Protein AF-A0A352B943-F1 (afdb_monomer)

pLDDT: mean 73.94, std 21.21, range [24.95, 98.62]

Secondary structure (DSSP, 8-state):
--SSEEESS-EEEES-EE-S----STT---SSEEESS-EEEES--EEBPPPTTS--S-EEE-TT-EEEE-S----SSB--B--SS--TT-EEEESSS-GGGSS--HHHHHHHHHHHHHHHHSPEEE-TT---TT---BTTB-BS-HHHHHHT--S-SSEEEEEE-SEEES-EEE-TT--TTT-SEEEEEE-STT-EEE---BTTB-B-SEEE--SS-EEEES-EEE--EESB-SSEEE-TT-EEEE-TT-EE-S-EE-BTTTBS-B-SSEEE-TT-EEEE-BT-EEE---SS---TTSSS-EEEE-SSEEESSEEEESEEESSSSEEE--BSSEEES-EEEEE-SSEEESSEEEESS-EEES-EE---TTT--B-SSEEE-TT-EEEESS-EEES-EEEE-SSEEE-TT--EEEEESSEEES-EEEEE-SSEEESS-EEEETT-B-----STTBS-EEE-TT-TT--EEEE---TTS-------TT-EE--SS-------TTTTTTS---------TT--EEE-TTS-EEE-EEE-TTTTTT----TT---EEEE-TT--HHHHHHHHHHHSPPTTT---PPTTEEEE-TT--TT--EE------TT--GGG----EEEEE--SS-S--EE-THHHHTTTT--EEE--TT-SSEEEETTEEEETTSSEEEE--TT---SEEE--TT--EEPTTTTTT-SS--EEE--TT--EE-TTTTTT---SEEEE-TT--EE-S-STT-TT--EEEE-TT--EES-SSS--TTTT-TT--EEE--TT--EE-TTTTTT---TT-EEE--TT--EE-TTTTTT-TT--GGGTTTS--B-TTS-B--GGGG-------S-------

Radius of gyration: 43.85 Å; Cα contacts (8 Å, |Δi|>4): 2717; chains: 1; bounding box: 98×60×141 Å

Nearest PDB structures (foldseek):
  4h09-assembly2_B  TM=5.780E-01  e=7.295E-10  Eubacterium ventriosum ATCC 27560
  4gt6-assembly1_A  TM=5.203E-01  e=7.763E-08  Faecalibacterium duncaniae
  4cp6-assembly1_A  TM=4.150E-01  e=6.052E-06  Streptococcus pneumoniae
  4fs7-assembly1_A  TM=4.028E-01  e=9.440E-06  Bacteroides ovatus ATCC 8483
  6kqt-assembly1_A  TM=3.672E-01  e=1.822E-01  Eubacterium ramulus ATCC 29099

Sequence (857 aa):
MGGGIYNKSTLTVEGGILKGNSVTDSAGKGGGIYAVNNINISGSPDFNAGSSSEKNNDVYLTNGKYINITGAVTSSSVAKITPSVWKRGTQVLSTSAVLNKFGLTKDDWSIVEDQAKGKIDAPLYVREDGDDTNNTGTQASPYKTIKKASEELWSSTKDFTINIVGEVKGAQEITSGITSSKAKSIKIVGNGSSSKLNAQGSSANRKTTLSIGTGVPVTITDLEITGGYNTNGGGLYIGSYAAVNLGSGVKITGNQAVQNGYSGGNGGGVYVDANGKLALYDSALIGKSAMSVASDYSNGNKAVNGGGIYNIGTVYLGYKFDASVATPQNLTGGIKQNYAGTFGGGIHNKGTLYMQSGTISYNASNTDSSTRGFGGGIFIDSSSTYSMSGGTISDNTAYYGGGIAISTEVTDITLQGGSITTNTATGEGGAVYTANTFTLKDSISIPCTGTKNQNDICLAPVSITASVQILSDTLSGEGNIWLCGNNKFYTDNYAALTGSTNNIGKNFTKFFVIGQPSQDWTVDYSGKLKKAKIITASNIDSLSLTSGFVYNFVMSSDIDAESFNKFIRKVYSTYDGNITIGEGSVLDLSRLPPSITSLNWYGQVGDISGDYLQNNISTIIWPSKTPSLHIFWTMQYALGNLKEFIVPLNSESYSSQDGVLYNKDKTKLIRYPPNKSNVSFTIPSTVQRIAMYAFYEAKNLRSVSIPSSVTHIEQLAFSNSALTSVNIPGAVQELDSTFINCTSLETVTLNTGLKYIGTEYQAEVFENCTALKSINIPNTVERIGRASFSGCINSTLTISVPSSVKFLGENVFQDCSALDLNNMTKNGWKKANGEEVSYSDLNINFFKYGSVKITRD

Mean predicted aligned error: 19.64 Å

Solvent-accessible surface area (backbone atoms only — not comparable to full-atom values): 40651 Å² total; per-residue (Å²): 91,28,35,62,38,69,38,80,47,74,43,77,43,72,31,60,78,51,68,82,20,44,47,95,53,95,87,49,41,24,6,22,28,19,26,64,34,38,36,38,38,32,64,43,39,40,45,36,49,40,65,94,88,52,64,28,23,19,41,21,60,41,92,78,36,38,42,40,44,80,48,66,72,74,60,96,55,37,27,45,69,55,61,94,62,98,60,95,61,75,46,79,50,65,86,58,98,66,67,88,51,51,61,67,57,72,69,62,52,49,50,53,50,50,51,48,54,54,53,60,77,43,62,32,24,29,23,54,87,30,75,37,87,80,75,70,22,34,86,92,36,16,20,48,40,56,36,61,55,59,69,67,55,52,81,30,84,46,65,41,44,39,33,31,42,38,60,28,70,39,62,32,37,42,57,56,90,44,42,60,66,33,25,52,28,40,34,41,33,27,62,49,99,63,10,27,40,30,15,72,27,38,99,94,46,69,20,33,17,34,37,36,33,16,64,32,40,34,36,37,27,34,29,36,32,19,34,6,17,16,43,61,2,0,13,31,28,33,28,53,50,10,35,39,29,36,25,46,57,20,31,25,28,43,6,28,4,55,30,89,92,81,41,87,3,29,0,0,17,28,20,30,31,58,67,5,37,41,22,31,14,38,44,17,25,32,20,41,100,63,97,54,63,28,44,97,82,47,75,22,7,30,13,24,28,1,0,20,29,21,33,44,13,35,41,34,32,9,18,41,60,89,64,99,52,78,40,84,39,64,20,72,42,24,33,20,19,5,17,7,56,32,32,0,0,22,27,23,35,45,18,39,40,40,28,47,24,24,35,34,27,18,5,10,10,29,55,49,88,91,73,48,3,28,0,0,21,30,17,41,35,56,76,22,42,43,39,31,61,23,30,38,33,29,46,7,28,6,11,30,0,0,22,31,18,42,40,73,61,33,82,52,39,41,41,22,31,30,36,39,34,72,4,29,19,72,64,41,8,0,26,32,21,28,36,32,40,39,34,44,27,44,44,25,40,27,54,74,74,88,46,78,24,32,23,14,47,24,48,46,82,88,39,82,69,32,30,53,31,59,52,76,89,60,97,83,62,92,36,49,60,48,57,42,50,69,40,46,68,58,72,91,59,72,62,45,42,52,50,65,96,87,53,60,86,75,62,72,83,60,86,56,65,64,90,61,103,83,76,49,63,42,70,46,88,74,50,46,82,41,73,42,48,76,41,39,59,85,48,48,88,71,64,80,79,57,62,63,42,64,46,36,38,35,44,31,58,71,37,48,64,67,43,49,36,52,47,49,62,65,53,38,33,58,97,84,78,51,42,47,50,11,77,70,10,34,43,33,34,53,45,43,38,52,86,51,49,50,58,62,62,66,69,96,61,80,91,65,71,74,88,64,43,60,37,33,44,24,36,36,34,39,47,22,59,34,80,45,71,52,80,46,79,64,41,54,43,56,36,54,44,15,42,28,36,43,43,43,86,82,21,76,35,33,32,48,58,95,28,26,34,23,33,50,83,38,38,34,39,46,36,47,36,12,44,26,80,51,45,61,48,75,54,62,70,63,24,32,31,40,29,58,44,14,34,33,39,18,63,44,27,32,35,52,46,56,38,70,49,27,43,44,53,33,48,31,18,37,19,46,13,37,27,34,40,44,54,48,34,35,54,26,40,56,42,33,32,25,31,26,45,13,45,50,23,31,41,48,47,52,36,71,52,29,31,29,46,19,39,82,85,70,9,34,23,33,17,36,16,37,42,29,34,44,44,60,54,40,72,52,25,36,35,40,9,19,24,24,35,18,43,29,49,19,80,70,29,47,77,55,83,42,81,45,37,53,33,46,28,58,33,27,46,18,50,36,79,41,63,80,58,88,80,65,76,86,62,84,41,21,32,92,89,65,46,75,66,50,85,72,56,40,51,67,69,84,80,71,89,66,91,79,82,89,74,91,131

Structure (mmCIF, N/CA/C/O backbone):
data_AF-A0A352B943-F1
#
_entry.id   AF-A0A352B943-F1
#
loop_
_atom_site.group_PDB
_atom_site.id
_atom_site.type_symbol
_atom_site.label_atom_id
_atom_site.label_alt_id
_atom_site.label_comp_id
_atom_site.label_asym_id
_atom_site.label_entity_id
_atom_site.label_seq_id
_atom_site.pdbx_PDB_ins_code
_atom_site.Cartn_x
_atom_site.Cartn_y
_atom_site.Cartn_z
_atom_site.occupancy
_atom_site.B_iso_or_equiv
_atom_site.auth_seq_id
_atom_site.auth_comp_id
_atom_site.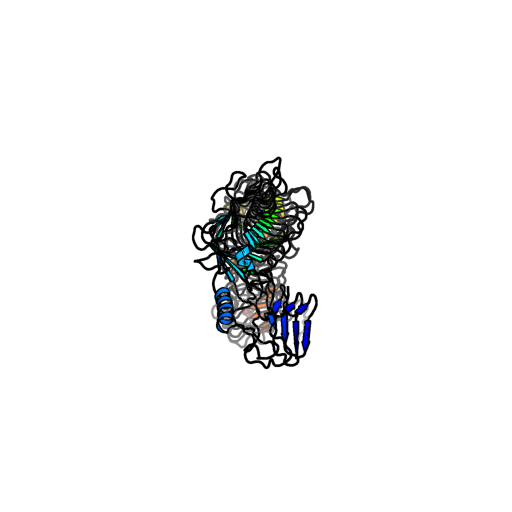auth_asym_id
_atom_site.auth_atom_id
_atom_site.pdbx_PDB_model_num
ATOM 1 N N . MET A 1 1 ? 11.200 -4.589 -74.950 1.00 56.62 1 MET A N 1
ATOM 2 C CA . MET A 1 1 ? 11.035 -5.018 -73.543 1.00 56.62 1 MET A CA 1
ATOM 3 C C . MET A 1 1 ? 10.250 -6.322 -73.438 1.00 56.62 1 MET A C 1
ATOM 5 O O . MET A 1 1 ? 10.756 -7.161 -72.723 1.00 56.62 1 MET A O 1
ATOM 9 N N . GLY A 1 2 ? 9.138 -6.544 -74.157 1.00 58.19 2 GLY A N 1
ATOM 10 C CA . GLY A 1 2 ? 8.601 -7.898 -74.410 1.00 58.19 2 GLY A CA 1
ATOM 11 C C . GLY A 1 2 ? 8.833 -8.303 -75.870 1.00 58.19 2 GLY A C 1
ATOM 12 O O . GLY A 1 2 ? 8.699 -7.439 -76.734 1.00 58.19 2 GLY A O 1
ATOM 13 N N . GLY A 1 3 ? 9.233 -9.549 -76.133 1.00 61.28 3 GLY A N 1
ATOM 14 C CA . GLY A 1 3 ? 9.527 -10.039 -77.492 1.00 61.28 3 GLY A CA 1
ATOM 15 C C . GLY A 1 3 ? 8.289 -10.347 -78.337 1.00 61.28 3 GLY A C 1
ATOM 16 O O . GLY A 1 3 ? 8.342 -10.217 -79.554 1.00 61.28 3 GLY A O 1
ATOM 17 N N . GLY A 1 4 ? 7.167 -10.690 -77.695 1.00 70.00 4 GLY A N 1
ATOM 18 C CA . GLY A 1 4 ? 5.856 -10.830 -78.339 1.00 70.00 4 GLY A CA 1
ATOM 19 C C . GLY A 1 4 ? 4.899 -9.700 -77.955 1.00 70.00 4 GLY A C 1
ATOM 20 O O . GLY A 1 4 ? 4.500 -8.893 -78.788 1.00 70.00 4 GLY A O 1
ATOM 21 N N . ILE A 1 5 ? 4.541 -9.611 -76.673 1.00 72.75 5 ILE A N 1
ATOM 22 C CA . ILE A 1 5 ? 3.559 -8.647 -76.155 1.00 72.75 5 ILE A CA 1
ATOM 23 C C . ILE A 1 5 ? 4.224 -7.727 -75.134 1.00 72.75 5 ILE A C 1
ATOM 25 O O . ILE A 1 5 ? 4.860 -8.191 -74.192 1.00 72.75 5 ILE A O 1
ATOM 29 N N . TYR A 1 6 ? 4.026 -6.415 -75.265 1.00 77.50 6 TYR A N 1
ATOM 30 C CA . TYR A 1 6 ? 4.314 -5.444 -74.210 1.00 77.50 6 TYR A CA 1
ATOM 31 C C . TYR A 1 6 ? 3.026 -4.734 -73.798 1.00 77.50 6 TYR A C 1
ATOM 33 O O . TYR A 1 6 ? 2.424 -4.045 -74.618 1.00 77.50 6 TYR A O 1
ATOM 41 N N . ASN A 1 7 ? 2.617 -4.865 -72.534 1.00 76.31 7 ASN A N 1
ATOM 42 C CA . ASN A 1 7 ? 1.428 -4.191 -72.021 1.00 76.31 7 ASN A CA 1
ATOM 43 C C . ASN A 1 7 ? 1.739 -3.333 -70.788 1.00 76.31 7 ASN A C 1
ATOM 45 O O . ASN A 1 7 ? 2.305 -3.807 -69.803 1.00 76.31 7 ASN A O 1
ATOM 49 N N . LYS A 1 8 ? 1.333 -2.060 -70.824 1.00 78.50 8 LYS A N 1
ATOM 50 C CA . LYS A 1 8 ? 1.420 -1.145 -69.674 1.00 78.50 8 LYS A CA 1
ATOM 51 C C . LYS A 1 8 ? 0.193 -1.210 -68.750 1.00 78.50 8 LYS A C 1
ATOM 53 O O . LYS A 1 8 ? 0.281 -0.764 -67.609 1.00 78.50 8 LYS A O 1
ATOM 58 N N . SER A 1 9 ? -0.912 -1.779 -69.228 1.00 78.62 9 SER A N 1
ATOM 59 C CA . SER A 1 9 ? -2.182 -1.940 -68.507 1.00 78.62 9 SER A CA 1
ATOM 60 C C . SER A 1 9 ? -2.450 -3.416 -68.185 1.00 78.62 9 SER A C 1
ATOM 62 O O . SER A 1 9 ? -1.551 -4.250 -68.293 1.00 78.62 9 SER A O 1
ATOM 64 N N . THR A 1 10 ? -3.664 -3.749 -67.735 1.00 76.62 10 THR A N 1
ATOM 65 C CA . THR A 1 10 ? -4.092 -5.144 -67.540 1.00 76.62 10 THR A CA 1
ATOM 66 C C . THR A 1 10 ? -4.150 -5.861 -68.886 1.00 76.62 10 THR A C 1
ATOM 68 O O . THR A 1 10 ? -4.730 -5.333 -69.835 1.00 76.62 10 THR A O 1
ATOM 71 N N . LEU A 1 11 ? -3.529 -7.038 -68.989 1.00 78.75 11 LEU A N 1
ATOM 72 C CA . LEU A 1 11 ? -3.597 -7.885 -70.183 1.00 78.75 11 LEU A CA 1
ATOM 73 C C . LEU A 1 11 ? -4.632 -8.983 -69.951 1.00 78.75 11 LEU A C 1
ATOM 75 O O . LEU A 1 11 ? -4.474 -9.740 -69.003 1.00 78.75 11 LEU A O 1
ATOM 79 N N . THR A 1 12 ? -5.634 -9.110 -70.815 1.00 76.38 12 THR A N 1
ATOM 80 C CA . THR A 1 12 ? -6.533 -10.273 -70.810 1.00 76.38 12 THR A CA 1
ATOM 81 C C . THR A 1 12 ? -6.245 -11.124 -72.041 1.00 76.38 12 THR A C 1
ATOM 83 O O . THR A 1 12 ? -6.220 -10.597 -73.151 1.00 76.38 12 THR A O 1
ATOM 86 N N . VAL A 1 13 ? -6.004 -12.420 -71.843 1.00 72.00 13 VAL A N 1
ATOM 87 C CA . VAL A 1 13 ? -5.775 -13.404 -72.908 1.00 72.00 13 VAL A CA 1
ATOM 88 C C . VAL A 1 13 ? -6.851 -14.478 -72.814 1.00 72.00 13 VAL A C 1
ATOM 90 O O . VAL A 1 13 ? -6.900 -15.208 -71.827 1.00 72.00 13 VAL A O 1
ATOM 93 N N . GLU A 1 14 ? -7.691 -14.578 -73.841 1.00 70.06 14 GLU A N 1
ATOM 94 C CA . GLU A 1 14 ? -8.771 -15.566 -73.927 1.00 70.06 14 GLU A CA 1
ATOM 95 C C . GLU A 1 14 ? -8.482 -16.543 -75.081 1.00 70.06 14 GLU A C 1
ATOM 97 O O . GLU A 1 14 ? -8.796 -16.266 -76.236 1.00 70.06 14 GLU A O 1
ATOM 102 N N . GLY A 1 15 ? -7.824 -17.669 -74.790 1.00 65.81 15 GLY A N 1
ATOM 103 C CA . GLY A 1 15 ? -7.382 -18.633 -75.812 1.00 65.81 15 GLY A CA 1
ATOM 104 C C . GLY A 1 15 ? -6.256 -18.130 -76.743 1.00 65.81 15 GLY A C 1
ATOM 105 O O . GLY A 1 15 ? -5.679 -17.063 -76.537 1.00 65.81 15 GLY A O 1
ATOM 106 N N . GLY A 1 16 ? -5.903 -18.930 -77.761 1.00 67.06 16 GLY A N 1
ATOM 107 C CA . GLY A 1 16 ? -4.876 -18.602 -78.772 1.00 67.06 16 GLY A CA 1
ATOM 108 C C . GLY A 1 16 ? -3.507 -19.270 -78.560 1.00 67.06 16 GLY A C 1
ATOM 109 O O . GLY A 1 16 ? -3.316 -19.990 -77.587 1.00 67.06 16 GLY A O 1
ATOM 110 N N . ILE A 1 17 ? -2.559 -19.062 -79.489 1.00 65.06 17 ILE A N 1
ATOM 111 C CA . ILE A 1 17 ? -1.206 -19.657 -79.455 1.00 65.06 17 ILE A CA 1
ATOM 112 C C . ILE A 1 17 ? -0.148 -18.547 -79.430 1.00 65.06 17 ILE A C 1
ATOM 114 O O . ILE A 1 17 ? -0.113 -17.712 -80.332 1.00 65.06 17 ILE A O 1
ATOM 118 N N . LEU A 1 18 ? 0.756 -18.574 -78.445 1.00 64.00 18 LEU A N 1
ATOM 119 C CA . LEU A 1 18 ? 1.940 -17.711 -78.392 1.00 64.00 18 LEU A CA 1
ATOM 120 C C . LEU A 1 18 ? 3.207 -18.576 -78.461 1.00 64.00 18 LEU A C 1
ATOM 122 O O . LEU A 1 18 ? 3.521 -19.323 -77.532 1.00 64.00 18 LEU A O 1
ATOM 126 N N . LYS A 1 19 ? 3.933 -18.487 -79.581 1.00 66.25 19 LYS A N 1
ATOM 127 C CA . LYS A 1 19 ? 5.115 -19.309 -79.869 1.00 66.25 19 LYS A CA 1
ATOM 128 C C . LYS A 1 19 ? 6.152 -18.520 -80.669 1.00 66.25 19 LYS A C 1
ATOM 130 O O . LYS A 1 19 ? 5.799 -17.724 -81.527 1.00 66.25 19 LYS A O 1
ATOM 135 N N . GLY A 1 20 ? 7.426 -18.813 -80.415 1.00 57.50 20 GLY A N 1
ATOM 136 C CA . GLY A 1 20 ? 8.566 -18.337 -81.210 1.00 57.50 20 GLY A CA 1
ATOM 137 C C . GLY A 1 20 ? 8.999 -16.884 -80.982 1.00 57.50 20 GLY A C 1
ATOM 138 O O . GLY A 1 20 ? 9.721 -16.351 -81.813 1.00 57.50 20 GLY A O 1
ATOM 139 N N . ASN A 1 21 ? 8.581 -16.241 -79.888 1.00 64.75 21 ASN A N 1
ATOM 140 C CA . ASN A 1 21 ? 8.935 -14.854 -79.586 1.00 64.75 21 ASN A CA 1
ATOM 141 C C . ASN A 1 21 ? 10.198 -14.781 -78.720 1.00 64.75 21 ASN A C 1
ATOM 143 O O . ASN A 1 21 ? 10.346 -15.553 -77.767 1.00 64.75 21 ASN A O 1
ATOM 147 N N . SER A 1 22 ? 11.080 -13.832 -79.029 1.00 60.22 22 SER A N 1
ATOM 148 C CA . SER A 1 22 ? 12.375 -13.647 -78.372 1.00 60.22 22 SER A CA 1
ATOM 149 C C . SER A 1 22 ? 12.705 -12.161 -78.217 1.00 60.22 22 SER A C 1
ATOM 151 O O . SER A 1 22 ? 12.107 -11.301 -78.864 1.00 60.22 22 SER A O 1
ATOM 153 N N . VAL A 1 23 ? 13.663 -11.838 -77.347 1.00 61.34 23 VAL A N 1
ATOM 154 C CA . VAL A 1 23 ? 14.270 -10.500 -77.299 1.00 61.34 23 VAL A CA 1
ATOM 155 C C . VAL A 1 23 ? 15.766 -10.643 -77.549 1.00 61.34 23 VAL A C 1
ATOM 157 O O . VAL A 1 23 ? 16.423 -11.463 -76.909 1.00 61.34 23 VAL A O 1
ATOM 160 N N . THR A 1 24 ? 16.291 -9.854 -78.488 1.00 59.19 24 THR A N 1
ATOM 161 C CA . THR A 1 24 ? 17.667 -9.961 -78.997 1.00 59.19 24 THR A CA 1
ATOM 162 C C . THR A 1 24 ? 18.704 -9.191 -78.172 1.00 59.19 24 THR A C 1
ATOM 164 O O . THR A 1 24 ? 19.899 -9.392 -78.376 1.00 59.19 24 THR A O 1
ATOM 167 N N . ASP A 1 25 ? 18.286 -8.342 -77.224 1.00 58.03 25 ASP A N 1
ATOM 168 C CA . ASP A 1 25 ? 19.190 -7.596 -76.343 1.00 58.03 25 ASP A CA 1
ATOM 169 C C . ASP A 1 25 ? 19.371 -8.259 -74.959 1.00 58.03 25 ASP A C 1
ATOM 171 O O . ASP A 1 25 ? 18.520 -8.976 -74.419 1.00 58.03 25 ASP A O 1
ATOM 175 N N . SER A 1 26 ? 20.532 -8.023 -74.344 1.00 54.44 26 SER A N 1
ATOM 176 C CA . SER A 1 26 ? 20.831 -8.501 -72.989 1.00 54.44 26 SER A CA 1
ATOM 177 C C . SER A 1 26 ? 19.985 -7.800 -71.914 1.00 54.44 26 SER A C 1
ATOM 179 O O . SER A 1 26 ? 19.802 -8.369 -70.838 1.00 54.44 26 SER A O 1
ATOM 181 N N . ALA A 1 27 ? 19.422 -6.624 -72.223 1.00 52.84 27 ALA A N 1
ATOM 182 C CA . ALA A 1 27 ? 18.554 -5.817 -71.358 1.00 52.84 27 ALA A CA 1
ATOM 183 C C . ALA A 1 27 ? 17.051 -6.185 -71.434 1.00 52.84 27 ALA A C 1
ATOM 185 O O . ALA A 1 27 ? 16.228 -5.607 -70.715 1.00 52.84 27 ALA A O 1
ATOM 186 N N . GLY A 1 28 ? 16.689 -7.141 -72.290 1.00 54.97 28 GLY A N 1
ATOM 187 C CA . GLY A 1 28 ? 15.322 -7.541 -72.596 1.00 54.97 28 GLY A CA 1
ATOM 188 C C . GLY A 1 28 ? 14.605 -8.202 -71.427 1.00 54.97 28 GLY A C 1
ATOM 189 O O . GLY A 1 28 ? 15.183 -8.997 -70.687 1.00 54.97 28 GLY A O 1
ATOM 190 N N . LYS A 1 29 ? 13.316 -7.888 -71.267 1.00 55.06 29 LYS A N 1
ATOM 191 C CA . LYS A 1 29 ? 12.483 -8.255 -70.116 1.00 55.06 29 LYS A CA 1
ATOM 192 C C . LYS A 1 29 ? 11.321 -9.158 -70.551 1.00 55.06 29 LYS A C 1
ATOM 194 O O . LYS A 1 29 ? 10.174 -8.740 -70.521 1.00 55.06 29 LYS A O 1
ATOM 199 N N . GLY A 1 30 ? 11.636 -10.394 -70.946 1.00 54.84 30 GLY A N 1
ATOM 200 C CA . GLY A 1 30 ? 10.662 -11.433 -71.321 1.00 54.84 30 GLY A CA 1
ATOM 201 C C . GLY A 1 30 ? 10.577 -11.679 -72.830 1.00 54.84 30 GLY A C 1
ATOM 202 O O . GLY A 1 30 ? 10.311 -10.763 -73.607 1.00 54.84 30 GLY A O 1
ATOM 203 N N . GLY A 1 31 ? 10.804 -12.927 -73.250 1.00 57.28 31 GLY A N 1
ATOM 204 C CA . GLY A 1 31 ? 10.732 -13.338 -74.656 1.00 57.28 31 GLY A CA 1
ATOM 205 C C . GLY A 1 31 ? 9.313 -13.318 -75.224 1.00 57.28 31 GLY A C 1
ATOM 206 O O . GLY A 1 31 ? 9.122 -12.959 -76.377 1.00 57.28 31 GLY A O 1
ATOM 207 N N . GLY A 1 32 ? 8.308 -13.649 -74.409 1.00 64.06 32 GLY A N 1
ATOM 208 C CA . GLY A 1 32 ? 6.906 -13.764 -74.818 1.00 64.06 32 GLY A CA 1
ATOM 209 C C . GLY A 1 32 ? 6.075 -12.547 -74.447 1.00 64.06 32 GLY A C 1
ATOM 210 O O . GLY A 1 32 ? 5.530 -11.882 -75.323 1.00 64.06 32 GLY A O 1
ATOM 211 N N . ILE A 1 33 ? 5.983 -12.229 -73.156 1.00 68.69 33 ILE A N 1
ATOM 212 C CA . ILE A 1 33 ? 5.135 -11.139 -72.651 1.00 68.69 33 ILE A CA 1
ATOM 213 C C . ILE A 1 33 ? 5.921 -10.306 -71.644 1.00 68.69 33 ILE A C 1
ATOM 215 O O . ILE A 1 33 ? 6.549 -10.851 -70.746 1.00 68.69 33 ILE A O 1
ATOM 219 N N . TYR A 1 34 ? 5.821 -8.986 -71.736 1.00 72.19 34 TYR A N 1
ATOM 220 C CA . TYR A 1 34 ? 6.198 -8.056 -70.682 1.00 72.19 34 TYR A CA 1
ATOM 221 C C . TYR A 1 34 ? 4.969 -7.259 -70.253 1.00 72.19 34 TYR A C 1
ATOM 223 O O . TYR A 1 34 ? 4.463 -6.446 -71.028 1.00 72.19 34 TYR A O 1
ATOM 231 N N . ALA A 1 35 ? 4.485 -7.468 -69.029 1.00 68.12 35 ALA A N 1
ATOM 232 C CA . ALA A 1 35 ? 3.350 -6.723 -68.496 1.00 68.12 35 ALA A CA 1
ATOM 233 C C . ALA A 1 35 ? 3.742 -5.900 -67.262 1.00 68.12 35 ALA A C 1
ATOM 235 O O . ALA A 1 35 ? 4.370 -6.382 -66.319 1.00 68.12 35 ALA A O 1
ATOM 236 N N . VAL A 1 36 ? 3.352 -4.624 -67.278 1.00 66.44 36 VAL A N 1
ATOM 237 C CA . VAL A 1 36 ? 3.541 -3.678 -66.164 1.00 66.44 36 VAL A CA 1
ATOM 238 C C . VAL A 1 36 ? 2.368 -3.737 -65.170 1.00 66.44 36 VAL A C 1
ATOM 240 O O . VAL A 1 36 ? 2.442 -3.168 -64.080 1.00 66.44 36 VAL A O 1
ATOM 243 N N . ASN A 1 37 ? 1.287 -4.440 -65.519 1.00 68.69 37 ASN A N 1
ATOM 244 C CA . ASN A 1 37 ? 0.126 -4.674 -64.663 1.00 68.69 37 ASN A CA 1
ATOM 245 C C . ASN A 1 37 ? -0.319 -6.150 -64.723 1.00 68.69 37 ASN A C 1
ATOM 247 O O . ASN A 1 37 ? 0.342 -6.966 -65.362 1.00 68.69 37 ASN A O 1
ATOM 251 N N . ASN A 1 38 ? -1.411 -6.493 -64.032 1.00 65.00 38 ASN A N 1
ATOM 252 C CA . ASN A 1 38 ? -1.896 -7.875 -63.912 1.00 65.00 38 ASN A CA 1
ATOM 253 C C . ASN A 1 38 ? -2.237 -8.511 -65.271 1.00 65.00 38 ASN A C 1
ATOM 255 O O . ASN A 1 38 ? -2.650 -7.822 -66.208 1.00 65.00 38 ASN A O 1
ATOM 259 N N . ILE A 1 39 ? -2.112 -9.837 -65.349 1.00 69.50 39 ILE A N 1
ATOM 260 C CA . ILE A 1 39 ? -2.511 -10.625 -66.522 1.00 69.50 39 ILE A CA 1
ATOM 261 C C . ILE A 1 39 ? -3.683 -11.527 -66.129 1.00 69.50 39 ILE A C 1
ATOM 263 O O . ILE A 1 39 ? -3.593 -12.254 -65.147 1.00 69.50 39 ILE A O 1
ATOM 267 N N . ASN A 1 40 ? -4.763 -11.511 -66.902 1.00 67.25 40 ASN A N 1
ATOM 268 C CA . ASN A 1 40 ? -5.884 -12.434 -66.778 1.00 67.25 40 ASN A CA 1
ATOM 269 C C . ASN A 1 40 ? -5.853 -13.417 -67.950 1.00 67.25 40 ASN A C 1
ATOM 271 O O . ASN A 1 40 ? -5.751 -12.995 -69.098 1.00 67.25 40 ASN A O 1
ATOM 275 N N . ILE A 1 41 ? -5.941 -14.714 -67.672 1.00 66.06 41 ILE A N 1
ATOM 276 C CA . ILE A 1 41 ? -5.890 -15.772 -68.682 1.00 66.06 41 ILE A CA 1
ATOM 277 C C . ILE A 1 41 ? -7.131 -16.660 -68.552 1.00 66.06 41 ILE A C 1
ATOM 279 O O . ILE A 1 41 ? -7.381 -17.243 -67.496 1.00 66.06 41 ILE A O 1
ATOM 283 N N . SER A 1 42 ? -7.891 -16.798 -69.634 1.00 59.81 42 SER A N 1
ATOM 284 C CA . SER A 1 42 ? -9.083 -17.649 -69.732 1.00 59.81 42 SER A CA 1
ATOM 285 C C . SER A 1 42 ? -9.079 -18.418 -71.067 1.00 59.81 42 SER A C 1
ATOM 287 O O . SER A 1 42 ? -8.260 -18.151 -71.942 1.00 59.81 42 SER A O 1
ATOM 289 N N . GLY A 1 43 ? -9.943 -19.425 -71.238 1.00 56.25 43 GLY A N 1
ATOM 290 C CA . GLY A 1 43 ? -10.172 -20.041 -72.560 1.00 56.25 43 GLY A CA 1
ATOM 291 C C . GLY A 1 43 ? -9.057 -20.932 -73.142 1.00 56.25 43 GLY A C 1
ATOM 292 O O . GLY A 1 43 ? -8.990 -21.091 -74.355 1.00 56.25 43 GLY A O 1
ATOM 293 N N . SER A 1 44 ? -8.192 -21.530 -72.315 1.00 57.03 44 SER A N 1
ATOM 294 C CA . SER A 1 44 ? -7.193 -22.542 -72.732 1.00 57.03 44 SER A CA 1
ATOM 295 C C . SER A 1 44 ? -6.146 -22.130 -73.794 1.00 57.03 44 SER A C 1
ATOM 297 O O . SER A 1 44 ? -5.938 -22.874 -74.754 1.00 57.03 44 SER A O 1
ATOM 299 N N . PRO A 1 45 ? -5.439 -20.995 -73.642 1.00 60.06 45 PRO A N 1
ATOM 300 C CA . PRO A 1 45 ? -4.354 -20.613 -74.549 1.00 60.06 45 PRO A CA 1
ATOM 301 C C . PRO A 1 45 ? -3.141 -21.554 -74.464 1.00 60.06 45 PRO A C 1
ATOM 303 O O . PRO A 1 45 ? -2.812 -22.068 -73.392 1.00 60.06 45 PRO A O 1
ATOM 306 N N . ASP A 1 46 ? -2.446 -21.728 -75.589 1.00 58.62 46 ASP A N 1
ATOM 307 C CA . ASP A 1 46 ? -1.201 -22.490 -75.718 1.00 58.62 46 ASP A CA 1
ATOM 308 C C . ASP A 1 46 ? 0.022 -21.553 -75.733 1.00 58.62 46 ASP A C 1
ATOM 310 O O . ASP A 1 46 ? 0.280 -20.831 -76.701 1.00 58.62 46 ASP A O 1
ATOM 314 N N . PHE A 1 47 ? 0.792 -21.572 -74.643 1.00 58.25 47 PHE A N 1
ATOM 315 C CA . PHE A 1 47 ? 2.055 -20.842 -74.502 1.00 58.25 47 PHE A CA 1
ATOM 316 C C . PHE A 1 47 ? 3.234 -21.809 -74.637 1.00 58.25 47 PHE A C 1
ATOM 318 O O . PHE A 1 47 ? 3.616 -22.470 -73.670 1.00 58.25 47 PHE A O 1
ATOM 325 N N . ASN A 1 48 ? 3.825 -21.894 -75.827 1.00 55.44 48 ASN A N 1
ATOM 326 C CA . ASN A 1 48 ? 4.832 -22.910 -76.133 1.00 55.44 48 ASN A CA 1
ATOM 327 C C . ASN A 1 48 ? 6.247 -22.430 -75.752 1.00 55.44 48 ASN A C 1
ATOM 329 O O . ASN A 1 48 ? 6.680 -21.359 -76.189 1.00 55.44 48 ASN A O 1
ATOM 333 N N . ALA A 1 49 ? 6.988 -23.208 -74.958 1.00 50.22 49 ALA A N 1
ATOM 334 C CA . ALA A 1 49 ? 8.383 -22.898 -74.631 1.00 50.22 49 ALA A CA 1
ATOM 335 C C . ALA A 1 49 ? 9.256 -22.978 -75.900 1.00 50.22 49 ALA A C 1
ATOM 337 O O . ALA A 1 49 ? 9.189 -23.954 -76.645 1.00 50.22 49 ALA A O 1
ATOM 338 N N . GLY A 1 50 ? 10.056 -21.948 -76.194 1.00 51.22 50 GLY A N 1
ATOM 339 C CA . GLY A 1 50 ? 11.019 -22.049 -77.298 1.00 51.22 50 GLY A CA 1
ATOM 340 C C . GLY A 1 50 ? 12.218 -22.938 -76.943 1.00 51.22 50 GLY A C 1
ATOM 341 O O . GLY A 1 50 ? 12.422 -23.285 -75.781 1.00 51.22 50 GLY A O 1
ATOM 342 N N . SER A 1 51 ? 13.015 -23.323 -77.945 1.00 49.56 51 SER A N 1
ATOM 343 C CA . SER A 1 51 ? 14.210 -24.155 -77.750 1.00 49.56 51 SER A CA 1
ATOM 344 C C . SER A 1 51 ? 15.249 -23.489 -76.839 1.00 49.56 51 SER A C 1
ATOM 346 O O . SER A 1 51 ? 15.411 -22.272 -76.836 1.00 49.56 51 SER A O 1
ATOM 348 N N . SER A 1 52 ? 15.996 -24.316 -76.105 1.00 47.44 52 SER A N 1
ATOM 349 C CA . SER A 1 52 ? 16.870 -23.974 -74.969 1.00 47.44 52 SER A CA 1
ATOM 350 C C . SER A 1 52 ? 18.046 -23.018 -75.234 1.00 47.44 52 SER A C 1
ATOM 352 O O . SER A 1 52 ? 18.778 -22.706 -74.298 1.00 47.44 52 SER A O 1
ATOM 354 N N . SER A 1 53 ? 18.266 -22.568 -76.470 1.00 47.31 53 SER A N 1
ATOM 355 C CA . SER A 1 53 ? 19.385 -21.694 -76.856 1.00 47.31 53 SER A CA 1
ATOM 356 C C . SER A 1 53 ? 19.034 -20.205 -76.922 1.00 47.31 53 SER A C 1
ATOM 358 O O . SER A 1 53 ? 19.926 -19.377 -77.076 1.00 47.31 53 SER A O 1
ATOM 360 N N . GLU A 1 54 ? 17.760 -19.837 -76.796 1.00 48.41 54 GLU A N 1
ATOM 361 C CA . GLU A 1 54 ? 17.295 -18.458 -76.944 1.00 48.41 54 GLU A CA 1
ATOM 362 C C . GLU A 1 54 ? 16.237 -18.165 -75.870 1.00 48.41 54 GLU A C 1
ATOM 364 O O . GLU A 1 54 ? 15.472 -19.049 -75.489 1.00 48.41 54 GLU A O 1
ATOM 369 N N . LYS A 1 55 ? 16.203 -16.938 -75.336 1.00 49.72 55 LYS A N 1
ATOM 370 C CA . LYS A 1 55 ? 15.253 -16.478 -74.303 1.00 49.72 55 LYS A CA 1
ATOM 371 C C . LYS A 1 55 ? 13.811 -16.439 -74.849 1.00 49.72 55 LYS A C 1
ATOM 373 O O . LYS A 1 55 ? 13.250 -15.357 -75.030 1.00 49.72 55 LYS A O 1
ATOM 378 N N . ASN A 1 56 ? 13.224 -17.596 -75.147 1.00 54.06 56 ASN A N 1
ATOM 379 C CA . ASN A 1 56 ? 12.055 -17.706 -76.012 1.00 54.06 56 ASN A CA 1
ATOM 380 C C . ASN A 1 56 ? 10.760 -17.989 -75.228 1.00 54.06 56 ASN A C 1
ATOM 382 O O . ASN A 1 56 ? 10.598 -19.039 -74.612 1.00 54.06 56 ASN A O 1
ATOM 386 N N . ASN A 1 57 ? 9.807 -17.057 -75.352 1.00 52.12 57 ASN A N 1
ATOM 387 C CA . ASN A 1 57 ? 8.444 -17.030 -74.789 1.00 52.12 57 ASN A CA 1
ATOM 388 C C . ASN A 1 57 ? 8.262 -16.798 -73.275 1.00 52.12 57 ASN A C 1
ATOM 390 O O . ASN A 1 57 ? 7.150 -16.969 -72.784 1.00 52.12 57 ASN A O 1
ATOM 394 N N . ASP A 1 58 ? 9.267 -16.309 -72.543 1.00 59.06 58 ASP A N 1
ATOM 395 C CA . ASP A 1 58 ? 9.101 -16.002 -71.110 1.00 59.06 58 ASP A CA 1
ATOM 396 C C . ASP A 1 58 ? 8.117 -14.846 -70.837 1.00 59.06 58 ASP A C 1
ATOM 398 O O . ASP A 1 58 ? 8.088 -13.847 -71.567 1.00 59.06 58 ASP A O 1
ATOM 402 N N . VAL A 1 59 ? 7.353 -14.955 -69.744 1.00 59.12 59 VAL A N 1
ATOM 403 C CA . VAL A 1 59 ? 6.476 -13.887 -69.230 1.00 59.12 59 VAL A CA 1
ATOM 404 C C . VAL A 1 59 ? 7.185 -13.122 -68.112 1.00 59.12 59 VAL A C 1
ATOM 406 O O . VAL A 1 59 ? 7.614 -13.709 -67.120 1.00 59.12 59 VAL A O 1
ATOM 409 N N . TYR A 1 60 ? 7.266 -11.801 -68.255 1.00 57.66 60 TYR A N 1
ATOM 410 C CA . TYR A 1 60 ? 7.859 -10.873 -67.301 1.00 57.66 60 TYR A CA 1
ATOM 411 C C . TYR A 1 60 ? 6.782 -9.969 -66.688 1.00 57.66 60 TYR A C 1
ATOM 413 O O . TYR A 1 60 ? 6.038 -9.299 -67.409 1.00 57.66 60 TYR A O 1
ATOM 421 N N . LEU A 1 61 ? 6.770 -9.877 -65.354 1.00 57.38 61 LEU A N 1
ATOM 422 C CA . LEU A 1 61 ? 5.904 -8.987 -64.573 1.00 57.38 61 LEU A CA 1
ATOM 423 C C . LEU A 1 61 ? 6.711 -7.963 -63.770 1.00 57.38 61 LEU A C 1
ATOM 425 O O . LEU A 1 61 ? 7.797 -8.256 -63.266 1.00 57.38 61 LEU A O 1
ATOM 429 N N . THR A 1 62 ? 6.167 -6.757 -63.618 1.00 54.06 62 THR A N 1
ATOM 430 C CA . THR A 1 62 ? 6.684 -5.763 -62.666 1.00 54.06 62 THR A CA 1
ATOM 431 C C . THR A 1 62 ? 6.254 -6.081 -61.226 1.00 54.06 62 THR A C 1
ATOM 433 O O . THR A 1 62 ? 5.374 -6.903 -60.979 1.00 54.06 62 THR A O 1
ATOM 436 N N . ASN A 1 63 ? 6.918 -5.453 -60.251 1.00 45.00 63 ASN A N 1
ATOM 437 C CA . ASN A 1 63 ? 6.779 -5.769 -58.827 1.00 45.00 63 ASN A CA 1
ATOM 438 C C . ASN A 1 63 ? 5.323 -5.643 -58.312 1.00 45.00 63 ASN A C 1
ATOM 440 O O . ASN A 1 63 ? 4.646 -4.656 -58.604 1.00 45.00 63 ASN A O 1
ATOM 444 N N . GLY A 1 64 ? 4.867 -6.621 -57.518 1.00 42.09 64 GLY A N 1
ATOM 445 C CA . GLY A 1 64 ? 3.536 -6.637 -56.889 1.00 42.09 64 GLY A CA 1
ATOM 446 C C . GLY A 1 64 ? 2.361 -6.969 -57.821 1.00 42.09 64 GLY A C 1
ATOM 447 O O . GLY A 1 64 ? 1.218 -6.662 -57.482 1.00 42.09 64 GLY A O 1
ATOM 448 N N . LYS A 1 65 ? 2.622 -7.547 -59.001 1.00 54.41 65 LYS A N 1
ATOM 449 C CA . LYS A 1 65 ? 1.602 -7.955 -59.984 1.00 54.41 65 LYS A CA 1
ATOM 450 C C . LYS A 1 65 ? 1.411 -9.467 -60.005 1.00 54.41 65 LYS A C 1
ATOM 452 O O . LYS A 1 65 ? 2.314 -10.215 -59.632 1.00 54.41 65 LYS A O 1
ATOM 457 N N . TYR A 1 66 ? 0.238 -9.901 -60.455 1.00 51.34 66 TYR A N 1
ATOM 458 C CA . TYR A 1 66 ? -0.142 -11.313 -60.487 1.00 51.34 66 TYR A CA 1
ATOM 459 C C . TYR A 1 66 ? -0.732 -11.736 -61.834 1.00 51.34 66 TYR A C 1
ATOM 461 O O . TYR A 1 66 ? -1.225 -10.912 -62.612 1.00 51.34 66 TYR A O 1
ATOM 469 N N . ILE A 1 67 ? -0.688 -13.046 -62.083 1.00 58.75 67 ILE A N 1
ATOM 470 C CA . ILE A 1 67 ? -1.436 -13.707 -63.158 1.00 58.75 67 ILE A CA 1
ATOM 471 C C . ILE A 1 67 ? -2.646 -14.391 -62.525 1.00 58.75 67 ILE A C 1
ATOM 473 O O . ILE A 1 67 ? -2.480 -15.156 -61.575 1.00 58.75 67 ILE A O 1
ATOM 477 N N . ASN A 1 68 ? -3.837 -14.103 -63.040 1.00 54.41 68 ASN A N 1
ATOM 478 C CA . ASN A 1 68 ? -5.090 -14.746 -62.665 1.00 54.41 68 ASN A CA 1
ATOM 479 C C . ASN A 1 68 ? -5.541 -15.676 -63.795 1.00 54.41 68 ASN A C 1
ATOM 481 O O . ASN A 1 68 ? -5.652 -15.236 -64.939 1.00 54.41 68 ASN A O 1
ATOM 485 N N . ILE A 1 69 ? -5.801 -16.946 -63.484 1.00 55.66 69 ILE A N 1
ATOM 486 C CA . ILE A 1 69 ? -6.173 -17.961 -64.476 1.00 55.66 69 ILE A CA 1
ATOM 487 C C . ILE A 1 69 ? -7.539 -18.543 -64.121 1.00 55.66 69 ILE A C 1
ATOM 489 O O . ILE A 1 69 ? -7.711 -19.113 -63.043 1.00 55.66 69 ILE A O 1
ATOM 493 N N . THR A 1 70 ? -8.504 -18.418 -65.034 1.00 48.94 70 THR A N 1
ATOM 494 C CA . THR A 1 70 ? -9.902 -18.841 -64.825 1.00 48.94 70 THR A CA 1
ATOM 495 C C . THR A 1 70 ? -10.346 -19.983 -65.752 1.00 48.94 70 THR A C 1
ATOM 497 O O . THR A 1 70 ? -11.525 -20.322 -65.785 1.00 48.94 70 THR A O 1
ATOM 500 N N . GLY A 1 71 ? -9.416 -20.632 -66.471 1.00 48.25 71 GLY A N 1
ATOM 501 C CA . GLY A 1 71 ? -9.680 -21.799 -67.333 1.00 48.25 71 GLY A CA 1
ATOM 502 C C . GLY A 1 71 ? -8.531 -22.821 -67.363 1.00 48.25 71 GLY A C 1
ATOM 503 O O . GLY A 1 71 ? -7.435 -22.548 -66.878 1.00 48.25 71 GLY A O 1
ATOM 504 N N . ALA A 1 72 ? -8.766 -24.015 -67.923 1.00 46.16 72 ALA A N 1
ATOM 505 C CA . ALA A 1 72 ? -7.756 -25.079 -68.003 1.00 46.16 72 ALA A CA 1
ATOM 506 C C . ALA A 1 72 ? -6.659 -24.748 -69.033 1.00 46.16 72 ALA A C 1
ATOM 508 O O . ALA A 1 72 ? -6.980 -24.373 -70.153 1.00 46.16 72 ALA A O 1
ATOM 509 N N . VAL A 1 73 ? -5.376 -24.929 -68.706 1.00 50.25 73 VAL A N 1
ATOM 510 C CA . VAL A 1 73 ? -4.259 -24.772 -69.663 1.00 50.25 73 VAL A CA 1
ATOM 511 C C . VAL A 1 73 ? -3.911 -26.139 -70.265 1.00 50.25 73 VAL A C 1
ATOM 513 O O . VAL A 1 73 ? -3.742 -27.127 -69.540 1.00 50.25 73 VAL A O 1
ATOM 516 N N . THR A 1 74 ? -3.873 -26.234 -71.595 1.00 46.91 74 THR A N 1
ATOM 517 C CA . THR A 1 74 ? -3.950 -27.518 -72.316 1.00 46.91 74 THR A CA 1
ATOM 518 C C . THR A 1 74 ? -2.599 -28.113 -72.717 1.00 46.91 74 THR A C 1
ATOM 520 O O . THR A 1 74 ? -2.529 -29.333 -72.866 1.00 46.91 74 THR A O 1
ATOM 523 N N . SER A 1 75 ? -1.517 -27.334 -72.825 1.00 50.22 75 SER A N 1
ATOM 524 C CA . SER A 1 75 ? -0.230 -27.848 -73.325 1.00 50.22 75 SER A CA 1
ATOM 525 C C . SER A 1 75 ? 0.597 -28.623 -72.281 1.00 50.22 75 SER A C 1
ATOM 527 O O . SER A 1 75 ? 0.431 -28.464 -71.070 1.00 50.22 75 SER A O 1
ATOM 529 N N . SER A 1 76 ? 1.461 -29.530 -72.760 1.00 43.09 76 SER A N 1
ATOM 530 C CA . SER A 1 76 ? 2.339 -30.399 -71.953 1.00 43.09 76 SER A CA 1
ATOM 531 C C . SER A 1 76 ? 3.723 -29.800 -71.658 1.00 43.09 76 SER A C 1
ATOM 533 O O . SER A 1 76 ? 4.496 -30.393 -70.912 1.00 43.09 76 SER A O 1
ATOM 535 N N . SER A 1 77 ? 4.049 -28.643 -72.238 1.00 45.62 77 SER A N 1
ATOM 536 C CA . SER A 1 77 ? 5.333 -27.944 -72.095 1.00 45.62 77 SER A CA 1
ATOM 537 C C . SER A 1 77 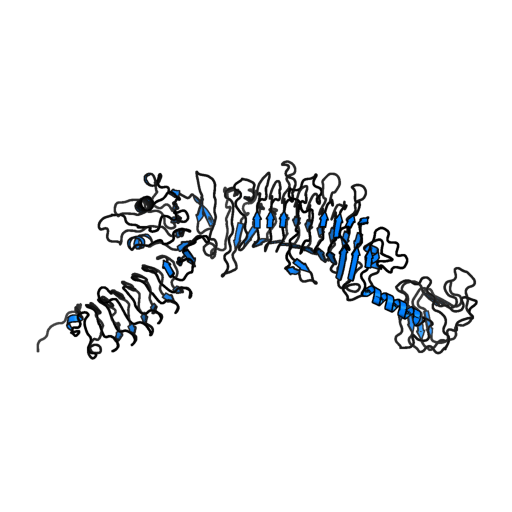? 5.091 -26.436 -72.168 1.00 45.62 77 SER A C 1
ATOM 539 O O . SER A 1 77 ? 4.991 -25.870 -73.257 1.00 45.62 77 SER A O 1
ATOM 541 N N . VAL A 1 78 ? 4.930 -25.801 -71.007 1.00 50.75 78 VAL A N 1
ATOM 542 C CA . VAL A 1 78 ? 4.498 -24.399 -70.898 1.00 50.75 78 VAL A CA 1
ATOM 543 C C . VAL A 1 78 ? 5.700 -23.459 -70.779 1.00 50.75 78 VAL A C 1
ATOM 545 O O . VAL A 1 78 ? 6.703 -23.797 -70.149 1.00 50.75 78 VAL A O 1
ATOM 548 N N . ALA A 1 79 ? 5.587 -22.272 -71.382 1.00 48.31 79 ALA A N 1
ATOM 549 C CA . ALA A 1 79 ? 6.525 -21.156 -71.260 1.00 48.31 79 ALA A CA 1
ATOM 550 C C . ALA A 1 79 ? 6.977 -20.883 -69.806 1.00 48.31 79 ALA A C 1
ATOM 552 O O . ALA A 1 79 ? 6.178 -20.912 -68.866 1.00 48.31 79 ALA A O 1
ATOM 553 N N . LYS A 1 80 ? 8.271 -20.590 -69.623 1.00 48.56 80 LYS A N 1
ATOM 554 C CA . LYS A 1 80 ? 8.885 -20.330 -68.315 1.00 48.56 80 LYS A CA 1
ATOM 555 C C . LYS A 1 80 ? 8.509 -18.922 -67.828 1.00 48.56 80 LYS A C 1
ATOM 557 O O . LYS A 1 80 ? 8.627 -17.942 -68.559 1.00 48.56 80 LYS A O 1
ATOM 562 N N . ILE A 1 81 ? 8.032 -18.795 -66.589 1.00 49.44 81 ILE A N 1
ATOM 563 C CA . ILE A 1 81 ? 7.794 -17.480 -65.972 1.00 49.44 81 ILE A CA 1
ATOM 564 C C . ILE A 1 81 ? 9.081 -17.079 -65.254 1.00 49.44 81 ILE A C 1
ATOM 566 O O . ILE A 1 81 ? 9.421 -17.655 -64.222 1.00 49.44 81 ILE A O 1
ATOM 570 N N . THR A 1 82 ? 9.801 -16.100 -65.800 1.00 43.75 82 THR A N 1
ATOM 571 C CA . THR A 1 82 ? 11.087 -15.647 -65.255 1.00 43.75 82 THR A CA 1
ATOM 572 C C . THR A 1 82 ? 10.933 -14.230 -64.680 1.00 43.75 82 THR A C 1
ATOM 574 O O . THR A 1 82 ? 10.954 -13.258 -65.440 1.00 43.75 82 THR A O 1
ATOM 577 N N . PRO A 1 83 ? 10.769 -14.054 -63.352 1.00 40.97 83 PRO A N 1
ATOM 578 C CA . PRO A 1 83 ? 10.797 -12.725 -62.736 1.00 40.97 83 PRO A CA 1
ATOM 579 C C . PRO A 1 83 ? 12.211 -12.109 -62.815 1.00 40.97 83 PRO A C 1
ATOM 581 O O . PRO A 1 83 ? 13.202 -12.822 -62.688 1.00 40.97 83 PRO A O 1
ATOM 584 N N . SER A 1 84 ? 12.347 -10.779 -62.981 1.00 37.34 84 SER A N 1
ATOM 585 C CA . SER A 1 84 ? 13.679 -10.125 -63.099 1.00 37.34 84 SER A CA 1
ATOM 586 C C . SER A 1 84 ? 14.605 -10.304 -61.904 1.00 37.34 84 SER A C 1
ATOM 588 O O . SER A 1 84 ? 15.806 -10.098 -62.032 1.00 37.34 84 SER A O 1
ATOM 590 N N . VAL A 1 85 ? 14.042 -10.570 -60.731 1.00 34.31 85 VAL A N 1
ATOM 591 C CA . VAL A 1 85 ? 14.757 -10.791 -59.478 1.00 34.31 85 VAL A CA 1
ATOM 592 C C . VAL A 1 85 ? 13.860 -11.707 -58.656 1.00 34.31 85 VAL A C 1
ATOM 594 O O . VAL A 1 85 ? 12.686 -11.387 -58.460 1.00 34.31 85 VAL A O 1
ATOM 597 N N . TRP A 1 86 ? 14.383 -12.826 -58.163 1.00 39.19 86 TRP A N 1
ATOM 598 C CA . TRP A 1 86 ? 13.670 -13.661 -57.198 1.00 39.19 86 TRP A CA 1
ATOM 599 C C . TRP A 1 86 ? 13.638 -12.932 -55.848 1.00 39.19 86 TRP A C 1
ATOM 601 O O . TRP A 1 86 ? 14.568 -13.024 -55.052 1.00 39.19 86 TRP A O 1
ATOM 611 N N . LYS A 1 87 ? 12.593 -12.133 -55.611 1.00 32.69 87 LYS A N 1
ATOM 612 C CA . LYS A 1 87 ? 12.301 -11.504 -54.314 1.00 32.69 87 LYS A CA 1
ATOM 613 C C . LYS A 1 87 ? 10.820 -11.649 -53.958 1.00 32.69 87 LYS A C 1
ATOM 615 O O . LYS A 1 87 ? 9.959 -11.776 -54.829 1.00 32.69 87 LYS A O 1
ATOM 620 N N . ARG A 1 88 ? 10.560 -11.639 -52.647 1.00 33.12 88 ARG A N 1
ATOM 621 C CA . ARG A 1 88 ? 9.254 -11.792 -51.981 1.00 33.12 88 ARG A CA 1
ATOM 622 C C . ARG A 1 88 ? 8.182 -10.889 -52.634 1.00 33.12 88 ARG A C 1
ATOM 624 O O . ARG A 1 88 ? 8.387 -9.681 -52.702 1.00 33.12 88 ARG A O 1
ATOM 631 N N . GLY A 1 89 ? 7.053 -11.463 -53.080 1.00 33.00 89 GLY A N 1
ATOM 632 C CA . GLY A 1 89 ? 5.876 -10.716 -53.578 1.00 33.00 89 GLY A CA 1
ATOM 633 C C . GLY A 1 89 ? 5.384 -11.038 -54.999 1.00 33.00 89 GLY A C 1
ATOM 634 O O . GLY A 1 89 ? 4.351 -10.513 -55.405 1.00 33.00 89 GLY A O 1
ATOM 635 N N . THR A 1 90 ? 6.063 -11.906 -55.752 1.00 35.91 90 THR A N 1
ATOM 636 C CA . THR A 1 90 ? 5.527 -12.412 -57.031 1.00 35.91 90 THR A CA 1
ATOM 637 C C . THR A 1 90 ? 4.505 -13.511 -56.734 1.00 35.91 90 THR A C 1
ATOM 639 O O . THR A 1 90 ? 4.869 -14.526 -56.145 1.00 35.91 90 THR A O 1
ATOM 642 N N . GLN A 1 91 ? 3.233 -13.308 -57.089 1.00 37.06 91 GLN A N 1
ATOM 643 C CA . GLN A 1 91 ? 2.153 -14.267 -56.823 1.00 37.06 91 GLN A CA 1
ATOM 644 C C . GLN A 1 91 ? 1.516 -14.747 -58.132 1.00 37.06 91 GLN A C 1
ATOM 646 O O . GLN A 1 91 ? 1.101 -13.942 -58.964 1.00 37.06 91 GLN A O 1
ATOM 651 N N . VAL A 1 92 ? 1.405 -16.066 -58.296 1.00 41.28 92 VAL A N 1
ATOM 652 C CA . VAL A 1 92 ? 0.501 -16.689 -59.272 1.00 41.28 92 VAL A CA 1
ATOM 653 C C . VAL A 1 92 ? -0.756 -17.074 -58.499 1.00 41.28 92 VAL A C 1
ATOM 655 O O . VAL A 1 92 ? -0.701 -17.945 -57.634 1.00 41.28 92 VAL A O 1
ATOM 658 N N . LEU A 1 93 ? -1.873 -16.396 -58.760 1.00 36.66 93 LEU A N 1
ATOM 659 C CA . LEU A 1 93 ? -3.150 -16.696 -58.116 1.00 36.66 93 LEU A CA 1
ATOM 660 C C . LEU A 1 93 ? -3.932 -17.631 -59.044 1.00 36.66 93 LEU A C 1
ATOM 662 O O . LEU A 1 93 ? -4.423 -17.214 -60.091 1.00 36.66 93 LEU A O 1
ATOM 666 N N . SER A 1 94 ? -4.023 -18.909 -58.673 1.00 37.25 94 SER A N 1
ATOM 667 C CA . SER A 1 94 ? -4.869 -19.889 -59.361 1.00 37.25 94 SER A CA 1
ATOM 668 C C . SER A 1 94 ? -6.075 -20.233 -58.496 1.00 37.25 94 SER A C 1
ATOM 670 O O . SER A 1 94 ? -5.923 -20.533 -57.314 1.00 37.25 94 SER A O 1
ATOM 672 N N . THR A 1 95 ? -7.267 -20.237 -59.091 1.00 32.47 95 THR A N 1
ATOM 673 C CA . THR A 1 95 ? -8.512 -20.683 -58.438 1.00 32.47 95 THR A CA 1
ATOM 674 C C . THR A 1 95 ? -8.846 -22.152 -58.725 1.00 32.47 95 THR A C 1
ATOM 676 O O . THR A 1 95 ? -9.845 -22.663 -58.226 1.00 32.47 95 THR A O 1
ATOM 679 N N . SER A 1 96 ? -8.007 -22.868 -59.485 1.00 38.06 96 SER A N 1
ATOM 680 C CA . SER A 1 96 ? -8.164 -24.308 -59.732 1.00 38.06 96 SER A CA 1
ATOM 681 C C . SER A 1 96 ? -6.842 -25.071 -59.585 1.00 38.06 96 SER A C 1
ATOM 683 O O . SER A 1 96 ? -5.756 -24.496 -59.691 1.00 38.06 96 SER A O 1
ATOM 685 N N . ALA A 1 97 ? -6.934 -26.379 -59.330 1.00 36.84 97 ALA A N 1
ATOM 686 C CA . ALA A 1 97 ? -5.837 -27.308 -59.029 1.00 36.84 97 ALA A CA 1
ATOM 687 C C . ALA A 1 97 ? -4.857 -27.585 -60.202 1.00 36.84 97 ALA A C 1
ATOM 689 O O . ALA A 1 97 ? -4.349 -28.694 -60.349 1.00 36.84 97 ALA A O 1
ATOM 690 N N . VAL A 1 98 ? -4.578 -26.595 -61.056 1.00 43.28 98 VAL A N 1
ATOM 691 C CA . VAL A 1 98 ? -3.805 -26.737 -62.305 1.00 43.28 98 VAL A CA 1
ATOM 692 C C . VAL A 1 98 ? -2.469 -25.975 -62.242 1.00 43.28 98 VAL A C 1
ATOM 694 O O . VAL A 1 98 ? -1.953 -25.503 -63.250 1.00 43.28 98 VAL A O 1
ATOM 697 N N . LEU A 1 99 ? -1.856 -25.873 -61.056 1.00 39.62 99 LEU A N 1
ATOM 698 C CA . LEU A 1 99 ? -0.501 -25.310 -60.914 1.00 39.62 99 LEU A CA 1
ATOM 699 C C . LEU A 1 99 ? 0.595 -26.228 -61.490 1.00 39.62 99 LEU A C 1
ATOM 701 O O . LEU A 1 99 ? 1.680 -25.756 -61.802 1.00 39.62 99 LEU A O 1
ATOM 705 N N . ASN A 1 100 ? 0.299 -27.512 -61.719 1.00 37.50 100 ASN A N 1
ATOM 706 C CA . ASN A 1 100 ? 1.272 -28.526 -62.154 1.00 37.50 100 ASN A CA 1
ATOM 707 C C . ASN A 1 100 ? 1.734 -28.398 -63.621 1.00 37.50 100 ASN A C 1
ATOM 709 O O . ASN A 1 100 ? 2.450 -29.274 -64.102 1.00 37.50 100 ASN A O 1
ATOM 713 N N . LYS A 1 101 ? 1.293 -27.368 -64.357 1.00 41.47 101 LYS A N 1
ATOM 714 C CA . LYS A 1 101 ? 1.620 -27.198 -65.782 1.00 41.47 101 LYS A CA 1
ATOM 715 C C . LYS A 1 101 ? 2.400 -25.928 -66.118 1.00 41.47 101 LYS A C 1
ATOM 717 O O . LYS A 1 101 ? 3.043 -25.925 -67.154 1.00 41.47 101 LYS A O 1
ATOM 722 N N . PHE A 1 102 ? 2.430 -24.897 -65.271 1.00 41.03 102 PHE A N 1
ATOM 723 C CA . PHE A 1 102 ? 3.405 -23.809 -65.428 1.00 41.03 102 PHE A CA 1
ATOM 724 C C . PHE A 1 102 ? 4.714 -24.241 -64.771 1.00 41.03 102 PHE A C 1
ATOM 726 O O . PHE A 1 102 ? 4.689 -24.722 -63.643 1.00 41.03 102 PHE A O 1
ATOM 733 N N . GLY A 1 103 ? 5.847 -24.100 -65.464 1.00 41.66 103 GLY A N 1
ATOM 734 C CA . GLY A 1 103 ? 7.164 -24.497 -64.960 1.00 41.66 103 GLY A CA 1
ATOM 735 C C . GLY A 1 103 ? 7.658 -23.629 -63.798 1.00 41.66 103 GLY A C 1
ATOM 736 O O . GLY A 1 103 ? 8.588 -22.849 -63.966 1.00 41.66 103 GLY A O 1
ATOM 737 N N . LEU A 1 104 ? 7.046 -23.772 -62.625 1.00 41.19 104 LEU A N 1
ATOM 738 C CA . LEU A 1 104 ? 7.718 -23.654 -61.336 1.00 41.19 104 LEU A CA 1
ATOM 739 C C . LEU A 1 104 ? 8.032 -25.094 -60.930 1.00 41.19 104 LEU A C 1
ATOM 741 O O . LEU A 1 104 ? 7.115 -25.911 -60.826 1.00 41.19 104 LEU A O 1
ATOM 745 N N . THR A 1 105 ? 9.307 -25.461 -60.803 1.00 36.19 105 THR A N 1
ATOM 746 C CA . THR A 1 105 ? 9.628 -26.847 -60.442 1.00 36.19 105 THR A CA 1
ATOM 747 C C . THR A 1 105 ? 9.144 -27.123 -59.013 1.00 36.19 105 THR A C 1
ATOM 749 O O . THR A 1 105 ? 9.201 -26.253 -58.141 1.00 36.19 105 THR A O 1
ATOM 752 N N . LYS A 1 106 ? 8.622 -28.333 -58.774 1.00 35.03 106 LYS A N 1
ATOM 753 C CA . LYS A 1 106 ? 8.139 -28.778 -57.456 1.00 35.03 106 LYS A CA 1
ATOM 754 C C . LYS A 1 106 ? 9.239 -28.702 -56.388 1.00 35.03 106 LYS A C 1
ATOM 756 O O . LYS A 1 106 ? 8.925 -28.455 -55.228 1.00 35.03 106 LYS A O 1
ATOM 761 N N . ASP A 1 107 ? 10.494 -28.836 -56.807 1.00 36.78 107 ASP A N 1
ATOM 762 C CA . ASP A 1 107 ? 11.667 -28.813 -55.938 1.00 36.78 107 ASP A CA 1
ATOM 763 C C . ASP A 1 107 ? 12.016 -27.385 -55.469 1.00 36.78 107 ASP A C 1
ATOM 765 O O . ASP A 1 107 ? 12.442 -27.206 -54.333 1.00 36.78 107 ASP A O 1
ATOM 769 N N . ASP A 1 108 ? 11.738 -26.344 -56.264 1.00 38.22 108 ASP A N 1
ATOM 770 C CA . ASP A 1 108 ? 11.990 -24.946 -55.875 1.00 38.22 108 ASP A CA 1
ATOM 771 C C . ASP A 1 108 ? 10.898 -24.378 -54.946 1.00 38.22 108 ASP A C 1
ATOM 773 O O . ASP A 1 108 ? 11.179 -23.553 -54.074 1.00 38.22 108 ASP A O 1
ATOM 777 N N . TRP A 1 109 ? 9.643 -24.824 -55.089 1.00 37.28 109 TRP A N 1
ATOM 778 C CA . TRP A 1 109 ? 8.543 -24.360 -54.233 1.00 37.28 109 TRP A CA 1
ATOM 779 C C . TRP A 1 109 ? 8.554 -25.025 -52.852 1.00 37.28 109 TRP A C 1
ATOM 781 O O . TRP A 1 109 ? 8.326 -24.338 -51.859 1.00 37.28 109 TRP A O 1
ATOM 791 N N . SER A 1 110 ? 8.893 -26.319 -52.758 1.00 35.31 110 SER A N 1
ATOM 792 C CA . SER A 1 110 ? 9.077 -26.982 -51.460 1.00 35.31 110 SER A CA 1
ATOM 793 C C . SER A 1 110 ? 10.280 -26.426 -50.707 1.00 35.31 110 SER A C 1
ATOM 795 O O . SER A 1 110 ? 10.196 -26.256 -49.502 1.00 35.31 110 SER A O 1
ATOM 797 N N . ILE A 1 111 ? 11.368 -26.049 -51.391 1.00 39.03 111 ILE A N 1
ATOM 798 C CA . ILE A 1 111 ? 12.511 -25.386 -50.747 1.00 39.03 111 ILE A CA 1
ATOM 799 C C . ILE A 1 111 ? 12.111 -24.011 -50.206 1.00 39.03 111 ILE A C 1
ATOM 801 O O . ILE A 1 111 ? 12.486 -23.679 -49.089 1.00 39.03 111 ILE A O 1
ATOM 805 N N . VAL A 1 112 ? 11.324 -23.215 -50.934 1.00 40.50 112 VAL A N 1
ATOM 806 C CA . VAL A 1 112 ? 10.859 -21.903 -50.447 1.00 40.50 112 VAL A CA 1
ATOM 807 C C . VAL A 1 112 ? 9.823 -22.044 -49.326 1.00 40.50 112 VAL A C 1
ATOM 809 O O . VAL A 1 112 ? 9.860 -21.267 -48.373 1.00 40.50 112 VAL A O 1
ATOM 812 N N . GLU A 1 113 ? 8.933 -23.035 -49.391 1.00 38.94 113 GLU A N 1
ATOM 813 C CA . GLU A 1 113 ? 7.926 -23.303 -48.360 1.00 38.94 113 GLU A CA 1
ATOM 814 C C . GLU A 1 113 ? 8.533 -23.939 -47.099 1.00 38.94 113 GLU A C 1
ATOM 816 O O . GLU A 1 113 ? 8.180 -23.522 -46.000 1.00 38.94 113 GLU A O 1
ATOM 821 N N . ASP A 1 114 ? 9.494 -24.858 -47.223 1.00 37.84 114 ASP A N 1
ATOM 822 C CA . ASP A 1 114 ? 10.225 -25.459 -46.098 1.00 37.84 114 ASP A CA 1
ATOM 823 C C . ASP A 1 114 ? 11.277 -24.505 -45.522 1.00 37.84 114 ASP A C 1
ATOM 825 O O . ASP A 1 114 ? 11.470 -24.474 -44.310 1.00 37.84 114 ASP A O 1
ATOM 829 N N . GLN A 1 115 ? 11.910 -23.646 -46.332 1.00 44.09 115 GLN A N 1
ATOM 830 C CA . GLN A 1 115 ? 12.721 -22.540 -45.811 1.00 44.09 115 GLN A CA 1
ATOM 831 C C . GLN A 1 115 ? 11.849 -21.487 -45.127 1.00 44.09 115 GLN A C 1
ATOM 833 O O . GLN A 1 115 ? 12.280 -20.922 -44.129 1.00 44.09 11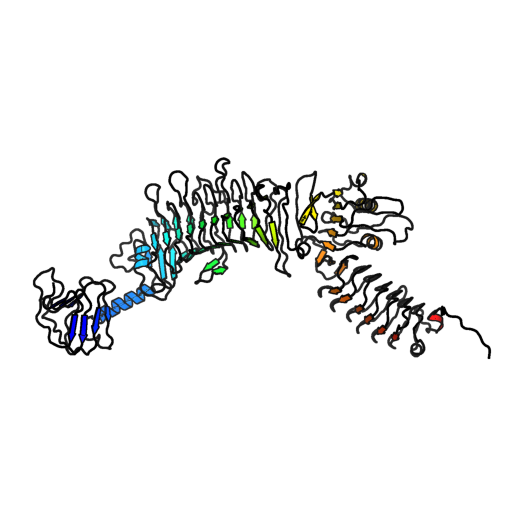5 GLN A O 1
ATOM 838 N N . ALA A 1 116 ? 10.633 -21.211 -45.609 1.00 42.66 116 ALA A N 1
ATOM 839 C CA . ALA A 1 116 ? 9.706 -20.300 -44.940 1.00 42.66 116 ALA A CA 1
ATOM 840 C C . ALA A 1 116 ? 9.143 -20.911 -43.645 1.00 42.66 116 ALA A C 1
ATOM 842 O O . ALA A 1 116 ? 9.171 -20.249 -42.613 1.00 42.66 116 ALA A O 1
ATOM 843 N N . LYS A 1 117 ? 8.708 -22.178 -43.652 1.00 41.66 117 LYS A N 1
ATOM 844 C CA . LYS A 1 117 ? 8.233 -22.914 -42.465 1.00 41.66 117 LYS A CA 1
ATOM 845 C C . LYS A 1 117 ? 9.355 -23.142 -41.447 1.00 41.66 117 LYS A C 1
ATOM 847 O O . LYS A 1 117 ? 9.156 -22.882 -40.265 1.00 41.66 117 LYS A O 1
ATOM 852 N N . GLY A 1 118 ? 10.552 -23.517 -41.898 1.00 48.28 118 GLY A N 1
ATOM 853 C CA . GLY A 1 118 ? 11.749 -23.675 -41.066 1.00 48.28 118 GLY A CA 1
ATOM 854 C C . GLY A 1 118 ? 12.290 -22.356 -40.499 1.00 48.28 118 GLY A C 1
ATOM 855 O O . GLY A 1 118 ? 12.788 -22.344 -39.378 1.00 48.28 118 GLY A O 1
ATOM 856 N N . LYS A 1 119 ? 12.139 -21.226 -41.211 1.00 50.81 119 LYS A N 1
ATOM 857 C CA . LYS A 1 119 ? 12.460 -19.876 -40.697 1.00 50.81 119 LYS A CA 1
ATOM 858 C C . LYS A 1 119 ? 11.414 -19.321 -39.731 1.00 50.81 119 LYS A C 1
ATOM 860 O O . LYS A 1 119 ? 11.753 -18.451 -38.940 1.00 50.81 119 LYS A O 1
ATOM 865 N N . ILE A 1 120 ? 10.158 -19.765 -39.809 1.00 51.72 120 ILE A N 1
ATOM 866 C CA . ILE A 1 120 ? 9.092 -19.323 -38.896 1.00 51.72 120 ILE A CA 1
ATOM 867 C C . ILE A 1 120 ? 9.258 -19.947 -37.500 1.00 51.72 120 ILE A C 1
ATOM 869 O O . ILE A 1 120 ? 8.900 -19.303 -36.517 1.00 51.72 120 ILE A O 1
ATOM 873 N N . ASP A 1 121 ? 9.827 -21.155 -37.412 1.00 60.09 121 ASP A N 1
ATOM 874 C CA . ASP A 1 121 ? 9.988 -21.892 -36.148 1.00 60.09 121 ASP A CA 1
ATOM 875 C C . ASP A 1 121 ? 11.401 -21.793 -35.532 1.00 60.09 121 ASP A C 1
ATOM 877 O O . ASP A 1 121 ? 11.596 -22.186 -34.380 1.00 60.09 121 ASP A O 1
ATOM 881 N N . ALA A 1 122 ? 12.385 -21.244 -36.254 1.00 68.94 122 ALA A N 1
ATOM 882 C CA . ALA A 1 122 ? 13.759 -21.083 -35.776 1.00 68.94 122 ALA A CA 1
ATOM 883 C C . ALA A 1 122 ? 14.056 -19.645 -35.302 1.00 68.94 122 ALA A C 1
ATOM 885 O O . ALA A 1 122 ? 13.587 -18.683 -35.912 1.00 68.94 122 ALA A O 1
ATOM 886 N N . PRO A 1 123 ? 14.870 -19.462 -34.245 1.00 81.50 123 PRO A N 1
ATOM 887 C CA . PRO A 1 123 ? 15.300 -18.133 -33.828 1.00 81.50 123 PRO A CA 1
ATOM 888 C C . PRO A 1 123 ? 16.222 -17.490 -34.875 1.00 81.50 123 PRO A C 1
ATOM 890 O O . PRO A 1 123 ? 17.088 -18.159 -35.443 1.00 81.50 123 PRO A O 1
ATOM 893 N N . LEU A 1 124 ? 16.081 -16.177 -35.084 1.00 87.38 124 LEU A N 1
ATOM 894 C CA . LEU A 1 124 ? 17.034 -15.396 -35.881 1.00 87.38 124 LEU A CA 1
ATOM 895 C C . LEU A 1 124 ? 18.198 -14.941 -35.018 1.00 87.38 124 LEU A C 1
ATOM 897 O O . LEU A 1 124 ? 18.027 -14.701 -33.830 1.00 87.38 124 LEU A O 1
ATOM 901 N N . TYR A 1 125 ? 19.362 -14.754 -35.622 1.00 89.12 125 TYR A N 1
ATOM 902 C CA . TYR A 1 125 ? 20.563 -14.296 -34.937 1.00 89.12 125 TYR A CA 1
ATOM 903 C C . TYR A 1 125 ? 21.000 -12.940 -35.482 1.00 89.12 125 TYR A C 1
ATOM 905 O O . TYR A 1 125 ? 20.968 -12.711 -36.692 1.00 89.12 125 TYR A O 1
ATOM 913 N N . VAL A 1 126 ? 21.418 -12.048 -34.584 1.00 91.75 126 VAL A N 1
ATOM 914 C CA . VAL A 1 126 ? 21.968 -10.728 -34.907 1.00 91.75 126 VAL A CA 1
ATOM 915 C C . VAL A 1 126 ? 23.352 -10.585 -34.281 1.00 91.75 126 VAL A C 1
ATOM 917 O O . VAL A 1 126 ? 23.527 -10.872 -33.094 1.00 91.75 126 VAL A O 1
ATOM 920 N N . ARG A 1 127 ? 24.329 -10.139 -35.078 1.00 92.12 127 ARG A N 1
ATOM 921 C CA . ARG A 1 127 ? 25.731 -9.940 -34.674 1.00 92.12 127 ARG A CA 1
ATOM 922 C C . ARG A 1 127 ? 26.357 -8.788 -35.470 1.00 92.12 127 ARG A C 1
ATOM 924 O O . ARG A 1 127 ? 25.969 -8.550 -36.609 1.00 92.12 127 ARG A O 1
ATOM 931 N N . GLU A 1 128 ? 27.330 -8.086 -34.890 1.00 90.25 128 GLU A N 1
ATOM 932 C CA . GLU A 1 128 ? 27.965 -6.889 -35.484 1.00 90.25 128 GLU A CA 1
ATOM 933 C C . GLU A 1 128 ? 28.590 -7.111 -36.870 1.00 90.25 128 GLU A C 1
ATOM 935 O O . GLU A 1 128 ? 28.463 -6.282 -37.772 1.00 90.25 128 GLU A O 1
ATOM 940 N N . ASP A 1 129 ? 29.270 -8.238 -37.042 1.00 84.38 129 ASP A N 1
ATOM 941 C CA . ASP A 1 129 ? 29.927 -8.678 -38.276 1.00 84.38 129 ASP A CA 1
ATOM 942 C C . ASP A 1 129 ? 28.990 -9.505 -39.178 1.00 84.38 129 ASP A C 1
ATOM 944 O O . ASP A 1 129 ? 29.455 -10.164 -40.105 1.00 84.38 129 ASP A O 1
ATOM 948 N N . GLY A 1 130 ? 27.678 -9.494 -38.912 1.00 79.69 130 GLY A N 1
ATOM 949 C CA . GLY A 1 130 ? 26.694 -10.163 -39.756 1.00 79.69 130 GLY A CA 1
ATOM 950 C C . GLY A 1 130 ? 26.703 -9.613 -41.187 1.00 79.69 130 GLY A C 1
ATOM 951 O O . GLY A 1 130 ? 26.679 -8.399 -41.397 1.00 79.69 130 GLY A O 1
ATOM 952 N N . ASP A 1 131 ? 26.703 -10.516 -42.167 1.00 74.44 131 ASP A N 1
ATOM 953 C CA . ASP A 1 131 ? 26.656 -10.218 -43.606 1.00 74.44 131 ASP A CA 1
ATOM 954 C C . ASP A 1 131 ? 25.769 -11.239 -44.334 1.00 74.44 131 ASP A C 1
ATOM 956 O O . ASP A 1 131 ? 26.150 -11.891 -45.306 1.00 74.44 131 ASP A O 1
ATOM 960 N N . ASP A 1 132 ? 24.574 -11.466 -43.787 1.00 65.56 132 ASP A N 1
ATOM 961 C CA . ASP A 1 132 ? 23.625 -12.431 -44.335 1.00 65.56 132 ASP A CA 1
ATOM 962 C C . ASP A 1 132 ? 22.978 -11.927 -45.636 1.00 65.56 132 ASP A C 1
ATOM 964 O O . ASP A 1 132 ? 21.831 -11.479 -45.693 1.00 65.56 132 ASP A O 1
ATOM 968 N N . THR A 1 133 ? 23.748 -12.036 -46.715 1.00 63.12 133 THR A N 1
ATOM 969 C CA . THR A 1 133 ? 23.362 -11.709 -48.094 1.00 63.12 133 THR A CA 1
ATOM 970 C C . THR A 1 133 ? 22.173 -12.535 -48.600 1.00 63.12 133 THR A C 1
ATOM 972 O O . THR A 1 133 ? 21.458 -12.095 -49.504 1.00 63.12 133 THR A O 1
ATOM 975 N N . ASN A 1 134 ? 21.907 -13.690 -47.976 1.00 60.72 134 ASN A N 1
ATOM 976 C CA . ASN A 1 134 ? 20.862 -14.639 -48.361 1.00 60.72 134 ASN A CA 1
ATOM 977 C C . ASN A 1 134 ? 19.581 -14.537 -47.504 1.00 60.72 134 ASN A C 1
ATOM 979 O O . ASN A 1 134 ? 18.633 -15.295 -47.729 1.00 60.72 134 ASN A O 1
ATOM 983 N N . ASN A 1 135 ? 19.514 -13.595 -46.552 1.00 66.69 135 ASN A N 1
ATOM 984 C CA . ASN A 1 135 ? 18.380 -13.373 -45.639 1.00 66.69 135 ASN A CA 1
ATOM 985 C C . ASN A 1 135 ? 17.906 -14.661 -44.935 1.00 66.69 135 ASN A C 1
ATOM 987 O O . ASN A 1 135 ? 16.714 -14.993 -44.914 1.00 66.69 135 ASN A O 1
ATOM 991 N N . THR A 1 136 ? 18.849 -15.451 -44.431 1.00 67.50 136 THR A N 1
ATOM 992 C CA . THR A 1 136 ? 18.625 -16.684 -43.675 1.00 67.50 136 THR A CA 1
ATOM 993 C C . THR A 1 136 ? 18.514 -16.465 -42.166 1.00 67.50 136 THR A C 1
ATOM 995 O O . THR A 1 136 ? 17.701 -17.135 -41.535 1.00 67.50 136 THR A O 1
ATOM 998 N N . GLY A 1 137 ? 19.280 -15.531 -41.599 1.00 73.62 137 GLY A N 1
ATOM 999 C CA . GLY A 1 137 ? 19.298 -15.152 -40.189 1.00 73.62 137 GLY A CA 1
ATOM 1000 C C . GLY A 1 137 ? 19.694 -16.261 -39.227 1.00 73.62 137 GLY A C 1
ATOM 1001 O O . GLY A 1 137 ? 19.346 -16.193 -38.053 1.00 73.62 137 GLY A O 1
ATOM 1002 N N . THR A 1 138 ? 20.376 -17.297 -39.708 1.00 82.81 138 THR A N 1
ATOM 1003 C CA . THR A 1 138 ? 20.813 -18.431 -38.882 1.00 82.81 138 THR A CA 1
ATOM 1004 C C . THR A 1 138 ? 22.027 -18.059 -38.031 1.00 82.81 138 THR A C 1
ATOM 1006 O O . THR A 1 138 ? 22.680 -17.047 -38.267 1.00 82.81 138 THR A O 1
ATOM 1009 N N . GLN A 1 139 ? 22.403 -18.901 -37.067 1.00 80.94 139 GLN A N 1
ATOM 1010 C CA . GLN A 1 139 ? 23.610 -18.664 -36.264 1.00 80.94 139 GLN A CA 1
ATOM 1011 C C . GLN A 1 139 ? 24.896 -18.595 -37.114 1.00 80.94 139 GLN A C 1
ATOM 1013 O O . GLN A 1 139 ? 25.815 -17.853 -36.772 1.00 80.94 139 GLN A O 1
ATOM 1018 N N . ALA A 1 140 ? 24.959 -19.347 -38.220 1.00 79.94 140 ALA A N 1
ATOM 1019 C CA . ALA A 1 140 ? 26.093 -19.346 -39.148 1.00 79.94 140 ALA A CA 1
ATOM 1020 C C . ALA A 1 140 ? 26.088 -18.144 -40.110 1.00 79.94 140 ALA A C 1
ATOM 1022 O O . ALA A 1 140 ? 27.131 -17.768 -40.640 1.00 79.94 140 ALA A O 1
ATOM 1023 N N . SER A 1 141 ? 24.924 -17.538 -40.344 1.00 81.62 141 SER A N 1
ATOM 1024 C CA . SER A 1 141 ? 24.754 -16.364 -41.207 1.00 81.62 141 SER A CA 1
ATOM 1025 C C . SER A 1 141 ? 23.775 -15.386 -40.547 1.00 81.62 141 SER A C 1
ATOM 1027 O O . SER A 1 141 ? 22.606 -15.328 -40.936 1.00 81.62 141 SER A O 1
ATOM 1029 N N . PRO A 1 142 ? 24.224 -14.670 -39.497 1.00 85.44 142 PRO A N 1
ATOM 1030 C CA . PRO A 1 142 ? 23.374 -13.771 -38.731 1.00 85.44 142 PRO A CA 1
ATOM 1031 C C . PRO A 1 142 ? 23.124 -12.454 -39.474 1.00 85.44 142 PRO A C 1
ATOM 1033 O O . PRO A 1 142 ? 23.950 -11.981 -40.259 1.00 85.44 142 PRO A O 1
ATOM 1036 N N . TYR A 1 143 ? 22.002 -11.811 -39.162 1.00 88.12 143 TYR A N 1
ATOM 1037 C CA . TYR A 1 143 ? 21.728 -10.451 -39.608 1.00 88.12 143 TYR A CA 1
ATOM 1038 C C . TYR A 1 143 ? 22.639 -9.442 -38.908 1.00 88.12 143 TYR A C 1
ATOM 1040 O O . TYR A 1 143 ? 23.027 -9.612 -37.754 1.00 88.12 143 TYR A O 1
ATOM 1048 N N . LYS A 1 144 ? 22.911 -8.329 -39.590 1.00 89.88 144 LYS A N 1
ATOM 1049 C CA . LYS A 1 144 ? 23.688 -7.226 -39.015 1.00 89.88 144 LYS A CA 1
ATOM 1050 C C . LYS A 1 144 ? 22.900 -6.379 -38.016 1.00 89.88 144 LYS A C 1
ATOM 1052 O O . LYS A 1 144 ? 23.465 -5.842 -37.071 1.00 89.88 144 LYS A O 1
ATOM 1057 N N . THR A 1 145 ? 21.595 -6.216 -38.243 1.00 91.75 145 THR A N 1
ATOM 1058 C CA . THR A 1 145 ? 20.733 -5.352 -37.425 1.00 91.75 145 THR A CA 1
ATOM 1059 C C . THR A 1 145 ? 19.425 -6.039 -37.058 1.00 91.75 145 THR A C 1
ATOM 1061 O O . THR A 1 145 ? 18.896 -6.860 -37.814 1.00 91.75 145 THR A O 1
ATOM 1064 N N . ILE A 1 146 ? 18.854 -5.634 -35.921 1.00 92.69 146 ILE A N 1
ATOM 1065 C CA . ILE A 1 146 ? 17.513 -6.057 -35.491 1.00 92.69 146 ILE A CA 1
ATOM 1066 C C . ILE A 1 146 ? 16.467 -5.616 -36.514 1.00 92.69 146 ILE A C 1
ATOM 1068 O O . ILE A 1 146 ? 15.567 -6.387 -36.834 1.00 92.69 146 ILE A O 1
ATOM 1072 N N . LYS A 1 147 ? 16.624 -4.417 -37.091 1.00 90.44 147 LYS A N 1
ATOM 1073 C CA . LYS A 1 147 ? 15.720 -3.900 -38.123 1.00 90.44 147 LYS A CA 1
ATOM 1074 C C . LYS A 1 147 ? 15.605 -4.874 -39.282 1.00 90.44 147 LYS A C 1
ATOM 1076 O O . LYS A 1 147 ? 14.499 -5.305 -39.604 1.00 90.44 147 LYS A O 1
ATOM 1081 N N . LYS A 1 148 ? 16.746 -5.290 -39.837 1.00 86.25 148 LYS A N 1
ATOM 1082 C CA . LYS A 1 148 ? 16.769 -6.225 -40.958 1.00 86.25 148 LYS A CA 1
ATOM 1083 C C . LYS A 1 148 ? 16.161 -7.576 -40.576 1.00 86.25 148 LYS A C 1
ATOM 1085 O O . LYS A 1 148 ? 15.325 -8.078 -41.317 1.00 86.25 148 LYS A O 1
ATOM 1090 N N . ALA A 1 149 ? 16.510 -8.115 -39.406 1.00 85.88 149 ALA A N 1
ATOM 1091 C CA . ALA A 1 149 ? 15.924 -9.360 -38.906 1.00 85.88 149 ALA A CA 1
ATOM 1092 C C . ALA A 1 149 ? 14.391 -9.269 -38.771 1.00 85.88 149 ALA A C 1
ATOM 1094 O O . ALA A 1 149 ? 13.668 -10.184 -39.156 1.00 85.88 149 ALA A O 1
ATOM 1095 N N . SER A 1 150 ? 13.890 -8.137 -38.274 1.00 82.00 150 SER A N 1
ATOM 1096 C CA . SER A 1 150 ? 12.464 -7.895 -38.042 1.00 82.00 150 SER A CA 1
ATOM 1097 C C . SER A 1 150 ? 11.659 -7.650 -39.331 1.00 82.00 150 SER A C 1
ATOM 1099 O O . SER A 1 150 ? 10.494 -8.031 -39.421 1.00 82.00 150 SER A O 1
ATOM 1101 N N . GLU A 1 151 ? 12.265 -7.059 -40.364 1.00 76.94 151 GLU A N 1
ATOM 1102 C CA . GLU A 1 151 ? 11.628 -6.850 -41.674 1.00 76.94 151 GLU A CA 1
ATOM 1103 C C . GLU A 1 151 ? 11.422 -8.162 -42.440 1.00 76.94 151 GLU A C 1
ATOM 1105 O O . GLU A 1 151 ? 10.485 -8.283 -43.232 1.00 76.94 151 GLU A O 1
ATOM 1110 N N . GLU A 1 152 ? 12.274 -9.154 -42.182 1.00 72.81 152 GLU A N 1
ATOM 1111 C CA . GLU A 1 152 ? 12.222 -10.461 -42.831 1.00 72.81 152 GLU A CA 1
ATOM 1112 C C . GLU A 1 152 ? 11.208 -11.419 -42.178 1.00 72.81 152 GLU A C 1
ATOM 1114 O O . GLU A 1 152 ? 10.987 -12.512 -42.715 1.00 72.81 152 GLU A O 1
ATOM 1119 N N . LEU A 1 153 ? 10.529 -11.003 -41.097 1.00 69.19 153 LEU A N 1
ATOM 1120 C CA . LEU A 1 153 ? 9.408 -11.734 -40.496 1.00 69.19 153 LEU A CA 1
ATOM 1121 C C . LEU A 1 153 ? 8.325 -12.018 -41.549 1.00 69.19 153 LEU A C 1
ATOM 1123 O O . LEU A 1 153 ? 7.831 -11.122 -42.241 1.00 69.19 153 LEU A O 1
ATOM 1127 N N . TRP A 1 154 ? 7.985 -13.295 -41.706 1.00 56.69 154 TRP A N 1
ATOM 1128 C CA . TRP A 1 154 ? 6.959 -13.772 -42.639 1.00 56.69 154 TRP A CA 1
ATOM 1129 C C . TRP A 1 154 ? 5.563 -13.611 -42.038 1.00 56.69 154 TRP A C 1
ATOM 1131 O O . TRP A 1 154 ? 5.442 -13.351 -40.852 1.00 56.69 154 TRP A O 1
ATOM 1141 N N . SER A 1 155 ? 4.498 -13.764 -42.829 1.00 62.53 155 SER A N 1
ATOM 1142 C CA . SER A 1 155 ? 3.134 -13.802 -42.290 1.00 62.53 155 SER A CA 1
ATOM 1143 C C . SER A 1 155 ? 2.953 -15.028 -41.384 1.00 62.53 155 SER A C 1
ATOM 1145 O O . SER A 1 155 ? 2.693 -16.124 -41.882 1.00 62.53 155 SER A O 1
ATOM 1147 N N . SER A 1 156 ? 3.147 -14.860 -40.076 1.00 61.31 156 SER A N 1
ATOM 1148 C CA . SER A 1 156 ? 3.085 -15.922 -39.073 1.00 61.31 156 SER A CA 1
ATOM 1149 C C . SER A 1 156 ? 2.174 -15.523 -37.917 1.00 61.31 156 SER A C 1
ATOM 1151 O O . SER A 1 156 ? 2.234 -14.407 -37.406 1.00 61.31 156 SER A O 1
ATOM 1153 N N . THR A 1 157 ? 1.350 -16.465 -37.460 1.00 63.38 157 THR A N 1
ATOM 1154 C CA . THR A 1 157 ? 0.523 -16.317 -36.253 1.00 63.38 157 THR A CA 1
ATOM 1155 C C . THR A 1 157 ? 1.236 -16.815 -34.988 1.00 63.38 157 THR A C 1
ATOM 1157 O O . THR A 1 157 ? 0.588 -17.004 -33.957 1.00 63.38 157 THR A O 1
ATOM 1160 N N . LYS A 1 158 ? 2.549 -17.083 -35.055 1.00 73.56 158 LYS A N 1
ATOM 1161 C CA . LYS A 1 158 ? 3.360 -17.608 -33.943 1.00 73.56 158 LYS A CA 1
ATOM 1162 C C . LYS A 1 158 ? 4.200 -16.521 -33.263 1.00 73.56 158 LYS A C 1
ATOM 1164 O O . LYS A 1 158 ? 4.368 -15.418 -33.787 1.00 73.56 158 LYS A O 1
ATOM 1169 N N . ASP A 1 159 ? 4.701 -16.854 -32.076 1.00 81.00 159 ASP A N 1
ATOM 1170 C CA . ASP A 1 159 ? 5.723 -16.077 -31.370 1.00 81.00 159 ASP A CA 1
ATOM 1171 C C . ASP A 1 159 ? 7.072 -16.227 -32.077 1.00 81.00 159 ASP A C 1
ATOM 1173 O O . ASP A 1 159 ? 7.372 -17.292 -32.615 1.00 81.00 159 ASP A O 1
ATOM 1177 N N . PHE A 1 160 ? 7.890 -15.179 -32.056 1.00 85.00 160 PHE A N 1
ATOM 1178 C CA . PHE A 1 160 ? 9.142 -15.143 -32.803 1.00 85.00 160 PHE A CA 1
ATOM 1179 C C . PHE A 1 160 ? 10.320 -14.692 -31.938 1.00 85.00 160 PHE A C 1
ATOM 1181 O O . PHE A 1 160 ? 10.139 -13.824 -31.093 1.00 85.00 160 PHE A O 1
ATOM 1188 N N . THR A 1 161 ? 11.528 -15.221 -32.162 1.00 89.44 161 THR A N 1
ATOM 1189 C CA . THR A 1 161 ? 12.718 -14.920 -31.339 1.00 89.44 161 THR A CA 1
ATOM 1190 C C . THR A 1 161 ? 13.884 -14.380 -32.172 1.00 89.44 161 THR A C 1
ATOM 1192 O O . THR A 1 161 ? 14.230 -14.940 -33.209 1.00 89.44 161 THR A O 1
ATOM 1195 N N . ILE A 1 162 ? 14.523 -13.315 -31.683 1.00 92.38 162 ILE A N 1
ATOM 1196 C CA . ILE A 1 162 ? 15.736 -12.684 -32.209 1.00 92.38 162 ILE A CA 1
ATOM 1197 C C . ILE A 1 162 ? 16.823 -12.769 -31.128 1.00 92.38 162 ILE A C 1
ATOM 1199 O O . ILE A 1 162 ? 16.764 -12.083 -30.110 1.00 92.38 162 ILE A O 1
ATOM 1203 N N . ASN A 1 163 ? 17.827 -13.603 -31.361 1.00 93.88 163 ASN A N 1
ATOM 1204 C CA . ASN A 1 163 ? 18.990 -13.787 -30.508 1.00 93.88 163 ASN A CA 1
ATOM 1205 C C . ASN A 1 163 ? 20.080 -12.769 -30.854 1.00 93.88 163 ASN A C 1
ATOM 1207 O O . ASN A 1 163 ? 20.581 -12.737 -31.977 1.00 93.88 163 ASN A O 1
ATOM 1211 N N . ILE A 1 164 ? 20.493 -11.973 -29.876 1.00 96.12 164 ILE A N 1
ATOM 1212 C CA . ILE A 1 164 ? 21.624 -11.054 -29.994 1.00 96.12 164 ILE A CA 1
ATOM 1213 C C . ILE A 1 164 ? 22.879 -11.775 -29.519 1.00 96.12 164 ILE A C 1
ATOM 1215 O O . ILE A 1 164 ? 22.900 -12.308 -28.412 1.00 96.12 164 ILE A O 1
ATOM 1219 N N . VAL A 1 165 ? 23.922 -11.797 -30.346 1.00 92.19 165 VAL A N 1
ATOM 1220 C CA . VAL A 1 165 ? 25.198 -12.443 -30.023 1.00 92.19 165 VAL A CA 1
ATOM 1221 C C . VAL A 1 165 ? 26.280 -11.375 -29.902 1.00 92.19 165 VAL A C 1
ATOM 1223 O O . VAL A 1 165 ? 26.605 -10.705 -30.878 1.00 92.19 165 VAL A O 1
ATOM 1226 N N . GLY A 1 166 ? 26.866 -11.234 -28.712 1.00 93.12 166 GLY A N 1
ATOM 1227 C CA . GLY A 1 166 ? 27.922 -10.250 -28.454 1.00 93.12 166 GLY A CA 1
ATOM 1228 C C . GLY A 1 166 ? 27.441 -8.793 -28.513 1.00 93.12 166 GLY A C 1
ATOM 1229 O O . GLY A 1 166 ? 26.276 -8.492 -28.260 1.00 93.12 166 GLY A O 1
ATOM 1230 N N . GLU A 1 167 ? 28.353 -7.869 -28.818 1.00 94.81 167 GLU A N 1
ATOM 1231 C CA . GLU A 1 167 ? 28.045 -6.438 -28.927 1.00 94.81 167 GLU A CA 1
ATOM 1232 C C . GLU A 1 167 ? 27.599 -6.082 -30.343 1.00 94.81 167 GLU A C 1
ATOM 1234 O O . GLU A 1 167 ? 28.393 -6.236 -31.263 1.00 94.81 167 GLU A O 1
ATOM 1239 N N . VAL A 1 168 ? 26.387 -5.546 -30.502 1.00 95.25 168 VAL A N 1
ATOM 1240 C CA . VAL A 1 168 ? 25.893 -4.965 -31.762 1.00 95.25 168 VAL A CA 1
ATOM 1241 C C . VAL A 1 168 ? 25.903 -3.445 -31.641 1.00 95.25 168 VAL A C 1
ATOM 1243 O O . VAL A 1 168 ? 25.289 -2.879 -30.729 1.00 95.25 168 VAL A O 1
ATOM 1246 N N . LYS A 1 169 ? 26.610 -2.774 -32.551 1.00 93.69 169 LYS A N 1
ATOM 1247 C CA . LYS A 1 169 ? 26.822 -1.328 -32.527 1.00 93.69 169 LYS A CA 1
ATOM 1248 C C . LYS A 1 169 ? 25.818 -0.588 -33.405 1.00 93.69 169 LYS A C 1
ATOM 1250 O O . LYS A 1 169 ? 25.284 -1.097 -34.389 1.00 93.69 169 LYS A O 1
ATOM 1255 N N . GLY A 1 170 ? 25.595 0.675 -33.059 1.00 93.12 170 GLY A N 1
ATOM 1256 C CA . GLY A 1 170 ? 24.667 1.554 -33.759 1.00 93.12 170 GLY A CA 1
ATOM 1257 C C . GLY A 1 170 ? 23.212 1.366 -33.330 1.00 93.12 170 GLY A C 1
ATOM 1258 O O . GLY A 1 170 ? 22.852 0.420 -32.630 1.00 93.12 170 GLY A O 1
ATOM 1259 N N . ALA A 1 171 ? 22.375 2.321 -33.737 1.00 93.81 171 ALA A N 1
ATOM 1260 C CA . ALA A 1 171 ? 20.958 2.341 -33.395 1.00 93.81 171 ALA A CA 1
ATOM 1261 C C . ALA A 1 171 ? 20.221 1.153 -34.026 1.00 93.81 171 ALA A C 1
ATOM 1263 O O . ALA A 1 171 ? 20.359 0.887 -35.222 1.00 93.81 171 ALA A O 1
ATOM 1264 N N . GLN A 1 172 ? 19.418 0.474 -33.215 1.00 96.69 172 GLN A N 1
ATOM 1265 C CA . GLN A 1 172 ? 18.563 -0.631 -33.624 1.00 96.69 172 GLN A CA 1
ATOM 1266 C C . GLN A 1 172 ? 17.096 -0.198 -33.620 1.00 96.69 172 GLN A C 1
ATOM 1268 O O . GLN A 1 172 ? 16.694 0.722 -32.905 1.00 96.69 172 GLN A O 1
ATOM 1273 N N . GLU A 1 173 ? 16.274 -0.874 -34.417 1.00 95.12 173 GLU A N 1
ATOM 1274 C CA . GLU A 1 173 ? 14.873 -0.502 -34.595 1.00 95.12 173 GLU A CA 1
ATOM 1275 C C . GLU A 1 173 ? 14.005 -1.735 -34.864 1.00 95.12 173 GLU A C 1
ATOM 1277 O O . GLU A 1 173 ? 14.401 -2.616 -35.624 1.00 95.12 173 GLU A O 1
ATOM 1282 N N . ILE A 1 174 ? 12.805 -1.760 -34.287 1.00 93.19 174 ILE A N 1
ATOM 1283 C CA . ILE A 1 174 ? 11.672 -2.569 -34.739 1.00 93.19 174 ILE A CA 1
ATOM 1284 C C . ILE A 1 174 ? 10.604 -1.590 -35.224 1.00 93.19 174 ILE A C 1
ATOM 1286 O O . ILE A 1 174 ? 10.023 -0.837 -34.438 1.00 93.19 174 ILE A O 1
ATOM 1290 N N . THR A 1 175 ? 10.367 -1.586 -36.533 1.00 87.69 175 THR A N 1
ATOM 1291 C CA . THR A 1 175 ? 9.517 -0.584 -37.187 1.00 87.69 175 THR A CA 1
ATOM 1292 C C . THR A 1 175 ? 8.027 -0.825 -36.924 1.00 87.69 175 THR A C 1
ATOM 1294 O O . THR A 1 175 ? 7.587 -1.942 -36.642 1.00 87.69 175 THR A O 1
ATOM 1297 N N . SER A 1 176 ? 7.214 0.219 -37.092 1.00 83.00 176 SER A N 1
ATOM 1298 C CA . SER A 1 176 ? 5.749 0.140 -36.978 1.00 83.00 176 SER A CA 1
ATOM 1299 C C . SER A 1 176 ? 5.071 -0.702 -38.066 1.00 83.00 176 SER A C 1
ATOM 1301 O O . SER A 1 176 ? 3.924 -1.112 -37.902 1.00 83.00 176 SER A O 1
ATOM 1303 N N . GLY A 1 177 ? 5.775 -1.023 -39.159 1.00 77.81 177 GLY A N 1
ATOM 1304 C CA . GLY A 1 177 ? 5.270 -1.853 -40.261 1.00 77.81 177 GLY A CA 1
ATOM 1305 C C . GLY A 1 177 ? 5.160 -3.351 -39.940 1.00 77.81 177 GLY A C 1
ATOM 1306 O O . GLY A 1 177 ? 4.786 -4.151 -40.808 1.00 77.81 177 GLY A O 1
ATOM 1307 N N . ILE A 1 178 ? 5.513 -3.754 -38.719 1.00 81.38 178 ILE A N 1
ATOM 1308 C CA . ILE A 1 178 ? 5.314 -5.112 -38.219 1.00 81.38 178 ILE A CA 1
ATOM 1309 C C . ILE A 1 178 ? 3.982 -5.144 -37.474 1.00 81.38 178 ILE A C 1
ATOM 1311 O O . ILE A 1 178 ? 3.788 -4.422 -36.499 1.00 81.38 178 ILE A O 1
ATOM 1315 N N . THR A 1 179 ? 3.052 -5.960 -37.962 1.00 81.56 179 THR A N 1
ATOM 1316 C CA . THR A 1 179 ? 1.691 -6.088 -37.423 1.00 81.56 179 THR A CA 1
ATOM 1317 C C . THR A 1 179 ? 1.428 -7.526 -36.988 1.00 81.56 179 THR A C 1
ATOM 1319 O O . THR A 1 179 ? 2.208 -8.427 -37.304 1.00 81.56 179 THR A O 1
ATOM 1322 N N . SER A 1 180 ? 0.298 -7.767 -36.321 1.00 75.81 180 SER A N 1
ATOM 1323 C CA . SER A 1 180 ? -0.130 -9.106 -35.884 1.00 75.81 180 SER A CA 1
ATOM 1324 C C . SER A 1 180 ? -0.288 -10.122 -37.023 1.00 75.81 180 SER A C 1
ATOM 1326 O O . SER A 1 180 ? -0.325 -11.322 -36.773 1.00 75.81 180 SER A O 1
ATOM 1328 N N . SER A 1 181 ? -0.340 -9.662 -38.279 1.00 74.44 181 SER A N 1
ATOM 1329 C CA . SER A 1 181 ? -0.296 -10.534 -39.460 1.00 74.44 181 SER A CA 1
ATOM 1330 C C . SER A 1 181 ? 1.074 -11.183 -39.701 1.00 74.44 181 SER A C 1
ATOM 1332 O O . SER A 1 181 ? 1.149 -12.173 -40.424 1.00 74.44 181 SER A O 1
ATOM 1334 N N . LYS A 1 182 ? 2.150 -10.622 -39.127 1.00 74.19 182 LYS A N 1
ATOM 1335 C CA . LYS A 1 182 ? 3.538 -11.083 -39.287 1.00 74.19 182 LYS A CA 1
ATOM 1336 C C . LYS A 1 182 ? 4.067 -11.843 -38.073 1.00 74.19 182 LYS A C 1
ATOM 1338 O O . LYS A 1 182 ? 4.820 -12.792 -38.235 1.00 74.19 182 LYS A O 1
ATOM 1343 N N . ALA A 1 183 ? 3.704 -11.432 -36.866 1.00 80.12 183 ALA A N 1
ATOM 1344 C CA . ALA A 1 183 ? 4.088 -12.146 -35.657 1.00 80.12 183 ALA A CA 1
ATOM 1345 C C . ALA A 1 183 ? 3.057 -11.910 -34.559 1.00 80.12 183 ALA A C 1
ATOM 1347 O O . ALA A 1 183 ? 2.504 -10.815 -34.441 1.00 80.12 183 ALA A O 1
ATOM 1348 N N . LYS A 1 184 ? 2.840 -12.926 -33.721 1.00 83.44 184 LYS A N 1
ATOM 1349 C CA . LYS A 1 184 ? 2.004 -12.797 -32.523 1.00 83.44 184 LYS A CA 1
ATOM 1350 C C . LYS A 1 184 ? 2.727 -12.028 -31.417 1.00 83.44 184 LYS A C 1
ATOM 1352 O O . LYS A 1 184 ? 2.120 -11.188 -30.759 1.00 83.44 184 LYS A O 1
ATOM 1357 N N . SER A 1 185 ? 4.012 -12.313 -31.229 1.00 88.38 185 SER A N 1
ATOM 1358 C CA . SER A 1 185 ? 4.913 -11.604 -30.319 1.00 88.38 185 SER A CA 1
ATOM 1359 C C . SER A 1 185 ? 6.356 -11.702 -30.816 1.00 88.38 185 SER A C 1
ATOM 1361 O O . SER A 1 185 ? 6.685 -12.599 -31.596 1.00 88.38 185 SER A O 1
ATOM 1363 N N . ILE A 1 186 ? 7.217 -10.785 -30.377 1.00 90.69 186 ILE A N 1
ATOM 1364 C CA . ILE A 1 186 ? 8.651 -10.785 -30.694 1.00 90.69 186 ILE A CA 1
ATOM 1365 C C . ILE A 1 186 ? 9.441 -10.885 -29.391 1.00 90.69 186 ILE A C 1
ATOM 1367 O O . ILE A 1 186 ? 9.221 -10.113 -28.467 1.00 90.69 186 ILE A O 1
ATOM 1371 N N . LYS A 1 187 ? 10.398 -11.802 -29.315 1.00 93.62 187 LYS A N 1
ATOM 1372 C CA . LYS A 1 187 ? 11.341 -11.947 -28.208 1.00 93.62 187 LYS A CA 1
ATOM 1373 C C . LYS A 1 187 ? 12.721 -11.514 -28.674 1.00 93.62 187 LYS A C 1
ATOM 1375 O O . LYS A 1 187 ? 13.194 -12.010 -29.688 1.00 93.62 187 LYS A O 1
ATOM 1380 N N . ILE A 1 188 ? 13.370 -10.619 -27.947 1.00 96.19 188 ILE A N 1
ATOM 1381 C CA . ILE A 1 188 ? 14.765 -10.236 -28.162 1.00 96.19 188 ILE A CA 1
ATOM 1382 C C . ILE A 1 188 ? 15.561 -10.782 -26.986 1.00 96.19 188 ILE A C 1
ATOM 1384 O O . ILE A 1 188 ? 15.341 -10.373 -25.848 1.00 96.19 188 ILE A O 1
ATOM 1388 N N . VAL A 1 189 ? 16.460 -11.719 -27.252 1.00 96.56 189 VAL A N 1
ATOM 1389 C CA . VAL A 1 189 ? 17.162 -12.467 -26.207 1.00 96.56 189 VAL A CA 1
ATOM 1390 C C . VAL A 1 189 ? 18.657 -12.272 -26.379 1.00 96.56 189 VAL A C 1
ATOM 1392 O O . VAL A 1 189 ? 19.191 -12.515 -27.460 1.00 96.56 189 VAL A O 1
ATOM 1395 N N . GLY A 1 190 ? 19.354 -11.834 -25.335 1.00 95.25 190 GLY A N 1
ATOM 1396 C CA . GLY A 1 190 ? 20.811 -11.881 -25.334 1.00 95.25 190 GLY A CA 1
ATOM 1397 C C . GLY A 1 190 ? 21.303 -13.318 -25.169 1.00 95.25 190 GLY A C 1
ATOM 1398 O O . GLY A 1 190 ? 20.924 -14.024 -24.239 1.00 95.25 190 GLY A O 1
ATOM 1399 N N . ASN A 1 191 ? 22.148 -13.775 -26.086 1.00 87.75 191 ASN A N 1
ATOM 1400 C CA . ASN A 1 191 ? 22.663 -15.137 -26.110 1.00 87.75 191 ASN A CA 1
ATOM 1401 C C . ASN A 1 191 ? 24.090 -15.185 -25.541 1.00 87.75 191 ASN A C 1
ATOM 1403 O O . ASN A 1 191 ? 25.072 -15.360 -26.265 1.00 87.75 191 ASN A O 1
ATOM 1407 N N . GLY A 1 192 ? 24.192 -14.966 -24.227 1.00 76.12 192 GLY A N 1
ATOM 1408 C CA . GLY A 1 192 ? 25.445 -14.980 -23.466 1.00 76.12 192 GLY A CA 1
ATOM 1409 C C . GLY A 1 192 ? 25.725 -13.668 -22.731 1.00 76.12 192 GLY A C 1
ATOM 1410 O O . GLY A 1 192 ? 25.158 -12.626 -23.052 1.00 76.12 192 GLY A O 1
ATOM 1411 N N . SER A 1 193 ? 26.637 -13.710 -21.757 1.00 75.75 193 SER A N 1
ATOM 1412 C CA . SER A 1 193 ? 26.915 -12.611 -20.814 1.00 75.75 193 SER A CA 1
ATOM 1413 C C . SER A 1 193 ? 27.488 -11.331 -21.436 1.00 75.75 193 SER A C 1
ATOM 1415 O O . SER A 1 193 ? 27.496 -10.293 -20.779 1.00 75.75 193 SER A O 1
ATOM 1417 N N . SER A 1 194 ? 27.966 -11.386 -22.681 1.00 84.94 194 SER A N 1
ATOM 1418 C CA . SER A 1 194 ? 28.484 -10.238 -23.437 1.00 84.94 194 SER A CA 1
ATOM 1419 C C . SER A 1 194 ? 27.463 -9.619 -24.399 1.00 84.94 194 SER A C 1
ATOM 1421 O O . SER A 1 194 ? 27.813 -8.694 -25.136 1.00 84.94 194 SER A O 1
ATOM 1423 N N . SER A 1 195 ? 26.228 -10.130 -24.424 1.00 95.06 195 SER A N 1
ATOM 1424 C CA . SER A 1 195 ? 25.197 -9.692 -25.365 1.00 95.06 195 SER A CA 1
ATOM 1425 C C . SER A 1 195 ? 24.706 -8.294 -25.018 1.00 95.06 195 SER A C 1
ATOM 1427 O O . SER A 1 195 ? 24.075 -8.083 -23.980 1.00 95.06 195 SER A O 1
ATOM 1429 N N . LYS A 1 196 ? 24.994 -7.326 -25.889 1.00 96.38 196 LYS A N 1
ATOM 1430 C CA . LYS A 1 196 ? 24.629 -5.930 -25.650 1.00 96.38 196 LYS A CA 1
ATOM 1431 C C . LYS A 1 196 ? 24.380 -5.151 -26.934 1.00 96.38 196 LYS A C 1
ATOM 1433 O O . LYS A 1 196 ? 25.018 -5.385 -27.957 1.00 96.38 196 LYS A O 1
ATOM 1438 N N . LEU A 1 197 ? 23.482 -4.179 -26.854 1.00 97.75 197 LEU A N 1
ATOM 1439 C CA . LEU A 1 197 ? 23.273 -3.162 -27.877 1.00 97.75 197 LEU A CA 1
ATOM 1440 C C . LEU A 1 197 ? 23.973 -1.875 -27.444 1.00 97.75 197 LEU A C 1
ATOM 1442 O O . LEU A 1 197 ? 23.772 -1.411 -26.320 1.00 97.75 197 LEU A O 1
ATOM 1446 N N . ASN A 1 198 ? 24.772 -1.288 -28.332 1.00 96.31 198 ASN A N 1
ATOM 1447 C CA . ASN A 1 198 ? 25.519 -0.063 -28.056 1.00 96.31 198 ASN A CA 1
ATOM 1448 C C . ASN A 1 198 ? 25.353 0.953 -29.190 1.00 96.31 198 ASN A C 1
ATOM 1450 O O . ASN A 1 198 ? 25.957 0.810 -30.252 1.00 96.31 198 ASN A O 1
ATOM 1454 N N . ALA A 1 199 ? 24.575 2.017 -28.978 1.00 93.25 199 ALA A N 1
ATOM 1455 C CA . ALA A 1 199 ? 24.287 2.970 -30.056 1.00 93.25 199 ALA A CA 1
ATOM 1456 C C . ALA A 1 199 ? 25.513 3.771 -30.522 1.00 93.25 199 ALA A C 1
ATOM 1458 O O . ALA A 1 199 ? 25.520 4.277 -31.651 1.00 93.25 199 ALA A O 1
ATOM 1459 N N . GLN A 1 200 ? 26.519 3.914 -29.648 1.00 91.81 200 GLN A N 1
ATOM 1460 C CA . GLN A 1 200 ? 27.633 4.856 -29.797 1.00 91.81 200 GLN A CA 1
ATOM 1461 C C . GLN A 1 200 ? 27.142 6.281 -30.110 1.00 91.81 200 GLN A C 1
ATOM 1463 O O . GLN A 1 200 ? 27.663 6.966 -30.995 1.00 91.81 200 GLN A O 1
ATOM 1468 N N . GLY A 1 201 ? 26.071 6.691 -29.432 1.00 86.44 201 GLY A N 1
ATOM 1469 C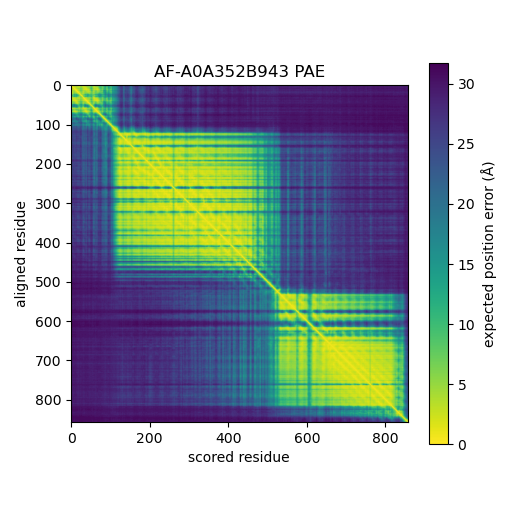 CA . GLY A 1 201 ? 25.480 8.012 -29.546 1.00 86.44 201 GLY A CA 1
ATOM 1470 C C . GLY A 1 201 ? 26.378 9.084 -28.934 1.00 86.44 201 GLY A C 1
ATOM 1471 O O . GLY A 1 201 ? 27.105 8.850 -27.970 1.00 86.44 201 GLY A O 1
ATOM 1472 N N . SER A 1 202 ? 26.312 10.285 -29.499 1.00 86.44 202 SER A N 1
ATOM 1473 C CA . SER A 1 202 ? 26.986 11.468 -28.966 1.00 86.44 202 SER A CA 1
ATOM 1474 C C . SER A 1 202 ? 26.173 12.727 -29.251 1.00 86.44 202 SER A C 1
ATOM 1476 O O . SER A 1 202 ? 25.198 12.696 -30.005 1.00 86.44 202 SER A O 1
ATOM 1478 N N . SER A 1 203 ? 26.603 13.865 -28.705 1.00 82.31 203 SER A N 1
ATOM 1479 C CA . SER A 1 203 ? 26.003 15.171 -29.006 1.00 82.31 203 SER A CA 1
ATOM 1480 C C . SER A 1 203 ? 25.985 15.501 -30.503 1.00 82.31 203 SER A C 1
ATOM 1482 O O . SER A 1 203 ? 25.052 16.160 -30.959 1.00 82.31 203 SER A O 1
ATOM 1484 N N . ALA A 1 204 ? 26.963 15.001 -31.267 1.00 83.00 204 ALA A N 1
ATOM 1485 C CA . ALA A 1 204 ? 27.047 15.158 -32.718 1.00 83.00 204 ALA A CA 1
ATOM 1486 C C . ALA A 1 204 ? 26.232 14.111 -33.501 1.00 83.00 204 ALA A C 1
ATOM 1488 O O . ALA A 1 204 ? 25.933 14.322 -34.673 1.00 83.00 204 ALA A O 1
ATOM 1489 N N . ASN A 1 205 ? 25.888 12.977 -32.884 1.00 84.56 205 ASN A N 1
ATOM 1490 C CA . ASN A 1 205 ? 25.223 11.857 -33.547 1.00 84.56 205 ASN A CA 1
ATOM 1491 C C . ASN A 1 205 ? 24.172 11.238 -32.624 1.00 84.56 205 ASN A C 1
ATOM 1493 O O . ASN A 1 205 ? 24.417 10.231 -31.951 1.00 84.56 205 ASN A O 1
ATOM 1497 N N . ARG A 1 206 ? 23.011 11.895 -32.570 1.00 86.50 206 ARG A N 1
ATOM 1498 C CA . ARG A 1 206 ? 21.929 11.527 -31.663 1.00 86.50 206 ARG A CA 1
ATOM 1499 C C . ARG A 1 206 ? 21.277 10.218 -32.094 1.00 86.50 206 ARG A C 1
ATOM 1501 O O . ARG A 1 206 ? 20.752 10.116 -33.199 1.00 86.50 206 ARG A O 1
ATOM 1508 N N . LYS A 1 207 ? 21.309 9.224 -31.214 1.00 88.81 207 LYS A N 1
ATOM 1509 C CA . LYS A 1 207 ? 20.825 7.865 -31.438 1.00 88.81 207 LYS A CA 1
ATOM 1510 C C . LYS A 1 207 ? 20.190 7.314 -30.172 1.00 88.81 207 LYS A C 1
ATOM 1512 O O . LYS A 1 207 ? 20.834 7.286 -29.125 1.00 88.81 207 LYS A O 1
ATOM 1517 N N . THR A 1 208 ? 18.973 6.805 -30.303 1.00 94.38 208 THR A N 1
ATOM 1518 C CA . THR A 1 208 ? 18.413 5.852 -29.343 1.00 94.38 208 THR A CA 1
ATOM 1519 C C . THR A 1 208 ? 18.996 4.469 -29.620 1.00 94.38 208 THR A C 1
ATOM 1521 O O . THR A 1 208 ? 19.094 4.077 -30.785 1.00 94.38 208 THR A O 1
ATOM 1524 N N . THR A 1 209 ? 19.379 3.719 -28.586 1.00 96.81 209 THR A N 1
ATOM 1525 C CA . THR A 1 209 ? 19.976 2.386 -28.777 1.00 96.81 209 THR A CA 1
ATOM 1526 C C . THR A 1 209 ? 19.005 1.396 -29.409 1.00 96.81 209 THR A C 1
ATOM 1528 O O . THR A 1 209 ? 19.379 0.716 -30.364 1.00 96.81 209 THR A O 1
ATOM 1531 N N . LEU A 1 210 ? 17.762 1.340 -28.931 1.00 98.06 210 LEU A N 1
ATOM 1532 C CA . LEU A 1 210 ? 16.702 0.518 -29.509 1.00 98.06 210 LEU A CA 1
ATOM 1533 C C . LEU A 1 210 ? 15.385 1.299 -29.570 1.00 98.06 210 LEU A C 1
ATOM 1535 O O . LEU A 1 210 ? 14.897 1.780 -28.554 1.00 98.06 210 LEU A O 1
ATOM 1539 N N . SER A 1 211 ? 14.793 1.409 -30.757 1.00 97.38 211 SER A N 1
ATOM 1540 C CA . SER A 1 211 ? 13.461 2.005 -30.945 1.00 97.38 211 SER A CA 1
ATOM 1541 C C . SER A 1 211 ? 12.440 0.930 -31.307 1.00 97.38 211 SER A C 1
ATOM 1543 O O . SER A 1 211 ? 12.686 0.131 -32.208 1.00 97.38 211 SER A O 1
ATOM 1545 N N . ILE A 1 212 ? 11.295 0.897 -30.627 1.00 96.88 212 ILE A N 1
ATOM 1546 C CA . ILE A 1 212 ? 10.222 -0.077 -30.864 1.00 96.88 212 ILE A CA 1
ATOM 1547 C C . ILE A 1 212 ? 8.937 0.683 -31.183 1.00 96.88 212 ILE A C 1
ATOM 1549 O O . ILE A 1 212 ? 8.369 1.336 -30.313 1.00 96.88 212 ILE A O 1
ATOM 1553 N N . GLY A 1 213 ? 8.478 0.588 -32.431 1.00 93.69 213 GLY A N 1
ATOM 1554 C CA . GLY A 1 213 ? 7.255 1.244 -32.910 1.00 93.69 213 GLY A CA 1
ATOM 1555 C C . GLY A 1 213 ? 6.143 0.286 -33.345 1.00 93.69 213 GLY A C 1
ATOM 1556 O O . GLY A 1 213 ? 5.140 0.735 -33.890 1.00 93.69 213 GLY A O 1
ATOM 1557 N N . THR A 1 214 ? 6.320 -1.026 -33.179 1.00 90.06 214 THR A N 1
ATOM 1558 C CA . THR A 1 214 ? 5.330 -2.038 -33.583 1.00 90.06 214 THR A CA 1
ATOM 1559 C C . THR A 1 214 ? 4.209 -2.185 -32.555 1.00 90.06 214 THR A C 1
ATOM 1561 O O . THR A 1 214 ? 4.462 -2.156 -31.356 1.00 90.06 214 THR A O 1
ATOM 1564 N N . GLY A 1 215 ? 2.978 -2.421 -33.022 1.00 87.44 215 GLY A N 1
ATOM 1565 C CA . GLY A 1 215 ? 1.859 -2.834 -32.163 1.00 87.44 215 GLY A CA 1
ATOM 1566 C C . GLY A 1 215 ? 1.902 -4.311 -31.742 1.00 87.44 215 GLY A C 1
ATOM 1567 O O . GLY A 1 215 ? 1.023 -4.766 -31.012 1.00 87.44 215 GLY A O 1
ATOM 1568 N N . VAL A 1 216 ? 2.888 -5.082 -32.215 1.00 88.31 216 VAL A N 1
ATOM 1569 C CA . VAL A 1 216 ? 3.131 -6.461 -31.772 1.00 88.31 216 VAL A CA 1
ATOM 1570 C C . VAL A 1 216 ? 3.874 -6.426 -30.430 1.00 88.31 216 VAL A C 1
ATOM 1572 O O . VAL A 1 216 ? 4.888 -5.735 -30.335 1.00 88.31 216 VAL A O 1
ATOM 1575 N N . PRO A 1 217 ? 3.428 -7.164 -29.395 1.00 91.62 217 PRO A N 1
ATOM 1576 C CA . PRO A 1 217 ? 4.123 -7.206 -28.112 1.00 91.62 217 PRO A CA 1
ATOM 1577 C C . PRO A 1 217 ? 5.574 -7.680 -28.250 1.00 91.62 217 PRO A C 1
ATOM 1579 O O . PRO A 1 217 ? 5.840 -8.700 -28.894 1.00 91.62 217 PRO A O 1
ATOM 1582 N N . VAL A 1 218 ? 6.501 -6.964 -27.611 1.00 94.44 218 VAL A N 1
ATOM 1583 C CA . VAL A 1 218 ? 7.934 -7.283 -27.611 1.00 94.44 218 VAL A CA 1
ATOM 1584 C C . VAL A 1 218 ? 8.397 -7.642 -26.202 1.00 94.44 218 VAL A C 1
ATOM 1586 O O . VAL A 1 218 ? 8.179 -6.882 -25.266 1.00 94.44 218 VAL A O 1
ATOM 1589 N N . THR A 1 219 ? 9.081 -8.768 -26.033 1.00 95.88 219 THR A N 1
ATOM 1590 C CA . THR A 1 219 ? 9.727 -9.164 -24.774 1.00 95.88 219 THR A CA 1
ATOM 1591 C C . THR A 1 219 ? 11.238 -9.150 -24.933 1.00 95.88 219 THR A C 1
ATOM 1593 O O . THR A 1 219 ? 11.753 -9.696 -25.899 1.00 95.88 219 THR A O 1
ATOM 1596 N N . ILE A 1 220 ? 11.957 -8.559 -23.981 1.00 97.88 220 ILE A N 1
ATOM 1597 C CA . ILE A 1 220 ? 13.420 -8.498 -23.967 1.00 97.88 220 ILE A CA 1
ATOM 1598 C C . ILE A 1 220 ? 13.940 -9.234 -22.728 1.00 97.88 220 ILE A C 1
ATOM 1600 O O . ILE A 1 220 ? 13.442 -8.989 -21.626 1.00 97.88 220 ILE A O 1
ATOM 1604 N N . THR A 1 221 ? 14.929 -10.115 -22.898 1.00 97.06 221 THR A N 1
ATOM 1605 C CA . THR A 1 221 ? 15.630 -10.816 -21.803 1.00 97.06 221 THR A CA 1
ATOM 1606 C C . THR A 1 221 ? 17.138 -10.890 -22.053 1.00 97.06 221 THR A C 1
ATOM 1608 O O . THR A 1 221 ? 17.590 -10.853 -23.197 1.00 97.06 221 THR A O 1
ATOM 1611 N N . ASP A 1 222 ? 17.918 -10.978 -20.973 1.00 96.81 222 ASP A N 1
ATOM 1612 C CA . ASP A 1 222 ? 19.367 -11.243 -20.971 1.00 96.81 222 ASP A CA 1
ATOM 1613 C C . ASP A 1 222 ? 20.220 -10.278 -21.811 1.00 96.81 222 ASP A C 1
ATOM 1615 O O . ASP A 1 222 ? 21.276 -10.643 -22.322 1.00 96.81 222 ASP A O 1
ATOM 1619 N N . LEU A 1 223 ? 19.768 -9.030 -21.961 1.00 97.38 223 LEU A N 1
ATOM 1620 C CA . LEU A 1 223 ? 20.367 -8.053 -22.867 1.00 97.38 223 LEU A CA 1
ATOM 1621 C C . LEU A 1 223 ? 20.743 -6.755 -22.150 1.00 97.38 223 LEU A C 1
ATOM 1623 O O . LEU A 1 223 ? 19.919 -6.154 -21.454 1.00 97.38 223 LEU A O 1
ATOM 1627 N N . GLU A 1 224 ? 21.967 -6.276 -22.379 1.00 97.25 224 GLU A N 1
ATOM 1628 C CA . GLU A 1 224 ? 22.380 -4.932 -21.967 1.00 97.25 224 GLU A CA 1
ATOM 1629 C C . GLU A 1 224 ? 22.125 -3.903 -23.085 1.00 97.25 224 GLU A C 1
ATOM 1631 O O . GLU A 1 224 ? 22.475 -4.123 -24.242 1.00 97.25 224 GLU A O 1
ATOM 1636 N N . ILE A 1 225 ? 21.518 -2.760 -22.758 1.00 97.69 225 ILE A N 1
ATOM 1637 C CA . ILE A 1 225 ? 21.227 -1.658 -23.688 1.00 97.69 225 ILE A CA 1
ATOM 1638 C C . ILE A 1 225 ? 21.954 -0.405 -23.196 1.00 97.69 225 ILE A C 1
ATOM 1640 O O . ILE A 1 225 ? 21.640 0.131 -22.127 1.00 97.69 225 ILE A O 1
ATOM 1644 N N . THR A 1 226 ? 22.930 0.067 -23.973 1.00 96.62 226 THR A N 1
ATOM 1645 C CA . THR A 1 226 ? 23.841 1.144 -23.563 1.00 96.62 226 THR A CA 1
ATOM 1646 C C . THR A 1 226 ? 24.244 2.082 -24.706 1.00 96.62 226 THR A C 1
ATOM 1648 O O . THR A 1 226 ? 23.870 1.887 -25.866 1.00 96.62 226 THR A O 1
ATOM 1651 N N . GLY A 1 227 ? 25.010 3.123 -24.371 1.00 94.25 227 GLY A N 1
ATOM 1652 C CA . GLY A 1 227 ? 25.650 4.039 -25.315 1.00 94.25 227 GLY A CA 1
ATOM 1653 C C . GLY A 1 227 ? 24.693 4.922 -26.110 1.00 94.25 227 GLY A C 1
ATOM 1654 O O . GLY A 1 227 ? 25.111 5.521 -27.097 1.00 94.25 227 GLY A O 1
ATOM 1655 N N . GLY A 1 228 ? 23.422 4.990 -25.724 1.00 95.19 228 GLY A N 1
ATOM 1656 C CA . GLY A 1 228 ? 22.426 5.852 -26.336 1.00 95.19 228 GLY A CA 1
ATOM 1657 C C . GLY A 1 228 ? 22.608 7.316 -25.950 1.00 95.19 228 GLY A C 1
ATOM 1658 O O . GLY A 1 228 ? 22.924 7.632 -24.804 1.00 95.19 228 GLY A O 1
ATOM 1659 N N . TYR A 1 229 ? 22.388 8.216 -26.903 1.00 93.06 229 TYR A N 1
ATOM 1660 C CA . TYR A 1 229 ? 22.413 9.661 -26.692 1.00 93.06 229 TYR A CA 1
ATOM 1661 C C . TYR A 1 229 ? 21.345 10.291 -27.580 1.00 93.06 229 TYR A C 1
ATOM 1663 O O . TYR A 1 229 ? 21.563 10.426 -28.779 1.00 93.06 229 TYR A O 1
ATOM 1671 N N . ASN A 1 230 ? 20.184 10.662 -27.048 1.00 92.31 230 ASN A N 1
ATOM 1672 C CA . ASN A 1 230 ? 19.115 11.265 -27.854 1.00 92.31 230 ASN A CA 1
ATOM 1673 C C . ASN A 1 230 ? 18.389 12.379 -27.089 1.00 92.31 230 ASN A C 1
ATOM 1675 O O . ASN A 1 230 ? 18.787 12.731 -25.990 1.00 92.31 230 ASN A O 1
ATOM 1679 N N . THR A 1 231 ? 17.350 12.981 -27.659 1.00 91.12 231 THR A N 1
ATOM 1680 C CA . THR A 1 231 ? 16.466 13.893 -26.920 1.00 91.12 231 THR A CA 1
ATOM 1681 C C . THR A 1 231 ? 15.378 13.137 -26.175 1.00 91.12 231 THR A C 1
ATOM 1683 O O . THR A 1 231 ? 15.072 13.498 -25.048 1.00 91.12 231 THR A O 1
ATOM 1686 N N . ASN A 1 232 ? 14.841 12.070 -26.770 1.00 91.69 232 ASN A N 1
ATOM 1687 C CA . ASN A 1 232 ? 13.842 11.201 -26.157 1.00 91.69 232 ASN A CA 1
ATOM 1688 C C . ASN A 1 232 ? 14.346 9.758 -26.190 1.00 91.69 232 ASN A C 1
ATOM 1690 O O . ASN A 1 232 ? 14.646 9.250 -27.269 1.00 91.69 232 ASN A O 1
ATOM 1694 N N . GLY A 1 233 ? 14.427 9.110 -25.029 1.00 87.44 233 GLY A N 1
ATOM 1695 C CA . GLY A 1 233 ? 14.780 7.695 -24.924 1.00 87.44 233 GLY A CA 1
ATOM 1696 C C . GLY A 1 233 ? 16.225 7.450 -25.323 1.00 87.44 233 GLY A C 1
ATOM 1697 O O . GLY A 1 233 ? 16.490 7.077 -26.461 1.00 87.44 233 GLY A O 1
ATOM 1698 N N . GLY A 1 234 ? 17.175 7.657 -24.411 1.00 91.38 234 GLY A N 1
ATOM 1699 C CA . GLY A 1 234 ? 18.581 7.361 -24.690 1.00 91.38 234 GLY A CA 1
ATOM 1700 C C . GLY A 1 234 ? 18.767 5.877 -25.018 1.00 91.38 234 GLY A C 1
ATOM 1701 O O . GLY A 1 234 ? 19.193 5.527 -26.116 1.00 91.38 234 GLY A O 1
ATOM 1702 N N . GLY A 1 235 ? 18.395 4.994 -24.091 1.00 96.81 235 GLY A N 1
ATOM 1703 C CA . GLY A 1 235 ? 18.510 3.547 -24.283 1.00 96.81 235 GLY A CA 1
ATOM 1704 C C . GLY A 1 235 ? 17.388 2.977 -25.147 1.00 96.81 235 GLY A C 1
ATOM 1705 O O . GLY A 1 235 ? 17.632 2.432 -26.221 1.00 96.81 235 GLY A O 1
ATOM 1706 N N . LEU A 1 236 ? 16.150 3.104 -24.678 1.00 98.31 236 LEU A N 1
ATOM 1707 C CA . LEU A 1 236 ? 14.969 2.511 -25.296 1.00 98.31 236 LEU A CA 1
ATOM 1708 C C . LEU A 1 236 ? 13.904 3.578 -25.565 1.00 98.31 236 LEU A C 1
ATOM 1710 O O . LEU A 1 236 ? 13.530 4.333 -24.669 1.00 98.31 236 LEU A O 1
ATOM 1714 N N . TYR A 1 237 ? 13.375 3.603 -26.783 1.00 98.06 237 TYR A N 1
ATOM 1715 C CA . TYR A 1 237 ? 12.205 4.402 -27.142 1.00 98.06 237 TYR A CA 1
ATOM 1716 C C . TYR A 1 237 ? 11.042 3.473 -27.489 1.00 98.06 237 TYR A C 1
ATOM 1718 O O . TYR A 1 237 ? 11.161 2.626 -28.376 1.00 98.06 237 TYR A O 1
ATOM 1726 N N . ILE A 1 238 ? 9.925 3.630 -26.780 1.00 97.81 238 ILE A N 1
ATOM 1727 C CA . ILE A 1 238 ? 8.690 2.867 -26.971 1.00 97.81 238 ILE A CA 1
ATOM 1728 C C . ILE A 1 238 ? 7.669 3.809 -27.595 1.00 97.81 238 ILE A C 1
ATOM 1730 O O . ILE A 1 238 ? 7.170 4.715 -26.929 1.00 97.81 238 ILE A O 1
ATOM 1734 N N . GLY A 1 239 ? 7.393 3.602 -28.880 1.00 95.56 239 GLY A N 1
ATOM 1735 C CA . GLY A 1 239 ? 6.443 4.405 -29.640 1.00 95.56 239 GLY A CA 1
ATOM 1736 C C . GLY A 1 239 ? 4.989 4.125 -29.265 1.00 95.56 239 GLY A C 1
ATOM 1737 O O . GLY A 1 239 ? 4.669 3.175 -28.544 1.00 95.56 239 GLY A O 1
ATOM 1738 N N . SER A 1 240 ? 4.082 4.947 -29.791 1.00 92.50 240 SER A N 1
ATOM 1739 C CA . SER A 1 240 ? 2.648 4.787 -29.557 1.00 92.50 240 SER A CA 1
ATOM 1740 C C . SER A 1 240 ? 2.149 3.397 -29.950 1.00 92.50 240 SER A C 1
ATOM 1742 O O . SER A 1 240 ? 2.492 2.879 -31.011 1.00 92.50 240 SER A O 1
ATOM 1744 N N . TYR A 1 241 ? 1.305 2.815 -29.094 1.00 85.94 241 TYR A N 1
ATOM 1745 C CA . TYR A 1 241 ? 0.720 1.473 -29.231 1.00 85.94 241 TYR A CA 1
ATOM 1746 C C . TYR A 1 241 ? 1.702 0.299 -29.130 1.00 85.94 241 TYR A C 1
ATOM 1748 O O . TYR A 1 241 ? 1.261 -0.851 -29.180 1.00 85.94 241 TYR A O 1
ATOM 1756 N N . ALA A 1 242 ? 3.001 0.549 -28.943 1.00 92.56 242 ALA A N 1
ATOM 1757 C CA . ALA A 1 242 ? 3.952 -0.513 -28.653 1.00 92.56 242 ALA A CA 1
ATOM 1758 C C . ALA A 1 242 ? 3.799 -1.003 -27.209 1.00 92.56 242 ALA A C 1
ATOM 1760 O O . ALA A 1 242 ? 3.614 -0.208 -26.287 1.00 92.56 242 ALA A O 1
ATOM 1761 N N . ALA A 1 243 ? 3.897 -2.317 -27.010 1.00 93.81 243 ALA A N 1
ATOM 1762 C CA . ALA A 1 243 ? 3.879 -2.945 -25.693 1.00 93.81 243 ALA A CA 1
ATOM 1763 C C . ALA A 1 243 ? 5.173 -3.730 -25.482 1.00 93.81 243 ALA A C 1
ATOM 1765 O O . ALA A 1 243 ? 5.457 -4.667 -26.229 1.00 93.81 243 ALA A O 1
ATOM 1766 N N . VAL A 1 244 ? 5.957 -3.343 -24.475 1.00 96.75 244 VAL A N 1
ATOM 1767 C CA . VAL A 1 244 ? 7.280 -3.916 -24.214 1.00 96.75 244 VAL A CA 1
ATOM 1768 C C . VAL A 1 244 ? 7.357 -4.505 -22.812 1.00 96.75 244 VAL A C 1
ATOM 1770 O O . VAL A 1 244 ? 7.019 -3.859 -21.824 1.00 96.75 244 VAL A O 1
ATOM 1773 N N . ASN A 1 245 ? 7.850 -5.733 -22.738 1.00 97.44 245 ASN A N 1
ATOM 1774 C CA . ASN A 1 245 ? 8.141 -6.486 -21.530 1.00 97.44 245 ASN A CA 1
ATOM 1775 C C . ASN A 1 245 ? 9.661 -6.559 -21.337 1.00 97.44 245 ASN A C 1
ATOM 1777 O O . ASN A 1 245 ? 10.355 -7.115 -22.187 1.00 97.44 245 ASN A O 1
ATOM 1781 N N . LEU A 1 246 ? 10.182 -6.055 -20.222 1.00 98.06 246 LEU A N 1
ATOM 1782 C CA . LEU A 1 246 ? 11.575 -6.240 -19.814 1.00 98.06 246 LEU A CA 1
ATOM 1783 C C . LEU A 1 246 ? 11.618 -7.290 -18.704 1.00 98.06 246 LEU A C 1
ATOM 1785 O O . LEU A 1 246 ? 11.070 -7.068 -17.624 1.00 98.06 246 LEU A O 1
ATOM 1789 N N . GLY A 1 247 ? 12.236 -8.432 -18.994 1.00 96.06 247 GLY A N 1
ATOM 1790 C CA . GLY A 1 247 ? 12.316 -9.566 -18.077 1.00 96.06 247 GLY A CA 1
ATOM 1791 C C . GLY A 1 247 ? 13.719 -9.815 -17.535 1.00 96.06 247 GLY A C 1
ATOM 1792 O O . GLY A 1 247 ? 14.587 -8.938 -17.530 1.00 96.06 247 GLY A O 1
ATOM 1793 N N . SER A 1 248 ? 13.938 -11.054 -17.097 1.00 95.56 248 SER A N 1
ATOM 1794 C CA . SER A 1 248 ? 15.204 -11.526 -16.533 1.00 95.56 248 SER A CA 1
ATOM 1795 C C . SER A 1 248 ? 16.435 -11.090 -17.340 1.00 95.56 248 SER A C 1
ATOM 1797 O O . SER A 1 248 ? 16.442 -11.141 -18.568 1.00 95.56 248 SER A O 1
ATOM 1799 N N . GLY A 1 249 ? 17.474 -10.637 -16.635 1.00 94.44 249 GLY A N 1
ATOM 1800 C CA . GLY A 1 249 ? 18.794 -10.338 -17.196 1.00 94.44 249 GLY A CA 1
ATOM 1801 C C . GLY A 1 249 ? 18.910 -9.025 -17.979 1.00 94.44 249 GLY A C 1
ATOM 1802 O O . GLY A 1 249 ? 20.025 -8.638 -18.326 1.00 94.44 249 GLY A O 1
ATOM 1803 N N . VAL A 1 250 ? 17.808 -8.303 -18.224 1.00 97.50 250 VAL A N 1
ATOM 1804 C CA . VAL A 1 250 ? 17.853 -7.005 -18.917 1.00 97.50 250 VAL A CA 1
ATOM 1805 C C . VAL A 1 250 ? 18.536 -5.939 -18.064 1.00 97.50 250 VAL A C 1
ATOM 1807 O O . VAL A 1 250 ? 18.185 -5.747 -16.899 1.00 97.50 250 VAL A O 1
ATOM 1810 N N . LYS A 1 251 ? 19.457 -5.183 -18.674 1.00 96.62 251 LYS A N 1
ATOM 1811 C CA . LYS A 1 251 ? 20.101 -4.006 -18.069 1.00 96.62 251 LYS A CA 1
ATOM 1812 C C . LYS A 1 251 ? 20.095 -2.829 -19.037 1.00 96.62 251 LYS A C 1
ATOM 1814 O O . LYS A 1 251 ? 20.740 -2.886 -20.074 1.00 96.62 251 LYS A O 1
ATOM 1819 N N . ILE A 1 252 ? 19.422 -1.732 -18.705 1.00 97.69 252 ILE A N 1
ATOM 1820 C CA . ILE A 1 252 ? 19.459 -0.500 -19.512 1.00 97.69 252 ILE A CA 1
ATOM 1821 C C . ILE A 1 252 ? 20.304 0.523 -18.766 1.00 97.69 252 ILE A C 1
ATOM 1823 O O . ILE A 1 252 ? 19.847 1.036 -17.754 1.00 97.69 252 ILE A O 1
ATOM 1827 N N . THR A 1 253 ? 21.526 0.820 -19.210 1.00 95.50 253 THR A N 1
ATOM 1828 C CA . THR A 1 253 ? 22.465 1.655 -18.438 1.00 95.50 253 THR A CA 1
ATOM 1829 C C . THR A 1 253 ? 23.383 2.507 -19.309 1.00 95.50 253 THR A C 1
ATOM 1831 O O . THR A 1 253 ? 23.728 2.127 -20.422 1.00 95.50 253 THR A O 1
ATOM 1834 N N . GLY A 1 254 ? 23.876 3.626 -18.769 1.00 93.50 254 GLY A N 1
ATOM 1835 C CA . GLY A 1 254 ? 24.885 4.462 -19.430 1.00 93.50 254 GLY A CA 1
ATOM 1836 C C . GLY A 1 254 ? 24.346 5.218 -20.644 1.00 93.50 254 GLY A C 1
ATOM 1837 O O . GLY A 1 254 ? 25.115 5.569 -21.535 1.00 93.50 254 GLY A O 1
ATOM 1838 N N . ASN A 1 255 ? 23.032 5.434 -20.696 1.00 95.25 255 ASN A N 1
ATOM 1839 C CA . ASN A 1 255 ? 22.358 6.147 -21.772 1.00 95.25 255 ASN A CA 1
ATOM 1840 C C . ASN A 1 255 ? 22.011 7.578 -21.350 1.00 95.25 255 ASN A C 1
ATOM 1842 O O . ASN A 1 255 ? 21.828 7.855 -20.163 1.00 95.25 255 ASN A O 1
ATOM 1846 N N . GLN A 1 256 ? 21.911 8.488 -22.317 1.00 93.25 256 GLN A N 1
ATOM 1847 C CA . GLN A 1 256 ? 21.674 9.906 -22.064 1.00 93.25 256 GLN A CA 1
ATOM 1848 C C . GLN A 1 256 ? 20.524 10.458 -22.913 1.00 93.25 256 GLN A C 1
ATOM 1850 O O . GLN A 1 256 ? 20.444 10.200 -24.115 1.00 93.25 256 GLN A O 1
ATOM 1855 N N . ALA A 1 257 ? 19.664 11.258 -22.284 1.00 91.81 257 ALA A N 1
ATOM 1856 C CA . ALA A 1 257 ? 18.629 12.041 -22.940 1.00 91.81 257 ALA A CA 1
ATOM 1857 C C . ALA A 1 257 ? 18.850 13.544 -22.686 1.00 91.81 257 ALA A C 1
ATOM 1859 O O . ALA A 1 257 ? 18.582 14.041 -21.593 1.00 91.81 257 ALA A O 1
ATOM 1860 N N . VAL A 1 258 ? 19.365 14.282 -23.671 1.00 80.50 258 VAL A N 1
ATOM 1861 C CA . VAL A 1 258 ? 19.773 15.692 -23.512 1.00 80.50 258 VAL A CA 1
ATOM 1862 C C . VAL A 1 258 ? 19.500 16.502 -24.782 1.00 80.50 258 VAL A C 1
ATOM 1864 O O . VAL A 1 258 ? 19.787 16.053 -25.892 1.00 80.50 258 VAL A O 1
ATOM 1867 N N . GLN A 1 259 ? 18.996 17.730 -24.628 1.00 70.00 259 GLN A N 1
ATOM 1868 C CA . GLN A 1 259 ? 18.939 18.746 -25.683 1.00 70.00 259 GLN A CA 1
ATOM 1869 C C . GLN A 1 259 ? 19.851 19.934 -25.299 1.00 70.00 259 GLN A C 1
ATOM 1871 O O . GLN A 1 259 ? 20.039 20.235 -24.121 1.00 70.00 259 GLN A O 1
ATOM 1876 N N . ASN A 1 260 ? 20.516 20.508 -26.316 1.00 56.91 260 ASN A N 1
ATOM 1877 C CA . ASN A 1 260 ? 21.564 21.547 -26.270 1.00 56.91 260 ASN A CA 1
ATOM 1878 C C . ASN A 1 260 ? 21.687 22.288 -24.920 1.00 56.91 260 ASN A C 1
ATOM 1880 O O . ASN A 1 260 ? 20.859 23.139 -24.613 1.00 56.91 260 ASN A O 1
ATOM 1884 N N . GLY A 1 261 ? 22.737 21.994 -24.143 1.00 54.28 261 GLY A N 1
ATOM 1885 C CA . GLY A 1 261 ? 23.052 22.749 -22.923 1.00 54.28 261 GLY A CA 1
ATOM 1886 C C . GLY A 1 261 ? 22.037 22.600 -21.781 1.00 54.28 261 GLY A C 1
ATOM 1887 O O . GLY A 1 261 ? 21.626 23.604 -21.215 1.00 54.28 261 GLY A O 1
ATOM 1888 N N . TYR A 1 262 ? 21.687 21.359 -21.418 1.00 52.78 262 TYR A N 1
ATOM 1889 C CA . TYR A 1 262 ? 20.885 20.990 -20.233 1.00 52.78 262 TYR A CA 1
ATOM 1890 C C . TYR A 1 262 ? 19.375 21.290 -20.280 1.00 52.78 262 TYR A C 1
ATOM 1892 O O . TYR A 1 262 ? 18.737 21.347 -19.232 1.00 52.78 262 TYR A O 1
ATOM 1900 N N . SER A 1 263 ? 18.756 21.410 -21.460 1.00 56.88 263 SER A N 1
ATOM 1901 C CA . SER A 1 263 ? 17.296 21.599 -21.563 1.00 56.88 263 SER A CA 1
ATOM 1902 C C . SER A 1 263 ? 16.604 20.458 -22.320 1.00 56.88 263 SER A C 1
ATOM 1904 O O . SER A 1 263 ? 17.180 19.888 -23.237 1.00 56.88 263 SER A O 1
ATOM 1906 N N . GLY A 1 264 ? 15.393 20.073 -21.892 1.00 70.56 264 GLY A N 1
ATOM 1907 C CA . GLY A 1 264 ? 14.396 19.313 -22.672 1.00 70.56 264 GLY A CA 1
ATOM 1908 C C . GLY A 1 264 ? 14.622 17.822 -22.988 1.00 70.56 264 GLY A C 1
ATOM 1909 O O . GLY A 1 264 ? 13.807 17.243 -23.703 1.00 70.56 264 GLY A O 1
ATOM 1910 N N . GLY A 1 265 ? 15.678 17.178 -22.480 1.00 88.06 265 GLY A N 1
ATOM 1911 C CA . GLY A 1 265 ? 15.921 15.745 -22.706 1.00 88.06 265 GLY A CA 1
ATOM 1912 C C . GLY A 1 265 ? 15.109 14.819 -21.787 1.00 88.06 265 GLY A C 1
ATOM 1913 O O . GLY A 1 265 ? 15.153 14.971 -20.568 1.00 88.06 265 GLY A O 1
ATOM 1914 N N . ASN A 1 266 ? 14.407 13.836 -22.353 1.00 94.44 266 ASN A N 1
ATOM 1915 C CA . ASN A 1 266 ? 13.442 12.990 -21.647 1.00 94.44 266 ASN A CA 1
ATOM 1916 C C . ASN A 1 266 ? 13.800 11.497 -21.740 1.00 94.44 266 ASN A C 1
ATOM 1918 O O . ASN A 1 266 ? 13.952 10.958 -22.837 1.00 94.44 266 ASN A O 1
ATOM 1922 N N . GLY A 1 267 ? 13.860 10.796 -20.608 1.00 94.69 267 GLY A N 1
ATOM 1923 C CA . GLY A 1 267 ? 13.977 9.336 -20.571 1.00 94.69 267 GLY A CA 1
ATOM 1924 C C . GLY A 1 267 ? 15.386 8.857 -20.894 1.00 94.69 267 GLY A C 1
ATOM 1925 O O . GLY A 1 267 ? 15.649 8.387 -22.000 1.00 94.69 267 GLY A O 1
ATOM 1926 N N . GLY A 1 268 ? 16.310 8.976 -19.943 1.00 93.81 268 GLY A N 1
ATOM 1927 C CA . GLY A 1 268 ? 17.711 8.601 -20.152 1.00 93.81 268 GLY A CA 1
ATOM 1928 C C . GLY A 1 268 ? 17.831 7.119 -20.485 1.00 93.81 268 GLY A C 1
ATOM 1929 O O . GLY A 1 268 ? 18.406 6.746 -21.506 1.00 93.81 268 GLY A O 1
ATOM 1930 N N . GLY A 1 269 ? 17.217 6.278 -19.653 1.00 97.00 269 GLY A N 1
ATOM 1931 C CA . GLY A 1 269 ? 17.076 4.850 -19.910 1.00 97.00 269 GLY A CA 1
ATOM 1932 C C . GLY A 1 269 ? 15.977 4.569 -20.929 1.00 97.00 269 GLY A C 1
ATOM 1933 O O . GLY A 1 269 ? 16.260 4.031 -21.997 1.00 97.00 269 GLY A O 1
ATOM 1934 N N . VAL A 1 270 ? 14.735 4.933 -20.602 1.00 98.62 270 VAL A N 1
ATOM 1935 C CA . VAL A 1 270 ? 13.541 4.592 -21.384 1.00 98.62 270 VAL A CA 1
ATOM 1936 C C . VAL A 1 270 ? 12.620 5.795 -21.560 1.00 98.62 270 VAL A C 1
ATOM 1938 O O . VAL A 1 270 ? 12.356 6.533 -20.612 1.00 98.62 270 VAL A O 1
ATOM 1941 N N . TYR A 1 271 ? 12.077 5.953 -22.761 1.00 98.31 271 TYR A N 1
ATOM 1942 C CA . TYR A 1 271 ? 10.981 6.870 -23.056 1.00 98.31 271 TYR A CA 1
ATOM 1943 C C . TYR A 1 271 ? 9.754 6.082 -23.512 1.00 98.31 271 TYR A C 1
ATOM 1945 O O . TYR A 1 271 ? 9.856 5.270 -24.434 1.00 98.31 271 TYR A O 1
ATOM 1953 N N . VAL A 1 272 ? 8.608 6.325 -22.873 1.00 98.12 272 VAL A N 1
ATOM 1954 C CA . VAL A 1 272 ? 7.321 5.698 -23.202 1.00 98.12 272 VAL A CA 1
ATOM 1955 C C . VAL A 1 272 ? 6.377 6.760 -23.745 1.00 98.12 272 VAL A C 1
ATOM 1957 O O . VAL A 1 272 ? 5.928 7.632 -23.000 1.00 98.12 272 VAL A O 1
ATOM 1960 N N . ASP A 1 273 ? 6.088 6.685 -25.041 1.00 96.56 273 ASP A N 1
ATOM 1961 C CA . ASP A 1 273 ? 5.199 7.623 -25.726 1.00 96.56 273 ASP A CA 1
ATOM 1962 C C . ASP A 1 273 ? 3.722 7.401 -25.351 1.00 96.56 273 ASP A C 1
ATOM 1964 O O . ASP A 1 273 ? 3.351 6.391 -24.743 1.00 96.56 273 ASP A O 1
ATOM 1968 N N . ALA A 1 274 ? 2.855 8.336 -25.737 1.00 94.81 274 ALA A N 1
ATOM 1969 C CA . ALA A 1 274 ? 1.414 8.243 -25.546 1.00 94.81 274 ALA A CA 1
ATOM 1970 C C . ALA A 1 274 ? 0.869 6.926 -26.125 1.00 94.81 274 ALA A C 1
ATOM 1972 O O . ALA A 1 274 ? 1.180 6.550 -27.258 1.00 94.81 274 ALA A O 1
ATOM 1973 N N . ASN A 1 275 ? 0.041 6.224 -25.345 1.00 92.38 275 ASN A N 1
ATOM 1974 C CA . ASN A 1 275 ? -0.486 4.877 -25.627 1.00 92.38 275 ASN A CA 1
ATOM 1975 C C . ASN A 1 275 ? 0.560 3.747 -25.702 1.00 92.38 275 ASN A C 1
ATOM 1977 O O . ASN A 1 275 ? 0.188 2.599 -25.953 1.00 92.38 275 ASN A O 1
ATOM 1981 N N . GLY A 1 276 ? 1.846 4.037 -25.505 1.00 95.12 276 GLY A N 1
ATOM 1982 C CA . GLY A 1 276 ? 2.881 3.025 -25.319 1.00 95.12 276 GLY A CA 1
ATOM 1983 C C . GLY A 1 276 ? 2.756 2.350 -23.952 1.00 95.12 276 GLY A C 1
ATOM 1984 O O . GLY A 1 276 ? 2.257 2.943 -22.992 1.00 95.12 276 GLY A O 1
ATOM 1985 N N . LYS A 1 277 ? 3.202 1.097 -23.854 1.00 96.12 277 LYS A N 1
ATOM 1986 C CA . LYS A 1 277 ? 3.160 0.300 -22.624 1.00 96.12 277 LYS A CA 1
ATOM 1987 C C . LYS A 1 277 ? 4.513 -0.325 -22.323 1.00 96.12 277 LYS A C 1
ATOM 1989 O O . LYS A 1 277 ? 5.133 -0.928 -23.197 1.00 96.12 277 LYS A O 1
ATOM 1994 N N . LEU A 1 278 ? 4.929 -0.245 -21.067 1.00 97.75 278 LEU A N 1
ATOM 1995 C CA . LEU A 1 278 ? 6.153 -0.855 -20.560 1.00 97.75 278 LEU A CA 1
ATOM 1996 C C . LEU A 1 278 ? 5.846 -1.671 -19.303 1.00 97.75 278 LEU A C 1
ATOM 1998 O O . LEU A 1 278 ? 5.204 -1.163 -18.390 1.00 97.75 278 LEU A O 1
ATOM 2002 N N . ALA A 1 279 ? 6.333 -2.906 -19.237 1.00 97.69 279 ALA A N 1
ATOM 2003 C CA . ALA A 1 279 ? 6.270 -3.749 -18.050 1.00 97.69 279 ALA A CA 1
ATOM 2004 C C . ALA A 1 279 ? 7.663 -4.256 -17.665 1.00 97.69 279 ALA A C 1
ATOM 2006 O O . ALA A 1 279 ? 8.433 -4.671 -18.532 1.00 97.69 279 ALA A O 1
ATOM 2007 N N . LEU A 1 280 ? 7.984 -4.214 -16.370 1.00 98.12 280 LEU A N 1
ATOM 2008 C CA . LEU A 1 280 ? 9.225 -4.735 -15.793 1.00 98.12 280 LEU A CA 1
ATOM 2009 C C . LEU A 1 280 ? 8.919 -5.871 -14.814 1.00 98.12 280 LEU A C 1
ATOM 2011 O O . LEU A 1 280 ? 8.085 -5.708 -13.918 1.00 98.12 280 LEU A O 1
ATOM 2015 N N . TYR A 1 281 ? 9.659 -6.973 -14.930 1.00 97.19 281 TYR A N 1
ATOM 2016 C CA . TYR A 1 281 ? 9.582 -8.124 -14.028 1.00 97.19 281 TYR A CA 1
ATOM 2017 C C . TYR A 1 281 ? 10.930 -8.858 -13.910 1.00 97.19 281 TYR A C 1
ATOM 2019 O O . TYR A 1 281 ? 11.912 -8.522 -14.572 1.00 97.19 281 TYR A O 1
ATOM 2027 N N . ASP A 1 282 ? 10.982 -9.853 -13.029 1.00 96.69 282 ASP A N 1
ATOM 2028 C CA . ASP A 1 282 ? 12.167 -10.610 -12.636 1.00 96.69 282 ASP A CA 1
ATOM 2029 C C . ASP A 1 282 ? 13.356 -9.697 -12.288 1.00 96.69 282 ASP A C 1
ATOM 2031 O O . ASP A 1 282 ? 13.227 -8.740 -11.529 1.00 96.69 282 ASP A O 1
ATOM 2035 N N . SER A 1 283 ? 14.544 -9.978 -12.819 1.00 96.62 283 SER A N 1
ATOM 2036 C CA . SER A 1 283 ? 15.770 -9.226 -12.560 1.00 96.62 283 SER A CA 1
ATOM 2037 C C . SER A 1 283 ? 15.974 -8.024 -13.491 1.00 96.62 283 SER A C 1
ATOM 2039 O O . SER A 1 283 ? 17.067 -7.454 -13.486 1.00 96.62 283 SER A O 1
ATOM 2041 N N . ALA A 1 284 ? 14.953 -7.610 -14.258 1.00 97.62 284 ALA A N 1
ATOM 2042 C CA . ALA A 1 284 ? 15.036 -6.448 -15.142 1.00 97.62 284 ALA A CA 1
ATOM 2043 C C . ALA A 1 284 ? 15.474 -5.193 -14.378 1.00 97.62 284 ALA A C 1
ATOM 2045 O O . ALA A 1 284 ? 14.895 -4.841 -13.344 1.00 97.62 284 ALA A O 1
ATOM 2046 N N . LEU A 1 285 ? 16.492 -4.509 -14.900 1.00 97.31 285 LEU A N 1
ATOM 2047 C CA . LEU A 1 285 ? 17.126 -3.369 -14.253 1.00 97.31 285 LEU A CA 1
ATOM 2048 C C . LEU A 1 285 ? 17.255 -2.183 -15.215 1.00 97.31 285 LEU A C 1
ATOM 2050 O O . LEU A 1 285 ? 17.930 -2.266 -16.242 1.00 97.31 285 LEU A O 1
ATOM 2054 N N . ILE A 1 286 ? 16.674 -1.043 -14.843 1.00 98.00 286 ILE A N 1
ATOM 2055 C CA . ILE A 1 286 ? 16.947 0.240 -15.503 1.00 98.00 286 ILE A CA 1
ATOM 2056 C C . ILE A 1 286 ? 17.924 1.028 -14.634 1.00 98.00 286 ILE A C 1
ATOM 2058 O O . ILE A 1 286 ? 17.593 1.495 -13.544 1.00 98.00 286 ILE A O 1
ATOM 2062 N N . GLY A 1 287 ? 19.142 1.158 -15.141 1.00 95.00 287 GLY A N 1
ATOM 2063 C CA . GLY A 1 287 ? 20.297 1.765 -14.503 1.00 95.00 287 GLY A CA 1
ATOM 2064 C C . GLY A 1 287 ? 21.271 0.706 -13.992 1.00 95.00 287 GLY A C 1
ATOM 2065 O O . GLY A 1 287 ? 21.542 -0.274 -14.689 1.00 95.00 287 GLY A O 1
ATOM 2066 N N . LYS A 1 288 ? 21.837 0.899 -12.798 1.00 90.31 288 LYS A N 1
ATOM 2067 C CA . LYS A 1 288 ? 22.904 0.041 -12.261 1.00 90.31 288 LYS A CA 1
ATOM 2068 C C . LYS A 1 288 ? 22.607 -0.468 -10.863 1.00 90.31 288 LYS A C 1
ATOM 2070 O O . LYS A 1 288 ? 22.034 0.216 -10.024 1.00 90.31 288 LYS A O 1
ATOM 2075 N N . SER A 1 289 ? 23.094 -1.673 -10.596 1.00 80.50 289 SER A N 1
ATOM 2076 C CA . SER A 1 289 ? 23.175 -2.248 -9.261 1.00 80.50 289 SER A CA 1
ATOM 2077 C C . SER A 1 289 ? 24.323 -1.570 -8.507 1.00 80.50 289 SER A C 1
ATOM 2079 O O . SER A 1 289 ? 25.444 -2.076 -8.503 1.00 80.50 289 SER A O 1
ATOM 2081 N N . ALA A 1 290 ? 24.072 -0.388 -7.946 1.00 69.38 290 ALA A N 1
ATOM 2082 C CA . ALA A 1 290 ? 25.043 0.376 -7.167 1.00 69.38 290 ALA A CA 1
ATOM 2083 C C . ALA A 1 290 ? 24.551 0.616 -5.737 1.00 69.38 290 ALA A C 1
ATOM 2085 O O . ALA A 1 290 ? 23.350 0.629 -5.489 1.00 69.38 290 ALA A O 1
ATOM 2086 N N . MET A 1 291 ? 25.499 0.818 -4.818 1.00 69.19 291 MET A N 1
ATOM 2087 C CA . MET A 1 291 ? 25.246 1.123 -3.401 1.00 69.19 291 MET A CA 1
ATOM 2088 C C . MET A 1 291 ? 25.353 2.626 -3.088 1.00 69.19 291 MET A C 1
ATOM 2090 O O . MET A 1 291 ? 25.433 3.009 -1.925 1.00 69.19 291 MET A O 1
ATOM 2094 N N . SER A 1 292 ? 25.425 3.484 -4.110 1.00 85.94 292 SER A N 1
ATOM 2095 C CA . SER A 1 292 ? 25.547 4.932 -3.943 1.00 85.94 292 SER A CA 1
ATOM 2096 C C . SER A 1 292 ? 24.596 5.685 -4.860 1.00 85.94 292 SER A C 1
ATOM 2098 O O . SER A 1 292 ? 24.341 5.276 -5.996 1.00 85.94 292 SER A O 1
ATOM 2100 N N . VAL A 1 293 ? 24.090 6.802 -4.337 1.00 85.69 293 VAL A N 1
ATOM 2101 C CA . VAL A 1 293 ? 23.160 7.697 -5.024 1.00 85.69 293 VAL A CA 1
ATOM 2102 C C . VAL A 1 293 ? 23.780 8.221 -6.322 1.00 85.69 293 VAL A C 1
ATOM 2104 O O . VAL A 1 293 ? 24.973 8.529 -6.386 1.00 85.69 293 VAL A O 1
ATOM 2107 N N . ALA A 1 294 ? 22.967 8.298 -7.373 1.00 87.31 294 ALA A N 1
ATOM 2108 C CA . ALA A 1 294 ? 23.369 8.838 -8.659 1.00 87.31 294 ALA A CA 1
ATOM 2109 C C . ALA A 1 294 ? 23.772 10.320 -8.568 1.00 87.31 294 ALA A C 1
ATOM 2111 O O . ALA A 1 294 ? 23.324 11.077 -7.713 1.00 87.31 294 ALA A O 1
ATOM 2112 N N . SER A 1 295 ? 24.605 10.745 -9.507 1.00 84.25 295 SER A N 1
ATOM 2113 C CA . SER A 1 295 ? 24.995 12.140 -9.706 1.00 84.25 295 SER A CA 1
ATOM 2114 C C . SER A 1 295 ? 25.155 12.409 -11.196 1.00 84.25 295 SER A C 1
ATOM 2116 O O . SER A 1 295 ? 25.182 11.467 -11.999 1.00 84.25 295 SER A O 1
ATOM 2118 N N . ASP A 1 296 ? 25.357 13.666 -11.580 1.00 76.00 296 ASP A N 1
ATOM 2119 C CA . ASP A 1 296 ? 25.639 14.013 -12.977 1.00 76.00 296 ASP A CA 1
ATOM 2120 C C . ASP A 1 296 ? 26.953 13.390 -13.501 1.00 76.00 296 ASP A C 1
ATOM 2122 O O . ASP A 1 296 ? 27.187 13.298 -14.701 1.00 76.00 296 ASP A O 1
ATOM 2126 N N . TYR A 1 297 ? 27.799 12.849 -12.619 1.00 74.75 297 TYR A N 1
ATOM 2127 C CA . TYR A 1 297 ? 29.016 12.108 -12.978 1.00 74.75 297 TYR A CA 1
ATOM 2128 C C . TYR A 1 297 ? 28.834 10.588 -12.953 1.00 74.75 297 TYR A C 1
ATOM 2130 O O . TYR A 1 297 ? 29.710 9.853 -13.402 1.00 74.75 297 TYR A O 1
ATOM 2138 N N . SER A 1 298 ? 27.701 10.093 -12.449 1.00 75.88 298 SER A N 1
ATOM 2139 C CA . SER A 1 298 ? 27.441 8.656 -12.347 1.00 75.88 298 SER A CA 1
ATOM 2140 C C . SER A 1 298 ? 27.382 7.986 -13.723 1.00 75.88 298 SER A C 1
ATOM 2142 O O . SER A 1 298 ? 27.047 8.607 -14.727 1.00 75.88 298 SER A O 1
ATOM 2144 N N . ASN A 1 299 ? 27.700 6.695 -13.789 1.00 77.38 299 ASN A N 1
ATOM 2145 C CA . ASN A 1 299 ? 27.674 5.931 -15.042 1.00 77.38 299 ASN A CA 1
ATOM 2146 C C . ASN A 1 299 ? 26.310 5.257 -15.305 1.00 77.38 299 ASN A C 1
ATOM 2148 O O . ASN A 1 299 ? 26.246 4.304 -16.086 1.00 77.38 299 ASN A O 1
ATOM 2152 N N . GLY A 1 300 ? 25.255 5.682 -14.600 1.00 87.69 300 GLY A N 1
ATOM 2153 C CA . GLY A 1 300 ? 23.874 5.260 -14.835 1.00 87.69 300 GLY A CA 1
ATOM 2154 C C . GLY A 1 300 ? 23.242 5.990 -16.019 1.00 87.69 300 GLY A C 1
ATOM 2155 O O . GLY A 1 300 ? 23.944 6.618 -16.815 1.00 87.69 300 GLY A O 1
ATOM 2156 N N . ASN A 1 301 ? 21.920 5.896 -16.163 1.00 94.94 301 ASN A N 1
ATOM 2157 C CA . ASN A 1 301 ? 21.231 6.679 -17.188 1.00 94.94 301 ASN A CA 1
ATOM 2158 C C . ASN A 1 301 ? 21.031 8.127 -16.735 1.00 94.94 301 ASN A C 1
ATOM 2160 O O . ASN A 1 301 ? 20.867 8.389 -15.540 1.00 94.94 301 ASN A O 1
ATOM 2164 N N . LYS A 1 302 ? 21.036 9.054 -17.696 1.00 93.69 302 LYS A N 1
ATOM 2165 C CA . LYS A 1 302 ? 20.929 10.494 -17.443 1.00 93.69 302 LYS A CA 1
ATOM 2166 C C . LYS A 1 302 ? 19.889 11.145 -18.330 1.00 93.69 302 LYS A C 1
ATOM 2168 O O . LYS A 1 302 ? 19.845 10.868 -19.525 1.00 93.69 302 LYS A O 1
ATOM 2173 N N . ALA A 1 303 ? 19.109 12.056 -17.773 1.00 93.94 303 ALA A N 1
ATOM 2174 C CA . ALA A 1 303 ? 18.211 12.904 -18.543 1.00 93.94 303 ALA A CA 1
ATOM 2175 C C . ALA A 1 303 ? 18.059 14.284 -17.906 1.00 93.94 303 ALA A C 1
ATOM 2177 O O . ALA A 1 303 ? 18.493 14.500 -16.779 1.00 93.94 303 ALA A O 1
ATOM 2178 N N . VAL A 1 304 ? 17.387 15.209 -18.589 1.00 92.19 304 VAL A N 1
ATOM 2179 C CA . VAL A 1 304 ? 16.809 16.376 -17.902 1.00 92.19 304 VAL A CA 1
ATOM 2180 C C . VAL A 1 304 ? 15.600 15.913 -17.086 1.00 92.19 304 VAL A C 1
ATOM 2182 O O . VAL A 1 304 ? 15.494 16.216 -15.900 1.00 92.19 304 VAL A O 1
ATOM 2185 N N . ASN A 1 305 ? 14.760 15.078 -17.695 1.00 93.81 305 ASN A N 1
ATOM 2186 C CA . ASN A 1 305 ? 13.536 14.554 -17.112 1.00 93.81 305 ASN A CA 1
ATOM 2187 C C . ASN A 1 305 ? 13.489 13.029 -17.231 1.00 93.81 305 ASN A C 1
ATOM 2189 O O . ASN A 1 305 ? 13.650 12.496 -18.330 1.00 93.81 305 ASN A O 1
ATOM 2193 N N . GLY A 1 306 ? 13.226 12.315 -16.140 1.00 94.62 306 GLY A N 1
ATOM 2194 C CA . GLY A 1 306 ? 13.130 10.859 -16.155 1.00 94.62 306 GLY A CA 1
ATOM 2195 C C . GLY A 1 306 ? 14.483 10.212 -16.429 1.00 94.62 306 GLY A C 1
ATOM 2196 O O . GLY A 1 306 ? 14.710 9.684 -17.517 1.00 94.62 306 GLY A O 1
ATOM 2197 N N . GLY A 1 307 ? 15.405 10.270 -15.466 1.00 94.44 307 GLY A N 1
ATOM 2198 C CA . GLY A 1 307 ? 16.754 9.717 -15.634 1.00 94.44 307 GLY A CA 1
ATOM 2199 C C . GLY A 1 307 ? 16.711 8.244 -16.040 1.00 94.44 307 GLY A C 1
ATOM 2200 O O . GLY A 1 307 ? 17.340 7.839 -17.019 1.00 94.44 307 GLY A O 1
ATOM 2201 N N . GLY A 1 308 ? 15.899 7.457 -15.329 1.00 97.25 308 GLY A N 1
ATOM 2202 C CA . GLY A 1 308 ? 15.567 6.085 -15.698 1.00 97.25 308 GLY A CA 1
ATOM 2203 C C . GLY A 1 308 ? 14.476 6.035 -16.763 1.00 97.25 308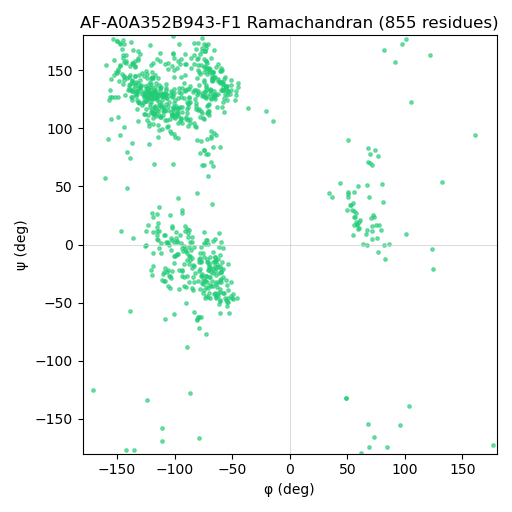 GLY A C 1
ATOM 2204 O O . GLY A 1 308 ? 14.731 5.572 -17.872 1.00 97.25 308 GLY A O 1
ATOM 2205 N N . ILE A 1 309 ? 13.271 6.505 -16.431 1.00 98.50 309 ILE A N 1
ATOM 2206 C CA . ILE A 1 309 ? 12.079 6.428 -17.284 1.00 98.50 309 ILE A CA 1
ATOM 2207 C C . ILE A 1 309 ? 11.404 7.795 -17.395 1.00 98.50 309 ILE A C 1
ATOM 2209 O O . ILE A 1 309 ? 11.141 8.447 -16.387 1.00 98.50 309 ILE A O 1
ATOM 2213 N N . TYR A 1 310 ? 11.030 8.181 -18.611 1.00 97.69 310 TYR A N 1
ATOM 2214 C CA . TYR A 1 310 ? 10.050 9.236 -18.856 1.00 97.69 310 TYR A CA 1
ATOM 2215 C C . TYR A 1 310 ? 8.783 8.624 -19.455 1.00 97.69 310 TYR A C 1
ATOM 2217 O O . TYR A 1 310 ? 8.843 8.001 -20.516 1.00 97.69 310 TYR A O 1
ATOM 2225 N N . ASN A 1 311 ? 7.651 8.766 -18.765 1.00 97.31 311 ASN A N 1
ATOM 2226 C CA . ASN A 1 311 ? 6.408 8.078 -19.103 1.00 97.31 311 ASN A CA 1
ATOM 2227 C C . ASN A 1 311 ? 5.288 9.047 -19.485 1.00 97.31 311 ASN A C 1
ATOM 2229 O O . ASN A 1 311 ? 4.827 9.793 -18.631 1.00 97.31 311 ASN A O 1
ATOM 2233 N N . ILE A 1 312 ? 4.797 8.971 -20.722 1.00 95.62 312 ILE A N 1
ATOM 2234 C CA . ILE A 1 312 ? 3.532 9.587 -21.165 1.00 95.62 312 ILE A CA 1
ATOM 2235 C C . ILE A 1 312 ? 2.435 8.518 -21.332 1.00 95.62 312 ILE A C 1
ATOM 2237 O O . ILE A 1 312 ? 1.251 8.810 -21.197 1.00 95.62 312 ILE A O 1
ATOM 2241 N N . GLY A 1 313 ? 2.820 7.273 -21.622 1.00 95.19 313 GLY A N 1
ATOM 2242 C CA . GLY A 1 313 ? 1.916 6.132 -21.758 1.00 95.19 313 GLY A CA 1
ATOM 2243 C C . GLY A 1 313 ? 1.616 5.432 -20.429 1.00 95.19 313 GLY A C 1
ATOM 2244 O O . GLY A 1 313 ? 1.192 6.049 -19.449 1.00 95.19 313 GLY A O 1
ATOM 2245 N N . THR A 1 314 ? 1.804 4.111 -20.397 1.00 95.12 314 THR A N 1
ATOM 2246 C CA . THR A 1 314 ? 1.555 3.285 -19.209 1.00 95.12 314 THR A CA 1
ATOM 2247 C C . THR A 1 314 ? 2.775 2.452 -18.826 1.00 95.12 314 THR A C 1
ATOM 2249 O O . THR A 1 314 ? 3.293 1.683 -19.636 1.00 95.12 314 THR A O 1
ATOM 2252 N N . VAL A 1 315 ? 3.197 2.539 -17.566 1.00 97.19 315 VAL A N 1
ATOM 2253 C CA . VAL A 1 315 ? 4.304 1.749 -17.007 1.00 97.19 315 VAL A CA 1
ATOM 2254 C C . VAL A 1 315 ? 3.793 0.847 -15.889 1.00 97.19 315 VAL A C 1
ATOM 2256 O O . VAL A 1 315 ? 3.050 1.289 -15.016 1.00 97.19 315 VAL A O 1
ATOM 2259 N N . TYR A 1 316 ? 4.237 -0.408 -15.894 1.00 96.38 316 TYR A N 1
ATOM 2260 C CA . TYR A 1 316 ? 3.947 -1.406 -14.874 1.00 96.38 316 TYR A CA 1
ATOM 2261 C C . TYR A 1 316 ? 5.249 -1.965 -14.284 1.00 96.38 316 TYR A C 1
ATOM 2263 O O . TYR A 1 316 ? 6.099 -2.483 -15.007 1.00 96.38 316 TYR A O 1
ATOM 2271 N N . LEU A 1 317 ? 5.400 -1.901 -12.964 1.00 97.31 317 LEU A N 1
ATOM 2272 C CA . LEU A 1 317 ? 6.526 -2.479 -12.227 1.00 97.31 317 LEU A CA 1
ATOM 2273 C C . LEU A 1 317 ? 6.041 -3.668 -11.399 1.00 97.31 317 LEU A C 1
ATOM 2275 O O . LEU A 1 317 ? 5.118 -3.520 -10.596 1.00 97.31 317 LEU A O 1
ATOM 2279 N N . GLY A 1 318 ? 6.649 -4.837 -11.599 1.00 96.06 318 GLY A N 1
ATOM 2280 C CA . GLY A 1 318 ? 6.145 -6.086 -11.028 1.00 96.06 318 GLY A CA 1
ATOM 2281 C C . GLY A 1 318 ? 5.008 -6.686 -11.850 1.00 96.06 318 GLY A C 1
ATOM 2282 O O . GLY A 1 318 ? 4.040 -7.210 -11.309 1.00 96.06 318 GLY A O 1
ATOM 2283 N N . TYR A 1 319 ? 5.073 -6.567 -13.175 1.00 93.94 319 TYR A N 1
ATOM 2284 C CA . TYR A 1 319 ? 4.055 -7.126 -14.060 1.00 93.94 319 TYR A CA 1
ATOM 2285 C C . TYR A 1 319 ? 4.671 -7.636 -15.356 1.00 93.94 319 TYR A C 1
ATOM 2287 O O . TYR A 1 319 ? 5.767 -7.234 -15.743 1.00 93.94 319 TYR A O 1
ATOM 2295 N N . LYS A 1 320 ? 3.910 -8.467 -16.067 1.00 91.75 320 LYS A N 1
ATOM 2296 C CA . LYS A 1 320 ? 4.193 -8.890 -17.438 1.00 91.75 320 LYS A CA 1
ATOM 2297 C C . LYS A 1 320 ? 2.919 -8.878 -18.279 1.00 91.75 320 LYS A C 1
ATOM 2299 O O . LYS A 1 320 ? 1.852 -9.286 -17.817 1.00 91.75 320 LYS A O 1
ATOM 2304 N N . PHE A 1 321 ? 3.036 -8.445 -19.530 1.00 85.38 321 PHE A N 1
ATOM 2305 C CA . PHE A 1 321 ? 1.982 -8.589 -20.530 1.00 85.38 321 PHE A CA 1
ATOM 2306 C C . PHE A 1 321 ? 2.131 -9.921 -21.275 1.00 85.38 321 PHE A C 1
ATOM 2308 O O . PHE A 1 321 ? 3.154 -10.144 -21.918 1.00 85.38 321 PHE A O 1
ATOM 2315 N N . ASP A 1 322 ? 1.107 -10.773 -21.270 1.00 69.38 322 ASP A N 1
ATOM 2316 C CA . ASP A 1 322 ? 1.029 -11.921 -22.197 1.00 69.38 322 ASP A CA 1
ATOM 2317 C C . ASP A 1 322 ? 0.144 -11.609 -23.431 1.00 69.38 322 ASP A C 1
ATOM 2319 O O . ASP A 1 322 ? 0.102 -12.390 -24.381 1.00 69.38 322 ASP A O 1
ATOM 2323 N N . ALA A 1 323 ? -0.544 -10.450 -23.424 1.00 65.56 323 ALA A N 1
ATOM 2324 C CA . ALA A 1 323 ? -1.314 -9.838 -24.520 1.00 65.56 323 ALA A CA 1
ATOM 2325 C C . ALA A 1 323 ? -1.733 -8.394 -24.124 1.00 65.56 323 ALA A C 1
ATOM 2327 O O . ALA A 1 323 ? -0.894 -7.591 -23.728 1.00 65.56 323 ALA A O 1
ATOM 2328 N N . SER A 1 324 ? -3.030 -8.055 -24.172 1.00 60.44 324 SER A N 1
ATOM 2329 C CA . SER A 1 324 ? -3.586 -6.796 -23.639 1.00 60.44 324 SER A CA 1
ATOM 2330 C C . SER A 1 324 ? -3.747 -6.782 -22.111 1.00 60.44 324 SER A C 1
ATOM 2332 O O . SER A 1 324 ? -4.071 -5.736 -21.549 1.00 60.44 324 SER A O 1
ATOM 2334 N N . VAL A 1 325 ? -3.519 -7.921 -21.447 1.00 74.44 325 VAL A N 1
ATOM 2335 C CA . VAL A 1 325 ? -3.705 -8.115 -20.003 1.00 74.44 325 VAL A CA 1
ATOM 2336 C C . VAL A 1 325 ? -2.355 -8.061 -19.287 1.00 74.44 325 VAL A C 1
ATOM 2338 O O . VAL A 1 325 ? -1.427 -8.782 -19.657 1.00 74.44 325 VAL A O 1
ATOM 2341 N N . ALA A 1 326 ? -2.258 -7.217 -18.258 1.00 82.38 326 ALA A N 1
ATOM 2342 C CA . ALA A 1 326 ? -1.115 -7.163 -17.351 1.00 82.38 326 ALA A CA 1
ATOM 2343 C C . ALA A 1 326 ? -1.321 -8.158 -16.200 1.00 82.38 326 ALA A C 1
ATOM 2345 O O . ALA A 1 326 ? -2.342 -8.111 -15.516 1.00 82.38 326 ALA A O 1
ATOM 2346 N N . THR A 1 327 ? -0.354 -9.047 -15.984 1.00 88.44 327 THR A N 1
ATOM 2347 C CA . THR A 1 327 ? -0.381 -10.045 -14.905 1.00 88.44 327 THR A CA 1
ATOM 2348 C C . THR A 1 327 ? 0.702 -9.728 -13.871 1.00 88.44 327 THR A C 1
ATOM 2350 O O . THR A 1 327 ? 1.816 -9.387 -14.279 1.00 88.44 327 THR A O 1
ATOM 2353 N N . PRO A 1 328 ? 0.412 -9.788 -12.556 1.00 89.31 328 PRO A N 1
ATOM 2354 C CA . PRO A 1 328 ? 1.418 -9.543 -11.522 1.00 89.31 328 PRO A CA 1
ATOM 2355 C C . PRO A 1 328 ? 2.595 -10.520 -11.611 1.00 89.31 328 PRO A C 1
ATOM 2357 O O . PRO A 1 328 ? 2.405 -11.713 -11.842 1.00 89.31 328 PRO A O 1
ATOM 2360 N N . GLN A 1 329 ? 3.805 -10.012 -11.398 1.00 91.19 329 GLN A N 1
ATOM 2361 C CA . GLN A 1 329 ? 5.068 -10.753 -11.363 1.00 91.19 329 GLN A CA 1
ATOM 2362 C C . GLN A 1 329 ? 5.998 -10.137 -10.312 1.00 91.19 329 GLN A C 1
ATOM 2364 O O . GLN A 1 329 ? 5.851 -8.977 -9.944 1.00 91.19 329 GLN A O 1
ATOM 2369 N N . ASN A 1 330 ? 7.001 -10.875 -9.842 1.00 91.81 330 ASN A N 1
ATOM 2370 C CA . ASN A 1 330 ? 7.996 -10.295 -8.938 1.00 91.81 330 ASN A CA 1
ATOM 2371 C C . ASN A 1 330 ? 9.050 -9.517 -9.724 1.00 91.81 330 ASN A C 1
ATOM 2373 O O . ASN A 1 330 ? 9.615 -10.044 -10.673 1.00 91.81 330 ASN A O 1
ATOM 2377 N N . LEU A 1 331 ? 9.369 -8.299 -9.295 1.00 95.94 331 LEU A N 1
ATOM 2378 C CA . LEU A 1 331 ? 10.503 -7.519 -9.787 1.00 95.94 331 LEU A CA 1
ATOM 2379 C C . LEU A 1 331 ? 11.577 -7.449 -8.689 1.00 95.94 331 LEU A C 1
ATOM 2381 O O . LEU A 1 331 ? 11.340 -6.915 -7.612 1.00 95.94 331 LEU A O 1
ATOM 2385 N N . THR A 1 332 ? 12.765 -7.993 -8.946 1.00 94.56 332 THR A N 1
ATOM 2386 C CA . THR A 1 332 ? 13.932 -7.984 -8.042 1.00 94.56 332 THR A CA 1
ATOM 2387 C C . THR A 1 332 ? 15.028 -7.016 -8.502 1.00 94.56 332 THR A C 1
ATOM 2389 O O . THR A 1 332 ? 15.809 -6.529 -7.682 1.00 94.56 332 THR A O 1
ATOM 2392 N N . GLY A 1 333 ? 15.076 -6.695 -9.802 1.00 92.38 333 GLY A N 1
ATOM 2393 C CA . GLY A 1 333 ? 16.031 -5.744 -10.380 1.00 92.38 333 GLY A CA 1
ATOM 2394 C C . GLY A 1 333 ? 15.699 -4.296 -10.011 1.00 92.38 333 GLY A C 1
ATOM 2395 O O . GLY A 1 333 ? 16.331 -3.725 -9.116 1.00 92.38 333 GLY A O 1
ATOM 2396 N N . GLY A 1 334 ? 14.689 -3.719 -10.669 1.00 95.69 334 GLY A N 1
ATOM 2397 C CA . GLY A 1 334 ? 14.122 -2.405 -10.349 1.00 95.69 334 GLY A CA 1
ATOM 2398 C C . GLY A 1 334 ? 14.689 -1.245 -11.176 1.00 95.69 334 GLY A C 1
ATOM 2399 O O . GLY A 1 334 ? 15.160 -1.424 -12.298 1.00 95.69 334 GLY A O 1
ATOM 2400 N N . ILE A 1 335 ? 14.626 -0.032 -10.627 1.00 97.94 335 ILE A N 1
ATOM 2401 C CA . ILE A 1 335 ? 15.102 1.202 -11.271 1.00 97.94 335 ILE A CA 1
ATOM 2402 C C . ILE A 1 335 ? 16.110 1.850 -10.335 1.00 97.94 335 ILE A C 1
ATOM 2404 O O . ILE A 1 335 ? 15.740 2.344 -9.267 1.00 97.94 335 ILE A O 1
ATOM 2408 N N . LYS A 1 336 ? 17.393 1.791 -10.699 1.00 96.12 336 LYS A N 1
ATOM 2409 C CA . LYS A 1 336 ? 18.475 2.102 -9.764 1.00 96.12 336 LYS A CA 1
ATOM 2410 C C . LYS A 1 336 ? 19.580 2.959 -10.351 1.00 96.12 336 LYS A C 1
ATOM 2412 O O . LYS A 1 336 ? 20.016 2.726 -11.472 1.00 96.12 336 LYS A O 1
ATOM 2417 N N . GLN A 1 337 ? 20.093 3.888 -9.551 1.00 95.00 337 GLN A N 1
ATOM 2418 C CA . GLN A 1 337 ? 21.236 4.737 -9.899 1.00 95.00 337 GLN A CA 1
ATOM 2419 C C . GLN A 1 337 ? 21.062 5.531 -11.208 1.00 95.00 337 GLN A C 1
ATOM 2421 O O . GLN A 1 337 ? 21.973 5.598 -12.033 1.00 95.00 337 GLN A O 1
ATOM 2426 N N . ASN A 1 338 ? 19.898 6.145 -11.410 1.00 96.19 338 ASN A N 1
ATOM 2427 C CA . ASN A 1 338 ? 19.649 7.044 -12.536 1.00 96.19 338 ASN A CA 1
ATOM 2428 C C . ASN A 1 338 ? 19.631 8.510 -12.087 1.00 96.19 338 ASN A C 1
ATOM 2430 O O . ASN A 1 338 ? 19.281 8.804 -10.943 1.00 96.19 338 ASN A O 1
ATOM 2434 N N . TYR A 1 339 ? 20.011 9.422 -12.984 1.00 94.94 339 TYR A N 1
ATOM 2435 C CA . TYR A 1 339 ? 20.108 10.853 -12.698 1.00 94.94 339 TYR A CA 1
ATOM 2436 C C . TYR A 1 339 ? 19.204 11.694 -13.607 1.00 94.94 339 TYR A C 1
ATOM 2438 O O . TYR A 1 339 ? 19.214 11.526 -14.828 1.00 94.94 339 TYR A O 1
ATOM 2446 N N . ALA A 1 340 ? 18.464 12.633 -13.019 1.00 94.12 340 ALA A N 1
ATOM 2447 C CA . ALA A 1 340 ? 17.690 13.642 -13.735 1.00 94.12 340 ALA A CA 1
ATOM 2448 C C . ALA A 1 340 ? 18.130 15.067 -13.366 1.00 94.12 340 ALA A C 1
ATOM 2450 O O . ALA A 1 340 ? 18.328 15.396 -12.198 1.00 94.12 340 ALA A O 1
ATOM 2451 N N . GLY A 1 341 ? 18.226 15.946 -14.359 1.00 90.88 341 GLY A N 1
ATOM 2452 C CA . GLY A 1 341 ? 18.544 17.359 -14.151 1.00 90.88 341 GLY A CA 1
ATOM 2453 C C . GLY A 1 341 ? 17.429 18.157 -13.468 1.00 90.88 341 GLY A C 1
ATOM 2454 O O . GLY A 1 341 ? 17.725 19.132 -12.782 1.00 90.88 341 GLY A O 1
ATOM 2455 N N . THR A 1 342 ? 16.164 17.762 -13.630 1.00 90.19 342 THR A N 1
ATOM 2456 C CA . THR A 1 342 ? 15.017 18.534 -13.128 1.00 90.19 342 THR A CA 1
ATOM 2457 C C . THR A 1 342 ? 13.945 17.650 -12.504 1.00 90.19 342 THR A C 1
ATOM 2459 O O . THR A 1 342 ? 13.639 17.824 -11.331 1.00 90.19 342 THR A O 1
ATOM 2462 N N . PHE A 1 343 ? 13.392 16.683 -13.233 1.00 93.25 343 PHE A N 1
ATOM 2463 C CA . PHE A 1 343 ? 12.230 15.923 -12.758 1.00 93.25 343 PHE A CA 1
ATOM 2464 C C . PHE A 1 343 ? 12.484 14.420 -12.813 1.00 93.25 343 PHE A C 1
ATOM 2466 O O . PHE A 1 343 ? 12.851 13.901 -13.865 1.00 93.25 343 PHE A O 1
ATOM 2473 N N . GLY A 1 344 ? 12.248 13.707 -11.711 1.00 93.50 344 GLY A N 1
ATOM 2474 C CA . GLY A 1 344 ? 12.160 12.247 -11.719 1.00 93.50 344 GLY A CA 1
ATOM 2475 C C . GLY A 1 344 ? 13.496 11.554 -11.979 1.00 93.50 344 GLY A C 1
ATOM 2476 O O . GLY A 1 344 ? 13.731 11.069 -13.085 1.00 93.50 344 GLY A O 1
ATOM 2477 N N . GLY A 1 345 ? 14.373 11.471 -10.975 1.00 94.25 345 GLY A N 1
ATOM 2478 C CA . GLY A 1 345 ? 15.662 10.775 -11.104 1.00 94.25 345 GLY A CA 1
ATOM 2479 C C . GLY A 1 345 ? 15.494 9.335 -11.590 1.00 94.25 345 GLY A C 1
ATOM 2480 O O . GLY A 1 345 ? 16.107 8.924 -12.577 1.00 94.25 345 GLY A O 1
ATOM 2481 N N . GLY A 1 346 ? 14.596 8.589 -10.945 1.00 97.12 346 GLY A N 1
ATOM 2482 C CA . GLY A 1 346 ? 14.148 7.277 -11.404 1.00 97.12 346 GLY A CA 1
ATOM 2483 C C . GLY A 1 346 ? 13.102 7.394 -12.510 1.00 97.12 346 GLY A C 1
ATOM 2484 O O . GLY A 1 346 ? 13.340 6.941 -13.629 1.00 97.12 346 GLY A O 1
ATOM 2485 N N . ILE A 1 347 ? 11.950 7.998 -12.204 1.00 98.19 347 ILE A N 1
ATOM 2486 C CA . ILE A 1 347 ? 10.795 8.095 -13.106 1.00 98.19 347 ILE A CA 1
ATOM 2487 C C . ILE A 1 347 ? 10.228 9.517 -13.112 1.00 98.19 347 ILE A C 1
ATOM 2489 O O . ILE A 1 347 ? 9.884 10.049 -12.061 1.00 98.19 347 ILE A O 1
ATOM 2493 N N . HIS A 1 348 ? 10.025 10.096 -14.295 1.00 96.50 348 HIS A N 1
ATOM 2494 C CA . HIS A 1 348 ? 9.082 11.202 -14.497 1.00 96.50 348 HIS A CA 1
ATOM 2495 C C . HIS A 1 348 ? 7.808 10.631 -15.111 1.00 96.50 348 HIS A C 1
ATOM 2497 O O . HIS A 1 348 ? 7.813 10.153 -16.246 1.00 96.50 348 HIS A O 1
ATOM 2503 N N . ASN A 1 349 ? 6.721 10.654 -14.346 1.00 95.81 349 ASN A N 1
ATOM 2504 C CA . ASN A 1 349 ? 5.419 10.163 -14.764 1.00 95.81 349 ASN A CA 1
ATOM 2505 C C . ASN A 1 349 ? 4.506 11.318 -15.198 1.00 95.81 349 ASN A C 1
ATOM 2507 O O . ASN A 1 349 ? 4.170 12.166 -14.377 1.00 95.81 349 ASN A O 1
ATOM 2511 N N . LYS A 1 350 ? 4.111 11.310 -16.475 1.00 92.81 350 LYS A N 1
ATOM 2512 C CA . LYS A 1 350 ? 3.075 12.150 -17.105 1.00 92.81 350 LYS A CA 1
ATOM 2513 C C . LYS A 1 350 ? 1.848 11.352 -17.572 1.00 92.81 350 LYS A C 1
ATOM 2515 O O . LYS A 1 350 ? 0.926 11.923 -18.143 1.00 92.81 350 LYS A O 1
ATOM 2520 N N . GLY A 1 351 ? 1.885 10.029 -17.418 1.00 92.81 351 GLY A N 1
ATOM 2521 C CA . GLY A 1 351 ? 0.833 9.107 -17.828 1.00 92.81 351 GLY A CA 1
ATOM 2522 C C . GLY A 1 351 ? 0.357 8.268 -16.649 1.00 92.81 351 GLY A C 1
ATOM 2523 O O . GLY A 1 351 ? 0.130 8.771 -15.546 1.00 92.81 351 GLY A O 1
ATOM 2524 N N . THR A 1 352 ? 0.234 6.962 -16.864 1.00 92.94 352 THR A N 1
ATOM 2525 C CA . THR A 1 352 ? -0.204 6.016 -15.833 1.00 92.94 352 THR A CA 1
ATOM 2526 C C . THR A 1 352 ? 0.956 5.151 -15.347 1.00 92.94 352 THR A C 1
ATOM 2528 O O . THR A 1 352 ? 1.647 4.524 -16.152 1.00 92.94 352 THR A O 1
ATOM 2531 N N . LEU A 1 353 ? 1.144 5.069 -14.031 1.00 94.44 353 LEU A N 1
ATOM 2532 C CA . LEU A 1 353 ? 2.153 4.224 -13.393 1.00 94.44 353 LEU A CA 1
ATOM 2533 C C . LEU A 1 353 ? 1.504 3.270 -12.383 1.00 94.44 353 LEU A C 1
ATOM 2535 O O . LEU A 1 353 ? 0.805 3.707 -11.470 1.00 94.44 353 LEU A O 1
ATOM 2539 N N . TYR A 1 354 ? 1.796 1.978 -12.525 1.00 93.69 354 TYR A N 1
ATOM 2540 C CA . TYR A 1 354 ? 1.417 0.927 -11.583 1.00 93.69 354 TYR A CA 1
ATOM 2541 C C . TYR A 1 354 ? 2.666 0.275 -10.994 1.00 93.69 354 TYR A C 1
ATOM 2543 O O . TYR A 1 354 ? 3.520 -0.209 -11.736 1.00 93.69 354 TYR A O 1
ATOM 2551 N N . MET A 1 355 ? 2.767 0.217 -9.669 1.00 93.88 355 MET A N 1
ATOM 2552 C CA . MET A 1 355 ? 3.884 -0.421 -8.971 1.00 93.88 355 MET A CA 1
ATOM 2553 C C . MET A 1 355 ? 3.377 -1.468 -7.984 1.00 93.88 355 MET A C 1
ATOM 2555 O O . MET A 1 355 ? 2.757 -1.127 -6.985 1.00 93.88 355 MET A O 1
ATOM 2559 N N . GLN A 1 356 ? 3.653 -2.743 -8.256 1.00 92.88 356 GLN A N 1
ATOM 2560 C CA . GLN A 1 356 ? 3.241 -3.871 -7.412 1.00 92.88 356 GLN A CA 1
ATOM 2561 C C . GLN A 1 356 ? 4.408 -4.529 -6.680 1.00 92.88 356 GLN A C 1
ATOM 2563 O O . GLN A 1 356 ? 4.242 -5.001 -5.558 1.00 92.88 356 GLN A O 1
ATOM 2568 N N . SER A 1 357 ? 5.596 -4.532 -7.276 1.00 92.56 357 SER A N 1
ATOM 2569 C CA . SER A 1 357 ? 6.829 -5.006 -6.649 1.00 92.56 357 SER A CA 1
ATOM 2570 C C . SER A 1 357 ? 8.045 -4.307 -7.269 1.00 92.56 357 SER A C 1
ATOM 2572 O O . SER A 1 357 ? 7.913 -3.491 -8.185 1.00 92.56 357 SER A O 1
ATOM 2574 N N . GLY A 1 358 ? 9.243 -4.593 -6.756 1.00 93.06 358 GLY A N 1
ATOM 2575 C CA . GLY A 1 358 ? 10.485 -3.962 -7.205 1.00 93.06 358 GLY A CA 1
ATOM 2576 C C . GLY A 1 358 ? 10.953 -2.803 -6.346 1.00 93.06 358 GLY A C 1
ATOM 2577 O O . GLY A 1 358 ? 10.279 -2.365 -5.413 1.00 93.06 358 GLY A O 1
ATOM 2578 N N . THR A 1 359 ? 12.159 -2.335 -6.659 1.00 95.00 359 THR A N 1
ATOM 2579 C CA . THR A 1 359 ? 12.826 -1.262 -5.922 1.00 95.00 359 THR A CA 1
ATOM 2580 C C . THR A 1 359 ? 13.147 -0.097 -6.846 1.00 95.00 359 THR A C 1
ATOM 2582 O O . THR A 1 359 ? 13.767 -0.295 -7.892 1.00 95.00 359 THR A O 1
ATOM 2585 N N . ILE A 1 360 ? 12.780 1.115 -6.441 1.00 97.56 360 ILE A N 1
ATOM 2586 C CA . ILE A 1 360 ? 13.256 2.363 -7.042 1.00 97.56 360 ILE A CA 1
ATOM 2587 C C . ILE A 1 360 ? 14.246 2.963 -6.050 1.00 97.56 360 ILE A C 1
ATOM 2589 O O . ILE A 1 360 ? 13.821 3.492 -5.021 1.00 97.56 360 ILE A O 1
ATOM 2593 N N . SER A 1 361 ? 15.550 2.827 -6.306 1.00 95.56 361 SER A N 1
ATOM 2594 C CA . SER A 1 361 ? 16.553 3.265 -5.331 1.00 95.56 361 SER A CA 1
ATOM 2595 C C . SER A 1 361 ? 17.833 3.867 -5.873 1.00 95.56 361 SER A C 1
ATOM 2597 O O . SER A 1 361 ? 18.229 3.629 -7.010 1.00 95.56 361 SER A O 1
ATOM 2599 N N . TYR A 1 362 ? 18.503 4.664 -5.039 1.00 95.62 362 TYR A N 1
ATOM 2600 C CA . TYR A 1 362 ? 19.754 5.343 -5.390 1.00 95.62 362 TYR A CA 1
ATOM 2601 C C . TYR A 1 362 ? 19.641 6.271 -6.603 1.00 95.62 362 TYR A C 1
ATOM 2603 O O . TYR A 1 362 ? 20.654 6.642 -7.196 1.00 95.62 362 TYR A O 1
ATOM 2611 N N . ASN A 1 363 ? 18.429 6.645 -7.009 1.00 97.06 363 ASN A N 1
ATOM 2612 C CA . ASN A 1 363 ? 18.230 7.606 -8.080 1.00 97.06 363 ASN A CA 1
ATOM 2613 C C . ASN A 1 363 ? 18.328 9.026 -7.525 1.00 97.06 363 ASN A C 1
ATOM 2615 O O . ASN A 1 363 ? 18.086 9.263 -6.338 1.00 97.06 363 ASN A O 1
ATOM 2619 N N . ALA A 1 364 ? 18.678 9.973 -8.385 1.00 95.69 364 ALA A N 1
ATOM 2620 C CA . ALA A 1 364 ? 18.767 11.364 -7.990 1.00 95.69 364 ALA A CA 1
ATOM 2621 C C . ALA A 1 364 ? 18.168 12.300 -9.026 1.00 95.69 364 ALA A C 1
ATOM 2623 O O . ALA A 1 364 ? 18.393 12.143 -10.224 1.00 95.69 364 ALA A O 1
ATOM 2624 N N . SER A 1 365 ? 17.455 13.314 -8.552 1.00 93.88 365 SER A N 1
ATOM 2625 C CA . SER A 1 365 ? 17.278 14.549 -9.304 1.00 93.88 365 SER A CA 1
ATOM 2626 C C . SER A 1 365 ? 18.228 15.612 -8.756 1.00 93.88 365 SER A C 1
ATOM 2628 O O . SER A 1 365 ? 18.672 15.511 -7.612 1.00 93.88 365 SER A O 1
ATOM 2630 N N . ASN A 1 366 ? 18.508 16.651 -9.539 1.00 90.94 366 ASN A N 1
ATOM 2631 C CA . ASN A 1 366 ? 19.370 17.758 -9.129 1.00 90.94 366 ASN A CA 1
ATOM 2632 C C . ASN A 1 366 ? 19.030 18.296 -7.719 1.00 90.94 366 ASN A C 1
ATOM 2634 O O . ASN A 1 366 ? 17.870 18.532 -7.379 1.00 90.94 366 ASN A O 1
ATOM 2638 N N . THR A 1 367 ? 20.056 18.464 -6.889 1.00 89.19 367 THR A N 1
ATOM 2639 C CA . THR A 1 367 ? 19.953 18.882 -5.483 1.00 89.19 367 THR A CA 1
ATOM 2640 C C . THR A 1 367 ? 20.385 20.330 -5.250 1.00 89.19 367 THR A C 1
ATOM 2642 O O . THR A 1 367 ? 20.423 20.775 -4.102 1.00 89.19 367 THR A O 1
ATOM 2645 N N . ASP A 1 368 ? 20.759 21.049 -6.308 1.00 85.56 368 ASP A N 1
ATOM 2646 C CA . ASP A 1 368 ? 21.173 22.449 -6.270 1.00 85.56 368 ASP A CA 1
ATOM 2647 C C . ASP A 1 368 ? 19.960 23.365 -6.031 1.00 85.56 368 ASP A C 1
ATOM 2649 O O . ASP A 1 368 ? 18.898 23.213 -6.640 1.00 85.56 368 ASP A O 1
ATOM 2653 N N . SER A 1 369 ? 20.113 24.341 -5.135 1.00 83.12 369 SER A N 1
ATOM 2654 C CA . SER A 1 369 ? 19.043 25.255 -4.720 1.00 83.12 369 SER A CA 1
ATOM 2655 C C . SER A 1 369 ? 18.615 26.270 -5.784 1.00 83.12 369 SER A C 1
ATOM 2657 O O . SER A 1 369 ? 17.518 26.833 -5.677 1.00 83.12 369 SER A O 1
ATOM 2659 N N . SER A 1 370 ? 19.448 26.502 -6.801 1.00 82.75 370 SER A N 1
ATOM 2660 C CA . SER A 1 370 ? 19.184 27.419 -7.915 1.00 82.75 370 SER A CA 1
ATOM 2661 C C . SER A 1 370 ? 18.334 26.789 -9.020 1.00 82.75 370 SER A C 1
ATOM 2663 O O . SER A 1 370 ? 17.537 27.482 -9.646 1.00 82.75 370 SER A O 1
ATOM 2665 N N . THR A 1 371 ? 18.467 25.478 -9.233 1.00 80.75 371 THR A N 1
ATOM 2666 C CA . THR A 1 371 ? 17.800 24.741 -10.324 1.00 80.75 371 THR A CA 1
ATOM 2667 C C . THR A 1 371 ? 16.708 23.796 -9.831 1.00 80.75 371 THR A C 1
ATOM 2669 O O . THR A 1 371 ? 15.760 23.555 -10.570 1.00 80.75 371 THR A O 1
ATOM 2672 N N . ARG A 1 372 ? 16.804 23.338 -8.573 1.00 86.31 372 ARG A N 1
ATOM 2673 C CA . ARG A 1 372 ? 15.783 22.614 -7.795 1.00 86.31 372 ARG A CA 1
ATOM 2674 C C . ARG A 1 372 ? 15.180 21.411 -8.522 1.00 86.31 372 ARG A C 1
ATOM 2676 O O . ARG A 1 372 ? 14.146 21.519 -9.173 1.00 86.31 372 ARG A O 1
ATOM 2683 N N . GLY A 1 373 ? 15.780 20.236 -8.352 1.00 90.12 373 GLY A N 1
ATOM 2684 C CA . GLY A 1 373 ? 15.192 18.993 -8.842 1.00 90.12 373 GLY A CA 1
ATOM 2685 C C . GLY A 1 373 ? 14.059 18.472 -7.953 1.00 90.12 373 GLY A C 1
ATOM 2686 O O . GLY A 1 373 ? 14.103 18.601 -6.726 1.00 90.12 373 GLY A O 1
ATOM 2687 N N . PHE A 1 374 ? 13.067 17.840 -8.571 1.00 93.06 374 PHE A N 1
ATOM 2688 C CA . PHE A 1 374 ? 11.912 17.255 -7.899 1.00 93.06 374 PHE A CA 1
ATOM 2689 C C . PHE A 1 374 ? 11.831 15.752 -8.168 1.00 93.06 374 PHE A C 1
ATOM 2691 O O . PHE A 1 374 ? 11.922 15.318 -9.319 1.00 93.06 374 PHE A O 1
ATOM 2698 N N . GLY A 1 375 ? 11.568 14.965 -7.125 1.00 94.44 375 GLY A N 1
ATOM 2699 C CA . GLY A 1 375 ? 11.289 13.538 -7.259 1.00 94.44 375 GLY A CA 1
ATOM 2700 C C . GLY A 1 375 ? 12.550 12.740 -7.563 1.00 94.44 375 GLY A C 1
ATOM 2701 O O . GLY A 1 375 ? 12.803 12.387 -8.712 1.00 94.44 375 GLY A O 1
ATOM 2702 N N . GLY A 1 376 ? 13.348 12.426 -6.545 1.00 95.06 376 GLY A N 1
ATOM 2703 C CA . GLY A 1 376 ? 14.587 11.668 -6.737 1.00 95.06 376 GLY A CA 1
ATOM 2704 C C . GLY A 1 376 ? 14.289 10.260 -7.247 1.00 95.06 376 GLY A C 1
ATOM 2705 O O . GLY A 1 376 ? 14.885 9.803 -8.220 1.00 95.06 376 GLY A O 1
ATOM 2706 N N . GLY A 1 377 ? 13.301 9.605 -6.637 1.00 97.19 377 GLY A N 1
ATOM 2707 C CA . GLY A 1 377 ? 12.721 8.361 -7.129 1.00 97.19 377 GLY A CA 1
ATOM 2708 C C . GLY A 1 377 ? 11.704 8.621 -8.237 1.00 97.19 377 GLY A C 1
ATOM 2709 O O . GLY A 1 377 ? 11.919 8.212 -9.377 1.00 97.19 377 GLY A O 1
ATOM 2710 N N . ILE A 1 378 ? 10.604 9.300 -7.905 1.00 97.06 378 ILE A N 1
ATOM 2711 C CA . ILE A 1 378 ? 9.464 9.528 -8.799 1.00 97.06 378 ILE A CA 1
ATOM 2712 C C . ILE A 1 378 ? 9.038 10.997 -8.755 1.00 97.06 378 ILE A C 1
ATOM 2714 O O . ILE A 1 378 ? 8.800 11.551 -7.684 1.00 97.06 378 ILE A O 1
ATOM 2718 N N . PHE A 1 379 ? 8.861 11.608 -9.921 1.00 95.31 379 PHE A N 1
ATOM 2719 C CA . PHE A 1 379 ? 8.108 12.850 -10.080 1.00 95.31 379 PHE A CA 1
ATOM 2720 C C . PHE A 1 379 ? 6.779 12.561 -10.780 1.00 95.31 379 PHE A C 1
ATOM 2722 O O . PHE A 1 379 ? 6.770 11.928 -11.837 1.00 95.31 379 PHE A O 1
ATOM 2729 N N . ILE A 1 380 ? 5.670 13.012 -10.195 1.00 92.12 380 ILE A N 1
ATOM 2730 C CA . ILE A 1 380 ? 4.315 12.852 -10.733 1.00 92.12 380 ILE A CA 1
ATOM 2731 C C . ILE A 1 380 ? 3.834 14.217 -11.225 1.00 92.12 380 ILE A C 1
ATOM 2733 O O . ILE A 1 380 ? 3.680 15.152 -10.438 1.00 92.12 380 ILE A O 1
ATOM 2737 N N . ASP A 1 381 ? 3.626 14.316 -12.534 1.00 87.81 381 ASP A N 1
ATOM 2738 C CA . ASP A 1 381 ? 3.272 15.542 -13.247 1.00 87.81 381 ASP A CA 1
ATOM 2739 C C . ASP A 1 381 ? 1.752 15.669 -13.457 1.00 87.81 381 ASP A C 1
ATOM 2741 O O . ASP A 1 381 ? 0.998 14.730 -13.190 1.00 87.81 381 ASP A O 1
ATOM 2745 N N . SER A 1 382 ? 1.290 16.818 -13.958 1.00 78.12 382 SER A N 1
ATOM 2746 C CA . SER A 1 382 ? -0.137 17.124 -14.103 1.00 78.12 382 SER A CA 1
ATOM 2747 C C . SER A 1 382 ? -0.901 16.091 -14.941 1.00 78.12 382 SER A C 1
ATOM 2749 O O . SER A 1 382 ? -0.378 15.542 -15.909 1.00 78.12 382 SER A O 1
ATOM 2751 N N . SER A 1 383 ? -2.157 15.819 -14.559 1.00 69.94 383 SER A N 1
ATOM 2752 C CA . SER A 1 383 ? -3.044 14.832 -15.213 1.00 69.94 383 SER A CA 1
ATOM 2753 C C . SER A 1 383 ? -2.548 13.372 -15.221 1.00 69.94 383 SER A C 1
ATOM 2755 O O . SER A 1 383 ? -3.033 12.561 -16.010 1.00 69.94 383 SER A O 1
ATOM 2757 N N . SER A 1 384 ? -1.605 13.014 -14.344 1.00 82.50 384 SER A N 1
ATOM 2758 C CA . SER A 1 384 ? -1.078 11.646 -14.232 1.00 82.50 384 SER A CA 1
ATOM 2759 C C . SER A 1 384 ? -1.864 10.783 -13.247 1.00 82.50 384 SER A C 1
ATOM 2761 O O . SER A 1 384 ? -2.420 11.280 -12.271 1.00 82.50 384 SER A O 1
ATOM 2763 N N . THR A 1 385 ? -1.811 9.464 -13.435 1.00 83.00 385 THR A N 1
ATOM 2764 C CA . THR A 1 385 ? -2.303 8.483 -12.456 1.00 83.00 385 THR A CA 1
ATOM 2765 C C . THR A 1 385 ? -1.133 7.701 -11.878 1.00 83.00 385 THR A C 1
ATOM 2767 O O . THR A 1 385 ? -0.273 7.217 -12.621 1.00 83.00 385 THR A O 1
ATOM 2770 N N . TYR A 1 386 ? -1.122 7.526 -10.558 1.00 86.81 386 TYR A N 1
ATOM 2771 C CA . TYR A 1 386 ? -0.175 6.643 -9.887 1.00 86.81 386 TYR A CA 1
ATOM 2772 C C . TYR A 1 386 ? -0.877 5.747 -8.869 1.00 86.81 386 TYR A C 1
ATOM 2774 O O . TYR A 1 386 ? -1.597 6.226 -7.990 1.00 86.81 386 TYR A O 1
ATOM 2782 N N . SER A 1 387 ? -0.624 4.444 -8.987 1.00 87.44 387 SER A N 1
ATOM 2783 C CA . SER A 1 387 ? -1.036 3.441 -8.016 1.00 87.44 387 SER A CA 1
ATOM 2784 C C . SER A 1 387 ? 0.159 2.590 -7.601 1.00 87.44 387 SER A C 1
ATOM 2786 O O . SER A 1 387 ? 0.810 1.941 -8.423 1.00 87.44 387 SER A O 1
ATOM 2788 N N . MET A 1 388 ? 0.433 2.593 -6.303 1.00 88.44 388 MET A N 1
ATOM 2789 C CA . MET A 1 388 ? 1.346 1.655 -5.659 1.00 88.44 388 MET A CA 1
ATOM 2790 C C . MET A 1 388 ? 0.495 0.621 -4.928 1.00 88.44 388 MET A C 1
ATOM 2792 O O . MET A 1 388 ? -0.433 1.030 -4.242 1.00 88.44 388 MET A O 1
ATOM 2796 N N . SER A 1 389 ? 0.781 -0.671 -5.095 1.00 86.69 389 SER A N 1
ATOM 2797 C CA . SER A 1 389 ? 0.199 -1.793 -4.338 1.00 86.69 389 SER A CA 1
ATOM 2798 C C . SER A 1 389 ? 1.269 -2.587 -3.555 1.00 86.69 389 SER A C 1
ATOM 2800 O O . SER A 1 389 ? 0.943 -3.503 -2.800 1.00 86.69 389 SER A O 1
ATOM 2802 N N . GLY A 1 390 ? 2.558 -2.282 -3.769 1.00 86.44 390 GLY A N 1
ATOM 2803 C CA . GLY A 1 390 ? 3.710 -2.962 -3.170 1.00 86.44 390 GLY A CA 1
ATOM 2804 C C . GLY A 1 390 ? 5.058 -2.422 -3.676 1.00 86.44 390 GLY A C 1
ATOM 2805 O O . GLY A 1 390 ? 5.113 -1.422 -4.388 1.00 86.44 390 GLY A O 1
ATOM 2806 N N . GLY A 1 391 ? 6.162 -3.076 -3.299 1.00 90.44 391 GLY A N 1
ATOM 2807 C CA . GLY A 1 391 ? 7.532 -2.656 -3.640 1.00 90.44 391 GLY A CA 1
ATOM 2808 C C . GLY A 1 391 ? 8.131 -1.598 -2.698 1.00 90.44 391 GLY A C 1
ATOM 2809 O O . GLY A 1 391 ? 7.546 -1.257 -1.669 1.00 90.44 391 GLY A O 1
ATOM 2810 N N . THR A 1 392 ? 9.326 -1.101 -3.033 1.00 92.75 392 THR A N 1
ATOM 2811 C CA . THR A 1 392 ? 10.127 -0.209 -2.174 1.00 92.75 392 THR A CA 1
ATOM 2812 C C . THR A 1 392 ? 10.670 0.991 -2.949 1.00 92.75 392 THR A C 1
ATOM 2814 O O . THR A 1 392 ? 11.289 0.831 -3.999 1.00 92.75 392 THR A O 1
ATOM 2817 N N . ILE A 1 393 ? 10.510 2.195 -2.407 1.00 95.19 393 ILE A N 1
ATOM 2818 C CA . ILE A 1 393 ? 11.169 3.417 -2.883 1.00 95.19 393 ILE A CA 1
ATOM 2819 C C . ILE A 1 393 ? 12.166 3.834 -1.806 1.00 95.19 393 ILE A C 1
ATOM 2821 O O . ILE A 1 393 ? 11.749 4.235 -0.716 1.00 95.19 393 ILE A O 1
ATOM 2825 N N . SER A 1 394 ? 13.468 3.712 -2.071 1.00 92.44 394 SER A N 1
ATOM 2826 C CA . SER A 1 394 ? 14.482 3.964 -1.043 1.00 92.44 394 SER A CA 1
ATOM 2827 C C . SER A 1 394 ? 15.748 4.645 -1.515 1.00 92.44 394 SER A C 1
ATOM 2829 O O . SER A 1 394 ? 16.110 4.555 -2.677 1.00 92.44 394 SER A O 1
ATOM 2831 N N . ASP A 1 395 ? 16.451 5.317 -0.606 1.00 92.81 395 ASP A N 1
ATOM 2832 C CA . ASP A 1 395 ? 17.791 5.862 -0.869 1.00 92.81 395 ASP A CA 1
ATOM 2833 C C . ASP A 1 395 ? 17.860 6.809 -2.083 1.00 92.81 395 ASP A C 1
ATOM 2835 O O . ASP A 1 395 ? 18.910 6.954 -2.706 1.00 92.81 395 ASP A O 1
ATOM 2839 N N . ASN A 1 396 ? 16.747 7.434 -2.470 1.00 95.50 396 ASN A N 1
ATOM 2840 C CA . ASN A 1 396 ? 16.726 8.405 -3.559 1.00 95.50 396 ASN A CA 1
ATOM 2841 C C . ASN A 1 396 ? 16.971 9.820 -3.021 1.00 95.50 396 ASN A C 1
ATOM 2843 O O . ASN A 1 396 ? 16.730 10.097 -1.842 1.00 95.50 396 ASN A O 1
ATOM 2847 N N . THR A 1 397 ? 17.473 10.723 -3.868 1.00 94.81 397 THR A N 1
ATOM 2848 C CA . THR A 1 397 ? 17.790 12.102 -3.459 1.00 94.81 397 THR A CA 1
ATOM 2849 C C . THR A 1 397 ? 17.271 13.162 -4.430 1.00 94.81 397 THR A C 1
ATOM 2851 O O . THR A 1 397 ? 17.346 12.995 -5.642 1.00 94.81 397 THR A O 1
ATOM 2854 N N . ALA A 1 398 ? 16.749 14.271 -3.906 1.00 95.19 398 ALA A N 1
ATOM 2855 C CA . ALA A 1 398 ? 16.278 15.417 -4.692 1.00 95.19 398 ALA A CA 1
ATOM 2856 C C . ALA A 1 398 ? 16.434 16.738 -3.931 1.00 95.19 398 ALA A C 1
ATOM 2858 O O . ALA A 1 398 ? 16.780 16.734 -2.751 1.00 95.19 398 ALA A O 1
ATOM 2859 N N . TYR A 1 399 ? 16.134 17.873 -4.569 1.00 92.81 399 TYR A N 1
ATOM 2860 C CA . TYR A 1 399 ? 15.895 19.109 -3.821 1.00 92.81 399 TYR A CA 1
ATOM 2861 C C . TYR A 1 399 ? 14.528 19.061 -3.121 1.00 92.81 399 TYR A C 1
ATOM 2863 O O . TYR A 1 399 ? 14.446 19.311 -1.922 1.00 92.81 399 TYR A O 1
ATOM 2871 N N . TYR A 1 400 ? 13.476 18.645 -3.828 1.00 89.75 400 TYR A N 1
ATOM 2872 C CA . TYR A 1 400 ? 12.148 18.394 -3.260 1.00 89.75 400 TYR A CA 1
ATOM 2873 C C . TYR A 1 400 ? 11.684 16.967 -3.539 1.00 89.75 400 TYR A C 1
ATOM 2875 O O . TYR A 1 400 ? 11.753 16.516 -4.680 1.00 89.75 400 TYR A O 1
ATOM 2883 N N . GLY A 1 401 ? 11.166 16.259 -2.535 1.00 89.38 401 GLY A N 1
ATOM 2884 C CA . GLY A 1 401 ? 10.618 14.917 -2.760 1.00 89.38 401 GLY A CA 1
ATOM 2885 C C . GLY A 1 401 ? 11.708 13.901 -3.073 1.00 89.38 401 GLY A C 1
ATOM 2886 O O . GLY A 1 401 ? 11.818 13.458 -4.213 1.00 89.38 401 GLY A O 1
ATOM 2887 N N . GLY A 1 402 ? 12.537 13.538 -2.092 1.00 91.38 402 GLY A N 1
ATOM 2888 C CA . GLY A 1 402 ? 13.617 12.563 -2.298 1.00 91.38 402 GLY A CA 1
ATOM 2889 C C . GLY A 1 402 ? 13.091 11.256 -2.898 1.00 91.38 402 GLY A C 1
ATOM 2890 O O . GLY A 1 402 ? 13.586 10.798 -3.924 1.00 91.38 402 GLY A O 1
ATOM 2891 N N . GLY A 1 403 ? 12.032 10.706 -2.304 1.00 93.94 403 GLY A N 1
ATOM 2892 C CA . GLY A 1 403 ? 11.295 9.558 -2.819 1.00 93.94 403 GLY A CA 1
ATOM 2893 C C . GLY A 1 403 ? 10.338 9.968 -3.931 1.00 93.94 403 GLY A C 1
ATOM 2894 O O . GLY A 1 403 ? 10.575 9.654 -5.096 1.00 93.94 403 GLY A O 1
ATOM 2895 N N . ILE A 1 404 ? 9.261 10.668 -3.567 1.00 93.38 404 ILE A N 1
ATOM 2896 C CA . ILE A 1 404 ? 8.190 11.089 -4.476 1.00 93.38 404 ILE A CA 1
ATOM 2897 C C . ILE A 1 404 ? 8.003 12.609 -4.402 1.00 93.38 404 ILE A C 1
ATOM 2899 O O . ILE A 1 404 ? 7.912 13.176 -3.315 1.00 93.38 404 ILE A O 1
ATOM 2903 N N . ALA A 1 405 ? 7.873 13.269 -5.550 1.00 92.00 405 ALA A N 1
ATOM 2904 C CA . ALA A 1 405 ? 7.372 14.638 -5.644 1.00 92.00 405 ALA A CA 1
ATOM 2905 C C . ALA A 1 405 ? 6.127 14.700 -6.537 1.00 92.00 405 ALA A C 1
ATOM 2907 O O . ALA A 1 405 ? 6.075 14.044 -7.577 1.00 92.00 405 ALA A O 1
ATOM 2908 N N . ILE A 1 406 ? 5.138 15.495 -6.132 1.00 88.31 406 ILE A N 1
ATOM 2909 C CA . ILE A 1 406 ? 3.825 15.602 -6.778 1.00 88.31 406 ILE A CA 1
ATOM 2910 C C . ILE A 1 406 ? 3.581 17.056 -7.192 1.00 88.31 406 ILE A C 1
ATOM 2912 O O . ILE A 1 406 ? 3.708 17.967 -6.367 1.00 88.31 406 ILE A O 1
ATOM 2916 N N . SER A 1 407 ? 3.228 17.272 -8.462 1.00 84.50 407 SER A N 1
ATOM 2917 C CA . SER A 1 407 ? 2.889 18.597 -8.987 1.00 84.50 407 SER A CA 1
ATOM 2918 C C . SER A 1 407 ? 1.511 19.089 -8.509 1.00 84.50 407 SER A C 1
ATOM 2920 O O . SER A 1 407 ? 0.690 18.344 -7.976 1.00 84.50 407 SER A O 1
ATOM 2922 N N . THR A 1 408 ? 1.237 20.380 -8.693 1.00 69.06 408 THR A N 1
ATOM 2923 C CA . THR A 1 408 ? 0.038 21.064 -8.179 1.00 69.06 408 THR A CA 1
ATOM 2924 C C . THR A 1 408 ? -1.282 20.659 -8.841 1.00 69.06 408 THR A C 1
ATOM 2926 O O . THR A 1 408 ? -2.329 21.029 -8.329 1.00 69.06 408 THR A O 1
ATOM 2929 N N . GLU A 1 409 ? -1.285 19.914 -9.946 1.00 66.44 409 GLU A N 1
ATOM 2930 C CA . GLU A 1 409 ? -2.481 19.677 -10.784 1.00 66.44 409 GLU A CA 1
ATOM 2931 C C . GLU A 1 409 ? -2.935 18.204 -10.810 1.00 66.44 409 GLU A C 1
ATOM 2933 O O . GLU A 1 409 ? -3.689 17.790 -11.689 1.00 66.44 409 GLU A O 1
ATOM 2938 N N . VAL A 1 410 ? -2.450 17.380 -9.881 1.00 62.22 410 VAL A N 1
ATOM 2939 C CA . VAL A 1 410 ? -2.765 15.944 -9.840 1.00 62.22 410 VAL A CA 1
ATOM 2940 C C . VAL A 1 410 ? -3.947 15.677 -8.912 1.00 62.22 410 VAL A C 1
ATOM 2942 O O . VAL A 1 410 ? -3.946 16.131 -7.771 1.00 62.22 410 VAL A O 1
ATOM 2945 N N . THR A 1 411 ? -4.938 14.923 -9.390 1.00 55.78 411 THR A N 1
ATOM 2946 C CA . THR A 1 411 ? -6.169 14.621 -8.639 1.00 55.78 411 THR A CA 1
ATOM 2947 C C . THR A 1 411 ? -6.194 13.223 -8.021 1.00 55.78 411 THR A C 1
ATOM 2949 O O . THR A 1 411 ? -6.881 13.034 -7.024 1.00 55.78 411 THR A O 1
ATOM 2952 N N . ASP A 1 412 ? -5.421 12.261 -8.547 1.00 62.09 412 ASP A N 1
ATOM 2953 C CA . ASP A 1 412 ? -5.573 10.838 -8.206 1.00 62.09 412 ASP A CA 1
ATOM 2954 C C . ASP A 1 412 ? -4.229 10.127 -7.990 1.00 62.09 412 ASP A C 1
ATOM 2956 O O . ASP A 1 412 ? -3.652 9.501 -8.885 1.00 62.09 412 ASP A O 1
ATOM 2960 N N . ILE A 1 413 ? -3.735 10.194 -6.754 1.00 71.69 413 ILE A N 1
ATOM 2961 C CA . ILE A 1 413 ? -2.598 9.392 -6.290 1.00 71.69 413 ILE A CA 1
ATOM 2962 C C . ILE A 1 413 ? -3.086 8.483 -5.177 1.00 71.69 413 ILE A C 1
ATOM 2964 O O . ILE A 1 413 ? -3.539 8.962 -4.139 1.00 71.69 413 ILE A O 1
ATOM 2968 N N . THR A 1 414 ? -2.974 7.174 -5.398 1.00 71.19 414 THR A N 1
ATOM 2969 C CA . THR A 1 414 ? -3.285 6.153 -4.397 1.00 71.19 414 THR A CA 1
ATOM 2970 C C . THR A 1 414 ? -2.022 5.375 -4.068 1.00 71.19 414 THR A C 1
ATOM 2972 O O . THR A 1 414 ? -1.500 4.635 -4.902 1.00 71.19 414 THR A O 1
ATOM 2975 N N . LEU A 1 415 ? -1.531 5.526 -2.842 1.00 78.25 415 LEU A N 1
ATOM 2976 C CA . LEU A 1 415 ? -0.426 4.722 -2.334 1.00 78.25 415 LEU A CA 1
ATOM 2977 C C . LEU A 1 415 ? -0.982 3.643 -1.408 1.00 78.25 415 LEU A C 1
ATOM 2979 O O . LEU A 1 415 ? -1.487 3.963 -0.336 1.00 78.25 415 LEU A O 1
ATOM 2983 N N . GLN A 1 416 ? -0.904 2.386 -1.831 1.00 74.75 416 GLN A N 1
ATOM 2984 C CA . GLN A 1 416 ? -1.445 1.225 -1.134 1.00 74.75 416 GLN A CA 1
ATOM 2985 C C . GLN A 1 416 ? -0.331 0.183 -0.953 1.00 74.75 416 GLN A C 1
ATOM 2987 O O . GLN A 1 416 ? 0.304 -0.229 -1.911 1.00 74.75 416 GLN A O 1
ATOM 2992 N N . GLY A 1 417 ? -0.034 -0.246 0.273 1.00 67.31 417 GLY A N 1
ATOM 2993 C CA . GLY A 1 417 ? 1.047 -1.220 0.506 1.00 67.31 417 GLY A CA 1
ATOM 2994 C C . GLY A 1 417 ? 2.464 -0.755 0.098 1.00 67.31 417 GLY A C 1
ATOM 2995 O O . GLY A 1 417 ? 2.690 0.373 -0.338 1.00 67.31 417 GLY A O 1
ATOM 2996 N N . GLY A 1 418 ? 3.458 -1.630 0.290 1.00 81.12 418 GLY A N 1
ATOM 2997 C CA . GLY A 1 418 ? 4.874 -1.338 0.010 1.00 81.12 418 GLY A CA 1
ATOM 2998 C C . GLY A 1 418 ? 5.544 -0.391 1.018 1.00 81.12 418 GLY A C 1
ATOM 2999 O O . GLY A 1 418 ? 5.041 -0.188 2.124 1.00 81.12 418 GLY A O 1
ATOM 3000 N N . SER A 1 419 ? 6.720 0.151 0.673 1.00 83.81 419 SER A N 1
ATOM 3001 C CA . SER A 1 419 ? 7.494 1.028 1.568 1.00 83.81 419 SER A CA 1
ATOM 3002 C C . SER A 1 419 ? 8.184 2.209 0.876 1.00 83.81 419 SER A C 1
ATOM 3004 O O . SER A 1 419 ? 8.706 2.072 -0.228 1.00 83.81 419 SER A O 1
ATOM 3006 N N . ILE A 1 420 ? 8.229 3.364 1.546 1.00 87.44 420 ILE A N 1
ATOM 3007 C CA . ILE A 1 420 ? 9.011 4.547 1.154 1.00 87.44 420 ILE A CA 1
ATOM 3008 C C . ILE A 1 420 ? 9.954 4.868 2.314 1.00 87.44 420 ILE A C 1
ATOM 3010 O O . ILE A 1 420 ? 9.515 5.341 3.358 1.00 87.44 420 ILE A O 1
ATOM 3014 N N . THR A 1 421 ? 11.239 4.554 2.171 1.00 83.44 421 THR A N 1
ATOM 3015 C CA . THR A 1 421 ? 12.206 4.570 3.283 1.00 83.44 421 THR A CA 1
ATOM 3016 C C . THR A 1 421 ? 13.527 5.217 2.887 1.00 83.44 421 THR A C 1
ATOM 3018 O O . THR A 1 421 ? 13.845 5.243 1.713 1.00 83.44 421 THR A O 1
ATOM 3021 N N . THR A 1 422 ? 14.296 5.753 3.838 1.00 85.50 422 THR A N 1
ATOM 3022 C CA . THR A 1 422 ? 15.678 6.264 3.644 1.00 85.50 422 THR A CA 1
ATOM 3023 C C . THR A 1 422 ? 15.903 7.322 2.546 1.00 85.50 422 THR A C 1
ATOM 3025 O O . THR A 1 422 ? 17.042 7.698 2.273 1.00 85.50 422 THR A O 1
ATOM 3028 N N . ASN A 1 423 ? 14.849 7.859 1.930 1.00 89.56 423 ASN A N 1
ATOM 3029 C CA . ASN A 1 423 ? 14.970 8.888 0.899 1.00 89.56 423 ASN A CA 1
ATOM 3030 C C . ASN A 1 423 ? 15.337 10.246 1.516 1.00 89.56 423 ASN A C 1
ATOM 3032 O O . ASN A 1 423 ? 14.939 10.547 2.640 1.00 89.56 423 ASN A O 1
ATOM 3036 N N . THR A 1 424 ? 16.076 11.081 0.787 1.00 89.75 424 THR A N 1
ATOM 3037 C CA . THR A 1 424 ? 16.604 12.353 1.309 1.00 89.75 424 THR A CA 1
ATOM 3038 C C . THR A 1 424 ? 16.287 13.519 0.373 1.00 89.75 424 THR A C 1
ATOM 3040 O O . THR A 1 424 ? 16.349 13.389 -0.845 1.00 89.75 424 THR A O 1
ATOM 3043 N N . ALA A 1 425 ? 15.969 14.682 0.929 1.00 88.38 425 ALA A N 1
ATOM 3044 C CA . ALA A 1 425 ? 15.821 15.935 0.204 1.00 88.38 425 ALA A CA 1
ATOM 3045 C C . ALA A 1 425 ? 16.831 16.974 0.726 1.00 88.38 425 ALA A C 1
ATOM 3047 O O . ALA A 1 425 ? 17.108 17.031 1.921 1.00 88.38 425 ALA A O 1
ATOM 3048 N N . THR A 1 426 ? 17.400 17.820 -0.134 1.00 88.75 426 THR A N 1
ATOM 3049 C CA . THR A 1 426 ? 18.202 18.970 0.337 1.00 88.75 426 THR A CA 1
ATOM 3050 C C . THR A 1 426 ? 17.327 20.177 0.685 1.00 88.75 426 THR A C 1
ATOM 3052 O O . THR A 1 426 ? 17.681 20.953 1.572 1.00 88.75 426 THR A O 1
ATOM 3055 N N . GLY A 1 427 ? 16.167 20.309 0.037 1.00 84.31 427 GLY A N 1
ATOM 3056 C CA . GLY A 1 427 ? 15.117 21.281 0.329 1.00 84.31 427 GLY A CA 1
ATOM 3057 C C . GLY A 1 427 ? 14.112 20.751 1.350 1.00 84.31 427 GLY A C 1
ATOM 3058 O O . GLY A 1 427 ? 14.279 21.008 2.541 1.00 84.31 427 GLY A O 1
ATOM 3059 N N . GLU A 1 428 ? 13.061 20.057 0.892 1.00 81.81 428 GLU A N 1
ATOM 3060 C CA . GLU A 1 428 ? 11.953 19.556 1.733 1.00 81.81 428 GLU A CA 1
ATOM 3061 C C . GLU A 1 428 ? 11.355 18.233 1.216 1.00 81.81 428 GLU A C 1
ATOM 3063 O O . GLU A 1 428 ? 11.373 17.955 0.015 1.00 81.81 428 GLU A O 1
ATOM 3068 N N . GLY A 1 429 ? 10.766 17.441 2.123 1.00 75.94 429 GLY A N 1
ATOM 3069 C CA . GLY A 1 429 ? 10.008 16.232 1.786 1.00 75.94 429 GLY A CA 1
ATOM 3070 C C . GLY A 1 429 ? 10.897 15.083 1.315 1.00 75.94 429 GLY A C 1
ATOM 3071 O O . GLY A 1 429 ? 10.871 14.701 0.153 1.00 75.94 429 GLY A O 1
ATOM 3072 N N . GLY A 1 430 ? 11.709 14.517 2.199 1.00 81.12 430 GLY A N 1
ATOM 3073 C CA . GLY A 1 430 ? 12.576 13.380 1.910 1.00 81.12 430 GLY A CA 1
ATOM 3074 C C . GLY A 1 430 ? 11.809 12.173 1.371 1.00 81.12 430 GLY A C 1
ATOM 3075 O O . GLY A 1 430 ? 12.215 11.617 0.358 1.00 81.12 430 GLY A O 1
ATOM 3076 N N . ALA A 1 431 ? 10.679 11.795 1.974 1.00 82.94 431 ALA A N 1
ATOM 3077 C CA . ALA A 1 431 ? 9.814 10.725 1.469 1.00 82.94 431 ALA A CA 1
ATOM 3078 C C . ALA A 1 431 ? 8.867 11.233 0.379 1.00 82.94 431 ALA A C 1
ATOM 3080 O O . ALA A 1 431 ? 8.882 10.715 -0.737 1.00 82.94 431 ALA A O 1
ATOM 3081 N N . VAL A 1 432 ? 8.047 12.235 0.711 1.00 85.62 432 VAL A N 1
ATOM 3082 C CA . VAL A 1 432 ? 7.033 12.794 -0.191 1.00 85.62 432 VAL A CA 1
ATOM 3083 C C . VAL A 1 432 ? 7.036 14.315 -0.101 1.00 85.62 432 VAL A C 1
ATOM 3085 O O . VAL A 1 432 ? 6.983 14.883 0.987 1.00 85.62 432 VAL A O 1
ATOM 3088 N N . TYR A 1 433 ? 7.040 14.983 -1.246 1.00 85.12 433 TYR A N 1
ATOM 3089 C CA . TYR A 1 433 ? 6.778 16.413 -1.361 1.00 85.12 433 TYR A CA 1
ATOM 3090 C C . TYR A 1 433 ? 5.556 16.636 -2.248 1.00 85.12 433 TYR A C 1
ATOM 3092 O O . TYR A 1 433 ? 5.495 16.108 -3.357 1.00 85.12 433 TYR A O 1
ATOM 3100 N N . THR A 1 434 ? 4.580 17.413 -1.790 1.00 80.75 434 THR A N 1
ATOM 3101 C CA . THR A 1 434 ? 3.379 17.705 -2.584 1.00 80.75 434 THR A CA 1
ATOM 3102 C C . THR A 1 434 ? 2.811 19.078 -2.274 1.00 80.75 434 THR A C 1
ATOM 3104 O O . THR A 1 434 ? 2.884 19.547 -1.145 1.00 80.75 434 THR A O 1
ATOM 3107 N N . ALA A 1 435 ? 2.196 19.705 -3.271 1.00 66.00 435 ALA A N 1
ATOM 3108 C CA . ALA A 1 435 ? 1.380 20.907 -3.115 1.00 66.00 435 ALA A CA 1
ATOM 3109 C C . ALA A 1 435 ? -0.123 20.631 -3.333 1.00 66.00 435 ALA A C 1
ATOM 3111 O O . ALA A 1 435 ? -0.912 21.572 -3.416 1.00 66.00 435 ALA A O 1
ATOM 3112 N N . ASN A 1 436 ? -0.523 19.361 -3.459 1.00 65.25 436 ASN A N 1
ATOM 3113 C CA . ASN A 1 436 ? -1.901 18.928 -3.694 1.00 65.25 436 ASN A CA 1
ATOM 3114 C C . ASN A 1 436 ? -2.259 17.692 -2.843 1.00 65.25 436 ASN A C 1
ATOM 3116 O O . ASN A 1 436 ? -1.417 17.136 -2.129 1.00 65.25 436 ASN A O 1
ATOM 3120 N N . THR A 1 437 ? -3.526 17.290 -2.895 1.00 62.75 437 THR A N 1
ATOM 3121 C CA . THR A 1 437 ? -4.076 16.162 -2.156 1.00 62.75 437 THR A CA 1
ATOM 3122 C C . THR A 1 437 ? -3.606 14.826 -2.722 1.00 62.75 437 THR A C 1
ATOM 3124 O O . THR A 1 437 ? -3.596 14.627 -3.932 1.00 62.75 437 THR A O 1
ATOM 3127 N N . PHE A 1 438 ? -3.247 13.888 -1.845 1.00 66.69 438 PHE A N 1
ATOM 3128 C CA . PHE A 1 438 ? -3.006 12.495 -2.225 1.00 66.69 438 PHE A CA 1
ATOM 3129 C C . PHE A 1 438 ? -3.626 11.537 -1.212 1.00 66.69 438 PHE A C 1
ATOM 3131 O O . PHE A 1 438 ? -3.843 11.890 -0.051 1.00 66.69 438 PHE A O 1
ATOM 3138 N N . THR A 1 439 ? -3.907 10.317 -1.667 1.00 64.56 439 THR A N 1
ATOM 3139 C CA . THR A 1 439 ? -4.563 9.286 -0.868 1.00 64.56 439 THR A CA 1
ATOM 3140 C C . THR A 1 439 ? -3.567 8.211 -0.450 1.00 64.56 439 THR A C 1
ATOM 3142 O O . THR A 1 439 ? -2.899 7.594 -1.283 1.00 64.56 439 THR A O 1
ATOM 3145 N N . LEU A 1 440 ? -3.502 7.945 0.849 1.00 65.75 440 LEU A N 1
ATOM 3146 C CA . LEU A 1 440 ? -2.881 6.755 1.418 1.00 65.75 440 LEU A CA 1
ATOM 3147 C C . LEU A 1 440 ? -3.969 5.707 1.679 1.00 65.75 440 LEU A C 1
ATOM 3149 O O . LEU A 1 440 ? -5.003 6.015 2.275 1.00 65.75 440 LEU A O 1
ATOM 3153 N N . LYS A 1 441 ? -3.745 4.469 1.240 1.00 58.47 441 LYS A N 1
ATOM 3154 C CA . LYS A 1 441 ? -4.633 3.330 1.491 1.00 58.47 441 LYS A CA 1
ATOM 3155 C C . LYS A 1 441 ? -3.890 2.179 2.162 1.00 58.47 441 LYS A C 1
ATOM 3157 O O . LYS A 1 441 ? -2.718 1.935 1.889 1.00 58.47 441 LYS A O 1
ATOM 3162 N N . ASP A 1 442 ? -4.596 1.446 3.016 1.00 59.56 442 ASP A N 1
ATOM 3163 C CA . ASP A 1 442 ? -4.140 0.192 3.632 1.00 59.56 442 ASP A CA 1
ATOM 3164 C C . ASP A 1 442 ? -2.716 0.255 4.255 1.00 59.56 442 ASP A C 1
ATOM 3166 O O . ASP A 1 442 ? -2.434 1.149 5.051 1.00 59.56 442 ASP A O 1
ATOM 3170 N N . SER A 1 443 ? -1.830 -0.716 3.978 1.00 59.22 443 SER A N 1
ATOM 3171 C CA . SER A 1 443 ? -0.604 -1.013 4.757 1.00 59.22 443 SER A CA 1
ATOM 3172 C C . SER A 1 443 ? 0.709 -0.406 4.218 1.00 59.22 443 SER A C 1
ATOM 3174 O O . SER A 1 443 ? 1.737 -1.088 4.209 1.00 59.22 443 SER A O 1
ATOM 3176 N N . ILE A 1 444 ? 0.720 0.837 3.727 1.00 66.25 444 ILE A N 1
ATOM 3177 C CA . ILE A 1 444 ? 1.971 1.469 3.255 1.00 66.25 444 ILE A CA 1
ATOM 3178 C C . ILE A 1 444 ? 2.903 1.890 4.409 1.00 66.25 444 ILE A C 1
ATOM 3180 O O . ILE A 1 444 ? 2.502 2.564 5.358 1.00 66.25 444 ILE A O 1
ATOM 3184 N N . SER A 1 445 ? 4.188 1.531 4.311 1.00 66.69 445 SER A N 1
ATOM 3185 C CA . SER A 1 445 ? 5.203 1.819 5.333 1.00 66.69 445 SER A CA 1
ATOM 3186 C C . SER A 1 445 ? 6.098 3.008 4.963 1.00 66.69 445 SER A C 1
ATOM 3188 O O . SER A 1 445 ? 6.860 2.941 4.001 1.00 66.69 445 SER A O 1
ATOM 3190 N N . ILE A 1 446 ? 6.067 4.082 5.756 1.00 68.81 446 ILE A N 1
ATOM 3191 C CA . ILE A 1 446 ? 7.008 5.210 5.648 1.00 68.81 446 ILE A CA 1
ATOM 3192 C C . ILE A 1 446 ? 7.721 5.364 7.005 1.00 68.81 446 ILE A C 1
ATOM 3194 O O . ILE A 1 446 ? 7.220 6.048 7.899 1.00 68.81 446 ILE A O 1
ATOM 3198 N N . PRO A 1 447 ? 8.834 4.640 7.241 1.00 54.62 447 PRO A N 1
ATOM 3199 C CA . PRO A 1 447 ? 9.450 4.550 8.563 1.00 54.62 447 PRO A CA 1
ATOM 3200 C C . PRO A 1 447 ? 10.197 5.826 8.971 1.00 54.62 447 PRO A C 1
ATOM 3202 O O . PRO A 1 447 ? 10.720 6.576 8.146 1.00 54.62 447 PRO A O 1
ATOM 3205 N N . CYS A 1 448 ? 10.282 6.033 10.286 1.00 47.19 448 CYS A N 1
ATOM 3206 C CA . CYS A 1 448 ? 10.895 7.205 10.901 1.00 47.19 448 CYS A CA 1
ATOM 3207 C C . CYS A 1 448 ? 12.424 7.064 10.957 1.00 47.19 448 CYS A C 1
ATOM 3209 O O . CYS A 1 448 ? 12.926 6.186 11.655 1.00 47.19 448 CYS A O 1
ATOM 3211 N N . THR A 1 449 ? 13.169 7.931 10.260 1.00 47.81 449 THR A N 1
ATOM 3212 C CA . THR A 1 449 ? 14.647 7.977 10.341 1.00 47.81 449 THR A CA 1
ATOM 3213 C C . THR A 1 449 ? 15.172 9.171 11.152 1.00 47.81 449 THR A C 1
ATOM 3215 O O . THR A 1 449 ? 16.374 9.299 11.359 1.00 47.81 449 THR A O 1
ATOM 3218 N N . GLY A 1 450 ? 14.280 10.022 11.678 1.00 42.06 450 GLY A N 1
ATOM 3219 C CA . GLY A 1 450 ? 14.586 10.977 12.751 1.00 42.06 450 GLY A CA 1
ATOM 3220 C C . GLY A 1 450 ? 15.255 12.300 12.353 1.00 42.06 450 GLY A C 1
ATOM 3221 O O . GLY A 1 450 ? 15.463 13.132 13.233 1.00 42.06 450 GLY A O 1
ATOM 3222 N N . THR A 1 451 ? 15.548 12.562 11.073 1.00 51.75 451 THR A N 1
ATOM 3223 C CA . THR A 1 451 ? 16.161 13.835 10.635 1.00 51.75 451 THR A CA 1
ATOM 3224 C C . THR A 1 451 ? 15.283 14.590 9.631 1.00 51.75 451 THR A C 1
ATOM 3226 O O . THR A 1 451 ? 14.558 13.996 8.839 1.00 51.75 451 THR A O 1
ATOM 3229 N N . LYS A 1 452 ? 15.262 15.927 9.721 1.00 54.25 452 LYS A N 1
ATOM 3230 C CA . LYS A 1 452 ? 14.514 16.802 8.802 1.00 54.25 452 LYS A CA 1
ATOM 3231 C C . LYS A 1 452 ? 15.031 16.600 7.375 1.00 54.25 452 LYS A C 1
ATOM 3233 O O . LYS A 1 452 ? 16.242 16.516 7.187 1.00 54.25 452 LYS A O 1
ATOM 3238 N N . ASN A 1 453 ? 14.127 16.564 6.397 1.00 63.88 453 ASN A N 1
ATOM 3239 C CA . ASN A 1 453 ? 14.420 16.262 4.998 1.00 63.88 453 ASN A CA 1
ATOM 3240 C C . ASN A 1 453 ? 14.897 14.822 4.727 1.00 63.88 453 ASN A C 1
ATOM 3242 O O . ASN A 1 453 ? 15.319 14.518 3.612 1.00 63.88 453 ASN A O 1
ATOM 3246 N N . GLN A 1 454 ? 14.832 13.922 5.711 1.00 70.56 454 GLN A N 1
ATOM 3247 C CA . GLN A 1 454 ? 15.069 12.499 5.515 1.00 70.56 454 GLN A CA 1
ATOM 3248 C C . GLN A 1 454 ? 13.788 11.732 5.814 1.00 70.56 454 GLN A C 1
ATOM 3250 O O . GLN A 1 454 ? 13.293 11.706 6.940 1.00 70.56 454 GLN A O 1
ATOM 3255 N N . ASN A 1 455 ? 13.259 11.103 4.772 1.00 63.97 455 ASN A N 1
ATOM 3256 C CA . ASN A 1 455 ? 12.056 10.289 4.797 1.00 63.97 455 ASN A CA 1
ATOM 3257 C C . ASN A 1 455 ? 10.834 10.961 5.467 1.00 63.97 455 ASN A C 1
ATOM 3259 O O . ASN A 1 455 ? 9.979 10.288 6.040 1.00 63.97 455 ASN A O 1
ATOM 3263 N N . ASP A 1 456 ? 10.748 12.291 5.397 1.00 62.28 456 ASP A N 1
ATOM 3264 C CA . ASP A 1 456 ? 9.634 13.123 5.856 1.00 62.28 456 ASP A CA 1
ATOM 3265 C C . ASP A 1 456 ? 8.678 13.482 4.709 1.00 62.28 456 ASP A C 1
ATOM 3267 O O . ASP A 1 456 ? 9.025 13.449 3.527 1.00 62.28 456 ASP A O 1
ATOM 3271 N N . ILE A 1 457 ? 7.445 13.823 5.072 1.00 73.50 457 ILE A N 1
ATOM 3272 C CA . ILE A 1 457 ? 6.407 14.302 4.164 1.00 73.50 457 ILE A CA 1
ATOM 3273 C C . ILE A 1 457 ? 6.274 15.810 4.338 1.00 73.50 457 ILE A C 1
ATOM 3275 O O . ILE A 1 457 ? 6.097 16.305 5.453 1.00 73.50 457 ILE A O 1
ATOM 3279 N N . CYS A 1 458 ? 6.327 16.544 3.233 1.00 70.88 458 CYS A N 1
ATOM 3280 C CA . CYS A 1 458 ? 6.118 17.983 3.215 1.00 70.88 458 CYS A CA 1
ATOM 3281 C C . CYS A 1 458 ? 4.928 18.342 2.322 1.00 70.88 458 CYS A C 1
ATOM 3283 O O . CYS A 1 458 ? 4.893 17.972 1.146 1.00 70.88 458 CYS A O 1
ATOM 3285 N N . LEU A 1 459 ? 3.969 19.077 2.897 1.00 67.94 459 LEU A N 1
ATOM 3286 C CA . LEU A 1 459 ? 2.900 19.736 2.151 1.00 67.94 459 LEU A CA 1
ATOM 3287 C C . LEU A 1 459 ? 3.327 21.182 1.891 1.00 67.94 459 LEU A C 1
ATOM 3289 O O . LEU A 1 459 ? 3.550 21.928 2.839 1.00 67.94 459 LEU A O 1
ATOM 3293 N N . ALA A 1 460 ? 3.471 21.584 0.634 1.00 61.56 460 ALA A N 1
ATOM 3294 C CA . ALA A 1 460 ? 3.918 22.922 0.279 1.00 61.56 460 ALA A CA 1
ATOM 3295 C C . ALA A 1 460 ? 2.860 23.983 0.663 1.00 61.56 460 ALA A C 1
ATOM 3297 O O . ALA A 1 460 ? 1.668 23.764 0.448 1.00 61.56 460 ALA A O 1
ATOM 3298 N N . PRO A 1 461 ? 3.270 25.170 1.146 1.00 47.97 461 PRO A N 1
ATOM 3299 C CA . PRO A 1 461 ? 2.371 26.203 1.684 1.00 47.97 461 PRO A CA 1
ATOM 3300 C C . PRO A 1 461 ? 1.494 26.918 0.640 1.00 47.97 461 PRO A C 1
ATOM 3302 O O . PRO A 1 461 ? 0.760 27.841 0.978 1.00 47.97 461 PRO A O 1
ATOM 3305 N N . VAL A 1 462 ? 1.603 26.555 -0.639 1.00 42.72 462 VAL A N 1
ATOM 3306 C CA . VAL A 1 462 ? 1.108 27.361 -1.766 1.00 42.72 462 VAL A CA 1
ATOM 3307 C C . VAL A 1 462 ? -0.352 27.056 -2.136 1.00 42.72 462 VAL A C 1
ATOM 3309 O O . VAL A 1 462 ? -0.922 27.770 -2.956 1.00 42.72 462 VAL A O 1
ATOM 3312 N N . SER A 1 463 ? -0.986 26.035 -1.541 1.00 42.41 463 SER A N 1
ATOM 3313 C CA . SER A 1 463 ? -2.401 25.726 -1.785 1.00 42.41 463 SER A CA 1
ATOM 3314 C C . SER A 1 463 ? -3.183 25.491 -0.488 1.00 42.41 463 SER A C 1
ATOM 3316 O O . SER A 1 463 ? -2.791 24.729 0.390 1.00 42.41 463 SER A O 1
ATOM 3318 N N . ILE A 1 464 ? -4.341 26.145 -0.391 1.00 37.81 464 ILE A N 1
ATOM 3319 C CA . ILE A 1 464 ? -5.338 26.010 0.690 1.00 37.81 464 ILE A CA 1
ATOM 3320 C C . ILE A 1 464 ? -6.108 24.672 0.631 1.00 37.81 464 ILE A C 1
ATOM 3322 O O . ILE A 1 464 ? -7.032 24.456 1.409 1.00 37.81 464 ILE A O 1
ATOM 3326 N N . THR A 1 465 ? -5.754 23.781 -0.304 1.00 39.16 465 THR A N 1
ATOM 3327 C CA . THR A 1 465 ? -6.489 22.547 -0.630 1.00 39.16 465 THR A CA 1
ATOM 3328 C C . THR A 1 465 ? -5.639 21.277 -0.550 1.00 39.16 465 THR A C 1
ATOM 3330 O O . THR A 1 465 ? -6.160 20.195 -0.816 1.00 39.16 465 THR A O 1
ATOM 3333 N N . ALA A 1 466 ? -4.346 21.362 -0.213 1.00 41.16 466 ALA A N 1
ATOM 3334 C CA . ALA A 1 466 ? -3.511 20.175 -0.042 1.00 41.16 466 ALA A CA 1
ATOM 3335 C C . ALA A 1 466 ? -3.917 19.401 1.224 1.00 41.16 466 ALA A C 1
ATOM 3337 O O . ALA A 1 466 ? -3.851 19.921 2.338 1.00 41.16 466 ALA A O 1
ATOM 3338 N N . SER A 1 467 ? -4.311 18.140 1.055 1.00 48.59 467 SER A N 1
ATOM 3339 C CA . SER A 1 467 ? -4.682 17.242 2.150 1.00 48.59 467 SER A CA 1
ATOM 3340 C C . SER A 1 467 ? -4.083 15.848 1.970 1.00 48.59 467 SER A C 1
ATOM 3342 O O . SER A 1 467 ? -3.761 15.423 0.866 1.00 48.59 467 SER A O 1
ATOM 3344 N N . VAL A 1 468 ? -3.914 15.107 3.059 1.00 51.16 468 VAL A N 1
ATOM 3345 C CA . VAL A 1 468 ? -3.639 13.668 2.970 1.00 51.16 468 VAL A CA 1
ATOM 3346 C C . VAL A 1 468 ? -4.942 12.963 3.296 1.00 51.16 468 VAL A C 1
ATOM 3348 O O . VAL A 1 468 ? -5.424 13.052 4.427 1.00 51.16 468 VAL A O 1
ATOM 3351 N N . GLN A 1 469 ? -5.537 12.312 2.300 1.00 48.59 469 GLN A N 1
ATOM 3352 C CA . GLN A 1 469 ? -6.708 11.472 2.512 1.00 48.59 469 GLN A CA 1
ATOM 3353 C C . GLN A 1 469 ? -6.248 10.080 2.895 1.00 48.59 469 GLN A C 1
ATOM 3355 O O . GLN A 1 469 ? -5.312 9.541 2.307 1.00 48.59 469 GLN A O 1
ATOM 3360 N N . ILE A 1 470 ? -6.900 9.490 3.888 1.00 49.91 470 ILE A N 1
ATOM 3361 C CA . ILE A 1 470 ? -6.571 8.141 4.315 1.00 49.91 470 ILE A CA 1
ATOM 3362 C C . ILE A 1 470 ? -7.828 7.277 4.266 1.00 49.91 470 ILE A C 1
ATOM 3364 O O . ILE A 1 470 ? -8.804 7.559 4.961 1.00 49.91 470 ILE A O 1
ATOM 3368 N N . LEU A 1 471 ? -7.820 6.247 3.418 1.00 41.69 471 LEU A N 1
ATOM 3369 C CA . LEU A 1 471 ? -8.967 5.367 3.169 1.00 41.69 471 LEU A CA 1
ATOM 3370 C C . LEU A 1 471 ? -8.584 3.905 3.449 1.00 41.69 471 LEU A C 1
ATOM 3372 O O . LEU A 1 471 ? -7.507 3.459 3.071 1.00 41.69 471 LEU A O 1
ATOM 3376 N N . SER A 1 472 ? -9.462 3.152 4.111 1.00 41.38 472 SER A N 1
ATOM 3377 C CA . SER A 1 472 ? -9.318 1.707 4.338 1.00 41.38 472 SER A CA 1
ATOM 3378 C C . SER A 1 472 ? -10.593 1.035 3.841 1.00 41.38 472 SER A C 1
ATOM 3380 O O . SER A 1 472 ? -11.660 1.257 4.413 1.00 41.38 472 SER A O 1
ATOM 3382 N N . ASP A 1 473 ? -10.483 0.258 2.760 1.00 33.16 473 ASP A N 1
ATOM 3383 C CA . ASP A 1 473 ? -11.637 -0.362 2.088 1.00 33.16 473 ASP A CA 1
ATOM 3384 C C . ASP A 1 473 ? -11.811 -1.850 2.477 1.00 33.16 473 ASP A C 1
ATOM 3386 O O . ASP A 1 473 ? -12.845 -2.456 2.197 1.00 33.16 473 ASP A O 1
ATOM 3390 N N . THR A 1 474 ? -10.845 -2.459 3.180 1.00 31.56 474 THR A N 1
ATOM 3391 C CA . THR A 1 474 ? -10.947 -3.844 3.671 1.00 31.56 474 THR A CA 1
ATOM 3392 C C . THR A 1 474 ? -11.407 -3.907 5.126 1.00 31.56 474 THR A C 1
ATOM 3394 O O . THR A 1 474 ? -10.622 -3.726 6.054 1.00 31.56 474 THR A O 1
ATOM 3397 N N . LEU A 1 475 ? -12.673 -4.282 5.325 1.00 28.23 475 LEU A N 1
ATOM 3398 C CA . LEU A 1 475 ? -13.316 -4.601 6.614 1.00 28.23 475 LEU A CA 1
ATOM 3399 C C . LEU A 1 475 ? -12.692 -5.801 7.377 1.00 28.23 475 LEU A C 1
ATOM 3401 O O . LEU A 1 475 ? -13.269 -6.270 8.354 1.00 28.23 475 LEU A O 1
ATOM 3405 N N . SER A 1 476 ? -11.534 -6.319 6.954 1.00 27.83 476 SER A N 1
ATOM 3406 C CA . SER A 1 476 ? -10.946 -7.562 7.477 1.00 27.83 476 SER A CA 1
ATOM 3407 C C . SER A 1 476 ? -9.410 -7.607 7.518 1.00 27.83 476 SER A C 1
ATOM 3409 O O . SER A 1 476 ? -8.857 -8.687 7.715 1.00 27.83 476 SER A O 1
ATOM 3411 N N . GLY A 1 477 ? -8.701 -6.488 7.319 1.00 26.91 477 GLY A N 1
ATOM 3412 C CA . GLY A 1 477 ? -7.232 -6.474 7.247 1.00 26.91 477 GLY A CA 1
ATOM 3413 C C . GLY A 1 477 ? -6.602 -5.266 7.940 1.00 26.91 477 GLY A C 1
ATOM 3414 O O . GLY A 1 477 ? -7.035 -4.135 7.746 1.00 26.91 477 GLY A O 1
ATOM 3415 N N . GLU A 1 478 ? -5.577 -5.517 8.754 1.00 32.31 478 GLU A N 1
ATOM 3416 C CA . GLU A 1 478 ? -4.788 -4.519 9.485 1.00 32.31 478 GLU A CA 1
ATOM 3417 C C . GLU A 1 478 ? -3.982 -3.615 8.521 1.00 32.31 478 GLU A C 1
ATOM 3419 O O . GLU A 1 478 ? -2.883 -3.956 8.074 1.00 32.31 478 GLU A O 1
ATOM 3424 N N . GLY A 1 479 ? -4.517 -2.439 8.184 1.00 30.67 479 GLY A N 1
ATOM 3425 C CA . GLY A 1 479 ? -3.787 -1.379 7.478 1.00 30.67 479 GLY A CA 1
ATOM 3426 C C . GLY A 1 479 ? -3.044 -0.467 8.459 1.00 30.67 479 GLY A C 1
ATOM 3427 O O . GLY A 1 479 ? -3.668 0.130 9.330 1.00 30.67 479 GLY A O 1
ATOM 3428 N N . ASN A 1 480 ? -1.718 -0.342 8.335 1.00 36.88 480 ASN A N 1
ATOM 3429 C CA . ASN A 1 480 ? -0.898 0.580 9.131 1.00 36.88 480 ASN A CA 1
ATOM 3430 C C . ASN A 1 480 ? -0.242 1.635 8.243 1.00 36.88 480 ASN A C 1
ATOM 3432 O O . ASN A 1 480 ? 0.477 1.270 7.317 1.00 36.88 480 ASN A O 1
ATOM 3436 N N . ILE A 1 481 ? -0.395 2.913 8.601 1.00 37.81 481 ILE A N 1
ATOM 3437 C CA . ILE A 1 481 ? 0.318 4.043 7.991 1.00 37.81 481 ILE A CA 1
ATOM 3438 C C . ILE A 1 481 ? 1.225 4.672 9.047 1.00 37.81 481 ILE A C 1
ATOM 3440 O O . ILE A 1 481 ? 0.782 5.018 10.139 1.00 37.81 481 ILE A O 1
ATOM 3444 N N . TRP A 1 482 ? 2.510 4.803 8.724 1.00 37.75 482 TRP A N 1
ATOM 3445 C CA . TRP A 1 482 ? 3.537 5.371 9.602 1.00 37.75 482 TRP A CA 1
ATOM 3446 C C . TRP A 1 482 ? 3.978 6.718 9.018 1.00 37.75 482 TRP A C 1
ATOM 3448 O O . TRP A 1 482 ? 4.264 6.776 7.830 1.00 37.75 482 TRP A O 1
ATOM 3458 N N . LEU A 1 483 ? 3.996 7.798 9.809 1.00 40.28 483 LEU A N 1
ATOM 3459 C CA . LEU A 1 483 ? 4.381 9.151 9.366 1.00 40.28 483 LEU A CA 1
ATOM 3460 C C . LEU A 1 483 ? 5.344 9.788 10.388 1.00 40.28 483 LEU A C 1
ATOM 3462 O O . LEU A 1 483 ? 5.201 9.555 11.585 1.00 40.28 483 LEU A O 1
ATOM 3466 N N . CYS A 1 484 ? 6.313 10.586 9.924 1.00 39.88 484 CYS A N 1
ATOM 3467 C CA . CYS A 1 484 ? 7.385 11.189 10.739 1.00 39.88 484 CYS A CA 1
ATOM 3468 C C . CYS A 1 484 ? 6.985 12.453 11.543 1.00 39.88 484 CYS A C 1
ATOM 3470 O O . CYS A 1 484 ? 6.037 13.157 11.208 1.00 39.88 484 CYS A O 1
ATOM 3472 N N . GLY A 1 485 ? 7.771 12.802 12.576 1.00 30.64 485 GLY A N 1
ATOM 3473 C CA . GLY A 1 485 ? 7.563 13.987 13.434 1.00 30.64 485 GLY A CA 1
ATOM 3474 C C . GLY A 1 485 ? 8.139 15.322 12.926 1.00 30.64 485 GLY A C 1
ATOM 3475 O O . GLY A 1 485 ? 7.777 16.369 13.450 1.00 30.64 485 GLY A O 1
ATOM 3476 N N . ASN A 1 486 ? 8.986 15.307 11.888 1.00 36.44 486 ASN A N 1
ATOM 3477 C CA . ASN A 1 486 ? 9.518 16.518 11.233 1.00 36.44 486 ASN A CA 1
ATOM 3478 C C . ASN A 1 486 ? 8.715 16.934 9.990 1.00 36.44 486 ASN A C 1
ATOM 3480 O O . ASN A 1 486 ? 9.141 17.821 9.250 1.00 36.44 486 ASN A O 1
ATOM 3484 N N . ASN A 1 487 ? 7.571 16.286 9.747 1.00 44.91 487 ASN A N 1
ATOM 3485 C CA . ASN A 1 487 ? 6.695 16.625 8.637 1.00 44.91 487 ASN A CA 1
ATOM 3486 C C . ASN A 1 487 ? 6.260 18.090 8.756 1.00 44.91 487 ASN A C 1
ATOM 3488 O O . ASN A 1 487 ? 5.670 18.502 9.759 1.00 44.91 487 ASN A O 1
ATOM 3492 N N . LYS A 1 488 ? 6.540 18.884 7.723 1.00 47.22 488 LYS A N 1
ATOM 3493 C CA . LYS A 1 488 ? 6.045 20.256 7.645 1.00 47.22 488 LYS A CA 1
ATOM 3494 C C . LYS A 1 488 ? 4.624 20.248 7.102 1.00 47.22 488 LYS A C 1
ATOM 3496 O O . LYS A 1 488 ? 4.409 20.092 5.900 1.00 47.22 488 LYS A O 1
ATOM 3501 N N . PHE A 1 489 ? 3.678 20.464 8.007 1.00 46.12 489 PHE A N 1
ATOM 3502 C CA . PHE A 1 489 ? 2.309 20.845 7.691 1.00 46.12 489 PHE A CA 1
ATOM 3503 C C . PHE A 1 489 ? 2.185 22.342 7.992 1.00 46.12 489 PHE A C 1
ATOM 3505 O O . PHE A 1 489 ? 2.248 22.746 9.153 1.00 46.12 489 PHE A O 1
ATOM 3512 N N . TYR A 1 490 ? 2.092 23.188 6.967 1.00 36.97 490 TYR A N 1
ATOM 3513 C CA . TYR A 1 490 ? 1.902 24.626 7.174 1.00 36.97 490 TYR A CA 1
ATOM 3514 C C . TYR A 1 490 ? 0.477 24.844 7.705 1.00 36.97 490 TYR A C 1
ATOM 3516 O O . TYR A 1 490 ? -0.499 24.560 7.018 1.00 36.97 490 TYR A O 1
ATOM 3524 N N . THR A 1 491 ? 0.362 25.250 8.971 1.00 33.00 491 THR A N 1
ATOM 3525 C CA . THR A 1 491 ? -0.887 25.205 9.758 1.00 33.00 491 THR A CA 1
ATOM 3526 C C . THR A 1 491 ? -1.597 26.545 9.899 1.00 33.00 491 THR A C 1
ATOM 3528 O O . THR A 1 491 ? -2.548 26.639 10.670 1.00 33.00 491 THR A O 1
ATOM 3531 N N . ASP A 1 492 ? -1.239 27.559 9.114 1.00 25.78 492 ASP A N 1
ATOM 3532 C CA . ASP A 1 492 ? -1.916 28.853 9.246 1.00 25.78 492 ASP A CA 1
ATOM 3533 C C . ASP A 1 492 ? -3.291 28.894 8.563 1.00 25.78 492 ASP A C 1
ATOM 3535 O O . ASP A 1 492 ? -4.073 29.784 8.869 1.00 25.78 492 ASP A O 1
ATOM 3539 N N . ASN A 1 493 ? -3.646 27.914 7.717 1.00 28.83 493 ASN A N 1
ATOM 3540 C CA . ASN A 1 493 ? -5.005 27.736 7.191 1.00 28.83 493 ASN A CA 1
ATOM 3541 C C . ASN A 1 493 ? -5.264 26.270 6.777 1.00 28.83 493 ASN A C 1
ATOM 3543 O O . ASN A 1 493 ? -4.760 25.812 5.760 1.00 28.83 493 ASN A O 1
ATOM 3547 N N . TYR A 1 494 ? -6.080 25.543 7.550 1.00 30.34 494 TYR A N 1
ATOM 3548 C CA . TYR A 1 494 ? -6.815 24.330 7.132 1.00 30.34 494 TYR A CA 1
ATOM 3549 C C . TYR A 1 494 ? -6.043 23.189 6.421 1.00 30.34 494 TYR A C 1
ATOM 3551 O O . TYR A 1 494 ? -6.580 22.567 5.507 1.00 30.34 494 TYR A O 1
ATOM 3559 N N . ALA A 1 495 ? -4.849 22.799 6.881 1.00 29.28 495 ALA A N 1
ATOM 3560 C CA . ALA A 1 495 ? -4.318 21.472 6.540 1.00 29.28 495 ALA A CA 1
ATOM 3561 C C . ALA A 1 495 ? -5.174 20.394 7.238 1.00 29.28 495 ALA A C 1
ATOM 3563 O O . ALA A 1 495 ? -4.982 20.089 8.416 1.00 29.28 495 ALA A O 1
ATOM 3564 N N . ALA A 1 496 ? -6.182 19.870 6.541 1.00 32.59 496 ALA A N 1
ATOM 3565 C CA . ALA A 1 496 ? -7.108 18.884 7.082 1.00 32.59 496 ALA A CA 1
ATOM 3566 C C . ALA A 1 496 ? -6.700 17.472 6.638 1.00 32.59 496 ALA A C 1
ATOM 3568 O O . ALA A 1 496 ? -6.701 17.160 5.451 1.00 32.59 496 ALA A O 1
ATOM 3569 N N . LEU A 1 497 ? -6.387 16.594 7.592 1.00 37.50 497 LEU A N 1
ATOM 3570 C CA . LEU A 1 497 ? -6.489 15.150 7.378 1.00 37.50 497 LEU A CA 1
ATOM 3571 C C . LEU A 1 497 ? -7.984 14.842 7.266 1.00 37.50 497 LEU A C 1
ATOM 3573 O O . LEU A 1 497 ? -8.686 14.800 8.273 1.00 37.50 497 LEU A O 1
ATOM 3577 N N . THR A 1 498 ? -8.501 14.735 6.045 1.00 33.69 498 THR A N 1
ATOM 3578 C CA . THR A 1 498 ? -9.928 14.483 5.818 1.00 33.69 498 THR A CA 1
ATOM 3579 C C . THR A 1 498 ? -10.140 13.011 5.493 1.00 33.69 498 THR A C 1
ATOM 3581 O O . THR A 1 498 ? -9.564 12.467 4.555 1.00 33.69 498 THR A O 1
ATOM 3584 N N . GLY A 1 499 ? -10.963 12.348 6.301 1.00 30.95 499 GLY A N 1
ATOM 3585 C CA . GLY A 1 499 ? -11.568 11.059 5.980 1.00 30.95 499 GLY A CA 1
ATOM 3586 C C . GLY A 1 499 ? -13.081 11.228 5.888 1.00 30.95 499 GLY A C 1
ATOM 3587 O O . GLY A 1 499 ? -13.637 12.184 6.434 1.00 30.95 499 GLY A O 1
ATOM 3588 N N . SER A 1 500 ? -13.773 10.310 5.211 1.00 28.44 500 SER A N 1
ATOM 3589 C CA . SER A 1 500 ? -15.235 10.272 5.307 1.00 28.44 500 SER A CA 1
ATOM 3590 C C . SER A 1 500 ? -15.636 10.160 6.783 1.00 28.44 500 SER A C 1
ATOM 3592 O O . SER A 1 500 ? -15.071 9.367 7.544 1.00 28.44 500 SER A O 1
ATOM 3594 N N . THR A 1 501 ? -16.597 10.982 7.193 1.00 29.33 501 THR A N 1
ATOM 3595 C CA . THR A 1 501 ? -17.020 11.241 8.581 1.00 29.33 501 THR A CA 1
ATOM 3596 C C . THR A 1 501 ? -17.531 10.015 9.351 1.00 29.33 501 THR A C 1
ATOM 3598 O O . THR A 1 501 ? -17.873 10.135 10.522 1.00 29.33 501 THR A O 1
ATOM 3601 N N . ASN A 1 502 ? -17.519 8.827 8.736 1.00 29.50 502 ASN A N 1
ATOM 3602 C CA . ASN A 1 502 ? -17.953 7.563 9.328 1.00 29.50 502 ASN A CA 1
ATOM 3603 C C . ASN A 1 502 ? -16.821 6.548 9.585 1.00 29.50 502 ASN A C 1
ATOM 3605 O O . ASN A 1 502 ? -17.080 5.536 10.234 1.00 29.50 502 ASN A O 1
ATOM 3609 N N . ASN A 1 503 ? -15.583 6.797 9.130 1.00 30.06 503 ASN A N 1
ATOM 3610 C CA . ASN A 1 503 ? -14.493 5.804 9.184 1.00 30.06 503 ASN A CA 1
ATOM 3611 C C . ASN A 1 503 ? -13.201 6.271 9.880 1.00 30.06 503 ASN A C 1
ATOM 3613 O O . ASN A 1 503 ? -12.278 5.473 10.040 1.00 30.06 503 ASN A O 1
ATOM 3617 N N . ILE A 1 504 ? -13.134 7.518 10.364 1.00 31.14 504 ILE A N 1
ATOM 3618 C CA . ILE A 1 504 ? -11.936 8.055 11.044 1.00 31.14 504 ILE A CA 1
ATOM 3619 C C . ILE A 1 504 ? -11.660 7.344 12.389 1.00 31.14 504 ILE A C 1
ATOM 3621 O O . ILE A 1 504 ? -10.519 7.298 12.834 1.00 31.14 504 ILE A O 1
ATOM 3625 N N . GLY A 1 505 ? -12.664 6.699 12.995 1.00 29.36 505 GLY A N 1
ATOM 3626 C CA . GLY A 1 505 ? -12.533 6.001 14.283 1.00 29.36 505 GLY A CA 1
ATOM 3627 C C . GLY A 1 505 ? -12.424 4.472 14.233 1.00 29.36 505 GLY A C 1
ATOM 3628 O O . GLY A 1 505 ? -12.448 3.856 15.292 1.00 29.36 505 GLY A O 1
ATOM 3629 N N . LYS A 1 506 ? -12.364 3.825 13.056 1.00 30.45 506 LYS A N 1
ATOM 3630 C CA . LYS A 1 506 ? -12.454 2.347 12.994 1.00 30.45 506 LYS A CA 1
ATOM 3631 C C . LYS A 1 506 ? -11.161 1.605 12.654 1.00 30.45 506 LYS A C 1
ATOM 3633 O O . LYS A 1 506 ? -10.979 0.525 13.197 1.00 30.45 506 LYS A O 1
ATOM 3638 N N . ASN A 1 507 ? -10.252 2.174 11.854 1.00 27.36 507 ASN A N 1
ATOM 3639 C CA . ASN A 1 507 ? -9.055 1.450 11.380 1.00 27.36 507 ASN A CA 1
ATOM 3640 C C . ASN A 1 507 ? -7.729 2.243 11.437 1.00 27.36 507 ASN A C 1
ATOM 3642 O O . ASN A 1 507 ? -6.708 1.737 10.982 1.00 27.36 507 ASN A O 1
ATOM 3646 N N . PHE A 1 508 ? -7.691 3.456 12.004 1.00 28.91 508 PHE A N 1
ATOM 3647 C CA . PHE A 1 508 ? -6.436 4.208 12.160 1.00 28.91 508 PHE A CA 1
ATOM 3648 C C . PHE A 1 508 ? -5.887 4.076 13.574 1.00 28.91 508 PHE A C 1
ATOM 3650 O O . PHE A 1 508 ? -6.224 4.847 14.465 1.00 28.91 508 PHE A O 1
ATOM 3657 N N . THR A 1 509 ? -5.014 3.094 13.793 1.00 27.16 509 THR A N 1
ATOM 3658 C CA . THR A 1 509 ? -4.439 2.848 15.121 1.00 27.16 509 THR A CA 1
ATOM 3659 C C . THR A 1 509 ? -3.327 3.816 15.533 1.00 27.16 509 THR A C 1
ATOM 3661 O O . THR A 1 509 ? -2.979 3.801 16.712 1.00 27.16 509 THR A O 1
ATOM 3664 N N . LYS A 1 510 ? -2.727 4.630 14.642 1.00 32.06 510 LYS A N 1
ATOM 3665 C CA . LYS A 1 510 ? -1.519 5.421 14.971 1.00 32.06 510 LYS A CA 1
ATOM 3666 C C . LYS A 1 510 ? -1.298 6.674 14.091 1.00 32.06 510 LYS A C 1
ATOM 3668 O O . LYS A 1 510 ? -1.097 6.547 12.892 1.00 32.06 510 LYS A O 1
ATOM 3673 N N . PHE A 1 511 ? -1.178 7.851 14.720 1.00 30.94 511 PHE A N 1
ATOM 3674 C CA . PHE A 1 511 ? -0.283 8.948 14.302 1.00 30.94 511 PHE A CA 1
ATOM 3675 C C . PHE A 1 511 ? 0.803 9.064 15.382 1.00 30.94 511 PHE A C 1
ATOM 3677 O O . PHE A 1 511 ? 0.471 9.263 16.548 1.00 30.94 511 PHE A O 1
ATOM 3684 N N . PHE A 1 512 ? 2.085 8.918 15.035 1.00 30.55 512 PHE A N 1
ATOM 3685 C CA . PHE A 1 512 ? 3.200 9.118 15.974 1.00 30.55 512 PHE A CA 1
ATOM 3686 C C . PHE A 1 512 ? 4.016 10.327 15.526 1.00 30.55 512 PHE A C 1
ATOM 3688 O O . PHE A 1 512 ? 4.827 10.226 14.613 1.00 30.55 512 PHE A O 1
ATOM 3695 N N . VAL A 1 513 ? 3.837 11.464 16.197 1.00 28.72 513 VAL A N 1
ATOM 3696 C CA . VAL A 1 513 ? 4.824 12.548 16.176 1.00 28.72 513 VAL A CA 1
ATOM 3697 C C . VAL A 1 513 ? 5.796 12.254 17.317 1.00 28.72 513 VAL A C 1
ATOM 3699 O O . VAL A 1 513 ? 5.430 12.349 18.483 1.00 28.72 513 VAL A O 1
ATOM 3702 N N . ILE A 1 514 ? 7.013 11.816 16.996 1.00 24.95 514 ILE A N 1
ATOM 3703 C CA . ILE A 1 514 ? 8.091 11.632 17.976 1.00 24.95 514 ILE A CA 1
ATOM 3704 C C . ILE A 1 514 ? 9.180 12.650 17.641 1.00 24.95 514 ILE A C 1
ATOM 3706 O O . ILE A 1 514 ? 9.735 12.586 16.544 1.00 24.95 514 ILE A O 1
ATOM 3710 N N . GLY A 1 515 ? 9.505 13.544 18.585 1.00 25.91 515 GLY A N 1
ATOM 3711 C CA . GLY A 1 515 ? 10.804 14.226 18.591 1.00 25.91 515 GLY A CA 1
ATOM 3712 C C . GLY A 1 515 ? 10.837 15.747 18.778 1.00 25.91 515 GLY A C 1
ATOM 3713 O O . GLY A 1 515 ? 11.512 16.405 17.996 1.00 25.91 515 GLY A O 1
ATOM 3714 N N . GLN A 1 516 ? 10.232 16.307 19.832 1.00 25.31 516 GLN A N 1
ATOM 3715 C CA . GLN A 1 516 ? 10.770 17.490 20.536 1.00 25.31 516 GLN A CA 1
ATOM 3716 C C . GLN A 1 516 ? 10.355 17.423 22.024 1.00 25.31 516 GLN A C 1
ATOM 3718 O O . GLN A 1 516 ? 9.162 17.346 22.292 1.00 25.31 516 GLN A O 1
ATOM 3723 N N . PRO A 1 517 ? 11.268 17.518 23.014 1.00 27.72 517 PRO A N 1
ATOM 3724 C CA . PRO A 1 517 ? 10.941 17.365 24.442 1.00 27.72 517 PRO A CA 1
ATOM 3725 C C . PRO A 1 517 ? 10.014 18.434 25.048 1.00 27.72 517 PRO A C 1
ATOM 3727 O O . PRO A 1 517 ? 9.831 18.445 26.262 1.00 27.72 517 PRO A O 1
ATOM 3730 N N . SER A 1 518 ? 9.480 19.374 24.263 1.00 33.84 518 SER A N 1
ATOM 3731 C CA . SER A 1 518 ? 8.798 20.545 24.814 1.00 33.84 518 SER A CA 1
ATOM 3732 C C . SER A 1 518 ? 7.339 20.728 24.419 1.00 33.84 518 SER A C 1
ATOM 3734 O O . SER A 1 518 ? 6.655 21.376 25.203 1.00 33.84 518 SER A O 1
ATOM 3736 N N . GLN A 1 519 ? 6.806 20.175 23.320 1.00 41.06 519 GLN A N 1
ATOM 3737 C CA . GLN A 1 519 ? 5.367 20.274 22.994 1.00 41.06 519 GLN A CA 1
ATOM 3738 C C . GLN A 1 519 ? 4.926 19.147 22.045 1.00 41.06 519 GLN A C 1
ATOM 3740 O O . GLN A 1 519 ? 4.959 19.315 20.828 1.00 41.06 519 GLN A O 1
ATOM 3745 N N . ASP A 1 520 ? 4.483 18.014 22.591 1.00 45.44 520 ASP A N 1
ATOM 3746 C CA . ASP A 1 520 ? 3.990 16.897 21.779 1.00 45.44 520 ASP A CA 1
ATOM 3747 C C . ASP A 1 520 ? 2.479 17.021 21.507 1.00 45.44 520 ASP A C 1
ATOM 3749 O O . ASP A 1 520 ? 1.671 17.326 22.391 1.00 45.44 520 ASP A O 1
ATOM 3753 N N . TRP A 1 521 ? 2.102 16.806 20.247 1.00 41.72 521 TRP A N 1
ATOM 3754 C CA . TRP A 1 521 ? 0.735 16.872 19.730 1.00 41.72 521 TRP A CA 1
ATOM 3755 C C . TRP A 1 521 ? 0.081 15.471 19.715 1.00 41.72 521 TRP A C 1
ATOM 3757 O O . TRP A 1 521 ? 0.755 14.448 19.712 1.00 41.72 521 TRP A O 1
ATOM 3767 N N . THR A 1 522 ? -1.245 15.420 19.671 1.00 38.84 522 THR A N 1
ATOM 3768 C CA . THR A 1 522 ? -2.146 14.249 19.605 1.00 38.84 522 THR A CA 1
ATOM 3769 C C . THR A 1 522 ? -3.170 14.493 18.503 1.00 38.84 522 THR A C 1
ATOM 3771 O O . THR A 1 522 ? -3.351 15.637 18.122 1.00 38.84 522 THR A O 1
ATOM 3774 N N . VAL A 1 523 ? -3.848 13.480 17.967 1.00 39.84 523 VAL A N 1
ATOM 3775 C CA . VAL A 1 523 ? -4.871 13.664 16.918 1.00 39.84 523 VAL A CA 1
ATOM 3776 C C . VAL A 1 523 ? -6.248 13.392 17.519 1.00 39.84 523 VAL A C 1
ATOM 3778 O O . VAL A 1 523 ? -6.421 12.388 18.203 1.00 39.84 523 VAL A O 1
ATOM 3781 N N . ASP A 1 524 ? -7.209 14.295 17.329 1.00 39.00 524 ASP A N 1
ATOM 3782 C CA . ASP A 1 524 ? -8.587 14.085 17.779 1.00 39.00 524 ASP A CA 1
ATOM 3783 C C . ASP A 1 524 ? -9.416 13.256 16.783 1.00 39.00 524 ASP A C 1
ATOM 3785 O O . ASP A 1 524 ? -8.982 12.959 15.671 1.00 39.00 524 ASP A O 1
ATOM 3789 N N . TYR A 1 525 ? -10.642 12.901 17.175 1.00 32.75 525 TYR A N 1
ATOM 3790 C CA . TYR A 1 525 ? -11.583 12.090 16.389 1.00 32.75 525 TYR A CA 1
ATOM 3791 C C . TYR A 1 525 ? -11.997 12.709 15.038 1.00 32.75 525 TYR A C 1
ATOM 3793 O O . TYR A 1 525 ? -12.648 12.045 14.234 1.00 32.75 525 TYR A O 1
ATOM 3801 N N . SER A 1 526 ? -11.632 13.969 14.774 1.00 33.78 526 SER A N 1
ATOM 3802 C CA . SER A 1 526 ? -11.826 14.646 13.487 1.00 33.78 526 SER A CA 1
ATOM 3803 C C . SER A 1 526 ? -10.565 14.663 12.615 1.00 33.78 526 SER A C 1
ATOM 3805 O O . SER A 1 526 ? -10.561 15.299 11.565 1.00 33.78 526 SER A O 1
ATOM 3807 N N . GLY A 1 527 ? -9.492 13.988 13.045 1.00 35.22 527 GLY A N 1
ATOM 3808 C CA . GLY A 1 527 ? -8.199 14.002 12.364 1.00 35.22 527 GLY A CA 1
ATOM 3809 C C . GLY A 1 527 ? -7.367 15.258 12.647 1.00 35.22 527 GLY A C 1
ATOM 3810 O O . GLY A 1 527 ? -6.372 15.489 11.963 1.00 35.22 527 GLY A O 1
ATOM 3811 N N . LYS A 1 528 ? -7.735 16.089 13.637 1.00 38.56 528 LYS A N 1
ATOM 3812 C CA . LYS A 1 528 ? -7.030 17.349 13.933 1.00 38.56 528 LYS A CA 1
ATOM 3813 C C . LYS A 1 528 ? -5.967 17.176 15.011 1.00 38.56 528 LYS A C 1
ATOM 3815 O O . LYS A 1 528 ? -6.230 16.610 16.068 1.00 38.56 528 LYS A O 1
ATOM 3820 N N . LEU A 1 529 ? -4.782 17.739 14.778 1.00 39.53 529 LEU A N 1
ATOM 3821 C CA . LEU A 1 529 ? -3.708 17.821 15.771 1.00 39.53 529 LEU A CA 1
ATOM 3822 C C . LEU A 1 529 ? -4.109 18.737 16.953 1.00 39.53 529 LEU A C 1
ATOM 3824 O O . LEU A 1 529 ? -4.478 19.892 16.761 1.00 39.53 529 LEU A O 1
ATOM 3828 N N . LYS A 1 530 ? -4.002 18.232 18.185 1.00 48.50 530 LYS A N 1
ATOM 3829 C CA . LYS A 1 530 ? -4.218 18.906 19.474 1.00 48.50 530 LYS A CA 1
ATOM 3830 C C . LYS A 1 530 ? -3.009 18.741 20.388 1.00 48.50 530 LYS A C 1
ATOM 3832 O O . LYS A 1 530 ? -2.377 17.697 20.418 1.00 48.50 530 LYS A O 1
ATOM 3837 N N . LYS A 1 531 ? -2.700 19.750 21.190 1.00 52.72 531 LYS A N 1
ATOM 3838 C CA . LYS A 1 531 ? -1.582 19.729 22.144 1.00 52.72 531 LYS A CA 1
ATOM 3839 C C . LYS A 1 531 ? -1.850 18.745 23.298 1.00 52.72 531 LYS A C 1
ATOM 3841 O O . LYS A 1 531 ? -2.931 18.793 23.882 1.00 52.72 531 LYS A O 1
ATOM 3846 N N . ALA A 1 532 ? -0.892 17.880 23.636 1.00 60.62 532 ALA A N 1
ATOM 3847 C CA . ALA A 1 532 ? -1.017 16.908 24.726 1.00 60.62 532 ALA A CA 1
ATOM 3848 C C . ALA A 1 532 ? -0.292 17.363 26.002 1.00 60.62 532 ALA A C 1
ATOM 3850 O O . ALA A 1 532 ? 0.719 18.065 25.944 1.00 60.62 532 ALA A O 1
ATOM 3851 N N . LYS A 1 533 ? -0.792 16.945 27.169 1.00 69.94 533 LYS A N 1
ATOM 3852 C CA . LYS A 1 533 ? -0.108 17.083 28.461 1.00 69.94 533 LYS A CA 1
ATOM 3853 C C . LYS A 1 533 ? 0.577 15.761 28.808 1.00 69.94 533 LYS A C 1
ATOM 3855 O O . LYS A 1 533 ? -0.099 14.770 29.076 1.00 69.94 533 LYS A O 1
ATOM 3860 N N . ILE A 1 534 ? 1.910 15.754 28.816 1.00 75.44 534 ILE A N 1
ATOM 3861 C CA . ILE A 1 534 ? 2.694 14.602 29.281 1.00 75.44 534 ILE A CA 1
ATOM 3862 C C . ILE A 1 534 ? 2.662 14.583 30.805 1.00 75.44 534 ILE A C 1
ATOM 3864 O O . ILE A 1 534 ? 2.982 15.590 31.436 1.00 75.44 534 ILE A O 1
ATOM 3868 N N . ILE A 1 535 ? 2.292 13.447 31.384 1.00 81.88 535 ILE A N 1
ATOM 3869 C CA . ILE A 1 535 ? 2.249 13.235 32.829 1.00 81.88 535 ILE A CA 1
ATOM 3870 C C . ILE A 1 535 ? 3.437 12.358 33.213 1.00 81.88 535 ILE A C 1
ATOM 3872 O O . ILE A 1 535 ? 3.535 11.214 32.772 1.00 81.88 535 ILE A O 1
ATOM 3876 N N . THR A 1 536 ? 4.344 12.918 34.006 1.00 85.12 536 THR A N 1
ATOM 3877 C CA . THR A 1 536 ? 5.521 12.248 34.577 1.00 85.12 536 THR A CA 1
ATOM 3878 C C . THR A 1 536 ? 5.351 12.142 36.086 1.00 85.12 536 THR A C 1
ATOM 3880 O O . THR A 1 536 ? 4.533 12.858 36.672 1.00 85.12 536 THR A O 1
ATOM 3883 N N . ALA A 1 537 ? 6.145 11.301 36.748 1.00 84.56 537 ALA A N 1
ATOM 3884 C CA . ALA A 1 537 ? 6.114 11.219 38.209 1.00 84.56 537 ALA A CA 1
ATOM 3885 C C . ALA A 1 537 ? 6.474 12.572 38.861 1.00 84.56 537 ALA A C 1
ATOM 3887 O O . ALA A 1 537 ? 5.948 12.928 39.911 1.00 84.56 537 ALA A O 1
ATOM 3888 N N . SER A 1 538 ? 7.325 13.371 38.204 1.00 84.94 538 SER A N 1
ATOM 3889 C CA . SER A 1 538 ? 7.816 14.661 38.707 1.00 84.94 538 SER A CA 1
ATOM 3890 C C . SER A 1 538 ? 6.884 15.858 38.491 1.00 84.94 538 SER A C 1
ATOM 3892 O O . SER A 1 538 ? 6.990 16.843 39.220 1.00 84.94 538 SER A O 1
ATOM 3894 N N . ASN A 1 539 ? 5.995 15.825 37.492 1.00 84.75 539 ASN A N 1
ATOM 3895 C CA . ASN A 1 539 ? 5.145 16.976 37.148 1.00 84.75 539 ASN A CA 1
ATOM 3896 C C . ASN A 1 539 ? 3.697 16.840 37.630 1.00 84.75 539 ASN A C 1
ATOM 3898 O O . ASN A 1 539 ? 2.898 17.770 37.507 1.00 84.75 539 ASN A O 1
ATOM 3902 N N . ILE A 1 540 ? 3.357 15.686 38.193 1.00 83.94 540 ILE A N 1
ATOM 3903 C CA . ILE A 1 540 ? 1.997 15.358 38.585 1.00 83.94 540 ILE A CA 1
ATOM 3904 C C . ILE A 1 540 ? 1.470 16.304 39.658 1.00 83.94 540 ILE A C 1
ATOM 3906 O O . ILE A 1 540 ? 0.360 16.810 39.529 1.00 83.94 540 ILE A O 1
ATOM 3910 N N . ASP A 1 541 ? 2.289 16.650 40.652 1.00 81.88 541 ASP A N 1
ATOM 3911 C CA . ASP A 1 541 ? 1.915 17.522 41.768 1.00 81.88 541 ASP A CA 1
ATOM 3912 C C . ASP A 1 541 ? 1.782 18.988 41.341 1.00 81.88 541 ASP A C 1
ATOM 3914 O O . ASP A 1 541 ? 0.937 19.711 41.870 1.00 81.88 541 ASP A O 1
ATOM 3918 N N . SER A 1 542 ? 2.498 19.405 40.296 1.00 80.50 542 SER A N 1
ATOM 3919 C CA . SER A 1 542 ? 2.385 20.740 39.695 1.00 80.50 542 SER A CA 1
ATOM 3920 C C . SER A 1 542 ? 1.382 20.813 38.536 1.00 80.50 542 SER A C 1
ATOM 3922 O O . SER A 1 542 ? 1.145 21.896 37.996 1.00 80.50 542 SER A O 1
ATOM 3924 N N . LEU A 1 543 ? 0.746 19.692 38.165 1.00 77.88 543 LEU A N 1
ATOM 3925 C CA . LEU A 1 543 ? -0.285 19.659 37.128 1.00 77.88 543 LEU A CA 1
ATOM 3926 C C . LEU A 1 543 ? -1.432 20.617 37.474 1.00 77.88 543 LEU A C 1
ATOM 3928 O O . LEU A 1 543 ? -2.179 20.384 38.427 1.00 77.88 543 LEU A O 1
ATOM 3932 N N . SER A 1 544 ? -1.570 21.658 36.652 1.00 73.81 544 SER A N 1
ATOM 3933 C CA . SER A 1 544 ? -2.688 22.599 36.656 1.00 73.81 544 SER A CA 1
ATOM 3934 C C . SER A 1 544 ? -3.646 22.282 35.505 1.00 73.81 544 SER A C 1
ATOM 3936 O O . SER A 1 544 ? -3.220 22.091 34.352 1.00 73.81 544 SER A O 1
ATOM 3938 N N . LEU A 1 545 ? -4.936 22.199 35.830 1.00 72.50 545 LEU A N 1
ATOM 3939 C CA . LEU A 1 545 ? -6.036 21.948 34.904 1.00 72.50 545 LEU A CA 1
ATOM 3940 C C . LEU A 1 545 ? -7.063 23.077 35.042 1.00 72.50 545 LEU A C 1
ATOM 3942 O O . LEU A 1 545 ? -7.230 23.664 36.106 1.00 72.50 545 LEU A O 1
ATOM 3946 N N . THR A 1 546 ? -7.753 23.385 33.956 1.00 68.06 546 THR A N 1
ATOM 3947 C CA . THR A 1 546 ? -8.816 24.388 33.897 1.00 68.06 546 THR A CA 1
ATOM 3948 C C . THR A 1 546 ? -10.138 23.660 33.703 1.00 68.06 546 THR A C 1
ATOM 3950 O O . THR A 1 546 ? -10.255 22.807 32.823 1.00 68.06 546 THR A O 1
ATOM 3953 N N . SER A 1 547 ? -11.133 23.983 34.529 1.00 68.94 547 SER A N 1
ATOM 3954 C CA . SER A 1 547 ? -12.462 23.373 34.424 1.00 68.94 547 SER A CA 1
ATOM 3955 C C . SER A 1 547 ? -13.099 23.662 33.059 1.00 68.94 547 SER A C 1
ATOM 3957 O O . SER A 1 547 ? -12.943 24.752 32.512 1.00 68.94 547 SER A O 1
ATOM 3959 N N . GLY A 1 548 ? -13.777 22.669 32.488 1.00 63.44 548 GLY A N 1
ATOM 3960 C CA . GLY A 1 548 ? -14.420 22.688 31.174 1.00 63.44 548 GLY A CA 1
ATOM 3961 C C . GLY A 1 548 ? -13.501 22.407 29.978 1.00 63.44 548 GLY A C 1
ATOM 3962 O O . GLY A 1 548 ? -14.003 22.158 28.883 1.00 63.44 548 GLY A O 1
ATOM 3963 N N . PHE A 1 549 ? -12.173 22.407 30.141 1.00 61.53 549 PHE A N 1
ATOM 3964 C CA . PHE A 1 549 ? -11.247 22.200 29.020 1.00 61.53 549 PHE A CA 1
ATOM 3965 C C . PHE A 1 549 ? -11.037 20.724 28.693 1.00 61.53 549 PHE A C 1
ATOM 3967 O O . PHE A 1 549 ? -10.741 19.919 29.573 1.00 61.53 549 PHE A O 1
ATOM 3974 N N . VAL A 1 550 ? -11.119 20.378 27.408 1.00 64.38 550 VAL A N 1
ATOM 3975 C CA . VAL A 1 550 ? -10.788 19.037 26.907 1.00 64.38 550 VAL A CA 1
ATOM 3976 C C . VAL A 1 550 ? -9.275 18.846 26.913 1.00 64.38 550 VAL A C 1
ATOM 3978 O O . VAL A 1 550 ? -8.546 19.648 26.323 1.00 64.38 550 VAL A O 1
ATOM 3981 N N . TYR A 1 551 ? -8.805 17.773 27.546 1.00 69.75 551 TYR A N 1
ATOM 3982 C CA . TYR A 1 551 ? -7.382 17.461 27.651 1.00 69.75 551 TYR A CA 1
ATOM 3983 C C . TYR A 1 551 ? -7.043 16.114 27.020 1.00 69.75 551 TYR A C 1
ATOM 3985 O O . TYR A 1 551 ? -7.789 15.148 27.146 1.00 69.75 551 TYR A O 1
ATOM 3993 N N . ASN A 1 552 ? -5.858 16.053 26.410 1.00 70.88 552 ASN A N 1
ATOM 3994 C CA . ASN A 1 552 ? -5.233 14.809 25.979 1.00 70.88 552 ASN A CA 1
ATOM 3995 C C . ASN A 1 552 ? -4.027 14.546 26.881 1.00 70.88 552 ASN A C 1
ATOM 3997 O O . ASN A 1 552 ? -3.055 15.303 26.856 1.00 70.88 552 ASN A O 1
ATOM 4001 N N . PHE A 1 553 ? -4.112 13.508 27.706 1.00 77.44 553 PHE A N 1
ATOM 4002 C CA . PHE A 1 553 ? -3.075 13.126 28.658 1.00 77.44 553 PHE A CA 1
ATOM 4003 C C . PHE A 1 553 ? -2.253 11.972 28.109 1.00 77.44 553 PHE A C 1
ATOM 4005 O O . PHE A 1 553 ? -2.823 10.989 27.648 1.00 77.44 553 PHE A O 1
ATOM 4012 N N . VAL A 1 554 ? -0.929 12.068 28.199 1.00 78.62 554 VAL A N 1
ATOM 4013 C CA . VAL A 1 554 ? -0.018 10.978 27.828 1.00 78.62 554 VAL A CA 1
ATOM 4014 C C . VAL A 1 554 ? 0.804 10.603 29.046 1.00 78.62 554 VAL A C 1
ATOM 4016 O O . VAL A 1 554 ? 1.607 11.408 29.519 1.00 78.62 554 VAL A O 1
ATOM 4019 N N . MET A 1 555 ? 0.604 9.390 29.558 1.00 77.88 555 MET A N 1
ATOM 4020 C CA . MET A 1 555 ? 1.415 8.869 30.656 1.00 77.88 555 MET A CA 1
ATOM 4021 C C . MET A 1 555 ? 2.829 8.604 30.165 1.00 77.88 555 MET A C 1
ATOM 4023 O O . MET A 1 555 ? 3.025 8.036 29.096 1.00 77.88 555 MET A O 1
ATOM 4027 N N . SER A 1 556 ? 3.817 9.033 30.935 1.00 79.62 556 SER A N 1
ATOM 4028 C CA . SER A 1 556 ? 5.219 8.729 30.684 1.00 79.62 556 SER A CA 1
ATOM 4029 C C . SER A 1 556 ? 5.598 7.358 31.256 1.00 79.62 556 SER A C 1
ATOM 4031 O O . SER A 1 556 ? 4.891 6.784 32.083 1.00 79.62 556 SER A O 1
ATOM 4033 N N . SER A 1 557 ? 6.729 6.820 30.802 1.00 79.69 557 SER A N 1
ATOM 4034 C CA . SER A 1 557 ? 7.242 5.514 31.225 1.00 79.69 557 SER A CA 1
ATOM 4035 C C . SER A 1 557 ? 7.788 5.486 32.656 1.00 79.69 557 SER A C 1
ATOM 4037 O O . SER A 1 557 ? 8.049 4.405 33.171 1.00 79.69 557 SER A O 1
ATOM 4039 N N . ASP A 1 558 ? 7.995 6.649 33.280 1.00 82.12 558 ASP A N 1
ATOM 4040 C CA . ASP A 1 558 ? 8.418 6.796 34.681 1.00 82.12 558 ASP A CA 1
ATOM 4041 C C . ASP A 1 558 ? 7.243 6.776 35.674 1.00 82.12 558 ASP A C 1
ATOM 4043 O O . ASP A 1 558 ? 7.467 6.802 36.880 1.00 82.12 558 ASP A O 1
ATOM 4047 N N . ILE A 1 559 ? 5.997 6.728 35.190 1.00 84.12 559 ILE A N 1
ATOM 4048 C CA . ILE A 1 559 ? 4.812 6.604 36.041 1.00 84.12 559 ILE A CA 1
ATOM 4049 C C . ILE A 1 559 ? 4.795 5.219 36.691 1.00 84.12 559 ILE A C 1
ATOM 4051 O O . ILE A 1 559 ? 4.838 4.205 35.997 1.00 84.12 559 ILE A O 1
ATOM 4055 N N . ASP A 1 560 ? 4.682 5.189 38.019 1.00 82.25 560 ASP A N 1
ATOM 4056 C CA . ASP A 1 560 ? 4.370 4.006 38.822 1.00 82.25 560 ASP A CA 1
ATOM 4057 C C . ASP A 1 560 ? 2.888 3.996 39.256 1.00 82.25 560 ASP A C 1
ATOM 4059 O O . ASP A 1 560 ? 2.108 4.892 38.917 1.00 82.25 560 ASP A O 1
ATOM 4063 N N . ALA A 1 561 ? 2.465 2.963 39.993 1.00 75.62 561 ALA A N 1
ATOM 4064 C CA . ALA A 1 561 ? 1.076 2.835 40.441 1.00 75.62 561 ALA A CA 1
ATOM 4065 C C . ALA A 1 561 ? 0.642 3.976 41.383 1.00 75.62 561 ALA A C 1
ATOM 4067 O O . ALA A 1 561 ? -0.496 4.439 41.305 1.00 75.62 561 ALA A O 1
ATOM 4068 N N . GLU A 1 562 ? 1.535 4.455 42.256 1.00 79.75 562 GLU A N 1
ATOM 4069 C CA . GLU A 1 562 ? 1.232 5.558 43.173 1.00 79.75 562 GLU A CA 1
ATOM 4070 C C . GLU A 1 562 ? 1.069 6.880 42.413 1.00 79.75 562 GLU A C 1
ATOM 4072 O O . GLU A 1 562 ? 0.092 7.602 42.622 1.00 79.75 562 GLU A O 1
ATOM 4077 N N . SER A 1 563 ? 1.986 7.172 41.491 1.00 82.88 563 SER A N 1
ATOM 4078 C CA . SER A 1 563 ? 1.945 8.344 40.620 1.00 82.88 563 SER A CA 1
ATOM 4079 C C . SER A 1 563 ? 0.691 8.308 39.763 1.00 82.88 563 SER A C 1
ATOM 4081 O O . SER A 1 563 ? -0.073 9.264 39.766 1.00 82.88 563 SER A O 1
ATOM 4083 N N . PHE A 1 564 ? 0.378 7.184 39.118 1.00 78.88 564 PHE A N 1
ATOM 4084 C CA . PHE A 1 564 ? -0.875 7.062 38.377 1.00 78.88 564 PHE A CA 1
ATOM 4085 C C . PHE A 1 564 ? -2.084 7.411 39.257 1.00 78.88 564 PHE A C 1
ATOM 4087 O O . PHE A 1 564 ? -2.912 8.232 38.869 1.00 78.88 564 PHE A O 1
ATOM 4094 N N . ASN A 1 565 ? -2.141 6.897 40.486 1.00 74.38 565 ASN A N 1
ATOM 4095 C CA . ASN A 1 565 ? -3.225 7.198 41.420 1.00 74.38 565 ASN A CA 1
ATOM 4096 C C . ASN A 1 565 ? -3.286 8.674 41.830 1.00 74.38 565 ASN A C 1
ATOM 4098 O O . ASN A 1 565 ? -4.384 9.209 41.998 1.00 74.38 565 ASN A O 1
ATOM 4102 N N . LYS A 1 566 ? -2.144 9.360 41.949 1.00 79.62 566 LYS A N 1
ATOM 4103 C CA . LYS A 1 566 ? -2.092 10.817 42.167 1.00 79.62 566 LYS A CA 1
ATOM 4104 C C . LYS A 1 566 ? -2.677 11.590 40.984 1.00 79.62 566 LYS A C 1
ATOM 4106 O O . LYS A 1 566 ? -3.465 12.508 41.199 1.00 79.62 566 LYS A O 1
ATOM 4111 N N . PHE A 1 567 ? -2.352 11.203 39.747 1.00 80.62 567 PHE A N 1
ATOM 4112 C CA . PHE A 1 567 ? -2.891 11.846 38.535 1.00 80.62 567 PHE A CA 1
ATOM 4113 C C . PHE A 1 567 ? -4.401 11.706 38.506 1.00 80.62 567 PHE A C 1
ATOM 4115 O O . PHE A 1 567 ? -5.121 12.677 38.313 1.00 80.62 567 PHE A O 1
ATOM 4122 N N . ILE A 1 568 ? -4.847 10.483 38.751 1.00 74.50 568 ILE A N 1
ATOM 4123 C CA . ILE A 1 568 ? -6.239 10.089 38.833 1.00 74.50 568 ILE A CA 1
ATOM 4124 C C . ILE A 1 568 ? -6.951 10.992 39.826 1.00 74.50 568 ILE A C 1
ATOM 4126 O O . ILE A 1 568 ? -7.790 11.774 39.394 1.00 74.50 568 ILE A O 1
ATOM 4130 N N . ARG A 1 569 ? -6.526 11.047 41.093 1.00 72.38 569 ARG A N 1
ATOM 4131 C CA . ARG A 1 569 ? -7.109 11.959 42.096 1.00 72.38 569 ARG A CA 1
ATOM 4132 C C . ARG A 1 569 ? -7.186 13.425 41.643 1.00 72.38 569 ARG A C 1
ATOM 4134 O O . ARG A 1 569 ? -8.124 14.106 42.033 1.00 72.38 569 ARG A O 1
ATOM 4141 N N . LYS A 1 570 ? -6.247 13.908 40.821 1.00 74.00 570 LYS A N 1
ATOM 4142 C CA . LYS A 1 570 ? -6.267 15.276 40.272 1.00 74.00 570 LYS A CA 1
ATOM 4143 C C . LYS A 1 570 ? -7.260 15.504 39.133 1.00 74.00 570 LYS A C 1
ATOM 4145 O O . LYS A 1 570 ? -7.667 16.644 38.931 1.00 74.00 570 LYS A O 1
ATOM 4150 N N . VAL A 1 571 ? -7.602 14.472 38.365 1.00 69.69 571 VAL A N 1
ATOM 4151 C CA . VAL A 1 571 ? -8.574 14.569 37.262 1.00 69.69 571 VAL A CA 1
ATOM 4152 C C . VAL A 1 571 ? -10.004 14.197 37.678 1.00 69.69 571 VAL A C 1
ATOM 4154 O O . VAL A 1 571 ? -10.907 14.319 36.850 1.00 69.69 571 VAL A O 1
ATOM 4157 N N . TYR A 1 572 ? -10.230 13.772 38.931 1.00 67.56 572 TYR A N 1
ATOM 4158 C CA . TYR A 1 572 ? -11.573 13.570 39.499 1.00 67.56 572 TYR A CA 1
ATOM 4159 C C . TYR A 1 572 ? -12.108 14.810 40.202 1.00 67.56 572 TYR A C 1
ATOM 4161 O O . TYR A 1 572 ? -11.381 15.516 40.899 1.00 67.56 572 TYR A O 1
ATOM 4169 N N . SER A 1 573 ? -13.424 14.994 40.105 1.00 53.84 573 SER A N 1
ATOM 4170 C CA . SER A 1 573 ? -14.177 15.838 41.024 1.00 53.84 573 SER A CA 1
ATOM 4171 C C . SER A 1 573 ? -14.462 15.086 42.325 1.00 53.84 573 SER A C 1
ATOM 4173 O O . SER A 1 573 ? -14.993 13.975 42.297 1.00 53.84 573 SER A O 1
ATOM 4175 N N . THR A 1 574 ? -14.200 15.719 43.463 1.00 50.06 574 THR A N 1
ATOM 4176 C CA . THR A 1 574 ? -14.985 15.491 44.683 1.00 50.06 574 THR A CA 1
ATOM 4177 C C . THR A 1 574 ? -15.973 16.647 44.856 1.00 50.06 574 THR A C 1
ATOM 4179 O O . THR A 1 574 ? -15.835 17.690 44.212 1.00 50.06 574 THR A O 1
ATOM 4182 N N . TYR A 1 575 ? -16.981 16.454 45.711 1.00 41.97 575 TYR A N 1
ATOM 4183 C CA . TYR A 1 575 ? -18.080 17.393 45.993 1.00 41.97 575 TYR A CA 1
ATOM 4184 C C . TYR A 1 575 ? -17.610 18.816 46.397 1.00 41.97 575 TYR A C 1
ATOM 4186 O O . TYR A 1 575 ? -18.366 19.773 46.265 1.00 41.97 575 TYR A O 1
ATOM 4194 N N . ASP A 1 576 ? -16.339 18.977 46.785 1.00 40.19 576 ASP A N 1
ATOM 4195 C CA . ASP A 1 576 ? -15.742 20.223 47.293 1.00 40.19 576 ASP A CA 1
ATOM 4196 C C . ASP A 1 576 ? -15.036 21.100 46.231 1.00 40.19 576 ASP A C 1
ATOM 4198 O O . ASP A 1 576 ? -14.139 21.881 46.546 1.00 40.19 576 ASP A O 1
ATOM 4202 N N . GLY A 1 577 ? -15.445 21.026 44.960 1.00 48.62 577 GLY A N 1
ATOM 4203 C CA . GLY A 1 577 ? -15.142 22.086 43.987 1.00 48.62 577 GLY A CA 1
ATOM 4204 C C . GLY A 1 577 ? -13.740 22.081 43.360 1.00 48.62 577 GLY A C 1
ATOM 4205 O O . GLY A 1 577 ? -13.098 23.127 43.295 1.00 48.62 577 GLY A O 1
ATOM 4206 N N . ASN A 1 578 ? -13.293 20.952 42.797 1.00 50.97 578 ASN A N 1
ATOM 4207 C CA . ASN A 1 578 ? -12.116 20.913 41.915 1.00 50.97 578 ASN A CA 1
ATOM 4208 C C . ASN A 1 578 ? -12.420 20.423 40.484 1.00 50.97 578 ASN A C 1
ATOM 4210 O O . ASN A 1 578 ? -13.410 19.747 40.216 1.00 50.97 578 ASN A O 1
ATOM 4214 N N . ILE A 1 579 ? -11.534 20.854 39.580 1.00 54.56 579 ILE A N 1
ATOM 4215 C CA . ILE A 1 579 ? -11.581 20.913 38.108 1.00 54.56 579 ILE A CA 1
ATOM 4216 C C . ILE A 1 579 ? -12.312 19.751 37.408 1.00 54.56 579 ILE A C 1
ATOM 4218 O O . ILE A 1 579 ? -11.841 18.618 37.387 1.00 54.56 579 ILE A O 1
ATOM 4222 N N . THR A 1 580 ? -13.400 20.064 36.697 1.00 61.41 580 THR A N 1
ATOM 4223 C CA . THR A 1 580 ? -14.060 19.141 35.764 1.00 61.41 580 THR A CA 1
ATOM 4224 C C . THR A 1 580 ? -13.380 19.254 34.401 1.00 61.41 580 THR A C 1
ATOM 4226 O O . THR A 1 580 ? -13.592 20.236 33.696 1.00 61.41 580 THR A O 1
ATOM 4229 N N . ILE A 1 581 ? -12.544 18.297 33.991 1.00 67.25 581 ILE A N 1
ATOM 4230 C CA . ILE A 1 581 ? -12.031 18.283 32.605 1.00 67.25 581 ILE A CA 1
ATOM 4231 C C . ILE A 1 581 ? -13.208 18.205 31.611 1.00 67.25 581 ILE A C 1
ATOM 4233 O O . ILE A 1 581 ? -14.259 17.669 31.942 1.00 67.25 581 ILE A O 1
ATOM 4237 N N . GLY A 1 582 ? -13.076 18.765 30.414 1.00 64.56 582 GLY A N 1
ATOM 4238 C CA . GLY A 1 582 ? -14.138 18.816 29.403 1.00 64.56 582 GLY A CA 1
ATOM 4239 C C . GLY A 1 582 ? -14.453 17.448 28.790 1.00 64.56 582 GLY A C 1
ATOM 4240 O O . GLY A 1 582 ? -13.570 16.589 28.684 1.00 64.56 582 GLY A O 1
ATOM 4241 N N . GLU A 1 583 ? -15.708 17.256 28.368 1.00 68.19 583 GLU A N 1
ATOM 4242 C CA . GLU A 1 583 ? -16.162 16.050 27.660 1.00 68.19 583 GLU A CA 1
ATOM 4243 C C . GLU A 1 583 ? -15.348 15.828 26.378 1.00 68.19 583 GLU A C 1
ATOM 4245 O O . GLU A 1 583 ? -15.146 16.747 25.586 1.00 68.19 583 GLU A O 1
ATOM 4250 N N . GLY A 1 584 ? -14.879 14.596 26.166 1.00 66.88 584 GLY A N 1
ATOM 4251 C CA . GLY A 1 584 ? -14.037 14.252 25.017 1.00 66.88 584 GLY A CA 1
ATOM 4252 C C . GLY A 1 584 ? -12.548 14.163 25.342 1.00 66.88 584 GLY A C 1
ATOM 4253 O O . GLY A 1 584 ? -11.731 14.097 24.424 1.00 66.88 584 GLY A O 1
ATOM 4254 N N . SER A 1 585 ? -12.181 14.207 26.627 1.00 74.94 585 SER A N 1
ATOM 4255 C CA . SER A 1 585 ? -10.785 14.090 27.050 1.00 74.94 585 SER A CA 1
ATOM 4256 C C . SER A 1 585 ? -10.247 12.678 26.778 1.00 74.94 585 SER A C 1
ATOM 4258 O O . SER A 1 585 ? -10.969 11.687 26.924 1.00 74.94 585 SER A O 1
ATOM 4260 N N . VAL A 1 586 ? -8.974 12.586 26.392 1.00 75.88 586 VAL A N 1
ATOM 4261 C CA . VAL A 1 586 ? -8.296 11.328 26.033 1.00 75.88 586 VAL A CA 1
ATOM 4262 C C . VAL A 1 586 ? -7.211 11.007 27.055 1.00 75.88 586 VAL A C 1
ATOM 4264 O O . VAL A 1 586 ? -6.443 11.887 27.449 1.00 75.88 586 VAL A O 1
ATOM 4267 N N . LEU A 1 587 ? -7.119 9.739 27.457 1.00 79.31 587 LEU A N 1
ATOM 4268 C CA . LEU A 1 587 ? -6.058 9.230 28.325 1.00 79.31 587 LEU A CA 1
ATOM 4269 C C . LEU A 1 587 ? -5.235 8.163 27.599 1.00 79.31 587 LEU A C 1
ATOM 4271 O O . LEU A 1 587 ? -5.725 7.072 27.314 1.00 79.31 587 LEU A O 1
ATOM 4275 N N . ASP A 1 588 ? -3.973 8.472 27.323 1.00 77.31 588 ASP A N 1
ATOM 4276 C CA . ASP A 1 588 ? -3.024 7.567 26.688 1.00 77.31 588 ASP A CA 1
ATOM 4277 C C . ASP A 1 588 ? -2.125 6.877 27.722 1.00 77.31 588 ASP A C 1
ATOM 4279 O O . ASP A 1 588 ? -1.279 7.498 28.370 1.00 77.31 588 ASP A O 1
ATOM 4283 N N . LEU A 1 589 ? -2.325 5.567 27.858 1.00 78.38 589 LEU A N 1
ATOM 4284 C CA . LEU A 1 589 ? -1.590 4.655 28.732 1.00 78.38 589 LEU A CA 1
ATOM 4285 C C . LEU A 1 589 ? -0.576 3.796 27.957 1.00 78.38 589 LEU A C 1
ATOM 4287 O O . LEU A 1 589 ? 0.038 2.894 28.528 1.00 78.38 589 LEU A O 1
ATOM 4291 N N . SER A 1 590 ? -0.387 4.038 26.656 1.00 73.12 590 SER A N 1
ATOM 4292 C CA . SER A 1 590 ? 0.422 3.191 25.769 1.00 73.12 590 SER A CA 1
ATOM 4293 C C . SER A 1 590 ? 1.893 3.084 26.178 1.00 73.12 590 SER A C 1
ATOM 4295 O O . SER A 1 590 ? 2.542 2.087 25.846 1.00 73.12 590 SER A O 1
ATOM 4297 N N . ARG A 1 591 ? 2.401 4.088 26.906 1.00 72.56 591 ARG A N 1
ATOM 4298 C CA . ARG A 1 591 ? 3.785 4.174 27.394 1.00 72.56 591 ARG A CA 1
ATOM 4299 C C . ARG A 1 591 ? 3.958 3.721 28.846 1.00 72.56 591 ARG A C 1
ATOM 4301 O O . ARG A 1 591 ? 5.072 3.825 29.353 1.00 72.56 591 ARG A O 1
ATOM 4308 N N . LEU A 1 592 ? 2.903 3.237 29.514 1.00 74.50 592 LEU A N 1
ATOM 4309 C CA . LEU A 1 592 ? 3.052 2.701 30.868 1.00 74.50 592 LEU A CA 1
ATOM 4310 C C . LEU A 1 592 ? 4.076 1.553 30.876 1.00 74.50 592 LEU A C 1
ATOM 4312 O O . LEU A 1 592 ? 4.062 0.711 29.967 1.00 74.50 592 LEU A O 1
ATOM 4316 N N . PRO A 1 593 ? 4.962 1.499 31.883 1.00 73.25 593 PRO A N 1
ATOM 4317 C CA . PRO A 1 593 ? 5.960 0.450 31.967 1.00 73.25 593 PRO A CA 1
ATOM 4318 C C . PRO A 1 593 ? 5.303 -0.924 32.207 1.00 73.25 593 PRO A C 1
ATOM 4320 O O . PRO A 1 593 ? 4.287 -1.012 32.903 1.00 73.25 593 PRO A O 1
ATOM 4323 N N . PRO A 1 594 ? 5.897 -2.023 31.698 1.00 73.06 594 PRO A N 1
ATOM 4324 C CA . PRO A 1 594 ? 5.380 -3.384 31.897 1.00 73.06 594 PRO A CA 1
ATOM 4325 C C . PRO A 1 594 ? 5.252 -3.805 33.368 1.00 73.06 594 PRO A C 1
ATOM 4327 O O . PRO A 1 594 ? 4.496 -4.722 33.679 1.00 73.06 594 PRO A O 1
ATOM 4330 N N . SER A 1 595 ? 5.988 -3.146 34.272 1.00 73.31 595 SER A N 1
ATOM 4331 C CA . SER A 1 595 ? 5.930 -3.370 35.720 1.00 73.31 595 SER A CA 1
ATOM 4332 C C . SER A 1 595 ? 4.578 -3.001 36.339 1.00 73.31 595 SER A C 1
ATOM 4334 O O . SER A 1 595 ? 4.272 -3.469 37.434 1.00 73.31 595 SER A O 1
ATOM 4336 N N . ILE A 1 596 ? 3.750 -2.202 35.658 1.00 73.19 596 ILE A N 1
ATOM 4337 C CA . ILE A 1 596 ? 2.391 -1.902 36.110 1.00 73.19 596 ILE A CA 1
ATOM 4338 C C . ILE A 1 596 ? 1.452 -3.035 35.691 1.00 73.19 596 ILE A C 1
ATOM 4340 O O . ILE A 1 596 ? 1.003 -3.122 34.549 1.00 73.19 596 ILE A O 1
ATOM 4344 N N . THR A 1 597 ? 1.116 -3.890 36.654 1.00 68.19 597 THR A N 1
ATOM 4345 C CA . THR A 1 597 ? 0.209 -5.043 36.487 1.00 68.19 597 THR A CA 1
ATOM 4346 C C . THR A 1 597 ? -1.171 -4.832 37.129 1.00 68.19 597 THR A C 1
ATOM 4348 O O . THR A 1 597 ? -2.054 -5.692 37.097 1.00 68.19 597 THR A O 1
ATOM 4351 N N . SER A 1 598 ? -1.397 -3.665 37.723 1.00 65.94 598 SER A N 1
ATOM 4352 C CA . SER A 1 598 ? -2.693 -3.282 38.277 1.00 65.94 598 SER A CA 1
ATOM 4353 C C . SER A 1 598 ? -2.803 -1.768 38.329 1.00 65.94 598 SER A C 1
ATOM 4355 O O . SER A 1 598 ? -1.892 -1.104 38.824 1.00 65.94 598 SER A O 1
ATOM 4357 N N . LEU A 1 599 ? -3.931 -1.235 37.867 1.00 63.38 599 LEU A N 1
ATOM 4358 C CA . LEU A 1 599 ? -4.301 0.155 38.094 1.00 63.38 599 LEU A CA 1
ATOM 4359 C C . LEU A 1 599 ? -5.419 0.156 39.127 1.00 63.38 599 LEU A C 1
ATOM 4361 O O . LEU A 1 599 ? -6.570 -0.146 38.831 1.00 63.38 599 LEU A O 1
ATOM 4365 N N . ASN A 1 600 ? -5.059 0.465 40.366 1.00 56.50 600 ASN A N 1
ATOM 4366 C CA . ASN A 1 600 ? -6.027 0.633 41.436 1.00 56.50 600 ASN A CA 1
ATOM 4367 C C . ASN A 1 600 ? -6.484 2.086 41.430 1.00 56.50 600 ASN A C 1
ATOM 4369 O O . ASN A 1 600 ? -5.773 2.901 41.996 1.00 56.50 600 ASN A O 1
ATOM 4373 N N . TRP A 1 601 ? -7.662 2.439 40.906 1.00 57.47 601 TRP A N 1
ATOM 4374 C CA . TRP A 1 601 ? -8.276 3.746 41.223 1.00 57.47 601 TRP A CA 1
ATOM 4375 C C . TRP A 1 601 ? -8.767 3.773 42.673 1.00 57.47 601 TRP A C 1
ATOM 4377 O O . TRP A 1 601 ? -9.950 3.922 42.957 1.00 57.47 601 TRP A O 1
ATOM 4387 N N . TYR A 1 602 ? -7.848 3.556 43.609 1.00 43.56 602 TYR A N 1
ATOM 4388 C CA . TYR A 1 602 ? -8.079 3.627 45.033 1.00 43.56 602 TYR A CA 1
ATOM 4389 C C . TYR A 1 602 ? -7.497 4.944 45.532 1.00 43.56 602 TYR A C 1
ATOM 4391 O O . TYR A 1 602 ? -6.302 5.099 45.808 1.00 43.56 602 TYR A O 1
ATOM 4399 N N . GLY A 1 603 ? -8.374 5.934 45.623 1.00 40.19 603 GLY A N 1
ATOM 4400 C CA . GLY A 1 603 ? -8.220 6.945 46.643 1.00 40.19 603 GLY A CA 1
ATOM 4401 C C . GLY A 1 603 ? -8.809 6.392 47.929 1.00 40.19 603 GLY A C 1
ATOM 4402 O O . GLY A 1 603 ? -9.977 6.031 47.924 1.00 40.19 603 GLY A O 1
ATOM 4403 N N . GLN A 1 604 ? -8.058 6.359 49.031 1.00 39.44 604 GLN A N 1
ATOM 4404 C CA . GLN A 1 604 ? -8.702 6.518 50.337 1.00 39.44 604 GLN A CA 1
ATOM 4405 C C . GLN A 1 604 ? -9.372 7.898 50.318 1.00 39.44 604 GLN A C 1
ATOM 4407 O O . GLN A 1 604 ? -8.763 8.899 50.684 1.00 39.44 604 GLN A O 1
ATOM 4412 N N . VAL A 1 605 ? -10.578 7.970 49.775 1.00 41.62 605 VAL A N 1
ATOM 4413 C CA . VAL A 1 605 ? -11.492 9.082 49.964 1.00 41.62 605 VAL A CA 1
ATOM 4414 C C . VAL A 1 605 ? -12.621 8.429 50.740 1.00 41.62 605 VAL A C 1
ATOM 4416 O O . VAL A 1 605 ? -13.359 7.626 50.177 1.00 41.62 605 VAL A O 1
ATOM 4419 N N . GLY A 1 606 ? -12.602 8.602 52.064 1.00 39.69 606 GLY A N 1
ATOM 4420 C CA . GLY A 1 606 ? -13.521 7.913 52.969 1.00 39.69 606 GLY A CA 1
ATOM 4421 C C . GLY A 1 606 ? -14.968 8.083 52.521 1.00 39.69 606 GLY A C 1
ATOM 4422 O O . GLY A 1 606 ? -15.332 9.174 52.100 1.00 39.69 606 GLY A O 1
ATOM 4423 N N . ASP A 1 607 ? -15.738 6.995 52.575 1.00 37.88 607 ASP A N 1
ATOM 4424 C CA . ASP A 1 607 ? -17.204 6.941 52.494 1.00 37.88 607 ASP A CA 1
ATOM 4425 C C . ASP A 1 607 ? -17.889 7.980 51.589 1.00 37.88 607 ASP A C 1
ATOM 4427 O O . ASP A 1 607 ? -18.914 8.557 51.950 1.00 37.88 607 ASP A O 1
ATOM 4431 N N . ILE A 1 608 ? -17.370 8.211 50.379 1.00 42.81 608 ILE A N 1
ATOM 4432 C CA . ILE A 1 608 ? -18.170 8.872 49.348 1.00 42.81 608 ILE A CA 1
ATOM 4433 C C . ILE A 1 608 ? -18.964 7.771 48.651 1.00 42.81 608 ILE A C 1
ATOM 4435 O O . ILE A 1 608 ? -18.404 6.954 47.920 1.00 42.81 608 ILE A O 1
ATOM 4439 N N . SER A 1 609 ? -20.273 7.739 48.897 1.00 43.75 609 SER A N 1
ATOM 4440 C CA . SER A 1 609 ? -21.234 6.945 48.128 1.00 43.75 609 SER A CA 1
ATOM 4441 C C . SER A 1 609 ? -20.979 7.135 46.625 1.00 43.75 609 SER A C 1
ATOM 4443 O O . SER A 1 609 ? -20.878 8.270 46.156 1.00 43.75 609 SER A O 1
ATOM 4445 N N . GLY A 1 610 ? -20.846 6.031 45.882 1.00 44.47 610 GLY A N 1
ATOM 4446 C CA . GLY A 1 610 ? -20.310 5.963 44.511 1.00 44.47 610 GLY A CA 1
ATOM 4447 C C . GLY A 1 610 ? -21.010 6.792 43.422 1.00 44.47 610 GLY A C 1
ATOM 4448 O O . GLY A 1 610 ? -20.507 6.849 42.305 1.00 44.47 610 GLY A O 1
ATOM 4449 N N . ASP A 1 611 ? -22.103 7.491 43.725 1.00 45.09 611 ASP A N 1
ATOM 4450 C CA . ASP A 1 611 ? -22.905 8.247 42.754 1.00 45.09 611 ASP A CA 1
ATOM 4451 C C . ASP A 1 611 ? -22.266 9.573 42.286 1.00 45.09 611 ASP A C 1
ATOM 4453 O O . ASP A 1 611 ? -22.761 10.208 41.353 1.00 45.09 611 ASP A O 1
ATOM 4457 N N . TYR A 1 612 ? -21.150 10.003 42.892 1.00 48.91 612 TYR A N 1
ATOM 4458 C CA . TYR A 1 612 ? -20.595 11.355 42.698 1.00 48.91 612 TYR A CA 1
ATOM 4459 C C . TYR A 1 612 ? -19.226 11.422 41.998 1.00 48.91 612 TYR A C 1
ATOM 4461 O O . TYR A 1 612 ? -18.668 12.510 41.842 1.00 48.91 612 TYR A O 1
ATOM 4469 N N . LEU A 1 613 ? -18.674 10.292 41.544 1.00 51.50 613 LEU A N 1
ATOM 4470 C CA . LEU A 1 613 ? -17.398 10.251 40.818 1.00 51.50 613 LEU A CA 1
ATOM 4471 C C . LEU A 1 613 ? -17.643 10.213 39.303 1.00 51.50 613 LEU A C 1
ATOM 4473 O O . LEU A 1 613 ? -17.759 9.140 38.720 1.00 51.50 613 LEU A O 1
ATOM 4477 N N . GLN A 1 614 ? -17.691 11.375 38.645 1.00 55.81 614 GLN A N 1
ATOM 4478 C CA . GLN A 1 614 ? -17.748 11.458 37.179 1.00 55.81 614 GLN A CA 1
ATOM 4479 C C . GLN A 1 614 ? -16.430 12.006 36.625 1.00 55.81 614 GLN A C 1
ATOM 4481 O O . GLN A 1 614 ? -15.971 13.069 37.037 1.00 55.81 614 GLN A O 1
ATOM 4486 N N . ASN A 1 615 ? -15.821 11.305 35.663 1.00 64.75 615 ASN A N 1
ATOM 4487 C CA . ASN A 1 615 ? -14.796 11.900 34.806 1.00 64.75 615 ASN A CA 1
ATOM 4488 C C . ASN A 1 615 ? -15.296 12.004 33.365 1.00 64.75 615 ASN A C 1
ATOM 4490 O O . ASN A 1 615 ? -16.210 11.302 32.942 1.00 64.75 615 ASN A O 1
ATOM 4494 N N . ASN A 1 616 ? -14.681 12.900 32.606 1.00 72.19 616 ASN A N 1
ATOM 4495 C CA . ASN A 1 616 ? -15.065 13.211 31.231 1.00 72.19 616 ASN A CA 1
ATOM 4496 C C . ASN A 1 616 ? -14.109 12.587 30.198 1.00 72.19 616 ASN A C 1
ATOM 4498 O O . ASN A 1 616 ? -13.978 13.080 29.072 1.00 72.19 616 ASN A O 1
ATOM 4502 N N . ILE A 1 617 ? -13.437 11.495 30.584 1.00 78.50 617 ILE A N 1
ATOM 4503 C CA . ILE A 1 617 ? -12.567 10.722 29.696 1.00 78.50 617 ILE A CA 1
ATOM 4504 C C . ILE A 1 617 ? -13.458 9.888 28.774 1.00 78.50 617 ILE A C 1
ATOM 4506 O O . ILE A 1 617 ? -14.138 8.969 29.226 1.00 78.50 617 ILE A O 1
ATOM 4510 N N . SER A 1 618 ? -13.456 10.197 27.477 1.00 79.88 618 SER A N 1
ATOM 4511 C CA . SER A 1 618 ? -14.253 9.453 26.493 1.00 79.88 618 SER A CA 1
ATOM 4512 C C . SER A 1 618 ? -13.470 8.332 25.815 1.00 79.88 618 SER A C 1
ATOM 4514 O O . SER A 1 618 ? -14.083 7.393 25.312 1.00 79.88 618 SER A O 1
ATOM 4516 N N . THR A 1 619 ? -12.138 8.417 25.806 1.00 79.44 619 THR A N 1
ATOM 4517 C CA . THR A 1 619 ? -11.266 7.492 25.069 1.00 79.44 619 THR A CA 1
ATOM 4518 C C . THR A 1 619 ? -10.039 7.136 25.903 1.00 79.44 619 THR A C 1
ATOM 4520 O O . THR A 1 619 ? -9.370 8.021 26.442 1.00 79.44 619 THR A O 1
ATOM 4523 N N . ILE A 1 620 ? -9.717 5.841 25.972 1.00 80.25 620 ILE A N 1
ATOM 4524 C CA . ILE A 1 620 ? -8.480 5.345 26.588 1.00 80.25 620 ILE A CA 1
ATOM 4525 C C . ILE A 1 620 ? -7.639 4.623 25.541 1.00 80.25 620 ILE A C 1
ATOM 4527 O O . ILE A 1 620 ? -8.106 3.662 24.931 1.00 80.25 620 ILE A O 1
ATOM 4531 N N . ILE A 1 621 ? -6.379 5.032 25.384 1.00 78.88 621 ILE A N 1
ATOM 4532 C CA . ILE A 1 621 ? -5.378 4.250 24.651 1.00 78.88 621 ILE A CA 1
ATOM 4533 C C . ILE A 1 621 ? -4.704 3.314 25.652 1.00 78.88 621 ILE A C 1
ATOM 4535 O O . ILE A 1 621 ? -4.034 3.756 26.579 1.00 78.88 621 ILE A O 1
ATOM 4539 N N . TRP A 1 622 ? -4.922 2.016 25.497 1.00 79.69 622 TRP A N 1
ATOM 4540 C CA . TRP A 1 622 ? -4.518 0.968 26.423 1.00 79.69 622 TRP A CA 1
ATOM 4541 C C . TRP A 1 622 ? -3.025 0.609 26.275 1.00 79.69 622 TRP A C 1
ATOM 4543 O O . TRP A 1 622 ? -2.472 0.706 25.176 1.00 79.69 622 TRP A O 1
ATOM 4553 N N . PRO A 1 623 ? -2.344 0.167 27.347 1.00 76.56 623 PRO A N 1
ATOM 4554 C CA . PRO A 1 623 ? -0.946 -0.258 27.292 1.00 76.56 623 PRO A CA 1
ATOM 4555 C C . PRO A 1 623 ? -0.677 -1.427 26.330 1.00 76.56 623 PRO A C 1
ATOM 4557 O O . PRO A 1 623 ? -1.505 -2.318 26.120 1.00 76.56 623 PRO A O 1
ATOM 4560 N N . SER A 1 624 ? 0.536 -1.438 25.765 1.00 69.75 624 SER A N 1
ATOM 4561 C CA . SER A 1 624 ? 0.990 -2.490 24.842 1.00 69.75 624 SER A CA 1
ATOM 4562 C C . SER A 1 624 ? 1.659 -3.687 25.533 1.00 69.75 624 SER A C 1
ATOM 4564 O O . SER A 1 624 ? 1.619 -4.791 25.001 1.00 69.75 624 SER A O 1
ATOM 4566 N N . LYS A 1 625 ? 2.262 -3.501 26.712 1.00 69.94 625 LYS A N 1
ATOM 4567 C CA . LYS A 1 625 ? 3.148 -4.510 27.325 1.00 69.94 625 LYS A CA 1
ATOM 4568 C C . LYS A 1 625 ? 2.765 -4.943 28.742 1.00 69.94 625 LYS A C 1
ATOM 4570 O O . LYS A 1 625 ? 3.575 -5.565 29.418 1.00 69.94 625 LYS A O 1
ATOM 4575 N N . THR A 1 626 ? 1.577 -4.593 29.229 1.00 69.75 626 THR A N 1
ATOM 4576 C CA . THR A 1 626 ? 1.169 -4.937 30.600 1.00 69.75 626 THR A CA 1
ATOM 4577 C C . THR A 1 626 ? 0.455 -6.301 30.623 1.00 69.75 626 THR A C 1
ATOM 4579 O O . THR A 1 626 ? -0.675 -6.410 30.148 1.00 69.75 626 THR A O 1
ATOM 4582 N N . PRO A 1 627 ? 1.067 -7.364 31.178 1.00 57.00 627 PRO A N 1
ATOM 4583 C CA . PRO A 1 627 ? 0.605 -8.749 30.994 1.00 57.00 627 PRO A CA 1
ATOM 4584 C C . PRO A 1 627 ? -0.785 -9.034 31.579 1.00 57.00 627 PRO A C 1
ATOM 4586 O O . PRO A 1 627 ? -1.504 -9.906 31.099 1.00 57.00 627 PRO A O 1
ATOM 4589 N N . SER A 1 628 ? -1.190 -8.273 32.590 1.00 66.56 628 SER A N 1
ATOM 4590 C CA . SER A 1 628 ? -2.526 -8.311 33.174 1.00 66.56 628 SER A CA 1
ATOM 4591 C C . SER A 1 628 ? -2.791 -6.951 33.795 1.00 66.56 628 SER A C 1
ATOM 4593 O O . SER A 1 628 ? -1.960 -6.496 34.569 1.00 66.56 628 SER A O 1
ATOM 4595 N N . LEU A 1 629 ? -3.896 -6.293 33.460 1.00 66.62 629 LEU A N 1
ATOM 4596 C CA . LEU A 1 629 ? -4.304 -5.020 34.038 1.00 66.62 629 LEU A CA 1
ATOM 4597 C C . LEU A 1 629 ? -5.683 -5.231 34.647 1.00 66.62 629 LEU A C 1
ATOM 4599 O O . LEU A 1 629 ? -6.682 -5.321 33.935 1.00 66.62 629 LEU A O 1
ATOM 4603 N N . HIS A 1 630 ? -5.716 -5.384 35.965 1.00 66.00 630 HIS A N 1
ATOM 4604 C CA . HIS A 1 630 ? -6.963 -5.592 36.690 1.00 66.00 630 HIS A CA 1
ATOM 4605 C C . HIS A 1 630 ? -7.740 -4.276 36.786 1.00 66.00 630 HIS A C 1
ATOM 4607 O O . HIS A 1 630 ? -7.186 -3.262 37.211 1.00 66.00 630 HIS A O 1
ATOM 4613 N N . ILE A 1 631 ? -9.015 -4.315 36.390 1.00 63.75 631 ILE A N 1
ATOM 4614 C CA . ILE A 1 631 ? -9.977 -3.225 36.570 1.00 63.75 631 ILE A CA 1
ATOM 4615 C C . ILE A 1 631 ? -10.736 -3.523 37.866 1.00 63.75 631 ILE A C 1
ATOM 4617 O O . ILE A 1 631 ? -11.515 -4.472 37.923 1.00 63.75 631 ILE A O 1
ATOM 4621 N N . PHE A 1 632 ? -10.471 -2.754 38.919 1.00 64.06 632 PHE A N 1
ATOM 4622 C CA . PHE A 1 632 ? -11.157 -2.906 40.207 1.00 64.06 632 PHE A CA 1
ATOM 4623 C C . PHE A 1 632 ? -12.531 -2.230 40.187 1.00 64.06 632 PHE A C 1
ATOM 4625 O O . PHE A 1 632 ? -12.745 -1.328 39.380 1.00 64.06 632 PHE A O 1
ATOM 4632 N N . TRP A 1 633 ? -13.434 -2.613 41.103 1.00 58.84 633 TRP A N 1
ATOM 4633 C CA . TRP A 1 633 ? -14.774 -2.009 41.239 1.00 58.84 633 TRP A CA 1
ATOM 4634 C C . TRP A 1 633 ? -14.691 -0.478 41.202 1.00 58.84 633 TRP A C 1
ATOM 4636 O O . TRP A 1 633 ? -15.394 0.168 40.437 1.00 58.84 633 TRP A O 1
ATOM 4646 N N . THR A 1 634 ? -13.764 0.144 41.933 1.00 56.66 634 THR A N 1
ATOM 4647 C CA . THR A 1 634 ? -13.653 1.614 41.973 1.00 56.66 634 THR A CA 1
ATOM 4648 C C . THR A 1 634 ? -13.336 2.258 40.617 1.00 56.66 634 THR A C 1
ATOM 4650 O O . THR A 1 634 ? -13.629 3.439 40.423 1.00 56.66 634 THR A O 1
ATOM 4653 N N . MET A 1 635 ? -12.805 1.500 39.646 1.00 58.69 635 MET A N 1
ATOM 4654 C CA . MET A 1 635 ? -12.607 1.996 38.286 1.00 58.69 635 MET A CA 1
ATOM 4655 C C . MET A 1 635 ? -13.911 2.249 37.525 1.00 58.69 635 MET A C 1
ATOM 4657 O O . MET A 1 635 ? -13.926 3.046 36.590 1.00 58.69 635 MET A O 1
ATOM 4661 N N . GLN A 1 636 ? -15.010 1.593 37.895 1.00 60.25 636 GLN A N 1
ATOM 4662 C CA . GLN A 1 636 ? -16.225 1.597 37.083 1.00 60.25 636 GLN A CA 1
ATOM 4663 C C . GLN A 1 636 ? -16.943 2.954 37.062 1.00 60.25 636 GLN A C 1
ATOM 4665 O O . GLN A 1 636 ? -17.308 3.414 35.981 1.00 60.25 636 GLN A O 1
ATOM 4670 N N . TYR A 1 637 ? -17.045 3.635 38.209 1.00 61.03 637 TYR A N 1
ATOM 4671 C CA . TYR A 1 637 ? -17.689 4.954 38.332 1.00 61.03 637 TYR A CA 1
ATOM 4672 C C . TYR A 1 637 ? -16.986 5.999 37.475 1.00 61.03 637 TYR A C 1
ATOM 4674 O O . TYR A 1 637 ? -17.564 6.778 36.721 1.00 61.03 637 TYR A O 1
ATOM 4682 N N . ALA A 1 638 ? -15.673 5.901 37.494 1.00 59.78 638 ALA A N 1
ATOM 4683 C CA . ALA A 1 638 ? -14.785 6.783 36.798 1.00 59.78 638 ALA A CA 1
ATOM 4684 C C . ALA A 1 638 ? -14.552 6.374 35.327 1.00 59.78 638 ALA A C 1
ATOM 4686 O O . ALA A 1 638 ? -13.707 6.950 34.662 1.00 59.78 638 ALA A O 1
ATOM 4687 N N . LEU A 1 639 ? -15.254 5.377 34.788 1.00 68.88 639 LEU A N 1
ATOM 4688 C CA . LEU A 1 639 ? -15.314 5.115 33.342 1.00 68.88 639 LEU A CA 1
ATOM 4689 C C . LEU A 1 639 ? -16.722 5.358 32.786 1.00 68.88 639 LEU A C 1
ATOM 4691 O O . LEU A 1 639 ? -16.997 5.005 31.639 1.00 68.88 639 LEU A O 1
ATOM 4695 N N . GLY A 1 640 ? -17.616 5.972 33.569 1.00 73.88 640 GLY A N 1
ATOM 4696 C CA . GLY A 1 640 ? -19.030 6.128 33.229 1.00 73.88 640 GLY A CA 1
ATOM 4697 C C . GLY A 1 640 ? -19.313 6.924 31.947 1.00 73.88 640 GLY A C 1
ATOM 4698 O O . GLY A 1 640 ? -20.411 6.798 31.405 1.00 73.88 640 GLY A O 1
ATOM 4699 N N . ASN A 1 641 ? -18.344 7.707 31.453 1.00 79.94 641 ASN A N 1
ATOM 4700 C CA . ASN A 1 641 ? -18.426 8.465 30.198 1.00 79.94 641 ASN A CA 1
ATOM 4701 C C . ASN A 1 641 ? -17.571 7.884 29.058 1.00 79.94 641 ASN A C 1
ATOM 4703 O O . ASN A 1 641 ? -17.562 8.443 27.957 1.00 79.94 641 ASN A O 1
ATOM 4707 N N . LEU A 1 642 ? -16.893 6.755 29.285 1.00 85.50 642 LEU A N 1
ATOM 4708 C CA . LEU A 1 642 ? -16.025 6.126 28.298 1.00 85.50 642 LEU A CA 1
ATOM 4709 C C . LEU A 1 642 ? -16.838 5.607 27.104 1.00 85.50 642 LEU A C 1
ATOM 4711 O O . LEU A 1 642 ? -17.804 4.857 27.267 1.00 85.50 642 LEU A O 1
ATOM 4715 N N . LYS A 1 643 ? -16.406 5.979 25.899 1.00 86.81 643 LYS A N 1
ATOM 4716 C CA . LYS A 1 643 ? -17.011 5.608 24.614 1.00 86.81 643 LYS A CA 1
ATOM 4717 C C . LYS A 1 643 ? -16.209 4.517 23.899 1.00 86.81 643 LYS A C 1
ATOM 4719 O O . LYS A 1 643 ? -16.812 3.720 23.180 1.00 86.81 643 LYS A O 1
ATOM 4724 N N . GLU A 1 644 ? -14.891 4.444 24.115 1.00 82.75 644 GLU A N 1
ATOM 4725 C CA . GLU A 1 644 ? -14.022 3.459 23.454 1.00 82.75 644 GLU A CA 1
ATOM 4726 C C . GLU A 1 644 ? -12.672 3.195 24.155 1.00 82.75 644 GLU A C 1
ATOM 4728 O O . GLU A 1 644 ? -12.104 4.057 24.832 1.00 82.75 644 GLU A O 1
ATOM 4733 N N . PHE A 1 645 ? -12.133 1.999 23.907 1.00 80.94 645 PHE A N 1
ATOM 4734 C CA . PHE A 1 645 ? -10.738 1.619 24.126 1.00 80.94 645 PHE A CA 1
ATOM 4735 C C . PHE A 1 645 ? -9.996 1.491 22.795 1.00 80.94 645 PHE A C 1
ATOM 4737 O O . PHE A 1 645 ? -10.457 0.807 21.880 1.00 80.94 645 PHE A O 1
ATOM 4744 N N . ILE A 1 646 ? -8.792 2.045 22.721 1.00 76.62 646 ILE A N 1
ATOM 4745 C CA . ILE A 1 646 ? -7.860 1.867 21.606 1.00 76.62 646 ILE A CA 1
ATOM 4746 C C . ILE A 1 646 ? -6.689 1.036 22.117 1.00 76.62 646 ILE A C 1
ATOM 4748 O O . ILE A 1 646 ? -6.094 1.378 23.128 1.00 76.62 646 ILE A O 1
ATOM 4752 N N . VAL A 1 647 ? -6.327 -0.049 21.437 1.00 68.00 647 VAL A N 1
ATOM 4753 C CA . VAL A 1 647 ? -5.173 -0.876 21.822 1.00 68.00 647 VAL A CA 1
ATOM 4754 C C . VAL A 1 647 ? -4.122 -0.803 20.711 1.00 68.00 647 VAL A C 1
ATOM 4756 O O . VAL A 1 647 ? -4.462 -1.072 19.558 1.00 68.00 647 VAL A O 1
ATOM 4759 N N . PRO A 1 648 ? -2.851 -0.465 21.007 1.00 62.12 648 PRO A N 1
ATOM 4760 C CA . PRO A 1 648 ? -1.782 -0.489 20.012 1.00 62.12 648 PRO A CA 1
ATOM 4761 C C . PRO A 1 648 ? -1.631 -1.883 19.389 1.00 62.12 648 PRO A C 1
ATOM 4763 O O . PRO A 1 648 ? -1.633 -2.876 20.107 1.00 62.12 648 PRO A O 1
ATOM 4766 N N . LEU A 1 649 ? -1.420 -1.986 18.073 1.00 52.97 649 LEU A N 1
ATOM 4767 C CA . LEU A 1 649 ? -1.288 -3.296 17.402 1.00 52.97 649 LEU A CA 1
ATOM 4768 C C . LEU A 1 649 ? -0.100 -4.129 17.898 1.00 52.97 649 LEU A C 1
ATOM 4770 O O . LEU A 1 649 ? -0.183 -5.354 17.978 1.00 52.97 649 LEU A O 1
ATOM 4774 N N . ASN A 1 650 ? 0.982 -3.457 18.298 1.00 57.16 650 ASN A N 1
ATOM 4775 C CA . ASN A 1 650 ? 2.131 -4.084 18.946 1.00 57.16 650 ASN A CA 1
ATOM 4776 C C . ASN A 1 650 ? 1.850 -4.480 20.406 1.00 57.16 650 ASN A C 1
ATOM 4778 O O . ASN A 1 650 ? 2.793 -4.766 21.137 1.00 57.16 650 ASN A O 1
ATOM 4782 N N . SER A 1 651 ? 0.588 -4.432 20.851 1.00 68.38 651 SER A N 1
ATOM 4783 C CA . SER A 1 651 ? 0.203 -4.967 22.146 1.00 68.38 651 SER A CA 1
ATOM 4784 C C . SER A 1 651 ? 0.406 -6.474 22.150 1.00 68.38 651 SER A C 1
ATOM 4786 O O . SER A 1 651 ? -0.101 -7.185 21.277 1.00 68.38 651 SER A O 1
ATOM 4788 N N . GLU A 1 652 ? 1.172 -6.938 23.128 1.00 79.25 652 GLU A N 1
ATOM 4789 C CA . GLU A 1 652 ? 1.461 -8.350 23.372 1.00 79.25 652 GLU A CA 1
ATOM 4790 C C . GLU A 1 652 ? 0.332 -9.005 24.187 1.00 79.25 652 GLU A C 1
ATOM 4792 O O . GLU A 1 652 ? 0.190 -10.222 24.177 1.00 79.25 652 GLU A O 1
ATOM 4797 N N . SER A 1 653 ? -0.501 -8.205 24.866 1.00 80.88 653 SER A N 1
ATOM 4798 C CA . SER A 1 653 ? -1.451 -8.696 25.878 1.00 80.88 653 SER A CA 1
ATOM 4799 C C . SER A 1 653 ? -2.920 -8.416 25.553 1.00 80.88 653 SER A C 1
ATOM 4801 O O . SER A 1 653 ? -3.797 -9.168 25.985 1.00 80.88 653 SER A O 1
ATOM 4803 N N . TYR A 1 654 ? -3.214 -7.378 24.764 1.00 84.44 654 TYR A N 1
ATOM 4804 C CA . TYR A 1 654 ? -4.585 -6.927 24.510 1.00 84.44 654 TYR A CA 1
ATOM 4805 C C . TYR A 1 654 ? -4.883 -6.750 23.028 1.00 84.44 654 TYR A C 1
ATOM 4807 O O . TYR A 1 654 ? -3.994 -6.635 22.184 1.00 84.44 654 TYR A O 1
ATOM 4815 N N . SER A 1 655 ? -6.171 -6.669 22.723 1.00 84.94 655 SER A N 1
ATOM 4816 C CA . SER A 1 655 ? -6.677 -6.187 21.445 1.00 84.94 655 SER A CA 1
ATOM 4817 C C . SER A 1 655 ? -7.944 -5.362 21.673 1.00 84.94 655 SER A C 1
ATOM 4819 O O . SER A 1 655 ? -8.593 -5.476 22.713 1.00 84.94 655 SER A O 1
ATOM 4821 N N . SER A 1 656 ? -8.288 -4.495 20.724 1.00 84.81 656 SER A N 1
ATOM 4822 C CA . SER A 1 656 ? -9.573 -3.795 20.716 1.00 84.81 656 SER A CA 1
ATOM 4823 C C . SER A 1 656 ? -10.284 -4.065 19.400 1.00 84.81 656 SER A C 1
ATOM 4825 O O . SER A 1 656 ? -9.647 -4.188 18.354 1.00 84.81 656 SER A O 1
ATOM 4827 N N . GLN A 1 657 ? -11.605 -4.190 19.457 1.00 83.00 657 GLN A N 1
ATOM 4828 C CA . GLN A 1 657 ? -12.464 -4.263 18.282 1.00 83.00 657 GLN A CA 1
ATOM 4829 C C . GLN A 1 657 ? -13.704 -3.415 18.537 1.00 83.00 657 GLN A C 1
ATOM 4831 O O . GLN A 1 657 ? -14.365 -3.583 19.561 1.00 83.00 657 GLN A O 1
ATOM 4836 N N . ASP A 1 658 ? -14.005 -2.497 17.617 1.00 80.31 658 ASP A N 1
ATOM 4837 C CA . ASP A 1 658 ? -15.106 -1.534 17.739 1.00 80.31 658 ASP A CA 1
ATOM 4838 C C . ASP A 1 658 ? -15.076 -0.738 19.059 1.00 80.31 658 ASP A C 1
ATOM 4840 O O . ASP A 1 658 ? -16.116 -0.410 19.633 1.00 80.31 658 ASP A O 1
ATOM 4844 N N . GLY A 1 659 ? -13.881 -0.443 19.577 1.00 80.19 659 GLY A N 1
ATOM 4845 C CA . GLY A 1 659 ? -13.701 0.258 20.848 1.00 80.19 659 GLY A CA 1
ATOM 4846 C C . GLY A 1 659 ? -13.942 -0.602 22.096 1.00 80.19 659 GLY A C 1
ATOM 4847 O O . GLY A 1 659 ? -13.935 -0.065 23.200 1.00 80.19 659 GLY A O 1
ATOM 4848 N N . VAL A 1 660 ? -14.174 -1.910 21.952 1.00 90.12 660 VAL A N 1
ATOM 4849 C CA . VAL A 1 660 ? -14.336 -2.869 23.057 1.00 90.12 660 VAL A CA 1
ATOM 4850 C C . VAL A 1 660 ? -13.001 -3.555 23.327 1.00 90.12 660 VAL A C 1
ATOM 4852 O O . VAL A 1 660 ? -12.331 -3.991 22.393 1.00 90.12 660 VAL A O 1
ATOM 4855 N N . LEU A 1 661 ? -12.622 -3.665 24.599 1.00 91.88 661 LEU A N 1
ATOM 4856 C CA . LEU A 1 661 ? -11.346 -4.227 25.031 1.00 91.88 661 LEU A CA 1
ATOM 4857 C C . LEU A 1 661 ? -11.423 -5.749 25.205 1.00 91.88 661 LEU A C 1
ATOM 4859 O O . LEU A 1 661 ? -12.313 -6.266 25.886 1.00 91.88 661 LEU A O 1
ATOM 4863 N N . TYR A 1 662 ? -10.425 -6.447 24.669 1.00 91.88 662 TYR A N 1
ATOM 4864 C CA . TYR A 1 662 ? -10.235 -7.892 24.767 1.00 91.88 662 TYR A CA 1
ATOM 4865 C C . TYR A 1 662 ? -8.796 -8.228 25.163 1.00 91.88 662 TYR A C 1
ATOM 4867 O O . TYR A 1 662 ? -7.888 -7.399 25.055 1.00 91.88 662 TYR A O 1
ATOM 4875 N N . ASN A 1 663 ? -8.558 -9.480 25.555 1.00 91.50 663 ASN A N 1
ATOM 4876 C CA . ASN A 1 663 ? -7.201 -10.025 25.513 1.00 91.50 663 ASN A CA 1
ATOM 4877 C C . ASN A 1 663 ? -6.707 -10.147 24.055 1.00 91.50 663 ASN A C 1
ATOM 4879 O O . ASN A 1 663 ? -7.486 -10.015 23.104 1.00 91.50 663 ASN A O 1
ATOM 4883 N N . LYS A 1 664 ? -5.402 -10.381 23.868 1.00 89.75 664 LYS A N 1
ATOM 4884 C CA . LYS A 1 664 ? -4.771 -10.428 22.538 1.00 89.75 664 LYS A CA 1
ATOM 4885 C C . LYS A 1 664 ? -5.508 -11.347 21.558 1.00 89.75 664 LYS A C 1
ATOM 4887 O O . LYS A 1 664 ? -5.820 -10.917 20.452 1.00 89.75 664 LYS A O 1
ATOM 4892 N N . ASP A 1 665 ? -5.868 -12.546 22.009 1.00 91.62 665 ASP A N 1
ATOM 4893 C CA . ASP A 1 665 ? -6.488 -13.586 21.176 1.00 91.62 665 ASP A CA 1
ATOM 4894 C C . ASP A 1 665 ? -8.017 -13.458 21.048 1.00 91.62 665 ASP A C 1
ATOM 4896 O O . ASP A 1 665 ? -8.663 -14.313 20.444 1.00 91.62 665 ASP A O 1
ATOM 4900 N N . LYS A 1 666 ? -8.629 -12.423 21.646 1.00 94.62 666 LYS A N 1
ATOM 4901 C CA . LYS A 1 666 ? -10.091 -12.221 21.693 1.00 94.62 666 LYS A CA 1
ATOM 4902 C C . LYS A 1 666 ? -10.871 -13.431 22.224 1.00 94.62 666 LYS A C 1
ATOM 4904 O O . LYS A 1 666 ? -12.005 -13.678 21.813 1.00 94.62 666 LYS A O 1
ATOM 4909 N N . THR A 1 667 ? -10.282 -14.168 23.162 1.00 97.00 667 THR A N 1
ATOM 4910 C CA . THR A 1 667 ? -10.936 -15.269 23.888 1.00 97.00 667 THR A CA 1
ATOM 4911 C C . THR A 1 667 ? -11.597 -14.798 25.187 1.00 97.00 667 THR A C 1
ATOM 4913 O O . THR A 1 667 ? -12.481 -15.479 25.709 1.00 97.00 667 THR A O 1
ATOM 4916 N N . LYS A 1 668 ? -11.238 -13.608 25.686 1.00 95.62 668 LYS A N 1
ATOM 4917 C CA . LYS A 1 668 ? -11.853 -12.946 26.843 1.00 95.62 668 LYS A CA 1
ATOM 4918 C C . LYS A 1 668 ? -12.243 -11.511 26.480 1.00 95.62 668 LYS A C 1
ATOM 4920 O O . LYS A 1 668 ? -11.375 -10.711 26.131 1.00 95.62 668 LYS A O 1
ATOM 4925 N N . LEU A 1 669 ? -13.535 -11.185 26.581 1.00 96.62 669 LEU A N 1
ATOM 4926 C CA . LEU A 1 669 ? -14.014 -9.799 26.519 1.00 96.62 669 LEU A CA 1
ATOM 4927 C C . LEU A 1 669 ? -13.774 -9.169 27.886 1.00 96.62 669 LEU A C 1
ATOM 4929 O O . LEU A 1 669 ? -14.331 -9.628 28.880 1.00 96.62 669 LEU A O 1
ATOM 4933 N N . ILE A 1 670 ? -12.916 -8.154 27.927 1.00 92.06 670 ILE A N 1
ATOM 4934 C CA . ILE A 1 670 ? -12.456 -7.533 29.170 1.00 92.06 670 ILE A CA 1
ATOM 4935 C C . ILE A 1 670 ? -13.377 -6.384 29.563 1.00 92.06 670 ILE A C 1
ATOM 4937 O O . ILE A 1 670 ? -13.822 -6.331 30.704 1.00 92.06 670 ILE A O 1
ATOM 4941 N N . ARG A 1 671 ? -13.667 -5.459 28.638 1.00 91.06 671 ARG A N 1
ATOM 4942 C CA . ARG A 1 671 ? -14.492 -4.287 28.956 1.00 91.06 671 ARG A CA 1
ATOM 4943 C C . ARG A 1 671 ? -15.175 -3.697 27.729 1.00 91.06 671 ARG A C 1
ATOM 4945 O O . ARG A 1 671 ? -14.534 -3.335 26.744 1.00 91.06 671 ARG A O 1
ATOM 4952 N N . TYR A 1 672 ? -16.482 -3.542 27.842 1.00 93.88 672 TYR A N 1
ATOM 4953 C CA . TYR A 1 672 ? -17.339 -2.750 26.981 1.00 93.88 672 TYR A CA 1
ATOM 4954 C C . TYR A 1 672 ? -17.449 -1.322 27.552 1.00 93.88 672 TYR A C 1
ATOM 4956 O O . TYR A 1 672 ? -17.668 -1.173 28.757 1.00 93.88 672 TYR A O 1
ATOM 4964 N N . PRO A 1 673 ? -17.293 -0.261 26.740 1.00 91.94 673 PRO A N 1
ATOM 4965 C CA . PRO A 1 673 ? -17.379 1.111 27.238 1.00 91.94 673 PRO A CA 1
ATOM 4966 C C . PRO A 1 673 ? -18.815 1.485 27.676 1.00 91.94 673 PRO A C 1
ATOM 4968 O O . PRO A 1 673 ? -19.732 1.388 26.855 1.00 91.94 673 PRO A O 1
ATOM 4971 N N . PRO A 1 674 ? -19.034 1.949 28.925 1.00 89.62 674 PRO A N 1
ATOM 4972 C CA . PRO A 1 674 ? -20.362 2.272 29.471 1.00 89.62 674 PRO A CA 1
ATOM 4973 C C . PRO A 1 674 ? -21.199 3.244 28.630 1.00 89.62 674 PRO A C 1
ATOM 4975 O O . PRO A 1 674 ? -22.408 3.061 28.477 1.00 89.62 674 PRO A O 1
ATOM 4978 N N . ASN A 1 675 ? -20.554 4.260 28.047 1.00 88.88 675 ASN A N 1
ATOM 4979 C CA . ASN A 1 675 ? -21.208 5.316 27.274 1.00 88.88 675 ASN A CA 1
ATOM 4980 C C . ASN A 1 675 ? -21.068 5.125 25.755 1.00 88.88 675 ASN A C 1
ATOM 4982 O O . ASN A 1 675 ? -21.302 6.050 24.974 1.00 88.88 675 ASN A O 1
ATOM 4986 N N . LYS A 1 676 ? -20.682 3.925 25.305 1.00 89.75 676 LYS A N 1
ATOM 4987 C CA . LYS A 1 676 ? -20.722 3.575 23.882 1.00 89.75 676 LYS A CA 1
ATOM 4988 C C . LYS A 1 676 ? -22.160 3.716 23.375 1.00 89.75 676 LYS A C 1
ATOM 4990 O O . LYS A 1 676 ? -23.094 3.250 24.022 1.00 89.75 676 LYS A O 1
ATOM 4995 N N . SER A 1 677 ? -22.348 4.367 22.228 1.00 90.38 677 SER A N 1
ATOM 4996 C CA . SER A 1 677 ? -23.675 4.749 21.710 1.00 90.38 677 SER A CA 1
ATOM 4997 C C . SER A 1 677 ? -24.492 3.590 21.129 1.00 90.38 677 SER A C 1
ATOM 4999 O O . SER A 1 677 ? -25.674 3.753 20.835 1.00 90.38 677 SER A O 1
ATOM 5001 N N . ASN A 1 678 ? -23.881 2.419 20.935 1.00 90.12 678 ASN A N 1
ATOM 5002 C CA . ASN A 1 678 ? -24.545 1.260 20.351 1.00 90.12 678 ASN A CA 1
ATOM 5003 C C . ASN A 1 678 ? -25.698 0.755 21.234 1.00 90.12 678 ASN A C 1
ATOM 5005 O O . ASN A 1 678 ? -25.503 0.444 22.408 1.00 90.12 678 ASN A O 1
ATOM 5009 N N . VAL A 1 679 ? -26.873 0.584 20.619 1.00 94.62 679 VAL A N 1
ATOM 5010 C CA . VAL A 1 679 ? -28.058 -0.024 21.254 1.00 94.62 679 VAL A CA 1
ATOM 5011 C C . VAL A 1 679 ? -28.055 -1.552 21.206 1.00 94.62 679 VAL A C 1
ATOM 5013 O O . VAL A 1 679 ? -28.761 -2.200 21.973 1.00 94.62 679 VAL A O 1
ATOM 5016 N N . SER A 1 680 ? -27.245 -2.141 20.330 1.00 94.88 680 SER A N 1
ATOM 5017 C CA . SER A 1 680 ? -27.069 -3.587 20.203 1.00 94.88 680 SER A CA 1
ATOM 5018 C C . SER A 1 680 ? -25.601 -3.931 19.993 1.00 94.88 680 SER A C 1
ATOM 5020 O O . SER A 1 680 ? -24.888 -3.198 19.301 1.00 94.88 680 SER A O 1
ATOM 5022 N N . PHE A 1 681 ? -25.163 -5.070 20.524 1.00 96.25 681 PHE A N 1
ATOM 5023 C CA . PHE A 1 681 ? -23.790 -5.542 20.373 1.00 96.25 681 PHE A CA 1
ATOM 5024 C C . PHE A 1 681 ? -23.730 -7.052 20.140 1.00 96.25 681 PHE A C 1
ATOM 5026 O O . PHE A 1 681 ? -24.435 -7.813 20.797 1.00 96.25 681 PHE A O 1
ATOM 5033 N N . THR A 1 682 ? -22.876 -7.490 19.214 1.00 96.56 682 THR A N 1
ATOM 5034 C CA . THR A 1 682 ? -22.613 -8.916 18.970 1.00 96.56 682 THR A CA 1
ATOM 5035 C C . THR A 1 682 ? -21.206 -9.243 19.431 1.00 96.56 682 THR A C 1
ATOM 5037 O O . THR A 1 682 ? -20.240 -8.689 18.910 1.00 96.56 682 THR A O 1
ATOM 5040 N N . ILE A 1 683 ? -21.094 -10.137 20.411 1.00 96.88 683 ILE A N 1
ATOM 5041 C CA . ILE A 1 683 ? -19.800 -10.594 20.912 1.00 96.88 683 ILE A CA 1
ATOM 5042 C C . ILE A 1 683 ? -19.182 -11.542 19.860 1.00 96.88 683 ILE A C 1
ATOM 5044 O O . ILE A 1 683 ? -19.878 -12.445 19.390 1.00 96.88 683 ILE A O 1
ATOM 5048 N N . PRO A 1 684 ? -17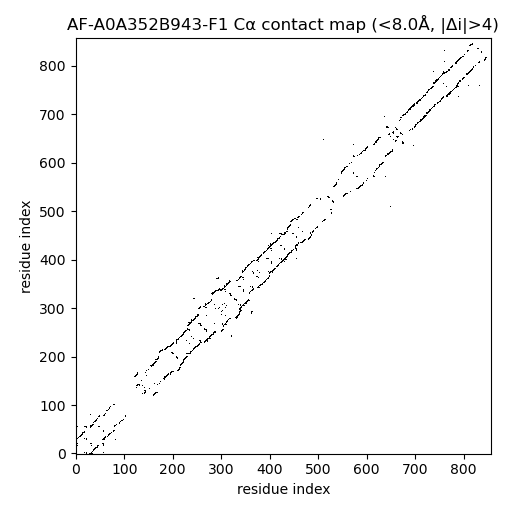.898 -11.377 19.479 1.00 96.19 684 PRO A N 1
ATOM 5049 C CA . PRO A 1 684 ? -17.242 -12.263 18.516 1.00 96.19 684 PRO A CA 1
ATOM 5050 C C . PRO A 1 684 ? -17.264 -13.735 18.948 1.00 96.19 684 PRO A C 1
ATOM 5052 O O . PRO A 1 684 ? -17.046 -14.046 20.118 1.00 96.19 684 PRO A O 1
ATOM 5055 N N . SER A 1 685 ? -17.434 -14.659 17.997 1.00 95.81 685 SER A N 1
ATOM 5056 C CA . SER A 1 685 ? -17.500 -16.111 18.252 1.00 95.81 685 SER A CA 1
ATOM 5057 C C . SER A 1 685 ? -16.195 -16.733 18.766 1.00 95.81 685 SER A C 1
ATOM 5059 O O . SER A 1 685 ? -16.162 -17.913 19.099 1.00 95.81 685 SER A O 1
ATOM 5061 N N . THR A 1 686 ? -15.103 -15.968 18.811 1.00 97.31 686 THR A N 1
ATOM 5062 C CA . THR A 1 686 ? -13.841 -16.375 19.444 1.00 97.31 686 THR A CA 1
ATOM 5063 C C . THR A 1 686 ? -13.891 -16.252 20.965 1.00 97.31 686 THR A C 1
ATOM 5065 O O . THR A 1 686 ? -13.101 -16.892 21.657 1.00 97.31 686 THR A O 1
ATOM 5068 N N . VAL A 1 687 ? -14.807 -15.437 21.500 1.00 98.50 687 VAL A N 1
ATOM 5069 C CA . VAL A 1 687 ? -14.900 -15.164 22.934 1.00 98.50 687 VAL A CA 1
ATOM 5070 C C . VAL A 1 687 ? -15.441 -16.391 23.656 1.00 98.50 687 VAL A C 1
ATOM 5072 O O . VAL A 1 687 ? -16.499 -16.921 23.320 1.00 98.50 687 VAL A O 1
ATOM 5075 N N . GLN A 1 688 ? -14.711 -16.815 24.681 1.00 98.19 688 GLN A N 1
ATOM 5076 C CA . GLN A 1 688 ? -15.049 -17.934 25.556 1.00 98.19 688 GLN A CA 1
ATOM 5077 C C . GLN A 1 688 ? -15.449 -17.469 26.959 1.00 98.19 688 GLN A C 1
ATOM 5079 O O . GLN A 1 688 ? -16.148 -18.193 27.670 1.00 98.19 688 GLN A O 1
ATOM 5084 N N . ARG A 1 689 ? -15.002 -16.273 27.368 1.00 97.88 689 ARG A N 1
ATOM 5085 C CA . ARG A 1 689 ? -15.233 -15.712 28.704 1.00 97.88 689 ARG A CA 1
ATOM 5086 C C . ARG A 1 689 ? -15.631 -14.240 28.627 1.00 97.88 689 ARG A C 1
ATOM 5088 O O . ARG A 1 689 ? -14.980 -13.458 27.931 1.00 97.88 689 ARG A O 1
ATOM 5095 N N . ILE A 1 690 ? -16.661 -13.860 29.374 1.00 97.69 690 ILE A N 1
ATOM 5096 C CA . ILE A 1 690 ? -17.034 -12.461 29.613 1.00 97.69 690 ILE A CA 1
ATOM 5097 C C . ILE A 1 690 ? -16.515 -12.088 31.001 1.00 97.69 690 ILE A C 1
ATOM 5099 O O . ILE A 1 690 ? -16.888 -12.732 31.979 1.00 97.69 690 ILE A O 1
ATOM 5103 N N . ALA A 1 691 ? -15.614 -11.106 31.064 1.00 93.56 691 ALA A N 1
ATOM 5104 C CA . ALA A 1 691 ? -14.932 -10.731 32.296 1.00 93.56 691 ALA A CA 1
ATOM 5105 C C . ALA A 1 691 ? -15.862 -10.091 33.336 1.00 93.56 691 ALA A C 1
ATOM 5107 O O . ALA A 1 691 ? -16.920 -9.551 33.001 1.00 93.56 691 ALA A O 1
ATOM 5108 N N . MET A 1 692 ? -15.409 -10.094 34.591 1.00 88.62 692 MET A N 1
ATOM 5109 C CA . MET A 1 692 ? -16.046 -9.366 35.682 1.00 88.62 692 MET A CA 1
ATOM 5110 C C . MET A 1 692 ? -16.212 -7.894 35.275 1.00 88.62 692 MET A C 1
ATOM 5112 O O . MET A 1 692 ? -15.279 -7.289 34.743 1.00 88.62 692 MET A O 1
ATOM 5116 N N . TYR A 1 693 ? -17.407 -7.333 35.474 1.00 88.00 693 TYR A N 1
ATOM 5117 C CA . TYR A 1 693 ? -17.780 -5.973 35.048 1.00 88.00 693 TYR A CA 1
ATOM 5118 C C . TYR A 1 693 ? -17.712 -5.678 33.540 1.00 88.00 693 TYR A C 1
ATOM 5120 O O . TYR A 1 693 ? -17.770 -4.511 33.150 1.00 88.00 693 TYR A O 1
ATOM 5128 N N . ALA A 1 694 ? -17.603 -6.669 32.655 1.00 93.25 694 ALA A N 1
ATOM 5129 C CA . ALA A 1 694 ? -17.401 -6.426 31.226 1.00 93.25 694 ALA A CA 1
ATOM 5130 C C . ALA A 1 694 ? -18.399 -5.428 30.601 1.00 93.25 694 ALA A C 1
ATOM 5132 O O . ALA A 1 694 ? -17.976 -4.527 29.890 1.00 93.25 694 ALA A O 1
ATOM 5133 N N . PHE A 1 695 ? -19.689 -5.529 30.908 1.00 95.06 695 PHE A N 1
ATOM 5134 C CA . PHE A 1 695 ? -20.782 -4.658 30.448 1.00 95.06 695 PHE A CA 1
ATOM 5135 C C . PHE A 1 695 ? -21.433 -3.856 31.583 1.00 95.06 695 PHE A C 1
ATOM 5137 O O . PHE A 1 695 ? -22.544 -3.346 31.422 1.00 95.06 695 PHE A O 1
ATOM 5144 N N . TYR A 1 696 ? -20.753 -3.728 32.724 1.00 90.06 696 TYR A N 1
ATOM 5145 C CA . TYR A 1 696 ? -21.256 -2.951 33.852 1.00 90.06 696 TYR A CA 1
ATOM 5146 C C . TYR A 1 696 ? -21.561 -1.508 33.423 1.0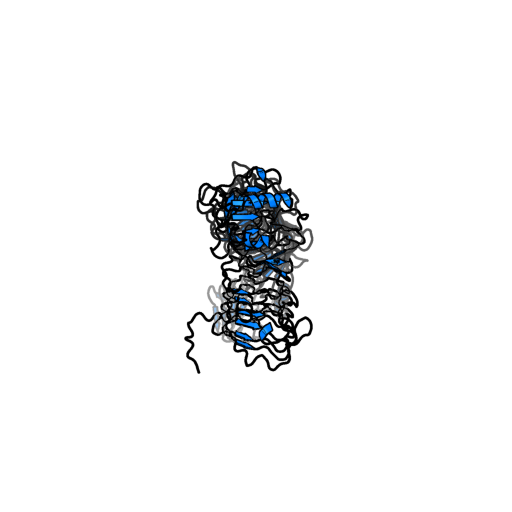0 90.06 696 TYR A C 1
ATOM 5148 O O . TYR A 1 696 ? -20.693 -0.864 32.818 1.00 90.06 696 TYR A O 1
ATOM 5156 N N . GLU A 1 697 ? -22.765 -1.024 33.742 1.00 90.12 697 GLU A N 1
ATOM 5157 C CA . GLU A 1 697 ? -23.289 0.288 33.330 1.00 90.12 697 GLU A CA 1
ATOM 5158 C C . GLU A 1 697 ? -23.274 0.530 31.810 1.00 90.12 697 GLU A C 1
ATOM 5160 O O . GLU A 1 697 ? -23.057 1.646 31.351 1.00 90.12 697 GLU A O 1
ATOM 5165 N N . ALA A 1 698 ? -23.508 -0.480 30.971 1.00 94.00 698 ALA A N 1
ATOM 5166 C CA . ALA A 1 698 ? -23.730 -0.239 29.543 1.00 94.00 698 ALA A CA 1
ATOM 5167 C C . ALA A 1 698 ? -25.052 0.541 29.317 1.00 94.00 698 ALA A C 1
ATOM 5169 O O . ALA A 1 698 ? -26.100 -0.049 29.046 1.00 94.00 698 ALA A O 1
ATOM 5170 N N . LYS A 1 699 ? -25.005 1.879 29.437 1.00 90.88 699 LYS A N 1
ATOM 5171 C CA . LYS A 1 699 ? -26.166 2.791 29.564 1.00 90.88 699 LYS A CA 1
ATOM 5172 C C . LYS A 1 699 ? -27.071 2.792 28.334 1.00 90.88 699 LYS A C 1
ATOM 5174 O O . LYS A 1 699 ? -28.291 2.951 28.430 1.00 90.88 699 LYS A O 1
ATOM 5179 N N . ASN A 1 700 ? -26.474 2.592 27.163 1.00 94.00 700 ASN A N 1
ATOM 5180 C CA . ASN A 1 700 ? -27.185 2.619 25.884 1.00 94.00 700 ASN A CA 1
ATOM 5181 C C . ASN A 1 700 ? -27.492 1.221 25.337 1.00 94.00 700 ASN A C 1
ATOM 5183 O O . ASN A 1 700 ? -28.328 1.096 24.446 1.00 94.00 700 ASN A O 1
ATOM 5187 N N . LEU A 1 701 ? -26.845 0.173 25.856 1.00 97.12 701 LEU A N 1
ATOM 5188 C CA . LEU A 1 701 ? -26.930 -1.168 25.286 1.00 97.12 701 LEU A CA 1
ATOM 5189 C C . LEU A 1 701 ? -28.253 -1.831 25.678 1.00 97.12 701 LEU A C 1
ATOM 5191 O O . LEU A 1 701 ? -28.449 -2.189 26.832 1.00 97.12 701 LEU A O 1
ATOM 5195 N N . ARG A 1 702 ? -29.155 -2.007 24.711 1.00 97.38 702 ARG A N 1
ATOM 5196 C CA . ARG A 1 702 ? -30.486 -2.610 24.889 1.00 97.38 702 ARG A CA 1
ATOM 5197 C C . ARG A 1 702 ? -30.502 -4.111 24.609 1.00 97.38 702 ARG A C 1
ATOM 5199 O O . ARG A 1 702 ? -31.343 -4.812 25.165 1.00 97.38 702 ARG A O 1
ATOM 5206 N N . SER A 1 703 ? -29.598 -4.611 23.767 1.00 96.12 703 SER A N 1
ATOM 5207 C CA . SER A 1 703 ? -29.483 -6.041 23.452 1.00 96.12 703 SER A CA 1
ATOM 5208 C C . SER A 1 703 ? -28.034 -6.475 23.245 1.00 96.12 703 SER A C 1
ATOM 5210 O O . SER A 1 703 ? -27.212 -5.735 22.702 1.00 96.12 703 SER A O 1
ATOM 5212 N N . VAL A 1 704 ? -27.720 -7.703 23.654 1.00 97.75 704 VAL A N 1
ATOM 5213 C CA . VAL A 1 704 ? -26.408 -8.320 23.442 1.00 97.75 704 VAL A CA 1
ATOM 5214 C C . VAL A 1 704 ? -26.575 -9.739 22.903 1.00 97.75 704 VAL A C 1
ATOM 5216 O O . VAL A 1 704 ? -27.326 -10.540 23.456 1.00 97.75 704 VAL A O 1
ATOM 5219 N N . SER A 1 705 ? -25.877 -10.046 21.811 1.00 97.25 705 SER A N 1
ATOM 5220 C CA . SER A 1 705 ? -25.796 -11.394 21.248 1.00 97.25 705 SER A CA 1
ATOM 5221 C C . SER A 1 705 ? -24.550 -12.088 21.792 1.00 97.25 705 SER A C 1
ATOM 5223 O O . SER A 1 705 ? -23.422 -11.706 21.463 1.00 97.25 705 SER A O 1
ATOM 5225 N N . ILE A 1 706 ? -24.767 -13.073 22.667 1.00 98.00 706 ILE A N 1
ATOM 5226 C CA . ILE A 1 706 ? -23.717 -13.875 23.301 1.00 98.00 706 ILE A CA 1
ATOM 5227 C C . ILE A 1 706 ? -23.557 -15.185 22.503 1.00 98.00 706 ILE A C 1
ATOM 5229 O O . ILE A 1 706 ? -24.515 -15.960 22.431 1.00 98.00 706 ILE A O 1
ATOM 5233 N N . PRO A 1 707 ? -22.390 -15.459 21.888 1.00 97.56 707 PRO A N 1
ATOM 5234 C CA . PRO A 1 707 ? -22.195 -16.639 21.053 1.00 97.56 707 PRO A CA 1
ATOM 5235 C C . PRO A 1 707 ? -22.100 -17.919 21.889 1.00 97.56 707 PRO A C 1
ATOM 5237 O O . PRO A 1 707 ? -21.711 -17.899 23.056 1.00 97.56 707 PRO A O 1
ATOM 5240 N N . SER A 1 708 ? -22.381 -19.063 21.260 1.00 96.44 708 SER A N 1
ATOM 5241 C CA . SER A 1 708 ? -22.325 -20.390 21.895 1.00 96.44 708 SER A CA 1
ATOM 5242 C C . SER A 1 708 ? -20.927 -20.810 22.365 1.00 96.44 708 SER A C 1
ATOM 5244 O O . SER A 1 708 ? -20.805 -21.776 23.111 1.00 96.44 708 SER A O 1
ATOM 5246 N N . SER A 1 709 ? -19.879 -20.106 21.929 1.00 97.56 709 SER A N 1
ATOM 5247 C CA . SER A 1 709 ? -18.499 -20.287 22.389 1.00 97.56 7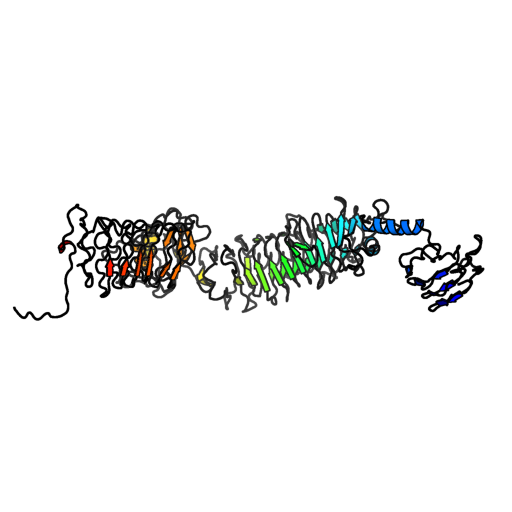09 SER A CA 1
ATOM 5248 C C . SER A 1 709 ? -18.277 -19.816 23.829 1.00 97.56 709 SER A C 1
ATOM 5250 O O . SER A 1 709 ? -17.317 -20.254 24.465 1.00 97.56 709 SER A O 1
ATOM 5252 N N . VAL A 1 710 ? -19.136 -18.931 24.353 1.00 98.50 710 VAL A N 1
ATOM 5253 C CA . VAL A 1 710 ? -19.029 -18.424 25.724 1.00 98.50 710 VAL A CA 1
ATOM 5254 C C . VAL A 1 710 ? -19.425 -19.520 26.705 1.00 98.50 710 VAL A C 1
ATOM 5256 O O . VAL A 1 710 ? -20.555 -19.997 26.704 1.00 98.50 710 VAL A O 1
ATOM 5259 N N . THR A 1 711 ? -18.479 -19.889 27.564 1.00 97.38 711 THR A N 1
ATOM 5260 C CA . THR A 1 711 ? -18.644 -20.915 28.606 1.00 97.38 711 THR A CA 1
ATOM 5261 C C . THR A 1 711 ? -18.707 -20.314 30.008 1.00 97.38 711 THR A C 1
ATOM 5263 O O . THR A 1 711 ? -19.202 -20.961 30.924 1.00 97.38 711 THR A O 1
ATOM 5266 N N . HIS A 1 712 ? -18.209 -19.083 30.189 1.00 97.38 712 HIS A N 1
ATOM 5267 C CA . HIS A 1 712 ? -18.160 -18.405 31.485 1.00 97.38 712 HIS A CA 1
ATOM 5268 C C . HIS A 1 712 ? -18.587 -16.939 31.359 1.00 97.38 712 HIS A C 1
ATOM 5270 O O . HIS A 1 712 ? -18.081 -16.208 30.500 1.00 97.38 712 HIS A O 1
ATOM 5276 N N . ILE A 1 713 ? -19.473 -16.511 32.256 1.00 97.00 713 ILE A N 1
ATOM 5277 C CA . ILE A 1 713 ? -19.829 -15.111 32.491 1.00 97.00 713 ILE A CA 1
ATOM 5278 C C . ILE A 1 713 ? -19.455 -14.823 33.943 1.00 97.00 713 ILE A C 1
ATOM 5280 O O . ILE A 1 713 ? -19.997 -15.442 34.851 1.00 97.00 713 ILE A O 1
ATOM 5284 N N . GLU A 1 714 ? -18.459 -13.965 34.149 1.00 93.12 714 GLU A N 1
ATOM 5285 C CA . GLU A 1 714 ? -17.944 -13.647 35.483 1.00 93.12 714 GLU A CA 1
ATOM 5286 C C . GLU A 1 714 ? -18.889 -12.688 36.238 1.00 93.12 714 GLU A C 1
ATOM 5288 O O . GLU A 1 714 ? -19.801 -12.085 35.660 1.00 93.12 714 GLU A O 1
ATOM 5293 N N . GLN A 1 715 ? -18.658 -12.550 37.545 1.00 89.81 715 GLN A N 1
ATOM 5294 C CA . GLN A 1 715 ? -19.487 -11.767 38.462 1.00 89.81 715 GLN A CA 1
ATOM 5295 C C . GLN A 1 715 ? -19.745 -10.338 37.945 1.00 89.81 715 GLN A C 1
ATOM 5297 O O . GLN A 1 715 ? -18.859 -9.702 37.369 1.00 89.81 715 GLN A O 1
ATOM 5302 N N . LEU A 1 716 ? -20.957 -9.808 38.141 1.00 90.25 716 LEU A N 1
ATOM 5303 C CA . LEU A 1 716 ? -21.308 -8.410 37.827 1.00 90.25 716 LEU A CA 1
ATOM 5304 C C . LEU A 1 716 ? -21.123 -8.010 36.353 1.00 90.25 716 LEU A C 1
ATOM 5306 O O . LEU A 1 716 ? -21.170 -6.822 36.027 1.00 90.25 716 LEU A O 1
ATOM 5310 N N . ALA A 1 717 ? -20.939 -8.974 35.441 1.00 94.12 717 ALA A N 1
ATOM 5311 C CA . ALA A 1 717 ? -20.648 -8.702 34.038 1.00 94.12 717 ALA A CA 1
ATOM 5312 C C . ALA A 1 717 ? -21.675 -7.779 33.372 1.00 94.12 717 ALA A C 1
ATOM 5314 O O . ALA A 1 717 ? -21.270 -6.970 32.550 1.00 94.12 717 ALA A O 1
ATOM 5315 N N . PHE A 1 718 ? -22.962 -7.855 33.721 1.00 96.56 718 PHE A N 1
ATOM 5316 C CA . PHE A 1 718 ? -24.027 -7.041 33.124 1.00 96.56 718 PHE A CA 1
ATOM 5317 C C . PHE A 1 718 ? -24.743 -6.134 34.132 1.00 96.56 718 PHE A C 1
ATOM 5319 O O . PHE A 1 718 ? -25.765 -5.541 33.791 1.00 96.56 718 PHE A O 1
ATOM 5326 N N . SER A 1 719 ? -24.228 -5.993 35.355 1.00 92.75 719 SER A N 1
ATOM 5327 C CA . SER A 1 719 ? -24.903 -5.218 36.399 1.00 92.75 719 SER A CA 1
ATOM 5328 C C . SER A 1 719 ? -25.061 -3.738 36.012 1.00 92.75 719 SER A C 1
ATOM 5330 O O . SER A 1 719 ? -24.196 -3.153 35.355 1.00 92.75 719 SER A O 1
ATOM 5332 N N . ASN A 1 720 ? -26.199 -3.138 36.379 1.00 92.62 720 ASN A N 1
ATOM 5333 C CA . ASN A 1 720 ? -26.612 -1.777 36.006 1.00 92.62 720 ASN A CA 1
ATOM 5334 C C . ASN A 1 720 ? -26.644 -1.516 34.484 1.00 92.62 720 ASN A C 1
ATOM 5336 O O . ASN A 1 720 ? -26.640 -0.364 34.044 1.00 92.62 720 ASN A O 1
ATOM 5340 N N . SER A 1 721 ? -26.637 -2.559 33.648 1.00 95.00 721 SER A N 1
ATOM 5341 C CA . SER A 1 721 ? -26.791 -2.385 32.205 1.00 95.00 721 SER A CA 1
ATOM 5342 C C . SER A 1 721 ? -28.233 -2.029 31.858 1.00 95.00 721 SER A C 1
ATOM 5344 O O . SER A 1 721 ? -29.184 -2.397 32.548 1.00 95.00 721 SER A O 1
ATOM 5346 N N . ALA A 1 722 ? -28.408 -1.339 30.739 1.00 96.94 722 ALA A N 1
ATOM 5347 C CA . ALA A 1 722 ? -29.727 -0.963 30.260 1.00 96.94 722 ALA A CA 1
ATOM 5348 C C . ALA A 1 722 ? -30.294 -1.982 29.253 1.00 96.94 722 ALA A C 1
ATOM 5350 O O . ALA A 1 722 ? -31.042 -1.615 28.341 1.00 96.94 722 ALA A O 1
ATOM 5351 N N . LEU A 1 723 ? -29.903 -3.254 29.398 1.00 98.00 723 LEU A N 1
ATOM 5352 C CA . LEU A 1 723 ? -30.396 -4.353 28.577 1.00 98.00 723 LEU A CA 1
ATOM 5353 C C . LEU A 1 723 ? -31.904 -4.519 28.772 1.00 98.00 723 LEU A C 1
ATOM 5355 O O . LEU A 1 723 ? -32.408 -4.427 29.883 1.00 98.00 723 LEU A O 1
ATOM 5359 N N . THR A 1 724 ? -32.602 -4.801 27.676 1.00 97.81 724 THR A N 1
ATOM 5360 C CA . THR A 1 724 ? -34.044 -5.107 27.645 1.00 97.81 724 THR A CA 1
ATOM 5361 C C . THR A 1 724 ? -34.308 -6.596 27.458 1.00 97.81 724 THR A C 1
ATOM 5363 O O . THR A 1 724 ? -35.317 -7.124 27.923 1.00 97.81 724 THR A O 1
ATOM 5366 N N . SER A 1 725 ? -33.365 -7.292 26.824 1.00 95.50 725 SER A N 1
ATOM 5367 C CA . SER A 1 725 ? -33.399 -8.736 26.634 1.00 95.50 725 SER A CA 1
ATOM 5368 C C . SER A 1 725 ? -31.990 -9.315 26.586 1.00 95.50 725 SER A C 1
ATOM 5370 O O . SER A 1 725 ? -31.086 -8.682 26.030 1.00 95.50 725 SER A O 1
ATOM 5372 N N . VAL A 1 726 ? -31.819 -10.544 27.071 1.00 96.88 726 VAL A N 1
ATOM 5373 C CA . VAL A 1 726 ? -30.564 -11.299 26.939 1.00 96.88 726 VAL A CA 1
ATOM 5374 C C . VAL A 1 726 ? -30.830 -12.790 26.726 1.00 96.88 726 VAL A C 1
ATOM 5376 O O . VAL A 1 726 ? -31.769 -13.355 27.288 1.00 96.88 726 VAL A O 1
ATOM 5379 N N . ASN A 1 727 ? -29.993 -13.433 25.909 1.00 96.50 727 ASN A N 1
ATOM 5380 C CA . ASN A 1 727 ? -30.001 -14.877 25.687 1.00 96.50 727 ASN A CA 1
ATOM 5381 C C . ASN A 1 727 ? -28.700 -15.491 26.221 1.00 96.50 727 ASN A C 1
ATOM 5383 O O . ASN A 1 727 ? -27.623 -15.199 25.701 1.00 96.50 727 ASN A O 1
ATOM 5387 N N . ILE A 1 728 ? -28.804 -16.338 27.245 1.00 97.50 728 ILE A N 1
ATOM 5388 C CA . ILE A 1 728 ? -27.667 -17.019 27.872 1.00 97.50 728 ILE A CA 1
ATOM 5389 C C . ILE A 1 728 ? -27.425 -18.347 27.149 1.00 97.50 728 ILE A C 1
ATOM 5391 O O . ILE A 1 728 ? -28.314 -19.202 27.164 1.00 97.50 728 ILE A O 1
ATOM 5395 N N . PRO A 1 729 ? -26.268 -18.555 26.497 1.00 96.38 729 PRO A N 1
ATOM 5396 C CA . PRO A 1 729 ? -26.014 -19.767 25.725 1.00 96.38 729 PRO A CA 1
ATOM 5397 C C . PRO A 1 729 ? -25.907 -21.002 26.630 1.00 96.38 729 PRO A C 1
ATOM 5399 O O . PRO A 1 729 ? -25.415 -20.920 27.752 1.00 96.38 729 PRO A O 1
ATOM 5402 N N . GLY A 1 730 ? -26.309 -22.171 26.120 1.00 93.25 730 GLY A N 1
ATOM 5403 C CA . GLY A 1 730 ? -26.356 -23.422 26.898 1.00 93.25 730 GLY A CA 1
ATOM 5404 C C . GLY A 1 730 ? -24.996 -23.958 27.369 1.00 93.25 730 GLY A C 1
ATOM 5405 O O . GLY A 1 730 ? -24.944 -24.864 28.192 1.00 93.25 730 GLY A O 1
ATOM 5406 N N . ALA A 1 731 ? -23.887 -23.403 26.870 1.00 96.50 731 ALA A N 1
ATOM 5407 C CA . ALA A 1 731 ? -22.542 -23.733 27.339 1.00 96.50 731 ALA A CA 1
ATOM 5408 C C . ALA A 1 731 ? -22.184 -23.065 28.685 1.00 96.50 731 ALA A C 1
ATOM 5410 O O . ALA A 1 731 ? -21.222 -23.484 29.330 1.00 96.50 731 ALA A O 1
ATOM 5411 N N . VAL A 1 732 ? -22.944 -22.052 29.120 1.00 97.62 732 VAL A N 1
ATOM 5412 C CA . VAL A 1 732 ? -22.791 -21.401 30.430 1.00 97.62 732 VAL A CA 1
ATOM 5413 C C . VAL A 1 732 ? -23.493 -22.243 31.493 1.00 97.62 732 VAL A C 1
ATOM 5415 O O . VAL A 1 732 ? -24.701 -22.457 31.424 1.00 97.62 732 VAL A O 1
ATOM 5418 N N . GLN A 1 733 ? -22.737 -22.720 32.485 1.00 96.00 733 GLN A N 1
ATOM 5419 C CA . GLN A 1 733 ? -23.261 -23.607 33.535 1.00 96.00 733 GLN A CA 1
ATOM 5420 C C . GLN A 1 733 ? -23.732 -22.863 34.790 1.00 96.00 733 GLN A C 1
ATOM 5422 O O . GLN A 1 733 ? -24.566 -23.390 35.529 1.00 96.00 733 GLN A O 1
ATOM 5427 N N . GLU A 1 734 ? -23.233 -21.650 35.021 1.00 95.00 734 GLU A N 1
ATOM 5428 C CA . GLU A 1 734 ? -23.494 -20.866 36.228 1.00 95.00 734 GLU A CA 1
ATOM 5429 C C . GLU A 1 734 ? -23.598 -19.373 35.904 1.00 95.00 734 GLU A C 1
ATOM 5431 O O . GLU A 1 734 ? -22.861 -18.860 35.059 1.00 95.00 734 GLU A O 1
ATOM 5436 N N . LEU A 1 735 ? -24.525 -18.693 36.581 1.00 95.31 735 LEU A N 1
ATOM 5437 C CA . LEU A 1 735 ? -24.627 -17.236 36.632 1.00 95.31 735 LEU A CA 1
ATOM 5438 C C . LEU A 1 735 ? -24.401 -16.785 38.071 1.00 95.31 735 LEU A C 1
ATOM 5440 O O . LEU A 1 735 ? -25.046 -17.313 38.969 1.00 95.31 735 LEU A O 1
ATOM 5444 N N . ASP A 1 736 ? -23.544 -15.794 38.281 1.00 91.12 736 ASP A N 1
ATOM 5445 C CA . ASP A 1 736 ? -23.250 -15.242 39.604 1.00 91.12 736 ASP A CA 1
ATOM 5446 C C . ASP A 1 736 ? -23.336 -13.713 39.566 1.00 91.12 736 ASP A C 1
ATOM 5448 O O . ASP A 1 736 ? -22.693 -13.079 38.723 1.00 91.12 736 ASP A O 1
ATOM 5452 N N . SER A 1 737 ? -24.201 -13.135 40.408 1.00 91.69 737 SER A N 1
ATOM 5453 C CA . SER A 1 737 ? -24.472 -11.690 40.532 1.00 91.69 737 SER A CA 1
ATOM 5454 C C . SER A 1 737 ? -24.441 -10.925 39.199 1.00 91.69 737 SER A C 1
ATOM 5456 O O . SER A 1 737 ? -23.847 -9.857 39.078 1.00 91.69 737 SER A O 1
ATOM 5458 N N . THR A 1 738 ? -25.007 -11.516 38.142 1.00 94.69 738 THR A N 1
ATOM 5459 C CA . THR A 1 738 ? -24.693 -11.126 36.759 1.00 94.69 738 THR A CA 1
ATOM 5460 C C . THR A 1 738 ? -25.507 -9.925 36.276 1.00 94.69 738 THR A C 1
ATOM 5462 O O . THR A 1 738 ? -24.955 -9.069 35.586 1.00 94.69 738 THR A O 1
ATOM 5465 N N . PHE A 1 739 ? -26.791 -9.850 36.639 1.00 96.88 739 PHE A N 1
ATOM 5466 C CA . PHE A 1 739 ? -27.775 -8.881 36.140 1.00 96.88 739 PHE A CA 1
ATOM 5467 C C . PHE A 1 739 ? -28.355 -7.975 37.243 1.00 96.88 739 PHE A C 1
ATOM 5469 O O . PHE A 1 739 ? -29.426 -7.400 37.057 1.00 96.88 739 PHE A O 1
ATOM 5476 N N . ILE A 1 740 ? -27.647 -7.788 38.363 1.00 94.81 740 ILE A N 1
ATOM 5477 C CA . ILE A 1 740 ? -28.062 -6.875 39.447 1.00 94.81 740 ILE A CA 1
ATOM 5478 C C . ILE A 1 740 ? -28.398 -5.488 38.885 1.00 94.81 740 ILE A C 1
ATOM 5480 O O . ILE A 1 740 ? -27.605 -4.924 38.123 1.00 94.81 740 ILE A O 1
ATOM 5484 N N . ASN A 1 741 ? -29.538 -4.927 39.291 1.00 95.19 741 ASN A N 1
ATOM 5485 C CA . ASN A 1 741 ? -30.032 -3.601 38.909 1.00 95.19 741 ASN A CA 1
ATOM 5486 C C . ASN A 1 741 ? -30.193 -3.396 37.388 1.00 95.19 741 ASN A C 1
ATOM 5488 O O . ASN A 1 741 ? -30.129 -2.265 36.901 1.00 95.19 741 ASN A O 1
ATOM 5492 N N . CYS A 1 742 ? -30.423 -4.456 36.605 1.00 96.50 742 CYS A N 1
ATOM 5493 C CA . CYS A 1 742 ? -30.827 -4.316 35.201 1.00 96.50 742 CYS A CA 1
ATOM 5494 C C . CYS A 1 742 ? -32.309 -3.917 35.115 1.00 96.50 742 CYS A C 1
ATOM 5496 O O . CYS A 1 742 ? -33.164 -4.690 34.689 1.00 96.50 742 CYS A O 1
ATOM 5498 N N . THR A 1 743 ? -32.633 -2.695 35.533 1.00 96.75 743 THR A N 1
ATOM 5499 C CA . THR A 1 743 ? -34.015 -2.207 35.703 1.00 96.75 743 THR A CA 1
ATOM 5500 C C . THR A 1 743 ? -34.826 -2.145 34.407 1.00 96.75 743 THR A C 1
ATOM 5502 O O . THR A 1 743 ? -36.047 -2.077 34.461 1.00 96.75 743 THR A O 1
ATOM 5505 N N . SER A 1 744 ? -34.172 -2.187 33.240 1.00 97.50 744 SER A N 1
ATOM 5506 C CA . SER A 1 744 ? -34.825 -2.238 31.921 1.00 97.50 744 SER A CA 1
ATOM 5507 C C . SER A 1 744 ? -35.029 -3.659 31.380 1.00 97.50 744 SER A C 1
ATOM 5509 O O . SER A 1 744 ? -35.637 -3.810 30.322 1.00 97.50 744 SER A O 1
ATOM 5511 N N . LEU A 1 745 ? -34.519 -4.690 32.062 1.00 97.81 745 LEU A N 1
ATOM 5512 C CA . LEU A 1 745 ? -34.500 -6.064 31.564 1.00 97.81 745 LEU A CA 1
ATOM 5513 C C . LEU A 1 745 ? -35.892 -6.682 31.647 1.00 97.81 745 LEU A C 1
ATOM 5515 O O . LEU A 1 745 ? -36.368 -7.004 32.728 1.00 97.81 745 LEU A O 1
ATOM 5519 N N . GLU A 1 746 ? -36.539 -6.865 30.497 1.00 96.44 746 GLU A N 1
ATOM 5520 C CA . GLU A 1 746 ? -37.900 -7.398 30.418 1.00 96.44 746 GLU A CA 1
ATOM 5521 C C . GLU A 1 746 ? -37.932 -8.918 30.248 1.00 96.44 746 GLU A C 1
ATOM 5523 O O . GLU A 1 746 ? -38.838 -9.581 30.757 1.00 96.44 746 GLU A O 1
ATOM 5528 N N . THR A 1 747 ? -36.971 -9.469 29.498 1.00 93.75 747 THR A N 1
ATOM 5529 C CA . THR A 1 747 ? -36.950 -10.888 29.115 1.00 93.75 747 THR A CA 1
ATOM 5530 C C . THR A 1 747 ? -35.552 -11.489 29.211 1.00 93.75 747 THR A C 1
ATOM 5532 O O . THR A 1 747 ? -34.556 -10.896 28.798 1.00 93.75 747 THR A O 1
ATOM 5535 N N . VAL A 1 748 ? -35.474 -12.714 29.728 1.00 95.56 748 VAL A N 1
ATOM 5536 C CA . VAL A 1 748 ? -34.226 -13.475 29.827 1.00 95.56 748 VAL A CA 1
ATOM 5537 C C . VAL A 1 748 ? -34.473 -14.875 29.288 1.00 95.56 748 VAL A C 1
ATOM 5539 O O . VAL A 1 748 ? -35.348 -15.588 29.775 1.00 95.56 748 VAL A O 1
ATOM 5542 N N . THR A 1 749 ? -33.696 -15.278 28.283 1.00 95.25 749 THR A N 1
ATOM 5543 C CA . THR A 1 749 ? -33.715 -16.654 27.773 1.00 95.25 749 THR A CA 1
ATOM 5544 C C . THR A 1 749 ? -32.560 -17.429 28.391 1.00 95.25 749 THR A C 1
ATOM 5546 O O . THR A 1 749 ? -31.394 -17.131 28.128 1.00 95.25 749 THR A O 1
ATOM 5549 N N . LEU A 1 750 ? -32.885 -18.421 29.217 1.00 95.88 750 LEU A N 1
ATOM 5550 C CA . LEU A 1 750 ? -31.930 -19.351 29.816 1.00 95.88 750 LEU A CA 1
ATOM 5551 C C . LEU A 1 750 ? -31.982 -20.673 29.040 1.00 95.88 750 LEU A C 1
ATOM 5553 O O . LEU A 1 750 ? -33.016 -21.339 29.021 1.00 95.88 750 LEU A O 1
ATOM 5557 N N . ASN A 1 751 ? -30.890 -21.051 28.372 1.00 94.31 751 ASN A N 1
ATOM 5558 C CA . ASN A 1 751 ? -30.857 -22.268 27.555 1.00 94.31 751 ASN A CA 1
ATOM 5559 C C . ASN A 1 751 ? -30.508 -23.528 28.366 1.00 94.31 751 ASN A C 1
ATOM 5561 O O . ASN A 1 751 ? -29.917 -23.470 29.446 1.00 94.31 751 ASN A O 1
ATOM 5565 N N . THR A 1 752 ? -30.847 -24.690 27.801 1.00 90.88 752 THR A N 1
ATOM 5566 C CA . THR A 1 752 ? -30.510 -26.010 28.354 1.00 90.88 752 THR A CA 1
ATOM 5567 C C . THR A 1 752 ? -28.998 -26.153 28.530 1.00 90.88 752 THR A C 1
ATOM 5569 O O . THR A 1 752 ? -28.254 -25.961 27.568 1.00 90.88 752 THR A O 1
ATOM 5572 N N . GLY A 1 753 ? -28.562 -26.509 29.740 1.00 92.56 753 GLY A N 1
ATOM 5573 C CA . GLY A 1 753 ? -27.147 -26.631 30.118 1.00 92.56 753 GLY A CA 1
ATOM 5574 C C . GLY A 1 753 ? -26.760 -25.776 31.329 1.00 92.56 753 GLY A C 1
ATOM 5575 O O . GLY A 1 753 ? -25.822 -26.131 32.044 1.00 92.56 753 GLY A O 1
ATOM 5576 N N . LEU A 1 754 ? -27.542 -24.730 31.628 1.00 97.00 754 LEU A N 1
ATOM 5577 C CA . LEU A 1 754 ? -27.430 -23.971 32.872 1.00 97.00 754 LEU A CA 1
ATOM 5578 C C . LEU A 1 754 ? -27.801 -24.857 34.070 1.00 97.00 754 LEU A C 1
ATOM 5580 O O . LEU A 1 754 ? -28.880 -25.456 34.083 1.00 97.00 754 LEU A O 1
ATOM 5584 N N . LYS A 1 755 ? -26.919 -24.924 35.070 1.00 95.69 755 LYS A N 1
ATOM 5585 C CA . LYS A 1 755 ? -27.099 -25.713 36.298 1.00 95.69 755 LYS A CA 1
ATOM 5586 C C . LYS A 1 755 ? -27.415 -24.850 37.510 1.00 95.69 755 LYS A C 1
ATOM 5588 O O . LYS A 1 755 ? -28.201 -25.268 38.360 1.00 95.69 755 LYS A O 1
ATOM 5593 N N . TYR A 1 756 ? -26.821 -23.661 37.593 1.00 94.75 756 TYR A N 1
ATOM 5594 C CA . TYR A 1 756 ? -26.888 -22.822 38.787 1.00 94.75 756 TYR A CA 1
ATOM 5595 C C . TYR A 1 756 ? -27.245 -21.374 38.439 1.00 94.75 756 TYR A C 1
ATOM 5597 O O . TYR A 1 756 ? -26.566 -20.727 37.642 1.00 94.75 756 TYR A O 1
ATOM 5605 N N . ILE A 1 757 ? -28.311 -20.863 39.056 1.00 94.56 757 ILE A N 1
ATOM 5606 C CA . ILE A 1 757 ? -28.619 -19.432 39.102 1.00 94.56 757 ILE A CA 1
ATOM 5607 C C . ILE A 1 757 ? -28.158 -18.962 40.475 1.00 94.56 757 ILE A C 1
ATOM 5609 O O . ILE A 1 757 ? -28.881 -19.127 41.447 1.00 94.56 757 ILE A O 1
ATOM 5613 N N . GLY A 1 758 ? -26.945 -18.435 40.569 1.00 88.75 758 GLY A N 1
ATOM 5614 C CA . GLY A 1 758 ? -26.374 -17.938 41.810 1.00 88.75 758 GLY A CA 1
ATOM 5615 C C . GLY A 1 758 ? -25.566 -18.968 42.601 1.00 88.75 758 GLY A C 1
ATOM 5616 O O . GLY A 1 758 ? -25.749 -20.192 42.488 1.00 88.75 758 GLY A O 1
ATOM 5617 N N . THR A 1 759 ? -24.671 -18.455 43.444 1.00 83.31 759 THR A N 1
ATOM 5618 C CA . THR A 1 759 ? -23.959 -19.255 44.448 1.00 83.31 759 THR A CA 1
ATOM 5619 C C . THR A 1 759 ? -24.875 -19.614 45.627 1.00 83.31 759 THR A C 1
ATOM 5621 O O . THR A 1 759 ? -26.018 -19.168 45.726 1.00 83.31 759 THR A O 1
ATOM 5624 N N . GLU A 1 760 ? -24.391 -20.464 46.530 1.00 70.19 760 GLU A N 1
ATOM 5625 C CA . GLU A 1 760 ? -25.137 -20.861 47.730 1.00 70.19 760 GLU A CA 1
ATOM 5626 C C . GLU A 1 760 ? -25.235 -19.733 48.779 1.00 70.19 760 GLU A C 1
ATOM 5628 O O . GLU A 1 760 ? -26.255 -19.630 49.456 1.00 70.19 760 GLU A O 1
ATOM 5633 N N . TYR A 1 761 ? -24.221 -18.862 48.882 1.00 67.31 761 TYR A N 1
ATOM 5634 C CA . TYR A 1 761 ? -24.060 -17.941 50.020 1.00 67.31 761 TYR A CA 1
ATOM 5635 C C . TYR A 1 761 ? -24.275 -16.450 49.681 1.00 67.31 761 TYR A C 1
ATOM 5637 O O . TYR A 1 761 ? -24.727 -15.702 50.546 1.00 67.31 761 TYR A O 1
ATOM 5645 N N . GLN A 1 762 ? -23.973 -15.999 48.454 1.00 69.25 762 GLN A N 1
ATOM 5646 C CA . GLN A 1 762 ? -24.104 -14.595 47.999 1.00 69.25 762 GLN A CA 1
ATOM 5647 C C . GLN A 1 762 ? -24.432 -14.576 46.498 1.00 69.25 762 GLN A C 1
ATOM 5649 O O . GLN A 1 762 ? -23.608 -15.027 45.704 1.00 69.25 762 GLN A O 1
ATOM 5654 N N . ALA A 1 763 ? -25.655 -14.197 46.106 1.00 74.12 763 ALA A N 1
ATOM 5655 C CA . ALA A 1 763 ? -26.177 -14.601 44.797 1.00 74.12 763 ALA A CA 1
ATOM 5656 C C . ALA A 1 763 ? -27.353 -13.772 44.239 1.00 74.12 763 ALA A C 1
ATOM 5658 O O . ALA A 1 763 ? -28.394 -14.305 43.844 1.00 74.12 763 ALA A O 1
ATOM 5659 N N . GLU A 1 764 ? -27.175 -12.470 44.098 1.00 88.31 764 GLU A N 1
ATOM 5660 C CA . GLU A 1 764 ? -28.205 -11.516 43.676 1.00 88.31 764 GLU A CA 1
ATOM 5661 C C . GLU A 1 764 ? -28.418 -11.477 42.138 1.00 88.31 764 GLU A C 1
ATOM 5663 O O . GLU A 1 764 ? -28.501 -10.418 41.530 1.00 88.31 764 GLU A O 1
ATOM 5668 N N . VAL A 1 765 ? -28.488 -12.625 41.448 1.00 94.88 765 VAL A N 1
ATOM 5669 C CA . VAL A 1 765 ? -28.361 -12.700 39.970 1.00 94.88 765 VAL A CA 1
ATOM 5670 C C . VAL A 1 765 ? -29.245 -11.713 39.192 1.00 94.88 765 VAL A C 1
ATOM 5672 O O . VAL A 1 765 ? -28.723 -11.064 38.287 1.00 94.88 765 VAL A O 1
ATOM 5675 N N . PHE A 1 766 ? -30.532 -11.594 39.522 1.00 96.12 766 PHE A N 1
ATOM 5676 C CA . PHE A 1 766 ? -31.508 -10.678 38.911 1.00 96.12 766 PHE A CA 1
ATOM 5677 C C . PHE A 1 766 ? -32.105 -9.697 39.933 1.00 96.12 766 PHE A C 1
ATOM 5679 O O . PHE A 1 766 ? -33.232 -9.230 39.757 1.00 96.12 766 PHE A O 1
ATOM 5686 N N . GLU A 1 767 ? -31.377 -9.375 41.004 1.00 94.69 767 GLU A N 1
ATOM 5687 C CA . GLU A 1 767 ? -31.856 -8.413 41.999 1.00 94.69 767 GLU A CA 1
ATOM 5688 C C . GLU A 1 767 ? -32.220 -7.069 41.342 1.00 94.69 767 GLU A C 1
ATOM 5690 O O . GLU A 1 767 ? -31.497 -6.563 40.479 1.00 94.69 767 GLU A O 1
ATOM 5695 N N . ASN A 1 768 ? -33.365 -6.503 41.733 1.00 94.94 768 ASN A N 1
ATOM 5696 C CA . ASN A 1 768 ? -33.921 -5.243 41.232 1.00 94.94 768 ASN A CA 1
ATOM 5697 C C . ASN A 1 768 ? -34.077 -5.172 39.699 1.00 94.94 768 ASN A C 1
ATOM 5699 O O . ASN A 1 768 ? -34.042 -4.088 39.108 1.00 94.94 768 ASN A O 1
ATOM 5703 N N . CYS A 1 769 ? -34.301 -6.304 39.024 1.00 96.12 769 CYS A N 1
ATOM 5704 C CA . CYS A 1 769 ? -34.755 -6.322 37.629 1.00 96.12 769 CYS A CA 1
ATOM 5705 C C . CYS A 1 769 ? -36.247 -5.946 37.546 1.00 96.12 769 CYS A C 1
ATOM 5707 O O . CYS A 1 769 ? -37.111 -6.767 37.246 1.00 96.12 769 CYS A O 1
ATOM 5709 N N . THR A 1 770 ? -36.568 -4.687 37.844 1.00 95.62 770 THR A N 1
ATOM 5710 C CA . THR A 1 770 ? -37.945 -4.206 38.056 1.00 95.62 770 THR A CA 1
ATOM 5711 C C . THR A 1 770 ? -38.854 -4.290 36.822 1.00 95.62 770 THR A C 1
ATOM 5713 O O . THR A 1 770 ? -40.076 -4.318 36.968 1.00 95.62 770 THR A O 1
ATOM 5716 N N . ALA A 1 771 ? -38.291 -4.372 35.611 1.00 96.50 771 ALA A N 1
ATOM 5717 C CA . ALA A 1 771 ? -39.040 -4.550 34.365 1.00 96.50 771 ALA A CA 1
ATOM 5718 C C . ALA A 1 771 ? -39.256 -6.018 33.951 1.00 96.50 771 ALA A C 1
ATOM 5720 O O . ALA A 1 771 ? -39.964 -6.248 32.970 1.00 96.50 771 ALA A O 1
ATOM 5721 N N . LEU A 1 772 ? -38.697 -6.999 34.671 1.00 95.69 772 LEU A N 1
ATOM 5722 C CA . LEU A 1 772 ? -38.727 -8.409 34.272 1.00 95.69 772 LEU A CA 1
ATOM 5723 C C . LEU A 1 772 ? -40.167 -8.937 34.229 1.00 95.69 772 LEU A C 1
ATOM 5725 O O . LEU A 1 772 ? -40.856 -8.947 35.243 1.00 95.69 772 LEU A O 1
ATOM 5729 N N . LYS A 1 773 ? -40.630 -9.379 33.053 1.00 93.44 773 LYS A N 1
ATOM 5730 C CA . LYS A 1 773 ? -42.010 -9.863 32.839 1.00 93.44 773 LYS A CA 1
ATOM 5731 C C . LYS A 1 773 ? -42.110 -11.380 32.936 1.00 93.44 773 LYS A C 1
ATOM 5733 O O . LYS A 1 773 ? -43.079 -11.919 33.451 1.00 93.44 773 LYS A O 1
ATOM 5738 N N . SER A 1 774 ? -41.110 -12.095 32.436 1.00 85.81 774 SER A N 1
ATOM 5739 C CA . SER A 1 774 ? -41.118 -13.557 32.458 1.00 85.81 774 SER A CA 1
ATOM 5740 C C . SER A 1 774 ? -39.710 -14.121 32.405 1.00 85.81 774 SER A C 1
ATOM 5742 O O . SER A 1 774 ? -38.879 -13.632 31.634 1.00 85.81 774 SER A O 1
ATOM 5744 N N . ILE A 1 775 ? -39.478 -15.206 33.140 1.00 90.75 775 ILE A N 1
ATOM 5745 C CA . ILE A 1 775 ? -38.262 -16.010 33.025 1.00 90.75 775 ILE A CA 1
ATOM 5746 C C . ILE A 1 775 ? -38.616 -17.498 33.048 1.00 90.75 775 ILE A C 1
ATOM 5748 O O . ILE A 1 775 ? -39.315 -17.981 33.940 1.00 90.75 775 ILE A O 1
ATOM 5752 N N . ASN A 1 776 ? -38.146 -18.227 32.036 1.00 89.62 776 ASN A N 1
ATOM 5753 C CA . ASN A 1 776 ? -38.294 -19.676 31.965 1.00 89.62 776 ASN A CA 1
ATOM 5754 C C . ASN A 1 776 ? -37.012 -20.331 32.482 1.00 89.62 776 ASN A C 1
ATOM 5756 O O . ASN A 1 776 ? -35.955 -20.192 31.864 1.00 89.62 776 ASN A O 1
ATOM 5760 N N . ILE A 1 777 ? -37.100 -21.020 33.618 1.00 91.75 777 ILE A N 1
ATOM 5761 C CA . ILE A 1 777 ? -35.963 -21.706 34.231 1.00 91.75 777 ILE A CA 1
ATOM 5762 C C . ILE A 1 777 ? -35.890 -23.125 33.638 1.00 91.75 777 ILE A C 1
ATOM 5764 O O . ILE A 1 777 ? -36.842 -23.893 33.795 1.00 91.75 777 ILE A O 1
ATOM 5768 N N . PRO A 1 778 ? -34.798 -23.504 32.945 1.00 93.25 778 PRO A N 1
ATOM 5769 C CA . PRO A 1 778 ? -34.713 -24.801 32.290 1.00 93.25 778 PRO A CA 1
ATOM 5770 C C . PRO A 1 778 ? -34.625 -25.939 33.313 1.00 93.25 778 PRO A C 1
ATOM 5772 O O . PRO A 1 778 ? -34.059 -25.788 34.394 1.00 93.25 778 PRO A O 1
ATOM 5775 N N . ASN A 1 779 ? -35.118 -27.120 32.936 1.00 92.12 779 ASN A N 1
ATOM 5776 C CA . ASN A 1 779 ? -35.116 -28.336 33.765 1.00 92.12 779 ASN A CA 1
ATOM 5777 C C . ASN A 1 779 ? -33.715 -28.915 34.061 1.00 92.12 779 ASN A C 1
ATOM 5779 O O . ASN A 1 779 ? -33.601 -29.979 34.665 1.00 92.12 779 ASN A O 1
ATOM 5783 N N . THR A 1 780 ? -32.652 -28.248 33.609 1.00 95.50 780 THR A N 1
ATOM 5784 C CA . THR A 1 780 ? -31.263 -28.553 33.966 1.00 95.50 780 THR A CA 1
ATOM 5785 C C . THR A 1 780 ? -30.800 -27.807 35.217 1.00 95.50 780 THR A C 1
ATOM 5787 O O . THR A 1 780 ? -29.759 -28.157 35.765 1.00 95.50 780 THR A O 1
ATOM 5790 N N . VAL A 1 781 ? -31.545 -26.792 35.675 1.00 94.75 781 VAL A N 1
ATOM 5791 C CA . VAL A 1 781 ? -31.179 -25.999 36.854 1.00 94.75 781 VAL A CA 1
ATOM 5792 C C . VAL A 1 781 ? -31.435 -26.805 38.121 1.00 94.75 781 VAL A C 1
ATOM 5794 O O . VAL A 1 781 ? -32.539 -27.304 38.340 1.00 94.75 781 VAL A O 1
ATOM 5797 N N . GLU A 1 782 ? -30.410 -26.897 38.964 1.00 91.56 782 GLU A N 1
ATOM 5798 C CA . GLU A 1 782 ? -30.420 -27.602 40.248 1.00 91.56 782 GLU A CA 1
ATOM 5799 C C . GLU A 1 782 ? -30.477 -26.638 41.443 1.00 91.56 782 GLU A C 1
ATOM 5801 O O . GLU A 1 782 ? -30.894 -27.040 42.532 1.00 91.56 782 GLU A O 1
ATOM 5806 N N . ARG A 1 783 ? -30.067 -25.376 41.250 1.00 89.25 783 ARG A N 1
ATOM 5807 C CA . ARG A 1 783 ? -29.894 -24.380 42.316 1.00 89.25 783 ARG A CA 1
ATOM 5808 C C . ARG A 1 783 ? -30.378 -22.990 41.899 1.00 89.25 783 ARG A C 1
ATOM 5810 O O . ARG A 1 783 ? -29.998 -22.523 40.824 1.00 89.25 783 ARG A O 1
ATOM 5817 N N . ILE A 1 784 ? -31.120 -22.322 42.785 1.00 90.44 784 ILE A N 1
ATOM 5818 C CA . ILE A 1 784 ? -31.361 -20.871 42.744 1.00 90.44 784 ILE A CA 1
ATOM 5819 C C . ILE A 1 784 ? -30.837 -20.264 44.051 1.00 90.44 784 ILE A C 1
ATOM 5821 O O . ILE A 1 784 ? -31.228 -20.700 45.129 1.00 90.44 784 ILE A O 1
ATOM 5825 N N . GLY A 1 785 ? -29.918 -19.311 43.956 1.00 87.56 785 GLY A N 1
ATOM 5826 C CA . GLY A 1 785 ? -29.184 -18.725 45.070 1.00 87.56 785 GLY A CA 1
ATOM 5827 C C . GLY A 1 785 ? -29.960 -17.661 45.844 1.00 87.56 785 GLY A C 1
ATOM 5828 O O . GLY A 1 785 ? -31.066 -17.256 45.479 1.00 87.56 785 GLY A O 1
ATOM 5829 N N . ARG A 1 786 ? -29.357 -17.209 46.946 1.00 85.50 786 ARG A N 1
ATOM 5830 C CA . ARG A 1 786 ? -29.889 -16.164 47.831 1.00 85.50 786 ARG A CA 1
ATOM 5831 C C . ARG A 1 786 ? -30.269 -14.898 47.053 1.00 85.50 786 ARG A C 1
ATOM 5833 O O . ARG A 1 786 ? -29.436 -14.376 46.333 1.00 85.50 786 ARG A O 1
ATOM 5840 N N . ALA A 1 787 ? -31.479 -14.372 47.252 1.00 88.38 787 ALA A N 1
ATOM 5841 C CA . ALA A 1 787 ? -31.946 -13.099 46.683 1.00 88.38 787 ALA A CA 1
ATOM 5842 C C . ALA A 1 787 ? -31.897 -12.982 45.142 1.00 88.38 787 ALA A C 1
ATOM 5844 O O . ALA A 1 787 ? -31.979 -11.879 44.603 1.00 88.38 787 ALA A O 1
ATOM 5845 N N . SER A 1 788 ? -31.826 -14.100 44.408 1.00 91.19 788 SER A N 1
ATOM 5846 C CA . SER A 1 788 ? -31.648 -14.072 42.949 1.00 91.19 788 SER A CA 1
ATOM 5847 C C . SER A 1 788 ? -32.741 -13.338 42.165 1.00 91.19 788 SER A C 1
ATOM 5849 O O . SER A 1 788 ? -32.448 -12.896 41.063 1.00 91.19 788 SER A O 1
ATOM 5851 N N . PHE A 1 789 ? -33.960 -13.186 42.690 1.00 91.88 789 PHE A N 1
ATOM 5852 C CA . PHE A 1 789 ? -35.044 -12.393 42.088 1.00 91.88 789 PHE A CA 1
ATOM 5853 C C . PHE A 1 789 ? -35.573 -11.306 43.037 1.00 91.88 789 PHE A C 1
ATOM 5855 O O . PHE A 1 789 ? -36.657 -10.770 42.813 1.00 91.88 789 PHE A O 1
ATOM 5862 N N . SER A 1 790 ? -34.824 -10.965 44.090 1.00 89.38 790 SER A N 1
ATOM 5863 C CA . SER A 1 790 ? -35.234 -9.938 45.053 1.00 89.38 790 SER A CA 1
ATOM 5864 C C . SER A 1 790 ? -35.540 -8.610 44.343 1.00 89.38 790 SER A C 1
ATOM 5866 O O . SER A 1 790 ? -34.817 -8.213 43.430 1.00 89.38 790 SER A O 1
ATOM 5868 N N . GLY A 1 791 ? -36.634 -7.935 44.699 1.00 91.12 791 GLY A N 1
ATOM 5869 C CA . GLY A 1 791 ? -37.014 -6.645 44.107 1.00 91.12 791 GLY A CA 1
ATOM 5870 C C . GLY A 1 791 ? -37.526 -6.706 42.658 1.00 91.12 791 GLY A C 1
ATOM 5871 O O . GLY A 1 791 ? -37.684 -5.665 42.012 1.00 91.12 791 GLY A O 1
ATOM 5872 N N . CYS A 1 792 ? -37.825 -7.891 42.113 1.00 92.00 792 CYS A N 1
ATOM 5873 C CA . CYS A 1 792 ? -38.513 -8.023 40.824 1.00 92.00 792 CYS A CA 1
ATOM 5874 C C . CYS A 1 792 ? -40.012 -7.687 40.974 1.00 92.00 792 CYS A C 1
ATOM 5876 O O . CYS A 1 792 ? -40.868 -8.558 41.103 1.00 92.00 792 CYS A O 1
ATOM 5878 N N . ILE A 1 793 ? -40.332 -6.393 40.966 1.00 91.25 793 ILE A N 1
ATOM 5879 C CA . ILE A 1 793 ? -41.663 -5.853 41.309 1.00 91.25 793 ILE A CA 1
ATOM 5880 C C . ILE A 1 793 ? -42.658 -5.751 40.136 1.00 91.25 793 ILE A C 1
ATOM 5882 O O . ILE A 1 793 ? -43.721 -5.146 40.292 1.00 91.25 793 ILE A O 1
ATOM 5886 N N . ASN A 1 794 ? -42.335 -6.267 38.944 1.00 91.25 794 ASN A N 1
ATOM 5887 C CA . ASN A 1 794 ? -43.216 -6.127 37.780 1.00 91.25 794 ASN A CA 1
ATOM 5888 C C . ASN A 1 794 ? -44.568 -6.820 38.025 1.00 91.25 794 ASN A C 1
ATOM 5890 O O . ASN A 1 794 ? -44.613 -8.000 38.360 1.00 91.25 794 ASN A O 1
ATOM 5894 N N . SER A 1 795 ? -45.678 -6.115 37.783 1.00 85.94 795 SER A N 1
ATOM 5895 C CA . SER A 1 795 ? -47.035 -6.625 38.035 1.00 85.94 795 SER A CA 1
ATOM 5896 C C . SER A 1 795 ? -47.447 -7.820 37.165 1.00 85.94 795 SER A C 1
ATOM 5898 O O . SER A 1 795 ? -48.450 -8.465 37.460 1.00 85.94 795 SER A O 1
ATOM 5900 N N . THR A 1 796 ? -46.701 -8.108 36.095 1.00 87.25 796 THR A N 1
ATOM 5901 C CA . THR A 1 796 ? -46.941 -9.228 35.169 1.00 87.25 796 THR A CA 1
ATOM 5902 C C . THR A 1 796 ? -45.919 -10.355 35.306 1.00 87.25 796 THR A C 1
ATOM 5904 O O . THR A 1 796 ? -45.921 -11.267 34.484 1.00 87.25 796 THR A O 1
ATOM 5907 N N . LEU A 1 797 ? -45.047 -10.298 36.321 1.00 86.88 797 LEU A N 1
ATOM 5908 C CA . LEU A 1 797 ? -43.958 -11.252 36.499 1.00 86.88 797 LEU A CA 1
ATOM 5909 C C . LEU A 1 797 ? -44.467 -12.697 36.627 1.00 86.88 797 LEU A C 1
ATOM 5911 O O . LEU A 1 797 ? -45.130 -13.050 37.600 1.00 86.88 797 LEU A O 1
ATOM 5915 N N . THR A 1 798 ? -44.070 -13.559 35.689 1.00 83.88 798 THR A N 1
ATOM 5916 C CA . THR A 1 798 ? -44.283 -15.011 35.774 1.00 83.88 798 THR A CA 1
ATOM 5917 C C . THR A 1 798 ? -42.955 -15.759 35.867 1.00 83.88 798 THR A C 1
ATOM 5919 O O . THR A 1 798 ? -42.109 -15.636 34.974 1.00 83.88 798 THR A O 1
ATOM 5922 N N . ILE A 1 799 ? -42.792 -16.582 36.905 1.00 83.50 799 ILE A N 1
ATOM 5923 C CA . ILE A 1 799 ? -41.620 -17.447 37.102 1.00 83.50 799 ILE A CA 1
ATOM 5924 C C . ILE A 1 799 ? -42.097 -18.885 37.310 1.00 83.50 799 ILE A C 1
ATOM 5926 O O . ILE A 1 799 ? -42.922 -19.146 38.181 1.00 83.50 799 ILE A O 1
ATOM 5930 N N . SER A 1 800 ? -41.567 -19.821 36.520 1.00 78.44 800 SER A N 1
ATOM 5931 C CA . SER A 1 800 ? -41.803 -21.258 36.694 1.00 78.44 800 SER A CA 1
ATOM 5932 C C . SER A 1 800 ? -40.532 -21.924 37.208 1.00 78.44 800 SER A C 1
ATOM 5934 O O . SER A 1 800 ? -39.526 -21.954 36.499 1.00 78.44 800 SER A O 1
ATOM 5936 N N . VAL A 1 801 ? -40.578 -22.475 38.423 1.00 80.69 801 VAL A N 1
ATOM 5937 C CA . VAL A 1 801 ? -39.458 -23.208 39.033 1.00 80.69 801 VAL A CA 1
ATOM 5938 C C . VAL A 1 801 ? -39.608 -24.709 38.731 1.00 80.69 801 VAL A C 1
ATOM 5940 O O . VAL A 1 801 ? -40.568 -25.324 39.203 1.00 80.69 801 VAL A O 1
ATOM 5943 N N . PRO A 1 802 ? -38.707 -25.330 37.946 1.00 83.00 802 PRO A N 1
ATOM 5944 C CA . PRO A 1 802 ? -38.824 -26.738 37.577 1.00 83.00 802 PRO A CA 1
ATOM 5945 C C . PRO A 1 802 ? -38.513 -27.670 38.756 1.00 83.00 802 PRO A C 1
ATOM 5947 O O . PRO A 1 802 ? -37.774 -27.321 39.675 1.00 83.00 802 PRO A O 1
ATOM 5950 N N . SER A 1 803 ? -39.014 -28.908 38.694 1.00 79.19 803 SER A N 1
ATOM 5951 C CA . SER A 1 803 ? -38.777 -29.945 39.716 1.00 79.19 803 SER A CA 1
ATOM 5952 C C . SER A 1 803 ? -37.314 -30.391 39.830 1.00 79.19 803 SER A C 1
ATOM 5954 O O . SER A 1 803 ? -36.963 -31.121 40.750 1.00 79.19 803 SER A O 1
ATOM 5956 N N . SER A 1 804 ? -36.461 -29.991 38.883 1.00 85.38 804 SER A N 1
ATOM 5957 C CA . SER A 1 804 ? -35.018 -30.229 38.926 1.00 85.38 804 SER A CA 1
ATOM 5958 C C . SER A 1 804 ? -34.304 -29.383 39.981 1.00 85.38 804 SER A C 1
ATOM 5960 O O . SER A 1 804 ? -33.209 -29.756 40.402 1.00 85.38 804 SER A O 1
ATOM 5962 N N . VAL A 1 805 ? -34.904 -28.266 40.415 1.00 85.44 805 VAL A N 1
ATOM 5963 C CA . VAL A 1 805 ? -34.334 -27.379 41.433 1.00 85.44 805 VAL A CA 1
ATOM 5964 C C . VAL A 1 805 ? -34.411 -28.064 42.794 1.00 85.44 805 VAL A C 1
ATOM 5966 O O . VAL A 1 805 ? -35.491 -28.285 43.337 1.00 85.44 805 VAL A O 1
ATOM 5969 N N . LYS A 1 806 ? -33.243 -28.400 43.343 1.00 82.62 806 LYS A N 1
ATOM 5970 C CA . LYS A 1 806 ? -33.080 -29.074 44.639 1.00 82.62 806 LYS A CA 1
ATOM 5971 C C . LYS A 1 806 ? -32.917 -28.076 45.783 1.00 82.62 806 LYS A C 1
ATOM 5973 O O . LYS A 1 806 ? -33.261 -28.398 46.917 1.00 82.62 806 LYS A O 1
ATOM 5978 N N . PHE A 1 807 ? -32.384 -26.892 45.476 1.00 80.12 807 PHE A N 1
ATOM 5979 C CA . PHE A 1 807 ? -32.065 -25.858 46.452 1.00 80.12 807 PHE A CA 1
ATOM 5980 C C . PHE A 1 807 ? -32.584 -24.479 46.041 1.00 80.12 807 PHE A C 1
ATOM 5982 O O . PHE A 1 807 ? -32.367 -24.040 44.905 1.00 80.12 807 PHE A O 1
ATOM 5989 N N . LEU A 1 808 ? -33.190 -23.793 47.013 1.00 80.75 808 LEU A N 1
ATOM 5990 C CA . LEU A 1 808 ? -33.539 -22.377 46.962 1.00 80.75 808 LEU A CA 1
ATOM 5991 C C . LEU A 1 808 ? -32.840 -21.638 48.108 1.00 80.75 808 LEU A C 1
ATOM 5993 O O . LEU A 1 808 ? -32.950 -22.039 49.268 1.00 80.75 808 LEU A O 1
ATOM 5997 N N . GLY A 1 809 ? -32.139 -20.557 47.778 1.00 77.38 809 GLY A N 1
ATOM 5998 C CA . GLY A 1 809 ? -31.514 -19.679 48.757 1.00 77.38 809 GLY A CA 1
ATOM 5999 C C . GLY A 1 809 ? -32.518 -18.838 49.544 1.00 77.38 809 GLY A C 1
ATOM 6000 O O . GLY A 1 809 ? -33.713 -18.792 49.253 1.00 77.38 809 GLY A O 1
ATOM 6001 N N . GLU A 1 810 ? -32.019 -18.134 50.553 1.00 80.12 810 GLU A N 1
ATOM 6002 C CA . GLU A 1 810 ? -32.828 -17.205 51.345 1.00 80.12 810 GLU A CA 1
ATOM 6003 C C . GLU A 1 810 ? -33.313 -16.027 50.486 1.00 80.12 810 GLU A C 1
ATOM 6005 O O . GLU A 1 810 ? -32.582 -15.543 49.617 1.00 80.12 810 GLU A O 1
ATOM 6010 N N . ASN A 1 811 ? -34.532 -15.537 50.737 1.00 81.69 811 ASN A N 1
ATOM 6011 C CA . ASN A 1 811 ? -35.078 -14.318 50.123 1.00 81.69 811 ASN A CA 1
ATOM 6012 C C . ASN A 1 811 ? -35.104 -14.315 48.579 1.00 81.69 811 ASN A C 1
ATOM 6014 O O . ASN A 1 811 ? -35.118 -13.246 47.974 1.00 81.69 811 ASN A O 1
ATOM 6018 N N . VAL A 1 812 ? -35.121 -15.484 47.918 1.00 83.88 812 VAL A N 1
ATOM 6019 C CA . VAL A 1 812 ? -35.065 -15.594 46.441 1.00 83.88 812 VAL A CA 1
ATOM 6020 C C . VAL A 1 812 ? -36.076 -14.676 45.753 1.00 83.88 812 VAL A C 1
ATOM 6022 O O . VAL A 1 812 ? -35.716 -14.034 44.774 1.00 83.88 812 VAL A O 1
ATOM 6025 N N . PHE A 1 813 ? -37.302 -14.593 46.274 1.00 84.06 813 PHE A N 1
ATOM 6026 C CA . PHE A 1 813 ? -38.401 -13.790 45.725 1.00 84.06 813 PHE A CA 1
ATOM 6027 C C . PHE A 1 813 ? -38.829 -12.651 46.661 1.00 84.06 813 PHE A C 1
ATOM 6029 O O . PHE A 1 813 ? -39.987 -12.228 46.635 1.00 84.06 813 PHE A O 1
ATOM 6036 N N . GLN A 1 814 ? -37.921 -12.167 47.513 1.00 83.75 814 GLN A N 1
ATOM 6037 C CA . GLN A 1 814 ? -38.213 -11.033 48.384 1.00 83.75 814 GLN A CA 1
ATOM 6038 C C . GLN A 1 814 ? -38.708 -9.840 47.547 1.00 83.75 814 GLN A C 1
ATOM 6040 O O . GLN A 1 814 ? -38.201 -9.567 46.460 1.00 83.75 814 GLN A O 1
ATOM 6045 N N . ASP A 1 815 ? -39.754 -9.167 48.025 1.00 84.19 815 ASP A N 1
ATOM 6046 C CA . ASP A 1 815 ? -40.387 -8.018 47.366 1.00 84.19 815 ASP A CA 1
ATOM 6047 C C . ASP A 1 815 ? -40.924 -8.282 45.934 1.00 84.19 815 ASP A C 1
ATOM 6049 O O . ASP A 1 815 ? -41.244 -7.349 45.201 1.00 84.19 815 ASP A O 1
ATOM 6053 N N . CYS A 1 816 ? -41.120 -9.547 45.536 1.00 81.69 816 CYS A N 1
ATOM 6054 C CA . CYS A 1 816 ? -41.833 -9.910 44.303 1.00 81.69 816 CYS A CA 1
ATOM 6055 C C . CYS A 1 816 ? -43.356 -9.848 44.511 1.00 81.69 816 CYS A C 1
ATOM 6057 O O . CYS A 1 816 ? -43.995 -10.833 44.880 1.00 81.69 816 CYS A O 1
ATOM 6059 N N . SER A 1 817 ? -43.965 -8.688 44.265 1.00 71.56 817 SER A N 1
ATOM 6060 C CA . SER A 1 817 ? -45.374 -8.415 44.602 1.00 71.56 817 SER A CA 1
ATOM 6061 C C . SER A 1 817 ? -46.428 -9.143 43.747 1.00 71.56 817 SER A C 1
ATOM 6063 O O . SER A 1 817 ? -47.595 -9.182 44.140 1.00 71.56 817 SER A O 1
ATOM 6065 N N . ALA A 1 818 ? -46.047 -9.715 42.598 1.00 69.69 818 ALA A N 1
ATOM 6066 C CA . ALA A 1 818 ? -46.971 -10.252 41.588 1.00 69.69 818 ALA A CA 1
ATOM 6067 C C . ALA A 1 818 ? -46.947 -11.785 41.415 1.00 69.69 818 ALA A C 1
ATOM 6069 O O . ALA A 1 818 ? -47.655 -12.317 40.561 1.00 69.69 818 ALA A O 1
ATOM 6070 N N . LEU A 1 819 ? -46.128 -12.504 42.188 1.00 68.69 819 LEU A N 1
ATOM 6071 C CA . LEU A 1 819 ? -45.842 -13.922 41.951 1.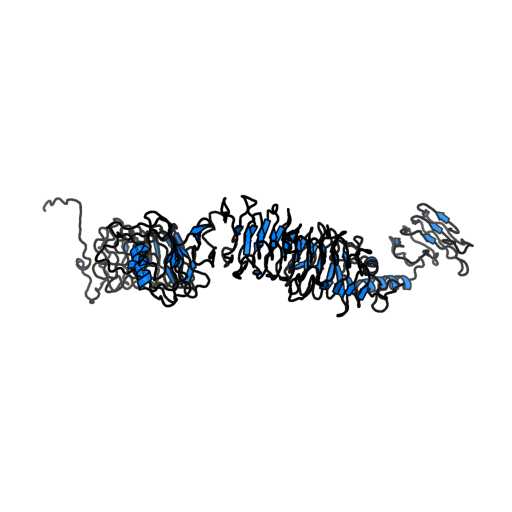00 68.69 819 LEU A CA 1
ATOM 6072 C C . LEU A 1 819 ? -46.958 -14.836 42.511 1.00 68.69 819 LEU A C 1
ATOM 6074 O O . LEU A 1 819 ? -47.236 -14.809 43.710 1.00 68.69 819 LEU A O 1
ATOM 6078 N N . ASP A 1 820 ? -47.593 -15.664 41.666 1.00 64.94 820 ASP A N 1
ATOM 6079 C CA . ASP A 1 820 ? -48.597 -16.660 42.100 1.00 64.94 820 ASP A CA 1
ATOM 6080 C C . ASP A 1 820 ? -47.924 -17.935 42.634 1.00 64.94 820 ASP A C 1
ATOM 6082 O O . ASP A 1 820 ? -47.461 -18.807 41.894 1.00 64.94 820 ASP A O 1
ATOM 6086 N N . LEU A 1 821 ? -47.873 -18.034 43.959 1.00 57.97 821 LEU A N 1
ATOM 6087 C CA . LEU A 1 821 ? -47.143 -19.063 44.700 1.00 57.97 821 LEU A CA 1
ATOM 6088 C C . LEU A 1 821 ? -47.855 -20.419 44.760 1.00 57.97 821 LEU A C 1
ATOM 6090 O O . LEU A 1 821 ? -47.219 -21.420 45.095 1.00 57.97 821 LEU A O 1
ATOM 6094 N N . ASN A 1 822 ? -49.148 -20.491 44.426 1.00 55.44 822 ASN A N 1
ATOM 6095 C CA . ASN A 1 822 ? -49.930 -21.725 44.578 1.00 55.44 822 ASN A CA 1
ATOM 6096 C C . ASN A 1 822 ? -49.434 -22.866 43.671 1.00 55.44 822 ASN A C 1
ATOM 6098 O O . ASN A 1 822 ? -49.642 -24.040 43.980 1.00 55.44 822 ASN A O 1
ATOM 6102 N N . ASN A 1 823 ? -48.742 -22.535 42.577 1.00 52.94 823 ASN A N 1
ATOM 6103 C CA . ASN A 1 823 ? -48.119 -23.509 41.676 1.00 52.94 823 ASN A CA 1
ATOM 6104 C C . ASN A 1 823 ? -46.701 -23.939 42.100 1.00 52.94 823 ASN A C 1
ATOM 6106 O O . ASN A 1 823 ? -46.188 -24.924 41.573 1.00 52.94 823 ASN A O 1
ATOM 6110 N N . MET A 1 824 ? -46.059 -23.237 43.039 1.00 55.34 824 MET A N 1
ATOM 6111 C CA . MET A 1 824 ? -44.639 -23.428 43.362 1.00 55.34 824 MET A CA 1
ATOM 6112 C C . MET A 1 824 ? -44.378 -24.517 44.423 1.00 55.34 824 MET A C 1
ATOM 6114 O O . MET A 1 824 ? -43.377 -25.222 44.358 1.00 55.34 824 MET A O 1
ATOM 6118 N N . THR A 1 825 ? -45.277 -24.719 45.387 1.00 52.81 825 THR A N 1
ATOM 6119 C CA . THR A 1 825 ? -44.992 -25.456 46.640 1.00 52.81 825 THR A CA 1
ATOM 6120 C C . THR A 1 825 ? -45.198 -26.981 46.607 1.00 52.81 825 THR A C 1
ATOM 6122 O O . THR A 1 825 ? -45.106 -27.632 47.645 1.00 52.81 825 THR A O 1
ATOM 6125 N N . LYS A 1 826 ? -45.425 -27.611 45.444 1.00 54.53 826 LYS A N 1
ATOM 6126 C CA . LYS A 1 826 ? -45.666 -29.074 45.341 1.00 54.53 826 LYS A CA 1
ATOM 6127 C C . LYS A 1 826 ? -44.408 -29.962 45.226 1.00 54.53 826 LYS A C 1
ATOM 6129 O O . LYS A 1 826 ? -44.556 -31.175 45.103 1.00 54.53 826 LYS A O 1
ATOM 6134 N N . ASN A 1 827 ? -43.194 -29.401 45.276 1.00 57.38 827 ASN A N 1
ATOM 6135 C CA . ASN A 1 827 ? -41.981 -30.071 44.765 1.00 57.38 827 ASN A CA 1
ATOM 6136 C C . ASN A 1 827 ? -40.878 -30.443 45.795 1.00 57.38 827 ASN A C 1
ATOM 6138 O O . ASN A 1 827 ? -39.816 -30.890 45.373 1.00 57.38 827 ASN A O 1
ATOM 6142 N N . GLY A 1 828 ? -41.088 -30.315 47.116 1.00 60.28 828 GLY A N 1
ATOM 6143 C CA . GLY A 1 828 ? -40.162 -30.863 48.138 1.00 60.28 828 GLY A CA 1
ATOM 6144 C C . GLY A 1 828 ? -38.777 -30.192 48.242 1.00 60.28 828 GLY A C 1
ATOM 6145 O O . GLY A 1 828 ? -37.761 -30.877 48.364 1.00 60.28 828 GLY A O 1
ATOM 6146 N N . TRP A 1 829 ? -38.721 -28.860 48.154 1.00 64.12 829 TRP A N 1
ATOM 6147 C CA . TRP A 1 829 ? -37.479 -28.072 48.121 1.00 64.12 829 TRP A CA 1
ATOM 6148 C C . TRP A 1 829 ? -36.733 -27.993 49.459 1.00 64.12 829 TRP A C 1
ATOM 6150 O O . TRP A 1 829 ? -37.360 -27.994 50.520 1.00 64.12 829 TRP A O 1
ATOM 6160 N N . LYS A 1 830 ? -35.398 -27.842 49.397 1.00 61.62 830 LYS A N 1
ATOM 6161 C CA . LYS A 1 830 ? -34.524 -27.684 50.572 1.00 61.62 830 LYS A CA 1
ATOM 6162 C C . LYS A 1 830 ? -33.746 -26.355 50.591 1.00 61.62 830 LYS A C 1
ATOM 6164 O O . LYS A 1 830 ? -33.379 -25.836 49.539 1.00 61.62 830 LYS A O 1
ATOM 6169 N N . LYS A 1 831 ? -33.478 -25.833 51.790 1.00 58.06 831 LYS A N 1
ATOM 6170 C CA . LYS A 1 831 ? -32.547 -24.738 52.115 1.00 58.06 831 LYS A CA 1
ATOM 6171 C C . LYS A 1 831 ? -31.087 -25.219 52.090 1.00 58.06 831 LYS A C 1
ATOM 6173 O O . LYS A 1 831 ? -30.819 -26.404 51.903 1.00 58.06 831 LYS A O 1
ATOM 6178 N N . ALA A 1 832 ? -30.138 -24.305 52.315 1.00 50.44 832 ALA A N 1
ATOM 6179 C CA . ALA A 1 832 ? -28.692 -24.521 52.104 1.00 50.44 832 ALA A CA 1
ATOM 6180 C C . ALA A 1 832 ? -28.153 -25.439 53.192 1.00 50.44 832 ALA A C 1
ATOM 6182 O O . ALA A 1 832 ? -27.372 -26.354 52.969 1.00 50.44 832 ALA A O 1
ATOM 6183 N N . ASN A 1 833 ? -28.707 -25.245 54.384 1.00 57.19 833 ASN A N 1
ATOM 6184 C CA . ASN A 1 833 ? -28.525 -26.086 55.551 1.00 57.19 833 ASN A CA 1
ATOM 6185 C C . ASN A 1 833 ? -29.289 -27.431 55.478 1.00 57.19 833 ASN A C 1
ATOM 6187 O O . ASN A 1 833 ? -29.220 -28.208 56.425 1.00 57.19 833 ASN A O 1
ATOM 6191 N N . GLY A 1 834 ? -30.007 -27.728 54.386 1.00 58.41 834 GLY A N 1
ATOM 6192 C CA . GLY A 1 834 ? -30.713 -28.995 54.167 1.00 58.41 834 GLY A CA 1
ATOM 6193 C C . GLY A 1 834 ? -32.138 -29.093 54.734 1.00 58.41 834 GLY A C 1
ATOM 6194 O O . GLY A 1 834 ? -32.763 -30.143 54.565 1.00 58.41 834 GLY A O 1
ATOM 6195 N N . GLU A 1 835 ? -32.662 -28.039 55.369 1.00 64.19 835 GLU A N 1
ATOM 6196 C CA . GLU A 1 835 ? -34.047 -27.966 55.875 1.00 64.19 835 GLU A CA 1
ATOM 6197 C C . GLU A 1 835 ? -35.076 -27.836 54.741 1.00 64.19 835 GLU A C 1
ATOM 6199 O O . GLU A 1 835 ? -34.740 -27.343 53.673 1.00 64.19 835 GLU A O 1
ATOM 6204 N N . GLU A 1 836 ? -36.339 -28.225 54.946 1.00 65.81 836 GLU A N 1
ATOM 6205 C CA . GLU A 1 836 ? -37.403 -27.954 53.962 1.00 65.81 836 GLU A CA 1
ATOM 6206 C C . GLU A 1 836 ? -37.700 -26.448 53.846 1.00 65.81 836 GLU A C 1
ATOM 6208 O O . GLU A 1 836 ? -37.666 -25.713 54.835 1.00 65.81 836 GLU A O 1
ATOM 6213 N N . VAL A 1 837 ? -38.004 -25.980 52.631 1.00 60.84 837 VAL A N 1
ATOM 6214 C CA . VAL A 1 837 ? -38.408 -24.586 52.380 1.00 60.84 837 VAL A CA 1
ATOM 6215 C C . VAL A 1 837 ? -39.869 -24.397 52.799 1.00 60.84 837 VAL A C 1
ATOM 6217 O O . VAL A 1 837 ? -40.775 -24.970 52.194 1.00 60.84 837 VAL A O 1
ATOM 6220 N N . SER A 1 838 ? -40.109 -23.574 53.819 1.00 59.47 838 SER A N 1
ATOM 6221 C CA . SER A 1 838 ? -41.447 -23.186 54.275 1.00 59.47 838 SER A CA 1
ATOM 6222 C C . SER A 1 838 ? -41.947 -21.913 53.578 1.00 59.47 838 SER A C 1
ATOM 6224 O O . SER A 1 838 ? -41.174 -21.134 53.022 1.00 59.47 838 SER A O 1
ATOM 6226 N N . TYR A 1 839 ? -43.257 -21.652 53.652 1.00 57.06 839 TYR A N 1
ATOM 6227 C CA . TYR A 1 839 ? -43.869 -20.440 53.084 1.00 57.06 839 TYR A CA 1
ATOM 6228 C C . TYR A 1 839 ? -43.299 -19.141 53.690 1.00 57.06 839 TYR A C 1
ATOM 6230 O O . TYR A 1 839 ? -43.236 -18.118 53.014 1.00 57.06 839 TYR A O 1
ATOM 6238 N N . SER A 1 840 ? -42.856 -19.183 54.953 1.00 57.59 840 SER A N 1
ATOM 6239 C CA . SER A 1 840 ? -42.202 -18.061 55.640 1.00 57.59 840 SER A CA 1
ATOM 6240 C C . SER A 1 840 ? -40.779 -17.790 55.152 1.00 57.59 840 SER A C 1
ATOM 6242 O O . SER A 1 840 ? -40.348 -16.643 55.188 1.00 57.59 840 SER A O 1
ATOM 6244 N N . ASP A 1 841 ? -40.067 -18.800 54.640 1.00 55.16 841 ASP A N 1
ATOM 6245 C CA . ASP A 1 841 ? -38.693 -18.636 54.134 1.00 55.16 841 ASP A CA 1
ATOM 6246 C C . ASP A 1 841 ? -38.636 -17.858 52.809 1.00 55.16 841 ASP A C 1
ATOM 6248 O O . ASP A 1 841 ? -37.581 -17.374 52.402 1.00 55.16 841 ASP A O 1
ATOM 6252 N N . LEU A 1 842 ? -39.786 -17.704 52.144 1.00 58.16 842 LEU A N 1
ATOM 6253 C CA . LEU A 1 842 ? -39.940 -16.869 50.953 1.00 58.16 842 LEU A CA 1
ATOM 6254 C C . LEU A 1 842 ? -40.037 -15.367 51.289 1.00 58.16 842 LEU A C 1
ATOM 6256 O O . LEU A 1 842 ? -39.927 -14.554 50.377 1.00 58.16 842 LEU A O 1
ATOM 6260 N N . ASN A 1 843 ? -40.214 -15.007 52.572 1.00 49.97 843 ASN A N 1
ATOM 6261 C CA . ASN A 1 843 ? -40.081 -13.655 53.139 1.00 49.97 843 ASN A CA 1
ATOM 6262 C C . ASN A 1 843 ? -40.730 -12.526 52.303 1.00 49.97 843 ASN A C 1
ATOM 6264 O O . ASN A 1 843 ? -40.105 -11.529 51.939 1.00 49.97 843 ASN A O 1
ATOM 6268 N N . ILE A 1 844 ? -42.014 -12.694 51.973 1.00 51.72 844 ILE A N 1
ATOM 6269 C CA . ILE A 1 844 ? -42.761 -11.771 51.108 1.00 51.72 844 ILE A CA 1
ATOM 6270 C C . ILE A 1 844 ? -43.491 -10.742 51.976 1.00 51.72 844 ILE A C 1
ATOM 6272 O O . ILE A 1 844 ? -44.517 -11.042 52.589 1.00 51.72 844 ILE A O 1
ATOM 6276 N N . ASN A 1 845 ? -42.984 -9.509 52.020 1.00 43.91 845 ASN A N 1
ATOM 6277 C CA . ASN A 1 845 ? -43.703 -8.395 52.632 1.00 43.91 845 ASN A CA 1
ATOM 6278 C C . ASN A 1 845 ? -44.839 -7.938 51.706 1.00 43.91 845 ASN A C 1
ATOM 6280 O O . ASN A 1 845 ? -44.615 -7.311 50.672 1.00 43.91 845 ASN A O 1
ATOM 6284 N N . PHE A 1 846 ? -46.087 -8.206 52.094 1.00 39.00 846 PHE A N 1
ATOM 6285 C CA . PHE A 1 846 ? -47.264 -7.627 51.445 1.00 39.00 846 PHE A CA 1
ATOM 6286 C C . PHE A 1 846 ? -47.378 -6.127 51.771 1.00 39.00 846 PHE A C 1
ATOM 6288 O O . PHE A 1 846 ? -48.216 -5.725 52.577 1.00 39.00 846 PHE A O 1
ATOM 6295 N N . PHE A 1 847 ? -46.593 -5.257 51.131 1.00 32.69 847 PHE A N 1
ATOM 6296 C CA . PHE A 1 847 ? -46.910 -3.823 51.120 1.00 32.69 847 PHE A CA 1
ATOM 6297 C C . PHE A 1 847 ? -48.029 -3.551 50.111 1.00 32.69 847 PHE A C 1
ATOM 6299 O O . PHE A 1 847 ? -47.825 -3.096 48.988 1.00 32.69 847 PHE A O 1
ATOM 6306 N N . LYS A 1 848 ? -49.261 -3.853 50.529 1.00 35.38 848 LYS A N 1
ATOM 6307 C CA . LYS A 1 848 ? -50.478 -3.476 49.809 1.00 35.38 848 LYS A CA 1
ATOM 6308 C C . LYS A 1 848 ? -50.744 -1.986 50.062 1.00 35.38 848 LYS A C 1
ATOM 6310 O O . LYS A 1 848 ? -51.439 -1.625 51.010 1.00 35.38 848 LYS A O 1
ATOM 6315 N N . TYR A 1 849 ? -50.197 -1.099 49.229 1.00 33.75 849 TYR A N 1
ATOM 6316 C CA . TYR A 1 849 ? -50.685 0.283 49.154 1.00 33.75 849 TYR A CA 1
ATOM 6317 C C . TYR A 1 849 ? -52.090 0.268 48.543 1.00 33.75 849 TYR A C 1
ATOM 6319 O O . TYR A 1 849 ? -52.268 0.264 47.329 1.00 33.75 849 TYR A O 1
ATOM 6327 N N . GLY A 1 850 ? -53.098 0.193 49.408 1.00 35.03 850 GLY A N 1
ATOM 6328 C CA . GLY A 1 850 ? -54.503 0.212 49.020 1.00 35.03 850 GLY A CA 1
ATOM 6329 C C . GLY A 1 850 ? -55.377 -0.350 50.131 1.00 35.03 850 GLY A C 1
ATOM 6330 O O . GLY A 1 850 ? -55.550 -1.560 50.241 1.00 35.03 850 GLY A O 1
ATOM 6331 N N . SER A 1 851 ? -55.888 0.560 50.957 1.00 36.88 851 SER A N 1
ATOM 6332 C CA . SER A 1 851 ? -56.904 0.382 51.999 1.00 36.88 851 SER A CA 1
ATOM 6333 C C . SER A 1 851 ? -57.788 -0.866 51.854 1.00 36.88 851 SER A C 1
ATOM 6335 O O . SER A 1 851 ? -58.635 -0.932 50.961 1.00 36.88 851 SER A O 1
ATOM 6337 N N . VAL A 1 852 ? -57.676 -1.802 52.801 1.00 30.03 852 VAL A N 1
ATOM 6338 C CA . VAL A 1 852 ? -58.705 -2.821 53.047 1.00 30.03 852 VAL A CA 1
ATOM 6339 C C . VAL A 1 852 ? -59.482 -2.399 54.286 1.00 30.03 852 VAL A C 1
ATOM 6341 O O . VAL A 1 852 ? -58.962 -2.374 55.400 1.00 30.03 852 VAL A O 1
ATOM 6344 N N . LYS A 1 853 ? -60.743 -2.030 54.067 1.00 33.88 853 LYS A N 1
ATOM 6345 C CA . LYS A 1 853 ? -61.739 -1.829 55.113 1.00 33.88 853 LYS A CA 1
ATOM 6346 C C . LYS A 1 853 ? -62.092 -3.214 55.656 1.00 33.88 853 LYS A C 1
ATOM 6348 O O . LYS A 1 853 ? -62.616 -4.041 54.917 1.00 33.88 853 LYS A O 1
ATOM 6353 N N . ILE A 1 854 ? -61.775 -3.474 56.921 1.00 33.91 854 ILE A N 1
ATOM 6354 C CA . ILE A 1 854 ? -62.245 -4.671 57.618 1.00 33.91 854 ILE A CA 1
ATOM 6355 C C . ILE A 1 854 ? -63.749 -4.490 57.844 1.00 33.91 854 ILE A C 1
ATOM 6357 O O . ILE A 1 854 ? -64.158 -3.597 58.585 1.00 33.91 854 ILE A O 1
ATOM 6361 N N . THR A 1 855 ? -64.574 -5.327 57.221 1.00 37.81 855 THR A N 1
ATOM 6362 C CA . THR A 1 855 ? -65.906 -5.642 57.744 1.00 37.81 855 THR A CA 1
ATOM 6363 C C . THR A 1 855 ? -65.907 -7.092 58.180 1.00 37.81 855 THR A C 1
ATOM 6365 O O . THR A 1 855 ? -65.464 -7.973 57.449 1.00 37.81 855 THR A O 1
ATOM 6368 N N . ARG A 1 856 ? -66.342 -7.268 59.421 1.00 31.97 856 ARG A N 1
ATOM 6369 C CA . ARG A 1 856 ? -66.462 -8.517 60.157 1.00 31.97 856 ARG A CA 1
ATOM 6370 C C . ARG A 1 856 ? -67.579 -9.371 59.550 1.00 31.97 856 ARG A C 1
ATOM 6372 O O . ARG A 1 856 ? -68.669 -8.839 59.363 1.00 31.97 856 ARG A O 1
ATOM 6379 N N . ASP A 1 857 ? -67.278 -10.633 59.266 1.00 32.47 857 ASP A N 1
ATOM 6380 C CA . ASP A 1 857 ? -67.979 -11.807 59.807 1.00 32.47 857 ASP A CA 1
ATOM 6381 C C . ASP A 1 857 ? -67.099 -13.053 59.669 1.00 32.47 857 ASP A C 1
ATOM 6383 O O . ASP A 1 857 ? -66.561 -13.286 58.560 1.00 32.47 857 ASP A O 1
#

Foldseek 3Di:
DEQAEEEAEEAEAAAEEFWDFADPDPPDFARAYEYAAEYEYHHAHHQAADDPPGRHREYEYDFQHEYEYDYAHDDQHHHAHDYPDPDPRYDYDYPDPRPVRHPPDPVNVCCVVCLLVVQQPDAFEEECPADQPPLSRDPVHHHLAPCSVLVSQAQDQEEYEYEAEAEREAAHENDQPDANRRYQAYEYEYDDQRGEFARLDDPVRAHASYEYNHLREYEYEQYEFENAEHQAHRGYEFHANYAYEYEYNYEQFQFERDDDPLDRGFAQRYEADANGEYEYADQHEQFDPDPAAADPPDRGGEYQEAQRYEDQYEYEYQWDDPDPDTDGHEYANAFERGEHAAEAQHYEFNEEYEAEEGEQASGEYDQDPVRWHFAQRYEYDAPYEYEYAEYEQEHGETQYASHYEYEPHDDHYEYHYYEQAFAFHNHAHRRYEYQAEYEYEFAYYQDEPPDGRTSAYEHDPPDLHYEYEYDYPDPPDQGEYEHEQNYDDPPPHDRFHDYPLPPLPAHYQDDDNDDDPPWDWDAASRRDTDTADEQALVCLVVDDDAAQAAHEYAYAQNDDLVSLLSNLVQQWDDPPDHHAHHARHEAEPQRHHLVAQENDNDDPPDPDDLQRTEHRHQEYEDYQRHQHYDDDPSNPSHLQNHQAYRYRPSRPFWHGHNRFIATPQLQEGAADRLNHQDQEEERDLSHQEYDACRQQNVPRHQYYHDHLSHQYYDACSNENHCHQEYEDHLSHQEAANHHHQNCNHAYYHYDNNHAEQHDAAHHCRNAQVCNHQEDEDDLNYQYHYANPQANNAHQNYEYDDDLNHQEYYALVCENNQRYDCPRPPPRFHAHPVGHTDDPCSNVYDPPPPDDDDDDDD